Protein AF-A0A161JMD8-F1 (afdb_monomer_lite)

Radius of gyration: 53.96 Å; chains: 1; bounding box: 100×123×199 Å

Sequence (1072 aa):
MALFGSSKRDYDNVSGGKTFKGGGTKDLKQTDRTFDQLRKQRVTDKARNRDVHNEQQLARGEIGEMRSPMWVEVGAAILGVFVLIVMWLVWGGIGLLVQTMMNTSSPYDEELFDELGVRPYYVAVEQQIGTSSAHTTCYQPLDEFGNNFGDCTRSVPKEPVWYADYVASVFAEHGFDAPEPIDNSVGSWLLFGHTSLIRVMFVIAIATGVYAMSRAAMMRQLETQNVAVDTTDINQHTNDARLAIPQEIVRDLSLFPDVGAHSPVQPSSMISHVMLSNKGLKKVDVTQFAQETIIDNDTGEIVSEKGEVLYDNAGQPVTKSLPMIDNEFSHSIFDKSDVPNLPELRRFFNPTTIEWNPGGSNRDKTGKQDTVAQHINEDWEFPDYEPQRPAGAYVVDEAPVNTLVLAMTRAGKGQTYIEPMIDMWTRETRPNNMCINDPKGELLKKNYVRMSKRGFQVVQFNLINNLKTDIYNPLGLAAEAAREGNGMKCATYVENIAEVFFPVDGADDPVWPNAANNAFKRAAYGLIDFYLEEEREMRKQAAAENWDAKVLDTRIDQMWGKVTLYNCYQLFVQLSAKKLKNPVERLNERARAGEFGNLETDENAAMMFQDAVTEAEENEMFLWEGEKEKDMLTLFFSATDGLPKSSVRTLVGNADKALKAMGGAEKMIASVYGIAITAMSFFTDPTISTLTSGTLSQNVDLAGLSFPRRMGVRFAAPYVKRYNLVGSQVKWDAYSDAKFTKPLGKNFVHDDTLSVEGWARFYIKDSFPSNTAYLRLRILNGTSGTLIKTLFFKFTKGYQTNLKGRAFITDPVTDEKIIKNGLLIELVKNDAGDFVPGHVQFKTKKLNLNQLTQEQINMPGHDMIKQVDAMVDAVSALSVRYSEKPKAVFFVTPPHLMKYAKLILILIKQLVDLNFDSSYMTRENQKPDYKTRFMLDELGNLQSEGHGIAGFETMLSIGLGQEQQFTLILQTLQQLTQVYGEASDKILQGNAQPLTAKIATPDGWVTMGEAEEGMKVLTPKGTVSEIDGVFPQGERDVFTVTRKDGSTTEACDEHLWEVIVVPAEQDAASAA

InterPro domains:
  IPR003688 Type IV secretion system protein TraG/VirD4 [PF02534] (403-694)
  IPR027417 P-loop containing nucleoside triphosphate hydrolase [G3DSA:3.40.50.300] (858-997)
  IPR032689 TraD/TraG, TraM recognition site [PF12696] (933-993)
  IPR036844 Hint domain superfamily [SSF51294] (996-1059)
  IPR051539 Type IV secretion system coupling protein TraD/TraG/VirD4-like [PTHR37937] (392-525)

Structure (mmCIF, N/CA/C/O backbone):
data_AF-A0A161JMD8-F1
#
_entry.id   AF-A0A161JMD8-F1
#
loop_
_atom_site.group_PDB
_atom_site.id
_atom_site.type_symbol
_atom_site.label_atom_id
_atom_site.label_alt_id
_atom_site.label_comp_id
_atom_site.label_asym_id
_atom_site.label_entity_id
_atom_site.label_seq_id
_atom_site.pdbx_PDB_ins_code
_atom_site.Cartn_x
_atom_site.Cartn_y
_atom_site.Cartn_z
_atom_site.occupancy
_atom_site.B_iso_or_equiv
_atom_site.auth_seq_id
_atom_site.auth_comp_id
_atom_site.auth_asym_id
_atom_site.auth_atom_id
_atom_site.pdbx_PDB_model_num
ATOM 1 N N . MET A 1 1 ? 7.192 -35.341 41.894 1.00 26.59 1 MET A N 1
ATOM 2 C CA . MET A 1 1 ? 8.434 -35.731 42.600 1.00 26.59 1 MET A CA 1
ATOM 3 C C . MET A 1 1 ? 8.992 -34.465 43.248 1.00 26.59 1 MET A C 1
ATOM 5 O O . MET A 1 1 ? 8.961 -33.435 42.593 1.00 26.59 1 MET A O 1
ATOM 9 N N . ALA A 1 2 ? 9.316 -34.537 44.544 1.00 22.58 2 ALA A N 1
ATOM 10 C CA . ALA A 1 2 ? 9.581 -33.454 45.513 1.00 22.58 2 ALA A CA 1
ATOM 11 C C . ALA A 1 2 ? 10.629 -32.401 45.051 1.00 22.58 2 ALA A C 1
ATOM 13 O O . ALA A 1 2 ? 11.470 -32.723 44.223 1.00 22.58 2 ALA A O 1
ATOM 14 N N . LEU A 1 3 ? 10.639 -31.142 45.513 1.00 22.80 3 LEU A N 1
ATOM 15 C CA . LEU A 1 3 ? 10.796 -30.716 46.913 1.00 22.80 3 LEU A CA 1
ATOM 16 C C . LEU A 1 3 ? 10.247 -29.299 47.180 1.00 22.80 3 LEU A C 1
ATOM 18 O O . LEU A 1 3 ? 10.594 -28.335 46.505 1.00 22.80 3 LEU A O 1
ATOM 22 N N . PHE A 1 4 ? 9.442 -29.210 48.240 1.00 24.44 4 PHE A N 1
ATOM 23 C CA . PHE A 1 4 ? 9.118 -28.004 49.002 1.00 24.44 4 PHE A CA 1
ATOM 24 C C . PHE A 1 4 ? 10.279 -27.619 49.935 1.00 24.44 4 PHE A C 1
ATOM 26 O O . PHE A 1 4 ? 10.973 -28.494 50.450 1.00 24.44 4 PHE A O 1
ATOM 33 N N . GLY A 1 5 ? 10.386 -26.327 50.257 1.00 23.22 5 GLY A N 1
ATOM 34 C CA . GLY A 1 5 ? 11.186 -25.808 51.368 1.00 23.22 5 GLY A CA 1
ATOM 35 C C . GLY A 1 5 ? 10.546 -24.555 51.965 1.00 23.22 5 GLY A C 1
ATOM 36 O O . GLY A 1 5 ? 10.826 -23.444 51.536 1.00 23.22 5 GLY A O 1
ATOM 37 N N . SER A 1 6 ? 9.649 -24.756 52.931 1.00 25.75 6 SER A N 1
ATOM 38 C CA . SER A 1 6 ? 9.032 -23.723 53.767 1.00 25.75 6 SER A CA 1
ATOM 39 C C . SER A 1 6 ? 9.961 -23.253 54.888 1.00 25.75 6 SER A C 1
ATOM 41 O O . SER A 1 6 ? 10.657 -24.083 55.471 1.00 25.75 6 SER A O 1
ATOM 43 N N . SER A 1 7 ? 9.786 -22.024 55.370 1.00 22.56 7 SER A N 1
ATOM 44 C CA . SER A 1 7 ? 9.751 -21.794 56.819 1.00 22.56 7 SER A CA 1
ATOM 45 C C . SER A 1 7 ? 8.742 -20.693 57.163 1.00 22.56 7 SER A C 1
ATOM 47 O O . SER A 1 7 ? 8.327 -19.908 56.316 1.00 22.56 7 SER A O 1
ATOM 49 N N . LYS A 1 8 ? 8.220 -20.784 58.380 1.00 24.36 8 LYS A N 1
ATOM 50 C CA . LYS A 1 8 ? 6.898 -20.372 58.864 1.00 24.36 8 LYS A CA 1
ATOM 51 C C . LYS A 1 8 ? 7.121 -19.715 60.242 1.00 24.36 8 LYS A C 1
ATOM 53 O O . LYS A 1 8 ? 8.142 -20.038 60.846 1.00 24.36 8 LYS A O 1
ATOM 58 N N . ARG A 1 9 ? 6.104 -19.006 60.771 1.00 23.81 9 ARG A N 1
ATOM 59 C CA . ARG A 1 9 ? 5.867 -18.673 62.209 1.00 23.81 9 ARG A CA 1
ATOM 60 C C . ARG A 1 9 ? 6.612 -17.448 62.768 1.00 23.81 9 ARG A C 1
ATOM 62 O O . ARG A 1 9 ? 7.718 -17.172 62.336 1.00 23.81 9 ARG A O 1
ATOM 69 N N . ASP A 1 10 ? 6.115 -16.697 63.753 1.00 23.61 10 ASP A N 1
ATOM 70 C CA . ASP A 1 10 ? 4.836 -16.652 64.488 1.00 23.61 10 ASP A CA 1
ATOM 71 C C . ASP A 1 10 ? 4.726 -15.292 65.214 1.00 23.61 10 ASP A C 1
ATOM 73 O O . ASP A 1 10 ? 5.710 -14.565 65.356 1.00 23.61 10 ASP A O 1
ATOM 77 N N . TYR A 1 11 ? 3.506 -14.990 65.659 1.00 25.27 11 TYR A N 1
ATOM 78 C CA . TYR A 1 11 ? 3.069 -13.843 66.459 1.00 25.27 11 TYR A CA 1
ATOM 79 C C . TYR A 1 11 ? 3.500 -13.888 67.948 1.00 25.27 11 TYR A C 1
ATOM 81 O O . TYR A 1 11 ? 3.627 -14.960 68.535 1.00 25.27 11 TYR A O 1
ATOM 89 N N . ASP A 1 12 ? 3.580 -12.679 68.524 1.00 25.86 12 ASP A N 1
ATOM 90 C CA . ASP A 1 12 ? 3.416 -12.245 69.929 1.00 25.86 12 ASP A CA 1
ATOM 91 C C . ASP A 1 12 ? 4.439 -12.612 71.028 1.00 25.86 12 ASP A C 1
ATOM 93 O O . ASP A 1 12 ? 4.536 -13.753 71.476 1.00 25.86 12 ASP A O 1
ATOM 97 N N . ASN A 1 13 ? 5.067 -11.573 71.618 1.00 26.03 13 ASN A N 1
ATOM 98 C CA . ASN A 1 13 ? 4.973 -11.332 73.069 1.00 26.03 13 ASN A CA 1
ATOM 99 C C . ASN A 1 13 ? 5.399 -9.919 73.537 1.00 26.03 13 ASN A C 1
ATOM 101 O O . ASN A 1 13 ? 6.176 -9.213 72.904 1.00 26.03 13 ASN A O 1
ATOM 105 N N . VAL A 1 14 ? 4.824 -9.551 74.684 1.00 29.73 14 VAL A N 1
ATOM 106 C CA . VAL A 1 14 ? 4.598 -8.227 75.295 1.00 29.73 14 VAL A CA 1
ATOM 107 C C . VAL A 1 14 ? 5.654 -7.857 76.354 1.00 29.73 14 VAL A C 1
ATOM 109 O O . VAL A 1 14 ? 5.985 -8.723 77.153 1.00 29.73 14 VAL A O 1
ATOM 112 N N . SER A 1 15 ? 6.058 -6.573 76.475 1.00 28.33 15 SER A N 1
ATOM 113 C CA . SER A 1 15 ? 6.176 -5.852 77.776 1.00 28.33 15 SER A CA 1
ATOM 114 C C . SER A 1 15 ? 6.700 -4.397 77.687 1.00 28.33 15 SER A C 1
ATOM 116 O O . SER A 1 15 ? 7.845 -4.174 77.317 1.00 28.33 15 SER A O 1
ATOM 118 N N . GLY A 1 16 ? 5.887 -3.439 78.164 1.00 25.78 16 GLY A N 1
ATOM 119 C CA . GLY A 1 16 ? 6.247 -2.456 79.211 1.00 25.78 16 GLY A CA 1
ATOM 120 C C . GLY A 1 16 ? 7.127 -1.224 78.912 1.00 25.78 16 GLY A C 1
ATOM 121 O O . GLY A 1 16 ? 8.345 -1.327 78.893 1.00 25.78 16 GLY A O 1
ATOM 122 N N . GLY A 1 17 ? 6.515 -0.025 78.911 1.00 25.31 17 GLY A N 1
ATOM 123 C CA . GLY A 1 17 ? 7.190 1.261 79.192 1.00 25.31 17 GLY A CA 1
ATOM 124 C C . GLY A 1 17 ? 6.386 2.514 78.787 1.00 25.31 17 GLY A C 1
ATOM 125 O O . GLY A 1 17 ? 6.291 2.821 77.607 1.00 25.31 17 GLY A O 1
ATOM 126 N N . LYS A 1 18 ? 5.801 3.249 79.752 1.00 29.80 18 LYS A N 1
ATOM 127 C CA . LYS A 1 18 ? 5.183 4.596 79.577 1.00 29.80 18 LYS A CA 1
ATOM 128 C C . LYS A 1 18 ? 6.302 5.658 79.451 1.00 29.80 18 LYS A C 1
ATOM 130 O O . LYS A 1 18 ? 7.294 5.493 80.147 1.00 29.80 18 LYS A O 1
ATOM 135 N N . THR A 1 19 ? 6.214 6.722 78.630 1.00 25.20 19 THR A N 1
ATOM 136 C CA . THR A 1 19 ? 5.565 8.020 78.964 1.00 25.20 19 THR A CA 1
ATOM 137 C C . THR A 1 19 ? 5.379 8.996 77.762 1.00 25.20 19 THR A C 1
ATOM 139 O O . THR A 1 19 ? 6.316 9.289 77.039 1.00 25.20 19 THR A O 1
ATOM 142 N N . PHE A 1 20 ? 4.160 9.558 77.662 1.00 22.89 20 PHE A N 1
ATOM 143 C CA . PHE A 1 20 ? 3.693 10.915 77.256 1.00 22.89 20 PHE A CA 1
ATOM 144 C C . PHE A 1 20 ? 3.997 11.640 75.903 1.00 22.89 20 PHE A C 1
ATOM 146 O O . PHE A 1 20 ? 5.105 12.083 75.643 1.00 22.89 20 PHE A O 1
ATOM 153 N N . LYS A 1 21 ? 2.860 12.006 75.256 1.00 27.98 21 LYS A N 1
ATOM 154 C CA . LYS A 1 21 ? 2.462 13.226 74.488 1.00 27.98 21 LYS A CA 1
ATOM 155 C C . LYS A 1 21 ? 2.949 13.470 73.042 1.00 27.98 21 LYS A C 1
ATOM 157 O O . LYS A 1 21 ? 4.092 13.819 72.801 1.00 27.98 21 LYS A O 1
ATOM 162 N N . GLY A 1 22 ? 1.972 13.505 72.125 1.00 24.75 22 GLY A N 1
ATOM 163 C CA . GLY A 1 22 ? 2.039 14.152 70.806 1.00 24.75 22 GLY A CA 1
ATOM 164 C C . GLY A 1 22 ? 0.911 13.659 69.894 1.00 24.75 22 GLY A C 1
ATOM 165 O O . GLY A 1 22 ? 0.866 12.476 69.578 1.00 24.75 22 GLY A O 1
ATOM 166 N N . GLY A 1 23 ? -0.041 14.526 69.535 1.00 30.22 23 GLY A N 1
ATOM 167 C CA . GLY A 1 23 ? -1.162 14.189 68.651 1.00 30.22 23 GLY A CA 1
ATOM 168 C C . GLY A 1 23 ? -0.678 13.873 67.237 1.00 30.22 23 GLY A C 1
ATOM 169 O O . GLY A 1 23 ? -0.074 14.725 66.594 1.00 30.22 23 GLY A O 1
ATOM 170 N N . GLY A 1 24 ? -0.935 12.646 66.782 1.00 27.17 24 GLY A N 1
ATOM 171 C CA . GLY A 1 24 ? -0.592 12.164 65.448 1.00 27.17 24 GLY A CA 1
ATOM 172 C C . GLY A 1 24 ? -1.753 12.309 64.468 1.00 27.17 24 GLY A C 1
ATOM 173 O O . GLY A 1 24 ? -2.853 11.804 64.699 1.00 27.17 24 GLY A O 1
ATOM 174 N N . THR A 1 25 ? -1.464 12.999 63.371 1.00 26.92 25 THR A N 1
ATOM 175 C CA . THR A 1 25 ? -2.089 12.892 62.050 1.00 26.92 25 THR A CA 1
ATOM 176 C C . THR A 1 25 ? -2.452 11.445 61.708 1.00 26.92 25 THR A C 1
ATOM 178 O O . THR A 1 25 ? -1.599 10.561 61.765 1.00 26.92 25 THR A O 1
ATOM 181 N N . LYS A 1 26 ? -3.713 11.194 61.334 1.00 28.88 26 LYS A N 1
ATOM 182 C CA . LYS A 1 26 ? -4.096 9.932 60.693 1.00 28.88 26 LYS A CA 1
ATOM 183 C C . LYS A 1 26 ? -3.523 9.905 59.280 1.00 28.88 26 LYS A C 1
ATOM 185 O O . LYS A 1 26 ? -3.816 10.791 58.483 1.00 28.88 26 LYS A O 1
ATOM 190 N N . ASP A 1 27 ? -2.756 8.859 59.010 1.00 26.41 27 ASP A N 1
ATOM 191 C CA . ASP A 1 27 ? -2.273 8.456 57.697 1.00 26.41 27 ASP A CA 1
ATOM 192 C C . ASP A 1 27 ? -3.398 8.440 56.648 1.00 26.41 27 ASP A C 1
ATOM 194 O O . ASP A 1 27 ? -4.415 7.755 56.806 1.00 26.41 27 ASP A O 1
ATOM 198 N N . LEU A 1 28 ? -3.191 9.169 55.548 1.00 26.17 28 LEU A N 1
ATOM 199 C CA . LEU A 1 28 ? -3.969 9.043 54.318 1.00 26.17 28 LEU A CA 1
ATOM 200 C C . LEU A 1 28 ? -3.598 7.715 53.648 1.00 26.17 28 LEU A C 1
ATOM 202 O O . LEU A 1 28 ? -2.564 7.594 52.993 1.00 26.17 28 LEU A O 1
ATOM 206 N N . LYS A 1 29 ? -4.452 6.702 53.815 1.00 27.95 29 LYS A N 1
ATOM 207 C CA . LYS A 1 29 ? -4.409 5.504 52.976 1.00 27.95 29 LYS A CA 1
ATOM 208 C C . LYS A 1 29 ? -4.962 5.828 51.592 1.00 27.95 29 LYS A C 1
ATOM 210 O O . LYS A 1 29 ? -6.103 6.244 51.436 1.00 27.95 29 LYS A O 1
ATOM 215 N N . GLN A 1 30 ? -4.130 5.559 50.600 1.00 36.72 30 GLN A N 1
ATOM 216 C CA . GLN A 1 30 ? -4.474 5.336 49.205 1.00 36.72 30 GLN A CA 1
ATOM 217 C C . GLN A 1 30 ? -5.554 4.245 49.099 1.00 36.72 30 GLN A C 1
ATOM 219 O O . GLN A 1 30 ? -5.245 3.099 49.390 1.00 36.72 30 GLN A O 1
ATOM 224 N N . THR A 1 31 ? -6.786 4.606 48.723 1.00 32.31 31 THR A N 1
ATOM 225 C CA . THR A 1 31 ? -7.731 3.849 47.867 1.00 32.31 31 THR A CA 1
ATOM 226 C C . THR A 1 31 ? -9.121 4.472 47.978 1.00 32.31 31 THR A C 1
ATOM 228 O O . THR A 1 31 ? -9.717 4.394 49.042 1.00 32.31 31 THR A O 1
ATOM 231 N N . ASP A 1 32 ? -9.646 4.997 46.874 1.00 28.92 32 ASP A N 1
ATOM 232 C CA . ASP A 1 32 ? -11.037 4.774 46.469 1.00 28.92 32 ASP A CA 1
ATOM 233 C C . ASP A 1 32 ? -11.075 4.912 44.942 1.00 28.92 32 ASP A C 1
ATOM 235 O O . ASP A 1 32 ? -10.789 5.966 44.373 1.00 28.92 32 ASP A O 1
ATOM 239 N N . ARG A 1 33 ? -11.310 3.790 44.255 1.00 33.16 33 ARG A N 1
ATOM 240 C CA . ARG A 1 33 ? -11.470 3.749 42.797 1.00 33.16 33 ARG A CA 1
ATOM 241 C C . ARG A 1 33 ? -12.916 4.124 42.476 1.00 33.16 33 ARG A C 1
ATOM 243 O O . ARG A 1 33 ? -13.827 3.784 43.223 1.00 33.16 33 ARG A O 1
ATOM 250 N N . THR A 1 34 ? -13.143 4.709 41.303 1.00 32.59 34 THR A N 1
ATOM 251 C CA . THR A 1 34 ? -14.450 5.061 40.701 1.00 32.59 34 THR A CA 1
ATOM 252 C C . THR A 1 34 ? -15.511 3.944 40.791 1.00 32.59 34 THR A C 1
ATOM 254 O O . THR A 1 34 ? -16.714 4.186 40.735 1.00 32.59 34 THR A O 1
ATOM 257 N N . PHE A 1 35 ? -15.064 2.701 40.973 1.00 33.06 35 PHE A N 1
ATOM 258 C CA . PHE A 1 35 ? -15.881 1.508 41.144 1.00 33.06 35 PHE A CA 1
ATOM 259 C C . PHE A 1 35 ? -16.667 1.456 42.474 1.00 33.06 35 PHE A C 1
ATOM 261 O O . PHE A 1 35 ? -17.801 0.978 42.490 1.00 33.06 35 PHE A O 1
ATOM 268 N N . ASP A 1 36 ? -16.132 1.996 43.574 1.00 36.72 36 ASP A N 1
ATOM 269 C CA . ASP A 1 36 ? -16.786 1.954 44.896 1.00 36.72 36 ASP A CA 1
ATOM 270 C C . ASP A 1 36 ? -17.956 2.947 45.024 1.00 36.72 36 ASP A C 1
ATOM 272 O O . ASP A 1 36 ? -18.871 2.753 45.832 1.00 36.72 36 ASP A O 1
ATOM 276 N N . GLN A 1 37 ? -17.982 3.976 44.173 1.00 39.66 37 GLN A N 1
ATOM 277 C CA . GLN A 1 37 ? -19.074 4.950 44.090 1.00 39.66 37 GLN A CA 1
ATOM 278 C C . GLN A 1 37 ? -20.279 4.402 43.304 1.00 39.66 37 GLN A C 1
ATOM 280 O O . GLN A 1 37 ? -21.425 4.616 43.699 1.00 39.66 37 GLN A O 1
ATOM 285 N N . LEU A 1 38 ? -20.038 3.600 42.258 1.00 36.00 38 LEU A N 1
ATOM 286 C CA . LEU A 1 38 ? -21.086 2.924 41.476 1.00 36.00 38 LEU A CA 1
ATOM 287 C C . LEU A 1 38 ? -21.848 1.858 42.281 1.00 36.00 38 LEU A C 1
ATOM 289 O O . LEU A 1 38 ? -23.013 1.580 42.001 1.00 36.00 38 LEU A O 1
ATOM 293 N N . ARG A 1 39 ? -21.216 1.289 43.311 1.00 34.59 39 ARG A N 1
ATOM 294 C CA . ARG A 1 39 ? -21.773 0.230 44.166 1.00 34.59 39 ARG A CA 1
ATOM 295 C C . ARG A 1 39 ? -22.927 0.694 45.069 1.00 34.59 39 ARG A C 1
ATOM 297 O O . ARG A 1 39 ? -23.657 -0.133 45.611 1.00 34.59 39 ARG A O 1
ATOM 304 N N . LYS A 1 40 ? -23.102 2.006 45.261 1.00 37.09 40 LYS A N 1
ATOM 305 C CA . LYS A 1 40 ? -24.069 2.564 46.224 1.00 37.09 40 LYS A CA 1
ATOM 306 C C . LYS A 1 40 ? -25.450 2.899 45.637 1.00 37.09 40 LYS A C 1
ATOM 308 O O . LYS A 1 40 ? -26.350 3.219 46.410 1.00 37.09 40 LYS A O 1
ATOM 313 N N . GLN A 1 41 ? -25.662 2.799 44.321 1.00 37.59 41 GLN A N 1
ATOM 314 C CA . GLN A 1 41 ? -26.938 3.167 43.681 1.00 37.59 41 GLN A CA 1
ATOM 315 C C . GLN A 1 41 ? -27.877 1.963 43.473 1.00 37.59 41 GLN A C 1
ATOM 317 O O . GLN A 1 41 ? -27.438 0.869 43.120 1.00 37.59 41 GLN A O 1
ATOM 322 N N . ARG A 1 42 ? -29.189 2.154 43.691 1.00 37.12 42 ARG A N 1
ATOM 323 C CA . ARG A 1 42 ? -30.219 1.107 43.534 1.00 37.12 42 ARG A CA 1
ATOM 324 C C . ARG A 1 42 ? -30.964 1.255 42.205 1.00 37.12 42 ARG A C 1
ATOM 326 O O . ARG A 1 42 ? -31.237 2.350 41.740 1.00 37.12 42 ARG A O 1
ATOM 333 N N . VAL A 1 43 ? -31.377 0.121 41.640 1.00 40.31 43 VAL A N 1
ATOM 334 C CA . VAL A 1 43 ? -32.010 -0.007 40.307 1.00 40.31 43 VAL A CA 1
ATOM 335 C C . VAL A 1 43 ? -33.428 0.606 40.224 1.00 40.31 43 VAL A C 1
ATOM 337 O O . VAL A 1 43 ? -34.011 0.686 39.149 1.00 40.31 43 VAL A O 1
ATOM 340 N N . THR A 1 44 ? -34.010 1.053 41.340 1.00 36.72 44 THR A N 1
ATOM 341 C CA . THR A 1 44 ? -35.401 1.546 41.415 1.00 36.72 44 THR A CA 1
ATOM 342 C C . THR A 1 44 ? -35.579 3.046 41.176 1.00 36.72 44 THR A C 1
ATOM 344 O O . THR A 1 44 ? -36.717 3.523 41.202 1.00 36.72 44 THR A O 1
ATOM 347 N N . ASP A 1 45 ? -34.507 3.799 40.941 1.00 40.75 45 ASP A N 1
ATOM 348 C CA . ASP A 1 45 ? -34.609 5.246 40.752 1.00 40.75 45 ASP A CA 1
ATOM 349 C C . ASP A 1 45 ? -35.184 5.559 39.356 1.00 40.75 45 ASP A C 1
ATOM 351 O O . ASP A 1 45 ? -34.604 5.256 38.314 1.00 40.75 45 ASP A O 1
ATOM 355 N N . LYS A 1 46 ? -36.419 6.082 39.342 1.00 33.12 46 LYS A N 1
ATOM 356 C CA . LYS A 1 46 ? -37.262 6.237 38.145 1.00 33.12 46 LYS A CA 1
ATOM 357 C C . LYS A 1 46 ? -36.679 7.225 37.128 1.00 33.12 46 LYS A C 1
ATOM 359 O O . LYS A 1 46 ? -36.274 8.331 37.471 1.00 33.12 46 LYS A O 1
ATOM 364 N N . ALA A 1 47 ? -36.838 6.879 35.850 1.00 37.72 47 ALA A N 1
ATOM 365 C CA . ALA A 1 47 ? -36.421 7.613 34.649 1.00 37.72 47 ALA A CA 1
ATOM 366 C C . ALA A 1 47 ? -37.078 8.998 34.407 1.00 37.72 47 ALA A C 1
ATOM 368 O O . ALA A 1 47 ? -36.969 9.534 33.312 1.00 37.72 47 ALA A O 1
ATOM 369 N N . ARG A 1 48 ? -37.770 9.589 35.391 1.00 30.41 48 ARG A N 1
ATOM 370 C CA . ARG A 1 48 ? -38.497 10.866 35.233 1.00 30.41 48 ARG A CA 1
ATOM 371 C C . ARG A 1 48 ? -37.675 12.108 35.627 1.00 30.41 48 ARG A C 1
ATOM 373 O O . ARG A 1 48 ? -38.103 13.212 35.333 1.00 30.41 48 ARG A O 1
ATOM 380 N N . ASN A 1 49 ? -36.489 11.933 36.215 1.00 30.52 49 ASN A N 1
ATOM 381 C CA . ASN A 1 49 ? -35.572 13.031 36.570 1.00 30.52 49 ASN A CA 1
ATOM 382 C C . ASN A 1 49 ? -34.286 13.025 35.718 1.00 30.52 49 ASN A C 1
ATOM 384 O O . ASN A 1 49 ? -33.216 13.381 36.201 1.00 30.52 49 ASN A O 1
ATOM 388 N N . ARG A 1 50 ? -34.368 12.573 34.462 1.00 34.47 50 ARG A N 1
ATOM 389 C CA . ARG A 1 50 ? -33.247 12.559 33.509 1.00 34.47 50 ARG A CA 1
ATOM 390 C C . ARG A 1 50 ? -33.456 13.610 32.416 1.00 34.47 50 ARG A C 1
ATOM 392 O O . ARG A 1 50 ? -33.510 13.280 31.243 1.00 34.47 50 ARG A O 1
ATOM 399 N N . ASP A 1 51 ? -33.559 14.863 32.834 1.00 29.81 51 ASP A N 1
ATOM 400 C CA . ASP A 1 51 ? -33.205 16.005 31.992 1.00 29.81 51 ASP A CA 1
ATOM 401 C C . ASP A 1 51 ? -32.030 16.678 32.684 1.00 29.81 51 ASP A C 1
ATOM 403 O O . ASP A 1 51 ? -32.169 17.209 33.785 1.00 29.81 51 ASP A O 1
ATOM 407 N N . VAL A 1 52 ? -30.849 16.584 32.080 1.00 30.62 52 VAL A N 1
ATOM 408 C CA . VAL A 1 52 ? -29.661 17.264 32.591 1.00 30.62 52 VAL A CA 1
ATOM 409 C C . VAL A 1 52 ? -29.108 18.100 31.456 1.00 30.62 52 VAL A C 1
ATOM 411 O O . VAL A 1 52 ? -28.367 17.618 30.601 1.00 30.62 52 VAL A O 1
ATOM 414 N N . HIS A 1 53 ? -29.508 19.369 31.452 1.00 29.22 53 HIS A N 1
ATOM 415 C CA . HIS A 1 53 ? -28.768 20.401 30.755 1.00 29.22 53 HIS A CA 1
ATOM 416 C C . HIS A 1 53 ? -27.395 20.555 31.423 1.00 29.22 53 HIS A C 1
ATOM 418 O O . HIS A 1 53 ? -27.286 20.864 32.606 1.00 29.22 53 HIS A O 1
ATOM 424 N N . ASN A 1 54 ? -26.376 20.261 30.623 1.00 32.31 54 ASN A N 1
ATOM 425 C CA . ASN A 1 54 ? -24.999 20.742 30.595 1.00 32.31 54 ASN A CA 1
ATOM 426 C C . ASN A 1 54 ? -24.125 20.940 31.835 1.00 32.31 54 ASN A C 1
ATOM 428 O O . ASN A 1 54 ? -22.995 21.346 31.621 1.00 32.31 54 ASN A O 1
ATOM 432 N N . GLU A 1 55 ? -24.490 20.610 33.073 1.00 35.84 55 GLU A N 1
ATOM 433 C CA . GLU A 1 55 ? -23.502 20.791 34.148 1.00 35.84 55 GLU A CA 1
ATOM 434 C C . GLU A 1 55 ? -23.765 19.972 35.417 1.00 35.84 55 GLU A C 1
ATOM 436 O O . GLU A 1 55 ? -24.427 20.441 36.340 1.00 35.84 55 GLU A O 1
ATOM 441 N N . GLN A 1 56 ? -23.188 18.764 35.526 1.00 29.70 56 GLN A N 1
ATOM 442 C CA . GLN A 1 56 ? -22.921 18.186 36.850 1.00 29.70 56 GLN A CA 1
ATOM 443 C C . GLN A 1 56 ? -21.875 17.060 36.860 1.00 29.70 56 GLN A C 1
ATOM 445 O O . GLN A 1 56 ? -22.102 15.965 36.345 1.00 29.70 56 GLN A O 1
ATOM 450 N N . GLN A 1 57 ? -20.764 17.301 37.572 1.00 35.03 57 GLN A N 1
ATOM 451 C CA . GLN A 1 57 ? -20.009 16.235 38.230 1.00 35.03 57 GLN A CA 1
ATOM 452 C C . GLN A 1 57 ? -20.970 15.430 39.120 1.00 35.03 57 GLN A C 1
ATOM 454 O O . GLN A 1 57 ? -21.740 16.008 39.892 1.00 35.03 57 GLN A O 1
ATOM 459 N N . LEU A 1 58 ? -20.874 14.098 39.071 1.00 38.06 58 LEU A N 1
ATOM 460 C CA . LEU A 1 58 ? -21.676 13.148 39.864 1.00 38.06 58 LEU A CA 1
ATOM 461 C C . LEU A 1 58 ? -21.540 13.310 41.398 1.00 38.06 58 LEU A C 1
ATOM 463 O O . LEU A 1 58 ? -22.213 12.601 42.139 1.00 38.06 58 LEU A O 1
ATOM 467 N N . ALA A 1 59 ? -20.718 14.253 41.873 1.00 40.47 59 ALA A N 1
ATOM 468 C CA . ALA A 1 59 ? -20.524 14.598 43.280 1.00 40.47 59 ALA A CA 1
ATOM 469 C C . ALA A 1 59 ? -20.874 16.065 43.637 1.00 40.47 59 ALA A C 1
ATOM 471 O O . ALA A 1 59 ? -20.510 16.519 44.717 1.00 40.47 59 ALA A O 1
ATOM 472 N N . ARG A 1 60 ? -21.593 16.838 42.799 1.00 38.12 60 ARG A N 1
ATOM 473 C CA . ARG A 1 60 ? -21.967 18.228 43.177 1.00 38.12 60 ARG A CA 1
ATOM 474 C C . ARG A 1 60 ? -23.030 18.323 44.281 1.00 38.12 60 ARG A C 1
ATOM 476 O O . ARG A 1 60 ? -23.210 19.395 44.842 1.00 38.12 60 ARG A O 1
ATOM 483 N N . GLY A 1 61 ? -23.735 17.239 44.610 1.00 42.53 61 GLY A N 1
ATOM 484 C CA . GLY A 1 61 ? -24.761 17.256 45.663 1.00 42.53 61 GLY A CA 1
ATOM 485 C C . GLY A 1 61 ? -24.217 17.382 47.093 1.00 42.53 61 GLY A C 1
ATOM 486 O O . GLY A 1 61 ? -25.009 17.564 48.013 1.00 42.53 61 GLY A O 1
ATOM 487 N N . GLU A 1 62 ? -22.898 17.271 47.289 1.00 46.59 62 GLU A N 1
ATOM 488 C CA . GLU A 1 62 ? -22.268 17.212 48.618 1.00 46.59 62 GLU A CA 1
ATOM 489 C C . GLU A 1 62 ? -21.267 18.351 48.895 1.00 46.59 62 GLU A C 1
ATOM 491 O O . GLU A 1 62 ? -20.704 18.411 49.990 1.00 46.59 62 GLU A O 1
ATOM 496 N N . ILE A 1 63 ? -21.054 19.282 47.955 1.00 51.31 63 ILE A N 1
ATOM 497 C CA . ILE A 1 63 ? -20.253 20.487 48.216 1.00 51.31 63 ILE A CA 1
ATOM 498 C C . ILE A 1 63 ? -21.128 21.436 49.045 1.00 51.31 63 ILE A C 1
ATOM 500 O O . ILE A 1 63 ? -22.100 21.998 48.546 1.00 51.31 63 ILE A O 1
ATOM 504 N N . GLY A 1 64 ? -20.838 21.541 50.344 1.00 54.28 64 GLY A N 1
ATOM 505 C CA . GLY A 1 64 ? -21.589 22.406 51.258 1.00 54.28 64 GLY A CA 1
ATOM 506 C C . GLY A 1 64 ? -21.476 23.886 50.881 1.00 54.28 64 GLY A C 1
ATOM 507 O O . GLY A 1 64 ? -20.523 24.289 50.227 1.00 54.28 64 GLY A O 1
ATOM 508 N N . GLU A 1 65 ? -22.434 24.712 51.302 1.00 59.19 65 GLU A N 1
ATOM 509 C CA . GLU A 1 65 ? -22.360 26.163 51.088 1.00 59.19 65 GLU A CA 1
ATOM 510 C C . GLU A 1 65 ? -21.120 26.767 51.768 1.00 59.19 65 GLU A C 1
ATOM 512 O O . GLU A 1 65 ? -20.723 26.336 52.861 1.00 59.19 65 GLU A O 1
ATOM 517 N N . MET A 1 66 ? -20.530 27.799 51.145 1.00 61.62 66 MET A N 1
ATOM 518 C CA . MET A 1 66 ? -19.466 28.584 51.773 1.00 61.62 66 MET A CA 1
ATOM 519 C C . MET A 1 66 ? -19.943 29.078 53.134 1.00 61.62 66 MET A C 1
ATOM 521 O O . MET A 1 66 ? -21.007 29.691 53.273 1.00 61.62 66 MET A O 1
ATOM 525 N N . ARG A 1 67 ? -19.142 28.832 54.167 1.00 71.50 67 ARG A N 1
ATOM 526 C CA . ARG A 1 67 ? -19.497 29.275 55.509 1.00 71.50 67 ARG A CA 1
ATOM 527 C C . ARG A 1 67 ? -19.343 30.790 55.579 1.00 71.50 67 ARG A C 1
ATOM 529 O O . ARG A 1 67 ? -18.272 31.325 55.299 1.00 71.50 67 ARG A O 1
ATOM 536 N N . SER A 1 68 ? -20.424 31.470 55.958 1.00 75.38 68 SER A N 1
ATOM 537 C CA . SER A 1 68 ? -20.452 32.930 56.065 1.00 75.38 68 SER A CA 1
ATOM 538 C C . SER A 1 68 ? -19.510 33.439 57.168 1.00 75.38 68 SER A C 1
ATOM 540 O O . SER A 1 68 ? -19.531 32.900 58.282 1.00 75.38 68 SER A O 1
ATOM 542 N N . PRO A 1 69 ? -18.758 34.532 56.923 1.00 77.00 69 PRO A N 1
ATOM 543 C CA . PRO A 1 69 ? -17.927 35.179 57.940 1.00 77.00 69 PRO A CA 1
ATOM 544 C C . PRO A 1 69 ? -18.743 35.790 59.086 1.00 77.00 69 PRO A C 1
ATOM 546 O O . PRO A 1 69 ? -18.201 36.055 60.158 1.00 77.00 69 PRO A O 1
ATOM 549 N N . MET A 1 70 ? -20.060 35.949 58.916 1.00 78.00 70 MET A N 1
ATOM 550 C CA . MET A 1 70 ? -20.942 36.509 59.941 1.00 78.00 70 MET A CA 1
ATOM 551 C C . MET A 1 70 ? -20.914 35.700 61.245 1.00 78.00 70 MET A C 1
ATOM 553 O O . MET A 1 70 ? -20.919 36.281 62.327 1.00 78.00 70 MET A O 1
ATOM 557 N N . TRP A 1 71 ? -20.831 34.367 61.171 1.00 74.44 71 TRP A N 1
ATOM 558 C CA . TRP A 1 71 ? -20.765 33.526 62.372 1.00 74.44 71 TRP A CA 1
ATOM 559 C C . TRP A 1 71 ? -19.441 33.661 63.122 1.00 74.44 71 TRP A C 1
ATOM 561 O O . TRP A 1 71 ? -19.422 33.547 64.347 1.00 74.44 71 TRP A O 1
ATOM 571 N N . VAL A 1 72 ? -18.351 33.952 62.409 1.00 81.75 72 VAL A N 1
ATOM 572 C CA . VAL A 1 72 ? -17.050 34.237 63.021 1.00 81.75 72 VAL A CA 1
ATOM 573 C C . VAL A 1 72 ? -17.084 35.583 63.740 1.00 81.75 72 VAL A C 1
ATOM 575 O O . VAL A 1 72 ? -16.646 35.666 64.885 1.00 81.75 72 VAL A O 1
ATOM 578 N N . GLU A 1 73 ? -17.670 36.612 63.122 1.00 82.44 73 GLU A N 1
ATOM 579 C CA . GLU A 1 73 ? -17.832 37.929 63.750 1.00 82.44 73 GLU A CA 1
ATOM 580 C C . GLU A 1 73 ? -18.693 37.865 65.011 1.00 82.44 73 GLU A C 1
ATOM 582 O O . GLU A 1 73 ? -18.298 38.358 66.068 1.00 82.44 73 GLU A O 1
ATOM 587 N N . VAL A 1 74 ? -19.849 37.202 64.922 1.00 83.56 74 VAL A N 1
ATOM 588 C CA . VAL A 1 74 ? -20.757 37.030 66.059 1.00 83.56 74 VAL A CA 1
ATOM 589 C C . VAL A 1 74 ? -20.094 36.192 67.154 1.00 83.56 74 VAL A C 1
ATOM 591 O O . VAL A 1 74 ? -20.158 36.560 68.325 1.00 83.56 74 VAL A O 1
ATOM 594 N N . GLY A 1 75 ? -19.410 35.101 66.796 1.00 84.00 75 GLY A N 1
ATOM 595 C CA . GLY A 1 75 ? -18.715 34.235 67.749 1.00 84.00 75 GLY A CA 1
ATOM 596 C C . GLY A 1 75 ? -17.586 34.950 68.494 1.00 84.00 75 GLY A C 1
ATOM 597 O O . GLY A 1 75 ? -17.520 34.883 69.723 1.00 84.00 75 GLY A O 1
ATOM 598 N N . ALA A 1 76 ? -16.738 35.688 67.773 1.00 88.19 76 ALA A N 1
ATOM 599 C CA . ALA A 1 76 ? -15.681 36.492 68.376 1.00 88.19 76 ALA A CA 1
ATOM 600 C C . ALA A 1 76 ? -16.265 37.597 69.271 1.00 88.19 76 ALA A C 1
ATOM 602 O O . ALA A 1 76 ? -15.771 37.816 70.379 1.00 88.19 76 ALA A O 1
ATOM 603 N N . ALA A 1 77 ? -17.333 38.275 68.830 1.00 86.25 77 ALA A N 1
ATOM 604 C CA . ALA A 1 77 ? -17.987 39.330 69.603 1.00 86.25 77 ALA A CA 1
ATOM 605 C C . ALA A 1 77 ? -18.598 38.790 70.905 1.00 86.25 77 ALA A C 1
ATOM 607 O O . ALA A 1 77 ? -18.394 39.380 71.966 1.00 86.25 77 ALA A O 1
ATOM 608 N N . ILE A 1 78 ? -19.275 37.636 70.852 1.00 88.12 78 ILE A N 1
ATOM 609 C CA . ILE A 1 78 ? -19.802 36.950 72.041 1.00 88.12 78 ILE A CA 1
ATOM 610 C C . ILE A 1 78 ? -18.665 36.609 73.005 1.00 88.12 78 ILE A C 1
ATOM 612 O O . ILE A 1 78 ? -18.794 36.860 74.201 1.00 88.12 78 ILE A O 1
ATOM 616 N N . LEU A 1 79 ? -17.545 36.079 72.504 1.00 88.00 79 LEU A N 1
ATOM 617 C CA . LEU A 1 79 ? -16.388 35.753 73.338 1.00 88.00 79 LEU A CA 1
ATOM 618 C C . LEU A 1 79 ? -15.811 37.009 74.013 1.00 88.00 79 LEU A C 1
ATOM 620 O O . LEU A 1 79 ? -15.527 36.990 75.209 1.00 88.00 79 LEU A O 1
ATOM 624 N N . GLY A 1 80 ? -15.689 38.113 73.270 1.00 89.44 80 GLY A N 1
ATOM 625 C CA . GLY A 1 80 ? -15.241 39.402 73.798 1.00 89.44 80 GLY A CA 1
ATOM 626 C C . GLY A 1 80 ? -16.168 39.946 74.890 1.00 89.44 80 GLY A C 1
ATOM 627 O O . GLY A 1 80 ? -15.700 40.313 75.967 1.00 89.44 80 GLY A O 1
ATOM 628 N N . VAL A 1 81 ? -17.484 39.932 74.658 1.00 87.75 81 VAL A N 1
ATOM 629 C CA . VAL A 1 81 ? -18.495 40.366 75.641 1.00 87.75 81 VAL A CA 1
ATOM 630 C C . VAL A 1 81 ? -18.512 39.451 76.865 1.00 87.75 81 VAL A C 1
ATOM 632 O O . VAL A 1 81 ? -18.613 39.926 77.994 1.00 87.75 81 VAL A O 1
ATOM 635 N N . PHE A 1 82 ? -18.365 38.142 76.673 1.00 88.81 82 PHE A N 1
ATOM 636 C CA . PHE A 1 82 ? -18.285 37.195 77.777 1.00 88.81 82 PHE A CA 1
ATOM 637 C C . PHE A 1 82 ? -17.071 37.480 78.666 1.00 88.81 82 PHE A C 1
ATOM 639 O O . PHE A 1 82 ? -17.211 37.583 79.884 1.00 88.81 82 PHE A O 1
ATOM 646 N N . VAL A 1 83 ? -15.893 37.685 78.067 1.00 89.56 83 VAL A N 1
ATOM 647 C CA . VAL A 1 83 ? -14.683 38.065 78.809 1.00 89.56 83 VAL A CA 1
ATOM 648 C C . VAL A 1 83 ? -14.875 39.400 79.522 1.00 89.56 83 VAL A C 1
ATOM 650 O O . VAL A 1 83 ? -14.459 39.527 80.670 1.00 89.56 83 VAL A O 1
ATOM 653 N N . LEU A 1 84 ? -15.556 40.364 78.900 1.00 87.31 84 LEU A N 1
ATOM 654 C CA . LEU A 1 84 ? -15.890 41.640 79.528 1.00 87.31 84 LEU A CA 1
ATOM 655 C C . LEU A 1 84 ? -16.722 41.442 80.804 1.00 87.31 84 LEU A C 1
ATOM 657 O O . LEU A 1 84 ? -16.360 41.974 81.850 1.00 87.31 84 LEU A O 1
ATOM 661 N N . ILE A 1 85 ? -17.786 40.636 80.750 1.00 85.69 85 ILE A N 1
ATOM 662 C CA . ILE A 1 85 ? -18.660 40.359 81.903 1.00 85.69 85 ILE A CA 1
ATOM 663 C C . ILE A 1 85 ? -17.905 39.595 82.994 1.00 85.69 85 ILE A C 1
ATOM 665 O O . ILE A 1 85 ? -17.979 39.953 84.169 1.00 85.69 85 ILE A O 1
ATOM 669 N N . VAL A 1 86 ? -17.153 38.558 82.622 1.00 86.56 86 VAL A N 1
ATOM 670 C CA . VAL A 1 86 ? -16.387 37.758 83.586 1.00 86.56 86 VAL A CA 1
ATOM 671 C C . VAL A 1 86 ? -15.341 38.622 84.275 1.00 86.56 86 VAL A C 1
ATOM 673 O O . VAL A 1 86 ? -15.274 38.628 85.500 1.00 86.56 86 VAL A O 1
ATOM 676 N N . MET A 1 87 ? -14.566 39.402 83.522 1.00 85.06 87 MET A N 1
ATOM 677 C CA . MET A 1 87 ? -13.557 40.290 84.100 1.00 85.06 87 MET A CA 1
ATOM 678 C C . MET A 1 87 ? -14.194 41.390 84.952 1.00 85.06 87 MET A C 1
ATOM 680 O O . MET A 1 87 ? -13.640 41.747 85.992 1.00 85.06 87 MET A O 1
ATOM 684 N N . TRP A 1 88 ? -15.381 41.877 84.575 1.00 84.75 88 TRP A N 1
ATOM 685 C CA . TRP A 1 88 ? -16.147 42.818 85.389 1.00 84.75 88 TRP A CA 1
ATOM 686 C C . TRP A 1 88 ? -16.516 42.229 86.752 1.00 84.75 88 TRP A C 1
ATOM 688 O O . TRP A 1 88 ? -16.272 42.865 87.782 1.00 84.75 88 TRP A O 1
ATOM 698 N N . LEU A 1 89 ? -17.059 41.010 86.766 1.00 81.88 89 LEU A N 1
ATOM 699 C CA . LEU A 1 89 ? -17.470 40.309 87.982 1.00 81.88 89 LEU A CA 1
ATOM 700 C C . LEU A 1 89 ? -16.278 39.871 88.828 1.00 81.88 89 LEU A C 1
ATOM 702 O O . LEU A 1 89 ? -16.329 40.006 90.043 1.00 81.88 89 LEU A O 1
ATOM 706 N N . VAL A 1 90 ? -15.194 39.396 88.212 1.00 82.12 90 VAL A N 1
ATOM 707 C CA . VAL A 1 90 ? -13.966 39.011 88.922 1.00 82.12 90 VAL A CA 1
ATOM 708 C C . VAL A 1 90 ? -13.348 40.228 89.601 1.00 82.12 90 VAL A C 1
ATOM 710 O O . VAL A 1 90 ? -13.028 40.158 90.783 1.00 82.12 90 VAL A O 1
ATOM 713 N N . TRP A 1 91 ? -13.245 41.364 88.904 1.00 81.31 91 TRP A N 1
ATOM 714 C CA . TRP A 1 91 ? -12.743 42.598 89.512 1.00 81.31 91 TRP A CA 1
ATOM 715 C C . TRP A 1 91 ? -13.628 43.057 90.681 1.00 81.31 91 TRP A C 1
ATOM 717 O O . TRP A 1 91 ? -13.117 43.443 91.730 1.00 81.31 91 TRP A O 1
ATOM 727 N N . GLY A 1 92 ? -14.956 42.983 90.526 1.00 75.12 92 GLY A N 1
ATOM 728 C CA . GLY A 1 92 ? -15.912 43.324 91.589 1.00 75.12 92 GLY A CA 1
ATOM 729 C C . GLY A 1 92 ? -15.856 42.363 92.776 1.00 75.12 92 GLY A C 1
ATOM 730 O O . GLY A 1 92 ? -15.873 42.796 93.924 1.00 75.12 92 GLY A O 1
ATOM 731 N N . GLY A 1 93 ? -15.719 41.067 92.501 1.00 75.44 93 GLY A N 1
ATOM 732 C CA . GLY A 1 93 ? -15.579 40.015 93.498 1.00 75.44 93 GLY A CA 1
ATOM 733 C C . GLY A 1 93 ? -14.291 40.155 94.299 1.00 75.44 93 GLY A C 1
ATOM 734 O O . GLY A 1 93 ? -14.343 40.058 95.516 1.00 75.44 93 GLY A O 1
ATOM 735 N N . ILE A 1 94 ? -13.162 40.462 93.649 1.00 75.12 94 ILE A N 1
ATOM 736 C CA . ILE A 1 94 ? -11.896 40.760 94.338 1.00 75.12 94 ILE A CA 1
ATOM 737 C C . ILE A 1 94 ? -12.065 41.980 95.254 1.00 75.12 94 ILE A C 1
ATOM 739 O O . ILE A 1 94 ? -11.639 41.926 96.403 1.00 75.12 94 ILE A O 1
ATOM 743 N N . GLY A 1 95 ? -12.728 43.044 94.785 1.00 69.50 95 GLY A N 1
ATOM 744 C CA . GLY A 1 95 ? -13.027 44.222 95.608 1.00 69.50 95 GLY A CA 1
ATOM 745 C C . GLY A 1 95 ? -13.861 43.894 96.851 1.00 69.50 95 GLY A C 1
ATOM 746 O O . GLY A 1 95 ? -13.481 44.258 97.963 1.00 69.50 95 GLY A O 1
ATOM 747 N N . LEU A 1 96 ? -14.937 43.118 96.683 1.00 68.38 96 LEU A N 1
ATOM 748 C CA . LEU A 1 96 ? -15.777 42.647 97.787 1.00 68.38 96 LEU A CA 1
ATOM 749 C C . LEU A 1 96 ? -14.987 41.789 98.787 1.00 68.38 96 LEU A C 1
ATOM 751 O O . LEU A 1 96 ? -15.160 41.946 99.995 1.00 68.38 96 LEU A O 1
ATOM 755 N N . LEU A 1 97 ? -14.123 40.896 98.295 1.00 66.94 97 LEU A N 1
ATOM 756 C CA . LEU A 1 97 ? -13.312 39.984 99.108 1.00 66.94 97 LEU A CA 1
ATOM 757 C C . LEU A 1 97 ? -12.285 40.751 99.950 1.00 66.94 97 LEU A C 1
ATOM 759 O O . LEU A 1 97 ? -12.139 40.481 101.139 1.00 66.94 97 LEU A O 1
ATOM 763 N N . VAL A 1 98 ? -11.629 41.753 99.356 1.00 68.00 98 VAL A N 1
ATOM 764 C CA . VAL A 1 98 ? -10.729 42.663 100.080 1.00 68.00 98 VAL A CA 1
ATOM 765 C C . VAL A 1 98 ? -11.487 43.392 101.194 1.00 68.00 98 VAL A C 1
ATOM 767 O O . VAL A 1 98 ? -10.999 43.444 102.319 1.00 68.00 98 VAL A O 1
ATOM 770 N N . GLN A 1 99 ? -12.706 43.875 100.934 1.00 63.09 99 GLN A N 1
ATOM 771 C CA . GLN A 1 99 ? -13.502 44.581 101.944 1.00 63.09 99 GLN A CA 1
ATOM 772 C C . GLN A 1 99 ? -14.026 43.664 103.061 1.00 63.09 99 GLN A C 1
ATOM 774 O O . GLN A 1 99 ? -13.962 44.028 104.234 1.00 63.09 99 GLN A O 1
ATOM 779 N N . THR A 1 100 ? -14.491 42.454 102.734 1.00 61.75 100 THR A N 1
ATOM 780 C CA . THR A 1 100 ? -14.922 41.473 103.752 1.00 61.75 100 THR A CA 1
ATOM 781 C C . THR A 1 100 ? -13.759 40.985 104.612 1.00 61.75 100 THR A C 1
ATOM 783 O O . THR A 1 100 ? -13.951 40.727 105.796 1.00 61.75 100 THR A O 1
ATOM 786 N N . MET A 1 101 ? -12.543 40.913 104.061 1.00 60.81 101 MET A N 1
ATOM 787 C CA . MET A 1 101 ? -11.338 40.621 104.844 1.00 60.81 101 MET A CA 1
ATOM 788 C C . MET A 1 101 ? -10.890 41.789 105.735 1.00 60.81 101 MET A C 1
ATOM 790 O O . MET A 1 101 ? -10.191 41.552 106.716 1.00 60.81 101 MET A O 1
ATOM 794 N N . MET A 1 102 ? -11.292 43.028 105.430 1.00 57.47 102 MET A N 1
ATOM 795 C CA . MET A 1 102 ? -10.908 44.220 106.198 1.00 57.47 102 MET A CA 1
ATOM 796 C C . MET A 1 102 ? -11.889 44.610 107.325 1.00 57.47 102 MET A C 1
ATOM 798 O O . MET A 1 102 ? -11.542 45.477 108.114 1.00 57.47 102 MET A O 1
ATOM 802 N N . ASN A 1 103 ? -13.057 43.955 107.445 1.00 49.09 103 ASN A N 1
ATOM 803 C CA . ASN A 1 103 ? -14.021 43.958 108.570 1.00 49.09 103 ASN A CA 1
ATOM 804 C C . ASN A 1 103 ? -14.093 45.219 109.472 1.00 49.09 103 ASN A C 1
ATOM 806 O O . ASN A 1 103 ? -14.095 45.116 110.699 1.00 49.09 103 ASN A O 1
ATOM 810 N N . THR A 1 104 ? -14.181 46.415 108.891 1.00 44.06 104 THR A N 1
ATOM 811 C CA . THR A 1 104 ? -14.417 47.657 109.642 1.00 44.06 104 THR A CA 1
ATOM 812 C C . THR A 1 104 ? -15.915 47.837 109.879 1.00 44.06 104 THR A C 1
ATOM 814 O O . THR A 1 104 ? -16.626 48.377 109.030 1.00 44.06 104 THR A O 1
ATOM 817 N N . SER A 1 105 ? -16.407 47.347 111.018 1.00 48.25 105 SER A N 1
ATOM 818 C CA . SER A 1 105 ? -17.685 47.779 111.590 1.00 48.25 105 SER A CA 1
ATOM 819 C C . SER A 1 105 ? -17.621 49.265 111.958 1.00 48.25 105 SER A C 1
ATOM 821 O O . SER A 1 105 ? -16.566 49.757 112.348 1.00 48.25 105 SER A O 1
ATOM 823 N N . SER A 1 106 ? -18.754 49.949 111.792 1.00 47.00 106 SER A N 1
ATOM 824 C CA . SER A 1 106 ? -18.953 51.399 111.918 1.00 47.00 106 SER A CA 1
ATOM 825 C C . SER A 1 106 ? -18.174 52.074 113.064 1.00 47.00 106 SER A C 1
ATOM 827 O O . SER A 1 106 ? -18.209 51.562 114.184 1.00 47.00 106 SER A O 1
ATOM 829 N N . PRO A 1 107 ? -17.520 53.227 112.830 1.00 46.22 107 PRO A N 1
ATOM 830 C CA . PRO A 1 107 ? -16.837 53.989 113.865 1.00 46.22 107 PRO A CA 1
ATOM 831 C C . PRO A 1 107 ? -17.848 54.904 114.571 1.00 46.22 107 PRO A C 1
ATOM 833 O O . PRO A 1 107 ? -18.070 56.030 114.135 1.00 46.22 107 PRO A O 1
ATOM 836 N N . TYR A 1 108 ? -18.494 54.431 115.635 1.00 55.34 108 TYR A N 1
ATOM 837 C CA . TYR A 1 108 ? -19.203 55.321 116.560 1.00 55.34 108 TYR A CA 1
ATOM 838 C C . TYR A 1 108 ? -18.533 55.216 117.931 1.00 55.34 108 TYR A C 1
ATOM 840 O O . TYR A 1 108 ? -18.521 54.140 118.527 1.00 55.34 108 TYR A O 1
ATOM 848 N N . ASP A 1 109 ? -17.920 56.314 118.378 1.00 55.84 109 ASP A N 1
ATOM 849 C CA . ASP A 1 109 ? -17.195 56.402 119.648 1.00 55.84 109 ASP A CA 1
ATOM 850 C C . ASP A 1 109 ? -18.182 56.391 120.820 1.00 55.84 109 ASP A C 1
ATOM 852 O O . ASP A 1 109 ? -18.978 57.316 120.988 1.00 55.84 109 ASP A O 1
ATOM 856 N N . GLU A 1 110 ? -18.109 55.349 121.649 1.00 57.19 110 GLU A N 1
ATOM 857 C CA . GLU A 1 110 ? -18.875 55.203 122.897 1.00 57.19 110 GLU A CA 1
ATOM 858 C C . GLU A 1 110 ? -18.677 56.419 123.833 1.00 57.19 110 GLU A C 1
ATOM 860 O O . GLU A 1 110 ? -19.599 56.805 124.547 1.00 57.19 110 GLU A O 1
ATOM 865 N N . GLU A 1 111 ? -17.517 57.088 123.756 1.00 60.84 111 GLU A N 1
ATOM 866 C CA . GLU A 1 111 ? -17.206 58.332 124.483 1.00 60.84 111 GLU A CA 1
ATOM 867 C C . GLU A 1 111 ? -18.062 59.533 124.045 1.00 60.84 111 GLU A C 1
ATOM 869 O O . GLU A 1 111 ? -18.471 60.329 124.891 1.00 60.84 111 GLU A O 1
ATOM 874 N N . LEU A 1 112 ? -18.383 59.667 122.750 1.00 67.50 112 LEU A N 1
ATOM 875 C CA . LEU A 1 112 ? -19.130 60.823 122.233 1.00 67.50 112 LEU A CA 1
ATOM 876 C C . LEU A 1 112 ? -20.591 60.816 122.714 1.00 67.50 112 LEU A C 1
ATOM 878 O O . LEU A 1 112 ? -21.183 61.865 122.957 1.00 67.50 112 LEU A O 1
ATOM 882 N N . PHE A 1 113 ? -21.178 59.630 122.875 1.00 68.75 113 PHE A N 1
ATOM 883 C CA . PHE A 1 113 ? -22.561 59.477 123.332 1.00 68.75 113 PHE A CA 1
ATOM 884 C C . PHE A 1 113 ? -22.715 59.794 124.827 1.00 68.75 113 PHE A C 1
ATOM 886 O O . PHE A 1 113 ? -23.726 60.383 125.220 1.00 68.75 113 PHE A O 1
ATOM 893 N N . ASP A 1 114 ? -21.704 59.462 125.635 1.00 63.94 114 ASP A N 1
ATOM 894 C CA . ASP A 1 114 ? -21.673 59.766 127.070 1.00 63.94 114 ASP A CA 1
ATOM 895 C C . ASP A 1 114 ? -21.474 61.278 127.310 1.00 63.94 114 ASP A C 1
ATOM 897 O O . ASP A 1 114 ? -22.137 61.874 128.161 1.00 63.94 114 ASP A O 1
ATOM 901 N N . GLU A 1 115 ? -20.641 61.940 126.493 1.00 68.69 115 GLU A N 1
ATOM 902 C CA . GLU A 1 115 ? -20.400 63.390 126.570 1.00 68.69 115 GLU A CA 1
ATOM 903 C C . GLU A 1 115 ? -21.625 64.223 126.140 1.00 68.69 115 GLU A C 1
ATOM 905 O O . GLU A 1 115 ? -21.932 65.249 126.750 1.00 68.69 115 GLU A O 1
ATOM 910 N N . LEU A 1 116 ? -22.383 63.746 125.144 1.00 71.56 116 LEU A N 1
ATOM 911 C CA . LEU A 1 116 ? -23.634 64.362 124.676 1.00 71.56 116 LEU A CA 1
ATOM 912 C C . LEU A 1 116 ? -24.844 64.064 125.587 1.00 71.56 116 LEU A C 1
ATOM 914 O O . LEU A 1 116 ? -25.960 64.505 125.303 1.00 71.56 116 LEU A O 1
ATOM 918 N N . GLY A 1 117 ? -24.646 63.321 126.684 1.00 67.88 117 GLY A N 1
ATOM 919 C CA . GLY A 1 117 ? -25.693 62.995 127.656 1.00 67.88 117 GLY A CA 1
ATOM 920 C C . GLY A 1 117 ? -26.840 62.159 127.078 1.00 67.88 117 GLY A C 1
ATOM 921 O O . GLY A 1 117 ? -27.964 62.212 127.595 1.00 67.88 117 GLY A O 1
ATOM 922 N N . VAL A 1 118 ? -26.581 61.410 126.001 1.00 73.44 118 VAL A N 1
ATOM 923 C CA . VAL A 1 118 ? -27.582 60.582 125.323 1.00 73.44 118 VAL A CA 1
ATOM 924 C C . VAL A 1 118 ? -27.939 59.420 126.243 1.00 73.44 118 VAL A C 1
ATOM 926 O O . VAL A 1 118 ? -27.111 58.566 126.554 1.00 73.44 118 VAL A O 1
ATOM 929 N N . ARG A 1 119 ? -29.193 59.365 126.703 1.00 70.19 119 ARG A N 1
ATOM 930 C CA . ARG A 1 119 ? -29.629 58.281 127.598 1.00 70.19 119 ARG A CA 1
ATOM 931 C C . ARG A 1 119 ? -29.590 56.943 126.860 1.00 70.19 119 ARG A C 1
ATOM 933 O O . ARG A 1 119 ? -29.937 56.924 125.685 1.00 70.19 119 ARG A O 1
ATOM 940 N N . PRO A 1 120 ? -29.234 55.820 127.502 1.00 74.94 120 PRO A N 1
ATOM 941 C CA . PRO A 1 120 ? -29.320 54.509 126.868 1.00 74.94 120 PRO A CA 1
ATOM 942 C C . PRO A 1 120 ? -30.775 54.013 126.835 1.00 74.94 120 PRO A C 1
ATOM 944 O O . PRO A 1 120 ? -31.558 54.289 127.740 1.00 74.94 120 PRO A O 1
ATOM 947 N N . TYR A 1 121 ? -31.141 53.235 125.815 1.00 76.12 121 TYR A N 1
ATOM 948 C CA . TYR A 1 121 ? -32.477 52.624 125.691 1.00 76.12 121 TYR A CA 1
ATOM 949 C C . TYR A 1 121 ? -32.623 51.290 126.445 1.00 76.12 121 TYR A C 1
ATOM 951 O O . TYR A 1 121 ? -33.653 50.621 126.359 1.00 76.12 121 TYR A O 1
ATOM 959 N N . TYR A 1 122 ? -31.590 50.870 127.175 1.00 76.44 122 TYR A N 1
ATOM 960 C CA . TYR A 1 122 ? -31.593 49.677 128.017 1.00 76.44 122 TYR A CA 1
ATOM 961 C C . TYR A 1 122 ? -30.575 49.821 129.155 1.00 76.44 122 TYR A C 1
ATOM 963 O O . TYR A 1 122 ? -29.622 50.591 129.050 1.00 76.44 122 TYR A O 1
ATOM 971 N N . VAL A 1 123 ? -30.747 49.054 130.233 1.00 78.00 123 VAL A N 1
ATOM 972 C CA . VAL A 1 123 ? -29.790 48.968 131.349 1.00 78.00 123 VAL A CA 1
ATOM 973 C C . VAL A 1 123 ? -29.463 47.518 131.682 1.00 78.00 123 VAL A C 1
ATOM 975 O O . VAL A 1 123 ? -30.327 46.646 131.641 1.00 78.00 123 VAL A O 1
ATOM 978 N N . ALA A 1 124 ? -28.205 47.240 132.013 1.00 76.06 124 ALA A N 1
ATOM 979 C CA . ALA A 1 124 ? -27.763 45.917 132.441 1.00 76.06 124 ALA A CA 1
ATOM 980 C C . ALA A 1 124 ? -28.021 45.733 133.950 1.00 76.06 124 ALA A C 1
ATOM 982 O O . ALA A 1 124 ? -27.511 46.499 134.765 1.00 76.06 124 ALA A O 1
ATOM 983 N N . VAL A 1 125 ? -28.813 44.727 134.327 1.00 70.31 125 VAL A N 1
ATOM 984 C CA . VAL A 1 125 ? -29.222 44.424 135.708 1.00 70.31 125 VAL A CA 1
ATOM 985 C C . VAL A 1 125 ? -28.757 43.018 136.090 1.00 70.31 125 VAL A C 1
ATOM 987 O O . VAL A 1 125 ? -28.963 42.064 135.344 1.00 70.31 125 VAL A O 1
ATOM 990 N N . GLU A 1 126 ? -28.141 42.856 137.262 1.00 74.75 126 GLU A N 1
ATOM 991 C CA . GLU A 1 126 ? -27.723 41.541 137.768 1.00 74.75 126 GLU A CA 1
ATOM 992 C C . GLU A 1 126 ? -28.837 40.863 138.585 1.00 74.75 126 GLU A C 1
ATOM 994 O O . GLU A 1 126 ? -29.293 41.393 139.597 1.00 74.75 126 GLU A O 1
ATOM 999 N N . GLN A 1 127 ? -29.265 39.665 138.168 1.00 65.44 127 GLN A N 1
ATOM 1000 C CA . GLN A 1 127 ? -30.268 38.845 138.862 1.00 65.44 127 GLN A CA 1
ATOM 1001 C C . GLN A 1 127 ? -29.685 37.525 139.382 1.00 65.44 127 GLN A C 1
ATOM 1003 O O . GLN A 1 127 ? -28.912 36.851 138.700 1.00 65.44 127 GLN A O 1
ATOM 1008 N N . GLN A 1 128 ? -30.090 37.127 140.591 1.00 61.00 128 GLN A N 1
ATOM 1009 C CA . GLN A 1 128 ? -29.613 35.914 141.261 1.00 61.00 128 GLN A CA 1
ATOM 1010 C C . GLN A 1 128 ? -30.329 34.655 140.737 1.00 61.00 128 GLN A C 1
ATOM 1012 O O . GLN A 1 128 ? -31.558 34.626 140.645 1.00 61.00 128 GLN A O 1
ATOM 1017 N N . ILE A 1 129 ? -29.581 33.599 140.393 1.00 61.06 129 ILE A N 1
ATOM 1018 C CA . ILE A 1 129 ? -30.159 32.366 139.836 1.00 61.06 129 ILE A CA 1
ATOM 1019 C C . ILE A 1 129 ? -30.458 31.363 140.961 1.00 61.06 129 ILE A C 1
ATOM 1021 O O . ILE A 1 129 ? -29.569 30.671 141.470 1.00 61.06 129 ILE A O 1
ATOM 1025 N N . GLY A 1 130 ? -31.744 31.225 141.296 1.00 62.41 130 GLY A N 1
ATOM 1026 C CA . GLY A 1 130 ? -32.232 30.225 142.251 1.00 62.41 130 GLY A CA 1
ATOM 1027 C C . GLY A 1 130 ? -31.676 30.420 143.667 1.00 62.41 130 GLY A C 1
ATOM 1028 O O . GLY A 1 130 ? -31.300 31.517 144.056 1.00 62.41 130 GLY A O 1
ATOM 1029 N N . THR A 1 131 ? -31.606 29.353 144.467 1.00 59.03 131 THR A N 1
ATOM 1030 C CA . THR A 1 131 ? -31.127 29.415 145.864 1.00 59.03 131 THR A CA 1
ATOM 1031 C C . THR A 1 131 ? -29.594 29.370 146.004 1.00 59.03 131 THR A C 1
ATOM 1033 O O . THR A 1 131 ? -29.088 28.941 147.038 1.00 59.03 131 THR A O 1
ATOM 1036 N N . SER A 1 132 ? -28.837 29.779 144.978 1.00 55.03 132 SER A N 1
ATOM 1037 C CA . SER A 1 132 ? -27.367 29.864 145.014 1.00 55.03 132 SER A CA 1
ATOM 1038 C C . SER A 1 132 ? -26.898 31.314 144.864 1.00 55.03 132 SER A C 1
ATOM 1040 O O . SER A 1 132 ? -27.582 32.124 144.250 1.00 55.03 132 SER A O 1
ATOM 1042 N N . SER A 1 133 ? -25.723 31.661 145.395 1.00 57.88 133 SER A N 1
ATOM 1043 C CA . SER A 1 133 ? -25.200 33.037 145.408 1.00 57.88 133 SER A CA 1
ATOM 1044 C C . SER A 1 133 ? -24.679 33.567 144.053 1.00 57.88 133 SER A C 1
ATOM 1046 O O . SER A 1 133 ? -24.075 34.639 144.015 1.00 57.88 133 SER A O 1
ATOM 1048 N N . ALA A 1 134 ? -24.926 32.871 142.937 1.00 55.22 134 ALA A N 1
ATOM 1049 C CA . ALA A 1 134 ? -24.492 33.277 141.597 1.00 55.22 134 ALA A CA 1
ATOM 1050 C C . ALA A 1 134 ? -25.489 34.245 140.926 1.00 55.22 134 ALA A C 1
ATOM 1052 O O . ALA A 1 134 ? -26.690 33.971 140.871 1.00 55.22 134 ALA A O 1
ATOM 1053 N N . HIS A 1 135 ? -24.975 35.360 140.396 1.00 62.25 135 HIS A N 1
ATOM 1054 C CA . HIS A 1 135 ? -25.737 36.393 139.685 1.00 62.25 135 HIS A CA 1
ATOM 1055 C C . HIS A 1 135 ? -25.464 36.307 138.172 1.00 62.25 135 HIS A C 1
ATOM 1057 O O . HIS A 1 135 ? -24.365 35.940 137.758 1.00 62.25 135 HIS A O 1
ATOM 1063 N N . THR A 1 136 ? -26.459 36.612 137.337 1.00 70.12 136 THR A N 1
ATOM 1064 C CA . THR A 1 136 ? -26.322 36.733 135.879 1.00 70.12 136 THR A CA 1
ATOM 1065 C C . THR A 1 136 ? -26.848 38.090 135.443 1.00 70.12 136 THR A C 1
ATOM 1067 O O . THR A 1 136 ? -27.916 38.513 135.886 1.00 70.12 136 THR A O 1
ATOM 1070 N N . THR A 1 137 ? -26.094 38.773 134.590 1.00 73.94 137 THR A N 1
ATOM 1071 C CA . THR A 1 137 ? -26.490 40.059 134.025 1.00 73.94 137 THR A CA 1
ATOM 1072 C C . THR A 1 137 ? -27.522 39.832 132.923 1.00 73.94 137 THR A C 1
ATOM 1074 O O . THR A 1 137 ? -27.320 39.012 132.025 1.00 73.94 137 THR A O 1
ATOM 1077 N N . CYS A 1 138 ? -28.640 40.540 132.989 1.00 77.38 138 CYS A N 1
ATOM 1078 C CA . CYS A 1 138 ? -29.638 40.611 131.933 1.00 77.38 138 CYS A CA 1
ATOM 1079 C C . CYS A 1 138 ? -29.847 42.083 131.548 1.00 77.38 138 CYS A C 1
ATOM 1081 O O . CYS A 1 138 ? -29.647 42.979 132.362 1.00 77.38 138 CYS A O 1
ATOM 1083 N N . TYR A 1 139 ? -30.209 42.352 130.299 1.00 78.00 139 TYR A N 1
ATOM 1084 C CA . TYR A 1 139 ? -30.430 43.694 129.774 1.00 78.00 139 TYR A CA 1
ATOM 1085 C C . TYR A 1 139 ? -31.924 44.006 129.797 1.00 78.00 139 TYR A C 1
ATOM 1087 O O . TYR A 1 139 ? -32.716 43.374 129.099 1.00 78.00 139 TYR A O 1
ATOM 1095 N N . GLN A 1 140 ? -32.303 44.967 130.629 1.00 77.06 140 GLN A N 1
ATOM 1096 C CA . GLN A 1 140 ? -33.667 45.435 130.800 1.00 77.06 140 GLN A CA 1
ATOM 1097 C C . GLN A 1 140 ? -33.913 46.605 129.833 1.00 77.06 140 GLN A C 1
ATOM 1099 O O . GLN A 1 140 ? -33.228 47.625 129.955 1.00 77.06 140 GLN A O 1
ATOM 1104 N N . PRO A 1 141 ? -34.850 46.497 128.874 1.00 78.56 141 PRO A N 1
ATOM 1105 C CA . PRO A 1 141 ? -35.194 47.617 128.004 1.00 78.56 141 PRO A CA 1
ATOM 1106 C C . PRO A 1 141 ? -35.844 48.753 128.806 1.00 78.56 141 PRO A C 1
ATOM 1108 O O . PRO A 1 141 ? -36.562 48.503 129.780 1.00 78.56 141 PRO A O 1
ATOM 1111 N N . LEU A 1 142 ? -35.604 49.993 128.381 1.00 75.44 142 LEU A N 1
ATOM 1112 C CA . LEU A 1 142 ? -36.241 51.196 128.912 1.00 75.44 142 LEU A CA 1
ATOM 1113 C C . LEU A 1 142 ? -37.250 51.747 127.897 1.00 75.44 142 LEU A C 1
ATOM 1115 O O . LEU A 1 142 ? -37.038 51.661 126.686 1.00 75.44 142 LEU A O 1
ATOM 1119 N N . ASP A 1 143 ? -38.356 52.304 128.386 1.00 76.50 143 ASP A N 1
ATOM 1120 C CA . ASP A 1 143 ? -39.277 53.085 127.560 1.00 76.50 143 ASP A CA 1
ATOM 1121 C C . ASP A 1 143 ? -38.770 54.519 127.320 1.00 76.50 143 ASP A C 1
ATOM 1123 O O . ASP A 1 143 ? -37.735 54.941 127.841 1.00 76.50 143 ASP A O 1
ATOM 1127 N N . GLU A 1 144 ? -39.531 55.284 126.535 1.00 72.19 144 GLU A N 1
ATOM 1128 C CA . GLU A 1 144 ? -39.245 56.681 126.177 1.00 72.19 144 GLU A CA 1
ATOM 1129 C C . GLU A 1 144 ? -39.148 57.637 127.388 1.00 72.19 144 GLU A C 1
ATOM 1131 O O . GLU A 1 144 ? -38.588 58.727 127.276 1.00 72.19 144 GLU A O 1
ATOM 1136 N N . PHE A 1 145 ? -39.636 57.230 128.567 1.00 71.38 145 PHE A N 1
ATOM 1137 C CA . PHE A 1 145 ? -39.543 57.997 129.813 1.00 71.38 145 PHE A CA 1
ATOM 1138 C C . PHE A 1 145 ? -38.428 57.498 130.746 1.00 71.38 145 PHE A C 1
ATOM 1140 O O . PHE A 1 145 ? -38.206 58.093 131.804 1.00 71.38 145 PHE A O 1
ATOM 1147 N N . GLY A 1 146 ? -37.696 56.448 130.357 1.00 70.88 146 GLY A N 1
ATOM 1148 C CA . GLY A 1 146 ? -36.614 55.850 131.137 1.00 70.88 146 GLY A CA 1
ATOM 1149 C C . GLY A 1 146 ? -37.084 54.874 132.218 1.00 70.88 146 GLY A C 1
ATOM 1150 O O . GLY A 1 146 ? -36.329 54.608 133.153 1.00 70.88 146 GLY A O 1
ATOM 1151 N N . ASN A 1 147 ? -38.306 54.343 132.123 1.00 76.38 147 ASN A N 1
ATOM 1152 C CA . ASN A 1 147 ? -38.794 53.294 133.019 1.00 76.38 147 ASN A CA 1
ATOM 1153 C C . ASN A 1 147 ? -38.583 51.907 132.401 1.00 76.38 147 ASN A C 1
ATOM 1155 O O . ASN A 1 147 ? -38.644 51.734 131.186 1.00 76.38 147 ASN A O 1
ATOM 1159 N N . ASN A 1 148 ? -38.367 50.896 133.246 1.00 77.69 148 ASN A N 1
ATOM 1160 C CA . ASN A 1 148 ? -38.178 49.516 132.797 1.00 77.69 148 ASN A CA 1
ATOM 1161 C C . ASN A 1 148 ? -39.421 49.006 132.055 1.00 77.69 148 ASN A C 1
ATOM 1163 O O . ASN A 1 148 ? -40.510 48.937 132.627 1.00 77.69 148 ASN A O 1
ATOM 1167 N N . PHE A 1 149 ? -39.232 48.595 130.804 1.00 71.94 149 PHE A N 1
ATOM 1168 C CA . PHE A 1 149 ? -40.286 48.126 129.916 1.00 71.94 149 PHE A CA 1
ATOM 1169 C C . PHE A 1 149 ? -39.918 46.759 129.329 1.00 71.94 149 PHE A C 1
ATOM 1171 O O . PHE A 1 149 ? -38.838 46.578 128.774 1.00 71.94 149 PHE A O 1
ATOM 1178 N N . GLY A 1 150 ? -40.822 45.783 129.440 1.00 73.25 150 GLY A N 1
ATOM 1179 C CA . GLY A 1 150 ? -40.620 44.422 128.927 1.00 73.25 150 GLY A CA 1
ATOM 1180 C C . GLY A 1 150 ? -39.797 43.504 129.839 1.00 73.25 150 GLY A C 1
ATOM 1181 O O . GLY A 1 150 ? -39.462 43.858 130.966 1.00 73.25 150 GLY A O 1
ATOM 1182 N N . ASP A 1 151 ? -39.503 42.296 129.357 1.00 73.00 151 ASP A N 1
ATOM 1183 C CA . ASP A 1 151 ? -38.717 41.300 130.096 1.00 73.00 151 ASP A CA 1
ATOM 1184 C C . ASP A 1 151 ? -37.208 41.505 129.886 1.00 73.00 151 ASP A C 1
ATOM 1186 O O . ASP A 1 151 ? -36.759 41.882 128.803 1.00 73.00 151 ASP A O 1
ATOM 1190 N N . CYS A 1 152 ? -36.411 41.206 130.913 1.00 75.62 152 CYS A N 1
ATOM 1191 C CA . CYS A 1 152 ? -34.954 41.324 130.875 1.00 75.62 152 CYS A CA 1
ATOM 1192 C C . CYS A 1 152 ? -34.327 40.245 129.966 1.00 75.62 152 CYS A C 1
ATOM 1194 O O . CYS A 1 152 ? -34.438 39.046 130.244 1.00 75.62 152 CYS A O 1
ATOM 1196 N N . THR A 1 153 ? -33.648 40.640 128.884 1.00 74.31 153 THR A N 1
ATOM 1197 C CA . THR A 1 153 ? -33.093 39.718 127.875 1.00 74.31 153 THR A CA 1
ATOM 1198 C C . THR A 1 153 ? -31.592 39.492 128.044 1.00 74.31 153 THR A C 1
ATOM 1200 O O . THR A 1 153 ? -30.859 40.357 128.503 1.00 74.31 153 THR A O 1
ATOM 1203 N N . ARG A 1 154 ? -31.079 38.319 127.648 1.00 69.94 154 ARG A N 1
ATOM 1204 C CA . ARG A 1 154 ? -29.629 38.023 127.723 1.00 69.94 154 ARG A CA 1
ATOM 1205 C C . ARG A 1 154 ? -28.778 38.734 126.664 1.00 69.94 154 ARG A C 1
ATOM 1207 O O . ARG A 1 154 ? -27.565 38.782 126.808 1.00 69.94 154 ARG A O 1
ATOM 1214 N N . SER A 1 155 ? -29.393 39.255 125.608 1.00 71.88 155 SER A N 1
ATOM 1215 C CA . SER A 1 155 ? -28.744 40.061 124.570 1.00 71.88 155 SER A CA 1
ATOM 1216 C C . SER A 1 155 ? -29.296 41.482 124.591 1.00 71.88 155 SER A C 1
ATOM 1218 O O . SER A 1 155 ? -30.459 41.669 124.964 1.00 71.88 155 SER A O 1
ATOM 1220 N N . VAL A 1 156 ? -28.481 42.449 124.160 1.00 68.19 156 VAL A N 1
ATOM 1221 C CA . VAL A 1 156 ? -28.886 43.854 124.016 1.00 68.19 156 VAL A CA 1
ATOM 1222 C C . VAL A 1 156 ? -30.152 43.934 123.146 1.00 68.19 156 VAL A C 1
ATOM 1224 O O . VAL A 1 156 ? -30.171 43.326 122.067 1.00 68.19 156 VAL A O 1
ATOM 1227 N N . PRO A 1 157 ? -31.227 44.602 123.610 1.00 66.56 157 PRO A N 1
ATOM 1228 C CA . PRO A 1 157 ? -32.451 44.760 122.834 1.00 66.56 157 PRO A CA 1
ATOM 1229 C C . PRO A 1 157 ? -32.171 45.447 121.495 1.00 66.56 157 PRO A C 1
ATOM 1231 O O . PRO A 1 157 ? -31.241 46.235 121.372 1.00 66.56 157 PRO A O 1
ATOM 1234 N N . LYS A 1 158 ? -32.973 45.155 120.470 1.00 71.62 158 LYS A N 1
ATOM 1235 C CA . LYS A 1 158 ? -32.854 45.859 119.188 1.00 71.62 158 LYS A CA 1
ATOM 1236 C C . LYS A 1 158 ? -33.304 47.311 119.375 1.00 71.62 158 LYS A C 1
ATOM 1238 O O . LYS A 1 158 ? -34.336 47.531 120.005 1.00 71.62 158 LYS A O 1
ATOM 1243 N N . GLU A 1 159 ? -32.545 48.256 118.822 1.00 68.56 159 GLU A N 1
ATOM 1244 C CA . GLU A 1 159 ? -32.802 49.694 118.954 1.00 68.56 159 GLU A CA 1
ATOM 1245 C C . GLU A 1 159 ? -34.258 50.039 118.573 1.00 68.56 159 GLU A C 1
ATOM 1247 O O . GLU A 1 159 ? -34.688 49.728 117.453 1.00 68.56 159 GLU A O 1
ATOM 1252 N N . PRO A 1 160 ? -35.058 50.594 119.505 1.00 69.44 160 PRO A N 1
ATOM 1253 C CA . PRO A 1 160 ? -36.450 50.915 119.241 1.00 69.44 160 PRO A CA 1
ATOM 1254 C C . PRO A 1 160 ? -36.559 52.182 118.391 1.00 69.44 160 PRO A C 1
ATOM 1256 O O . PRO A 1 160 ? -35.726 53.076 118.466 1.00 69.44 160 PRO A O 1
ATOM 1259 N N . VAL A 1 161 ? -37.625 52.274 117.594 1.00 71.06 161 VAL A N 1
ATOM 1260 C CA . VAL A 1 161 ? -37.797 53.336 116.583 1.00 71.06 161 VAL A CA 1
ATOM 1261 C C . VAL A 1 161 ? -37.724 54.746 117.185 1.00 71.06 161 VAL A C 1
ATOM 1263 O O . VAL A 1 161 ? -37.122 55.627 116.587 1.00 71.06 161 VAL A O 1
ATOM 1266 N N . TRP A 1 162 ? -38.261 54.944 118.394 1.00 73.75 162 TRP A N 1
ATOM 1267 C CA . TRP A 1 162 ? -38.194 56.235 119.088 1.00 73.75 162 TRP A CA 1
ATOM 1268 C C . TRP A 1 162 ? -36.758 56.651 119.446 1.00 73.75 162 TRP A C 1
ATOM 1270 O O . TRP A 1 162 ? -36.480 57.841 119.559 1.00 73.75 162 TRP A O 1
ATOM 1280 N N . TYR A 1 163 ? -35.844 55.691 119.622 1.00 76.25 163 TYR A N 1
ATOM 1281 C CA . TYR A 1 163 ? -34.474 55.960 120.044 1.00 76.25 163 TYR A CA 1
ATOM 1282 C C . TYR A 1 163 ? -33.624 56.541 118.916 1.00 76.25 163 TYR A C 1
ATOM 1284 O O . TYR A 1 163 ? -32.888 57.490 119.154 1.00 76.25 163 TYR A O 1
ATOM 1292 N N . ALA A 1 164 ? -33.785 56.050 117.685 1.00 68.44 164 ALA A N 1
ATOM 1293 C CA . ALA A 1 164 ? -33.091 56.600 116.522 1.00 68.44 164 ALA A CA 1
ATOM 1294 C C . ALA A 1 164 ? -33.498 58.063 116.259 1.00 68.44 164 ALA A C 1
ATOM 1296 O O . ALA A 1 164 ? -32.639 58.916 116.030 1.00 68.44 164 ALA A O 1
ATOM 1297 N N . ASP A 1 165 ? -34.796 58.375 116.377 1.00 72.19 165 ASP A N 1
ATOM 1298 C CA . ASP A 1 165 ? -35.306 59.749 116.273 1.00 72.19 165 ASP A CA 1
ATOM 1299 C C . ASP A 1 165 ? -34.814 60.626 117.441 1.00 72.19 165 ASP A C 1
ATOM 1301 O O . ASP A 1 165 ? -34.464 61.792 117.245 1.00 72.19 165 ASP A O 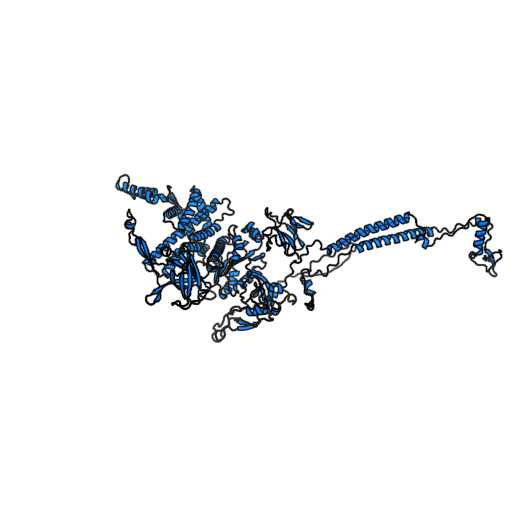1
ATOM 1305 N N . TYR A 1 166 ? -34.717 60.063 118.651 1.00 72.94 166 TYR A N 1
ATOM 1306 C CA . TYR A 1 166 ? -34.135 60.737 119.814 1.00 72.94 166 TYR A CA 1
ATOM 1307 C C . TYR A 1 166 ? -32.644 61.048 119.611 1.00 72.94 166 TYR A C 1
ATOM 1309 O O . TYR A 1 166 ? -32.249 62.200 119.783 1.00 72.94 166 TYR A O 1
ATOM 1317 N N . VAL A 1 167 ? -31.823 60.085 119.180 1.00 72.00 167 VAL A N 1
ATOM 1318 C CA . VAL A 1 167 ? -30.392 60.295 118.895 1.00 72.00 167 VAL A CA 1
ATOM 1319 C C . VAL A 1 167 ? -30.219 61.346 117.800 1.00 72.00 167 VAL A C 1
ATOM 1321 O O . VAL A 1 167 ? -29.450 62.287 117.983 1.00 72.00 167 VAL A O 1
ATOM 1324 N N . ALA A 1 168 ? -30.990 61.268 116.712 1.00 69.75 168 ALA A N 1
ATOM 1325 C CA . ALA A 1 168 ? -30.976 62.290 115.668 1.00 69.75 168 ALA A CA 1
ATOM 1326 C C . ALA A 1 168 ? -31.341 63.684 116.215 1.00 69.75 168 ALA A C 1
ATOM 1328 O O . ALA A 1 168 ? -30.713 64.673 115.837 1.00 69.75 168 ALA A O 1
ATOM 1329 N N . SER A 1 169 ? -32.300 63.776 117.145 1.00 71.44 169 SER A N 1
ATOM 1330 C CA . SER A 1 169 ? -32.661 65.045 117.790 1.00 71.44 169 SER A CA 1
ATOM 1331 C C . SER A 1 169 ? -31.567 65.598 118.717 1.00 71.44 169 SER A C 1
ATOM 1333 O O . SER A 1 169 ? -31.309 66.799 118.684 1.00 71.44 169 SER A O 1
ATOM 1335 N N . VAL A 1 170 ? -30.869 64.745 119.481 1.00 73.62 170 VAL A N 1
ATOM 1336 C CA . VAL A 1 170 ? -29.775 65.166 120.378 1.00 73.62 170 VAL A CA 1
ATOM 1337 C C . VAL A 1 170 ? -28.545 65.611 119.582 1.00 73.62 170 VAL A C 1
ATOM 1339 O O . VAL A 1 170 ? -27.924 66.619 119.929 1.00 73.62 170 VAL A O 1
ATOM 1342 N N . PHE A 1 171 ? -28.219 64.913 118.487 1.00 70.50 171 PHE A N 1
ATOM 1343 C CA . PHE A 1 171 ? -27.150 65.315 117.568 1.00 70.50 171 PHE A CA 1
ATOM 1344 C C . PHE A 1 171 ? -27.485 66.649 116.884 1.00 70.50 171 PHE A C 1
ATOM 1346 O O . PHE A 1 171 ? -26.636 67.540 116.855 1.00 70.50 171 PHE A O 1
ATOM 1353 N N . ALA A 1 172 ? -28.735 66.847 116.450 1.00 72.75 172 ALA A N 1
ATOM 1354 C CA . ALA A 1 172 ? -29.183 68.118 115.883 1.00 72.75 172 ALA A CA 1
ATOM 1355 C C . ALA A 1 172 ? -29.134 69.282 116.896 1.00 72.75 172 ALA A C 1
ATOM 1357 O O . ALA A 1 172 ? -28.735 70.387 116.526 1.00 72.75 172 ALA A O 1
ATOM 1358 N N . GLU A 1 173 ? -29.480 69.055 118.171 1.00 70.94 173 GLU A N 1
ATOM 1359 C CA . GLU A 1 173 ? -29.360 70.070 119.236 1.00 70.94 173 GLU A CA 1
ATOM 1360 C C . GLU A 1 173 ? -27.906 70.488 119.500 1.00 70.94 173 GLU A C 1
ATOM 1362 O O . GLU A 1 173 ? -27.643 71.662 119.764 1.00 70.94 173 GLU A O 1
ATOM 1367 N N . HIS A 1 174 ? -26.958 69.556 119.379 1.00 72.81 174 HIS A N 1
ATOM 1368 C CA . HIS A 1 174 ? -25.527 69.828 119.542 1.00 72.81 174 HIS A CA 1
ATOM 1369 C C . HIS A 1 174 ? -24.826 70.221 118.227 1.00 72.81 174 HIS A C 1
ATOM 1371 O O . HIS A 1 174 ? -23.617 70.448 118.221 1.00 72.81 174 HIS A O 1
ATOM 1377 N N . GLY A 1 175 ? -25.580 70.367 117.129 1.00 68.56 175 GLY A N 1
ATOM 1378 C CA . GLY A 1 175 ? -25.089 70.856 115.838 1.00 68.56 175 GLY A CA 1
ATOM 1379 C C . GLY A 1 175 ? -24.311 69.836 114.999 1.00 68.56 175 GLY A C 1
ATOM 1380 O O . GLY A 1 175 ? -23.541 70.245 114.130 1.00 68.56 175 GLY A O 1
ATOM 1381 N N . PHE A 1 176 ? -24.496 68.536 115.244 1.00 67.44 176 PHE A N 1
ATOM 1382 C CA . PHE A 1 176 ? -23.909 67.442 114.465 1.00 67.44 176 PHE A CA 1
ATOM 1383 C C . PHE A 1 176 ? -24.944 66.809 113.519 1.00 67.44 176 PHE A C 1
ATOM 1385 O O . PHE A 1 176 ? -26.101 66.616 113.892 1.00 67.44 176 PHE A O 1
ATOM 1392 N N . ASP A 1 177 ? -24.524 66.447 112.303 1.00 60.09 177 ASP A N 1
ATOM 1393 C CA . ASP A 1 177 ? -25.372 65.724 111.347 1.00 60.09 177 ASP A CA 1
ATOM 1394 C C . ASP A 1 177 ? -25.503 64.241 111.731 1.00 60.09 177 ASP A C 1
ATOM 1396 O O . ASP A 1 177 ? -24.529 63.593 112.128 1.00 60.09 177 ASP A O 1
ATOM 1400 N N . ALA A 1 178 ? -26.711 63.686 111.586 1.00 55.81 178 ALA A N 1
ATOM 1401 C CA . ALA A 1 178 ? -26.960 62.269 111.835 1.00 55.81 178 ALA A CA 1
ATOM 1402 C C . ALA A 1 178 ? -26.232 61.397 110.784 1.00 55.81 178 ALA A C 1
ATOM 1404 O O . ALA A 1 178 ? -26.305 61.691 109.589 1.00 55.81 178 ALA A O 1
ATOM 1405 N N . PRO A 1 179 ? -25.534 60.320 111.182 1.00 57.91 179 PRO A N 1
ATOM 1406 C CA . PRO A 1 179 ? -24.724 59.541 110.250 1.00 57.91 179 PRO A CA 1
ATOM 1407 C C . PRO A 1 179 ? -25.569 58.647 109.316 1.00 57.91 179 PRO A C 1
ATOM 1409 O O . PRO A 1 179 ? -26.420 57.886 109.773 1.00 57.91 179 PRO A O 1
ATOM 1412 N N . GLU A 1 180 ? -25.300 58.697 108.002 1.00 56.25 180 GLU A N 1
ATOM 1413 C CA . GLU A 1 180 ? -25.962 57.857 106.986 1.00 56.25 180 GLU A CA 1
ATOM 1414 C C . GLU A 1 180 ? -25.325 56.450 106.861 1.00 56.25 180 GLU A C 1
ATOM 1416 O O . GLU A 1 180 ? -24.100 56.308 106.941 1.00 56.25 180 GLU A O 1
ATOM 1421 N N . PRO A 1 181 ? -26.117 55.387 106.614 1.00 55.50 181 PRO A N 1
ATOM 1422 C CA . PRO A 1 181 ? -25.601 54.024 106.489 1.00 55.50 181 PRO A CA 1
ATOM 1423 C C . PRO A 1 181 ? -24.939 53.752 105.122 1.00 55.50 181 PRO A C 1
ATOM 1425 O O . PRO A 1 181 ? -25.529 53.982 104.069 1.00 55.50 181 PRO A O 1
ATOM 1428 N N . ILE A 1 182 ? -23.730 53.174 105.123 1.00 57.22 182 ILE A N 1
ATOM 1429 C CA . ILE A 1 182 ? -23.021 52.723 103.908 1.00 57.22 182 ILE A CA 1
ATOM 1430 C C . ILE A 1 182 ? -23.628 51.400 103.396 1.00 57.22 182 ILE A C 1
ATOM 1432 O O . ILE A 1 182 ? -23.580 50.384 104.094 1.00 57.22 182 ILE A O 1
ATOM 1436 N N . ASP A 1 183 ? -24.144 51.377 102.158 1.00 57.00 183 ASP A N 1
ATOM 1437 C CA . ASP A 1 183 ? -24.670 50.159 101.515 1.00 57.00 183 ASP A CA 1
ATOM 1438 C C . ASP A 1 183 ? -23.540 49.268 100.962 1.00 57.00 183 ASP A C 1
ATOM 1440 O O . ASP A 1 183 ? -23.080 49.410 99.828 1.00 57.00 183 ASP A O 1
ATOM 1444 N N . ASN A 1 184 ? -23.106 48.309 101.781 1.00 59.59 184 ASN A N 1
ATOM 1445 C CA . ASN A 1 184 ? -22.102 47.298 101.437 1.00 59.59 184 ASN A CA 1
ATOM 1446 C C . ASN A 1 184 ? -22.715 46.006 100.865 1.00 59.59 184 ASN A C 1
ATOM 1448 O O . ASN A 1 184 ? -22.155 44.916 101.022 1.00 59.59 184 ASN A O 1
ATOM 1452 N N . SER A 1 185 ? -23.879 46.085 100.219 1.00 62.62 185 SER A N 1
ATOM 1453 C CA . SER A 1 185 ? -24.508 44.909 99.626 1.00 62.62 185 SER A CA 1
ATOM 1454 C C . SER A 1 185 ? -23.679 44.318 98.478 1.00 62.62 185 SER A C 1
ATOM 1456 O O . SER A 1 185 ? -23.024 45.009 97.693 1.00 62.62 185 SER A O 1
ATOM 1458 N N . VAL A 1 186 ? -23.754 42.991 98.334 1.00 60.66 186 VAL A N 1
ATOM 1459 C CA . VAL A 1 186 ? -23.127 42.238 97.230 1.00 60.66 186 VAL A CA 1
ATOM 1460 C C . VAL A 1 186 ? -23.550 42.793 95.860 1.00 60.66 186 VAL A C 1
ATOM 1462 O O . VAL A 1 186 ? -22.754 42.814 94.920 1.00 60.66 186 VAL A O 1
ATOM 1465 N N . GLY A 1 187 ? -24.788 43.291 95.758 1.00 64.12 187 GLY A N 1
ATOM 1466 C CA . GLY A 1 187 ? -25.313 43.934 94.555 1.00 64.12 187 GLY A CA 1
ATOM 1467 C C . GLY A 1 187 ? -24.561 45.214 94.179 1.00 64.12 187 GLY A C 1
ATOM 1468 O O . GLY A 1 187 ? -24.260 45.406 93.003 1.00 64.12 187 GLY A O 1
ATOM 1469 N N . SER A 1 188 ? -24.185 46.041 95.158 1.00 66.31 188 SER A N 1
ATOM 1470 C CA . SER A 1 188 ? -23.450 47.294 94.934 1.00 66.31 188 SER A CA 1
ATOM 1471 C C . SER A 1 188 ? -22.056 47.060 94.321 1.00 66.31 188 SER A C 1
ATOM 1473 O O . SER A 1 188 ? -21.669 47.724 93.354 1.00 66.31 188 SER A O 1
ATOM 1475 N N . TRP A 1 189 ? -21.328 46.043 94.799 1.00 66.31 189 TRP A N 1
ATOM 1476 C CA . TRP A 1 189 ? -19.972 45.712 94.328 1.00 66.31 189 TRP A CA 1
ATOM 1477 C C . TRP A 1 189 ? -19.916 44.988 92.976 1.00 66.31 189 TRP A C 1
ATOM 1479 O O . TRP A 1 189 ? -18.998 45.220 92.174 1.00 66.31 189 TRP A O 1
ATOM 1489 N N . LEU A 1 190 ? -20.880 44.102 92.711 1.00 65.56 190 LEU A N 1
ATOM 1490 C CA . LEU A 1 190 ? -20.916 43.307 91.480 1.00 65.56 190 LEU A CA 1
ATOM 1491 C C . LEU A 1 190 ? -21.549 44.049 90.297 1.00 65.56 190 LEU A C 1
ATOM 1493 O O . LEU A 1 190 ? -21.198 43.754 89.154 1.00 65.56 190 LEU A O 1
ATOM 1497 N N . LEU A 1 191 ? -22.442 45.008 90.555 1.00 67.81 191 LEU A N 1
ATOM 1498 C CA . LEU A 1 191 ? -23.092 45.808 89.517 1.00 67.81 191 LEU A CA 1
ATOM 1499 C C . LEU A 1 191 ? -22.309 47.107 89.261 1.00 67.81 191 LEU A C 1
ATOM 1501 O O . LEU A 1 191 ? -21.183 47.052 88.763 1.00 67.81 191 LEU A O 1
ATOM 1505 N N . PHE A 1 192 ? -22.896 48.266 89.571 1.00 63.66 192 PHE A N 1
ATOM 1506 C CA . PHE A 1 192 ? -22.372 49.581 89.183 1.00 63.66 192 PHE A CA 1
ATOM 1507 C C . PHE A 1 192 ? -22.176 50.559 90.360 1.00 63.66 192 PHE A C 1
ATOM 1509 O O . PHE A 1 192 ? -21.879 51.723 90.121 1.00 63.66 192 PHE A O 1
ATOM 1516 N N . GLY A 1 193 ? -22.315 50.117 91.618 1.00 59.84 193 GLY A N 1
ATOM 1517 C CA . GLY A 1 193 ? -22.210 50.992 92.800 1.00 59.84 193 GLY A CA 1
ATOM 1518 C C . GLY A 1 193 ? -20.784 51.467 93.108 1.00 59.84 193 GLY A C 1
ATOM 1519 O O . GLY A 1 193 ? -20.591 52.573 93.604 1.00 59.84 193 GLY A O 1
ATOM 1520 N N . HIS A 1 194 ? -19.768 50.679 92.731 1.00 63.38 194 HIS A N 1
ATOM 1521 C CA . HIS A 1 194 ? -18.345 51.007 92.909 1.00 63.38 194 HIS A CA 1
ATOM 1522 C C . HIS A 1 194 ? -17.548 50.851 91.596 1.00 63.38 194 HIS A C 1
ATOM 1524 O O . HIS A 1 194 ? -16.777 49.901 91.402 1.00 63.38 194 HIS A O 1
ATOM 1530 N N . THR A 1 195 ? -17.741 51.776 90.649 1.00 65.56 195 THR A N 1
ATOM 1531 C CA . THR A 1 195 ? -17.033 51.788 89.352 1.00 65.56 195 THR A CA 1
ATOM 1532 C C . THR A 1 195 ? -15.959 52.873 89.289 1.00 65.56 195 THR A C 1
ATOM 1534 O O . THR A 1 195 ? -16.277 54.059 89.304 1.00 65.56 195 THR A O 1
ATOM 1537 N N . SER A 1 196 ? -14.685 52.484 89.156 1.00 72.50 196 SER A N 1
ATOM 1538 C CA . SER A 1 196 ? -13.580 53.412 88.866 1.00 72.50 196 SER A CA 1
ATOM 1539 C C . SER A 1 196 ? -13.260 53.450 87.367 1.00 72.50 196 SER A C 1
ATOM 1541 O O . SER A 1 196 ? -13.419 52.453 86.659 1.00 72.50 196 SER A O 1
ATOM 1543 N N . LEU A 1 197 ? -12.758 54.586 86.872 1.00 75.31 197 LEU A N 1
ATOM 1544 C CA . LEU A 1 197 ? -12.416 54.763 85.452 1.00 75.31 197 LEU A CA 1
ATOM 1545 C C . LEU A 1 197 ? -11.370 53.736 84.968 1.00 75.31 197 LEU A C 1
ATOM 1547 O O . LEU A 1 197 ? -11.453 53.222 83.855 1.00 75.31 197 LEU A O 1
ATOM 1551 N N . ILE A 1 198 ? -10.416 53.391 85.839 1.00 78.00 198 ILE A N 1
ATOM 1552 C CA . ILE A 1 198 ? -9.369 52.395 85.570 1.00 78.00 198 ILE A CA 1
ATOM 1553 C C . ILE A 1 198 ? -9.980 51.003 85.365 1.00 78.00 198 ILE A C 1
ATOM 1555 O O . ILE A 1 198 ? -9.587 50.305 84.432 1.00 78.00 198 ILE A O 1
ATOM 1559 N N . ARG A 1 199 ? -10.976 50.619 86.181 1.00 79.81 199 ARG A N 1
ATOM 1560 C CA . ARG A 1 199 ? -11.683 49.333 86.051 1.00 79.81 199 ARG A CA 1
ATOM 1561 C C . ARG A 1 199 ? -12.361 49.219 84.687 1.00 79.81 199 ARG A C 1
ATOM 1563 O O . ARG A 1 199 ? -12.220 48.200 84.021 1.00 79.81 199 ARG A O 1
ATOM 1570 N N . VAL A 1 200 ? -13.044 50.277 84.251 1.00 79.88 200 VAL A N 1
ATOM 1571 C CA . VAL A 1 200 ? -13.744 50.302 82.957 1.00 79.88 200 VAL A CA 1
ATOM 1572 C C . VAL A 1 200 ? -12.754 50.173 81.795 1.00 79.88 200 VAL A C 1
ATOM 1574 O O . VAL A 1 200 ? -12.913 49.297 80.947 1.00 79.88 200 VAL A O 1
ATOM 1577 N N . MET A 1 201 ? -11.695 50.986 81.783 1.00 82.06 201 MET A N 1
ATOM 1578 C CA . MET A 1 201 ? -10.711 50.985 80.695 1.00 82.06 201 MET A CA 1
ATOM 1579 C C . MET A 1 201 ? -9.939 49.666 80.600 1.00 82.06 201 MET A C 1
ATOM 1581 O O . MET A 1 201 ? -9.739 49.148 79.502 1.00 82.06 201 MET A O 1
ATOM 1585 N N . PHE A 1 202 ? -9.532 49.099 81.737 1.00 83.62 202 PHE A N 1
ATOM 1586 C CA . PHE A 1 202 ? -8.767 47.854 81.772 1.00 83.62 202 PHE A CA 1
ATOM 1587 C C . PHE A 1 202 ? -9.589 46.661 81.273 1.00 83.62 202 PHE A C 1
ATOM 1589 O O . PHE A 1 202 ? -9.118 45.878 80.446 1.00 83.62 202 PHE A O 1
ATOM 1596 N N . VAL A 1 203 ? -10.844 46.550 81.719 1.00 85.56 203 VAL A N 1
ATOM 1597 C CA . VAL A 1 203 ? -11.741 45.465 81.303 1.00 85.56 203 VAL A CA 1
ATOM 1598 C C . VAL A 1 203 ? -12.080 45.569 79.807 1.00 85.56 203 VAL A C 1
ATOM 1600 O O . VAL A 1 203 ? -12.041 44.557 79.106 1.00 85.56 203 VAL A O 1
ATOM 1603 N N . ILE A 1 204 ? -12.333 46.778 79.287 1.00 86.31 204 ILE A N 1
ATOM 1604 C CA . ILE A 1 204 ? -12.607 46.993 77.855 1.00 86.31 204 ILE A CA 1
ATOM 1605 C C . ILE A 1 204 ? -11.374 46.689 76.993 1.00 86.31 204 ILE A C 1
ATOM 1607 O O . ILE A 1 204 ? -11.506 46.043 75.952 1.00 86.31 204 ILE A O 1
ATOM 1611 N N . ALA A 1 205 ? -10.174 47.103 77.414 1.00 86.50 205 ALA A N 1
ATOM 1612 C CA . ALA A 1 205 ? -8.944 46.852 76.660 1.00 86.50 205 ALA A CA 1
ATOM 1613 C C . ALA A 1 205 ? -8.667 45.348 76.502 1.00 86.50 205 ALA A C 1
ATOM 1615 O O . ALA A 1 205 ? -8.377 44.883 75.397 1.00 86.50 205 ALA A O 1
ATOM 1616 N N . ILE A 1 206 ? -8.830 44.573 77.581 1.00 87.62 206 ILE A N 1
ATOM 1617 C CA . ILE A 1 206 ? -8.667 43.113 77.544 1.00 87.62 206 ILE A CA 1
ATOM 1618 C C . ILE A 1 206 ? -9.730 42.469 76.650 1.00 87.62 206 ILE A C 1
ATOM 1620 O O . ILE A 1 206 ? -9.390 41.656 75.790 1.00 87.62 206 ILE A O 1
ATOM 1624 N N . ALA A 1 207 ? -11.001 42.854 76.795 1.00 88.75 207 ALA A N 1
ATOM 1625 C CA . ALA A 1 207 ? -12.087 42.312 75.980 1.00 88.75 207 ALA A CA 1
ATOM 1626 C C . ALA A 1 207 ? -11.884 42.583 74.477 1.00 88.75 207 ALA A C 1
ATOM 1628 O O . ALA A 1 207 ? -12.060 41.686 73.652 1.00 88.75 207 ALA A O 1
ATOM 1629 N N . THR A 1 208 ? -11.441 43.793 74.125 1.00 87.62 208 THR A N 1
ATOM 1630 C CA . THR A 1 208 ? -11.182 44.191 72.731 1.00 87.62 208 THR A CA 1
ATOM 1631 C C . THR A 1 208 ? -9.985 43.438 72.144 1.00 87.62 208 THR A C 1
ATOM 1633 O O . THR A 1 208 ? -10.042 42.978 71.003 1.00 87.62 208 THR A O 1
ATOM 1636 N N . GLY A 1 209 ? -8.920 43.241 72.930 1.00 88.94 209 GLY A N 1
ATOM 1637 C CA . GLY A 1 209 ? -7.767 42.438 72.514 1.00 88.94 209 GLY A CA 1
ATOM 1638 C C . GLY A 1 209 ? -8.130 40.972 72.259 1.00 88.94 209 GLY A C 1
ATOM 1639 O O . GLY A 1 209 ? -7.717 40.394 71.252 1.00 88.94 209 GLY A O 1
ATOM 1640 N N . VAL A 1 210 ? -8.959 40.379 73.125 1.00 89.31 210 VAL A N 1
ATOM 1641 C CA . VAL A 1 210 ? -9.451 39.004 72.948 1.00 89.31 210 VAL A CA 1
ATOM 1642 C C . VAL A 1 210 ? -10.363 38.887 71.722 1.00 89.31 210 VAL A C 1
ATOM 1644 O O . VAL A 1 210 ? -10.223 37.927 70.961 1.00 89.31 210 VAL A O 1
ATOM 1647 N N . TYR A 1 211 ? -11.240 39.865 71.471 1.00 90.56 211 TYR A N 1
ATOM 1648 C CA . TYR A 1 211 ? -12.048 39.915 70.247 1.00 90.56 211 TYR A CA 1
ATOM 1649 C C . TYR A 1 211 ? -11.170 39.933 68.984 1.00 90.56 211 TYR A C 1
ATOM 1651 O O . TYR A 1 211 ? -11.344 39.092 68.106 1.00 90.56 211 TYR A O 1
ATOM 1659 N N . ALA A 1 212 ? -10.173 40.820 68.911 1.00 87.56 212 ALA A N 1
ATOM 1660 C CA . ALA A 1 212 ? -9.306 40.938 67.738 1.00 87.56 212 ALA A CA 1
ATOM 1661 C C . ALA A 1 212 ? -8.488 39.659 67.462 1.00 87.56 212 ALA A C 1
ATOM 1663 O O . ALA A 1 212 ? -8.414 39.207 66.317 1.00 87.56 212 ALA A O 1
ATOM 1664 N N . MET A 1 213 ? -7.912 39.042 68.503 1.00 85.75 213 MET A N 1
ATOM 1665 C CA . MET A 1 213 ? -7.135 37.804 68.357 1.00 85.75 213 MET A CA 1
ATOM 1666 C C . MET A 1 213 ? -8.007 36.603 67.975 1.00 85.75 213 MET A C 1
ATOM 1668 O O . MET A 1 213 ? -7.635 35.830 67.090 1.00 85.75 213 MET A O 1
ATOM 1672 N N . SER A 1 214 ? -9.172 36.445 68.614 1.00 84.38 214 SER A N 1
ATOM 1673 C CA . SER A 1 214 ? -10.092 35.341 68.308 1.00 84.38 214 SER A CA 1
ATOM 1674 C C . SER A 1 214 ? -10.687 35.470 66.906 1.00 84.38 214 SER A C 1
ATOM 1676 O O . SER A 1 214 ? -10.698 34.484 66.172 1.00 84.38 214 SER A O 1
ATOM 1678 N N . ARG A 1 215 ? -11.065 36.685 66.485 1.00 88.62 215 ARG A N 1
ATOM 1679 C CA . ARG A 1 215 ? -11.508 36.984 65.117 1.00 88.62 215 ARG A CA 1
ATOM 1680 C C . ARG A 1 215 ? -10.448 36.599 64.086 1.00 88.62 215 ARG A C 1
ATOM 1682 O O . ARG A 1 215 ? -10.758 35.883 63.142 1.00 88.62 215 ARG A O 1
ATOM 1689 N N . ALA A 1 216 ? -9.195 37.016 64.276 1.00 82.69 216 ALA A N 1
ATOM 1690 C CA . ALA A 1 216 ? -8.114 36.707 63.338 1.00 82.69 216 ALA A CA 1
ATOM 1691 C C . ALA A 1 216 ? -7.840 35.194 63.225 1.00 82.69 216 ALA A C 1
ATOM 1693 O O . ALA A 1 216 ? -7.641 34.678 62.124 1.00 82.69 216 ALA A O 1
ATOM 1694 N N . ALA A 1 217 ? -7.859 34.469 64.348 1.00 79.94 217 ALA A N 1
ATOM 1695 C CA . ALA A 1 217 ? -7.662 33.020 64.357 1.00 79.94 217 ALA A CA 1
ATOM 1696 C C . ALA A 1 217 ? -8.831 32.268 63.694 1.00 79.94 217 ALA A C 1
ATOM 1698 O O . ALA A 1 217 ? -8.609 31.378 62.874 1.00 79.94 217 ALA A O 1
ATOM 1699 N N . MET A 1 218 ? -10.072 32.651 64.010 1.00 81.56 218 MET A N 1
ATOM 1700 C CA . MET A 1 218 ? -11.273 32.023 63.455 1.00 81.56 218 MET A CA 1
ATOM 1701 C C . MET A 1 218 ? -11.473 32.347 61.967 1.00 81.56 218 MET A C 1
ATOM 1703 O O . MET A 1 218 ? -11.910 31.471 61.228 1.00 81.56 218 MET A O 1
ATOM 1707 N N . MET A 1 219 ? -11.104 33.549 61.501 1.00 79.50 219 MET A N 1
ATOM 1708 C CA . MET A 1 219 ? -11.164 33.912 60.075 1.00 79.50 219 MET A CA 1
ATOM 1709 C C . MET A 1 219 ? -10.193 33.082 59.234 1.00 79.50 219 MET A C 1
ATOM 1711 O O . MET A 1 219 ? -10.601 32.521 58.225 1.00 79.50 219 MET A O 1
ATOM 1715 N N . ARG A 1 220 ? -8.948 32.889 59.691 1.00 73.69 220 ARG A N 1
ATOM 1716 C CA . ARG A 1 220 ? -7.995 31.989 59.010 1.00 73.69 220 ARG A CA 1
ATOM 1717 C C . ARG A 1 220 ? -8.508 30.554 58.930 1.00 73.69 220 ARG A C 1
ATOM 1719 O O . ARG A 1 220 ? -8.304 29.861 57.935 1.00 73.69 220 ARG A O 1
ATOM 1726 N N . GLN A 1 221 ? -9.181 30.095 59.983 1.00 73.94 221 GLN A N 1
ATOM 1727 C CA . GLN A 1 221 ? -9.770 28.762 60.007 1.00 73.94 221 GLN A CA 1
ATOM 1728 C C . GLN A 1 221 ? -10.986 28.654 59.073 1.00 73.94 221 GLN A C 1
ATOM 1730 O O . GLN A 1 221 ? -11.158 27.615 58.441 1.00 73.94 221 GLN A O 1
ATOM 1735 N N . LEU A 1 222 ? -11.791 29.715 58.951 1.00 77.38 222 LEU A N 1
ATOM 1736 C CA . LEU A 1 222 ? -12.898 29.810 57.998 1.00 77.38 222 LEU A CA 1
ATOM 1737 C C . LEU A 1 222 ? -12.395 29.796 56.551 1.00 77.38 222 LEU A C 1
ATOM 1739 O O . LEU A 1 222 ? -12.911 29.026 55.752 1.00 77.38 222 LEU A O 1
ATOM 1743 N N . GLU A 1 223 ? -11.368 30.586 56.234 1.00 70.88 223 GLU A N 1
ATOM 1744 C CA . GLU A 1 223 ? -10.726 30.602 54.913 1.00 70.88 223 GLU A CA 1
ATOM 1745 C C . GLU A 1 223 ? -10.191 29.213 54.560 1.00 70.88 223 GLU A C 1
ATOM 1747 O O . GLU A 1 223 ? -10.537 28.671 53.521 1.00 70.88 223 GLU A O 1
ATOM 1752 N N . THR A 1 224 ? -9.466 28.560 55.473 1.00 64.94 224 THR A N 1
ATOM 1753 C CA . THR A 1 224 ? -8.958 27.191 55.256 1.00 64.94 224 THR A CA 1
ATOM 1754 C C . THR A 1 224 ? -10.087 26.171 55.045 1.00 64.94 224 THR A C 1
ATOM 1756 O O . THR A 1 224 ? -9.944 25.237 54.261 1.00 64.94 224 THR A O 1
ATOM 1759 N N . GLN A 1 225 ? -11.220 26.327 55.740 1.00 65.56 225 GLN A N 1
ATOM 1760 C CA . GLN A 1 225 ? -12.395 25.467 55.552 1.00 65.56 225 GLN A CA 1
ATOM 1761 C C . GLN A 1 225 ? -13.114 25.747 54.230 1.00 65.56 225 GLN A C 1
ATOM 1763 O O . GLN A 1 225 ? -13.605 24.810 53.605 1.00 65.56 225 GLN A O 1
ATOM 1768 N N . ASN A 1 226 ? -13.160 27.009 53.806 1.00 69.38 226 ASN A N 1
ATOM 1769 C CA . ASN A 1 226 ? -13.784 27.417 52.557 1.00 69.38 226 ASN A CA 1
ATOM 1770 C C . ASN A 1 226 ? -12.894 27.108 51.344 1.00 69.38 226 ASN A C 1
ATOM 1772 O O . ASN A 1 226 ? -13.453 26.852 50.296 1.00 69.38 226 ASN A O 1
ATOM 1776 N N . VAL A 1 227 ? -11.564 26.999 51.464 1.00 62.19 227 VAL A N 1
ATOM 1777 C CA . VAL A 1 227 ? -10.661 26.576 50.363 1.00 62.19 227 VAL A CA 1
ATOM 1778 C C . VAL A 1 227 ? -11.009 25.186 49.810 1.00 62.19 227 VAL A C 1
ATOM 1780 O O . VAL A 1 227 ? -10.838 24.933 48.625 1.00 62.19 227 VAL A O 1
ATOM 1783 N N . ALA A 1 228 ? -11.545 24.282 50.635 1.00 52.19 228 ALA A N 1
ATOM 1784 C CA . ALA A 1 228 ? -12.020 22.971 50.174 1.00 52.19 228 ALA A CA 1
ATOM 1785 C C . ALA A 1 228 ? -13.375 23.024 49.428 1.00 52.19 228 ALA A C 1
ATOM 1787 O O . ALA A 1 228 ? -13.825 22.008 48.901 1.00 52.19 228 ALA A O 1
ATOM 1788 N N . VAL A 1 229 ? -14.037 24.183 49.436 1.00 53.94 229 VAL A N 1
ATOM 1789 C CA . VAL A 1 229 ? -15.389 24.440 48.909 1.00 53.94 229 VAL A CA 1
ATOM 1790 C C . VAL A 1 229 ? -15.375 25.522 47.814 1.00 53.94 229 VAL A C 1
ATOM 1792 O O . VAL A 1 229 ? -16.286 25.588 46.990 1.00 53.94 229 VAL A O 1
ATOM 1795 N N . ASP A 1 230 ? -14.343 26.364 47.789 1.00 51.50 230 ASP A N 1
ATOM 1796 C CA . ASP A 1 230 ? -14.162 27.465 46.858 1.00 51.50 230 ASP A CA 1
ATOM 1797 C C . ASP A 1 230 ? -13.739 26.937 45.486 1.00 51.50 230 ASP A C 1
ATOM 1799 O O . ASP A 1 230 ? -12.723 26.263 45.329 1.00 51.50 230 ASP A O 1
ATOM 1803 N N . THR A 1 231 ? -14.578 27.204 44.491 1.00 53.81 231 THR A N 1
ATOM 1804 C CA . THR A 1 231 ? -14.429 26.717 43.113 1.00 53.81 231 THR A CA 1
ATOM 1805 C C . THR A 1 231 ? -14.300 27.866 42.115 1.00 53.81 231 THR A C 1
ATOM 1807 O O . THR A 1 231 ? -14.474 27.656 40.917 1.00 53.81 231 THR A O 1
ATOM 1810 N N . THR A 1 232 ? -14.004 29.075 42.600 1.00 48.69 232 THR A N 1
ATOM 1811 C CA . THR A 1 232 ? -13.904 30.297 41.788 1.00 48.69 232 THR A CA 1
ATOM 1812 C C . THR A 1 232 ? -12.728 30.295 40.802 1.00 48.69 232 THR A C 1
ATOM 1814 O O . THR A 1 232 ? -12.834 30.935 39.760 1.00 48.69 232 THR A O 1
ATOM 1817 N N . ASP A 1 233 ? -11.680 29.505 41.062 1.00 41.38 233 ASP A N 1
ATOM 1818 C CA . ASP A 1 233 ? -10.456 29.446 40.242 1.00 41.38 233 ASP A CA 1
ATOM 1819 C C . ASP A 1 233 ? -10.305 28.159 39.401 1.00 41.38 233 ASP A C 1
ATOM 1821 O O . ASP A 1 233 ? -9.296 27.964 38.719 1.00 41.38 233 ASP A O 1
ATOM 1825 N N . ILE A 1 234 ? -11.302 27.267 39.414 1.00 41.12 234 ILE A N 1
ATOM 1826 C CA . ILE A 1 234 ? -11.358 26.109 38.512 1.00 41.12 234 ILE A CA 1
ATOM 1827 C C . ILE A 1 234 ? -12.340 26.464 37.401 1.00 41.12 234 ILE A C 1
ATOM 1829 O O . ILE A 1 234 ? -13.527 26.635 37.669 1.00 41.12 234 ILE A O 1
ATOM 1833 N N . ASN A 1 235 ? -11.868 26.559 36.154 1.00 35.97 235 ASN A N 1
ATOM 1834 C CA . ASN A 1 235 ? -12.748 26.716 34.996 1.00 35.97 235 ASN A CA 1
ATOM 1835 C C . ASN A 1 235 ? -13.772 25.571 34.976 1.00 35.97 235 ASN A C 1
ATOM 1837 O O . ASN A 1 235 ? -13.441 24.430 34.662 1.00 35.97 235 ASN A O 1
ATOM 1841 N N . GLN A 1 236 ? -15.021 25.870 35.324 1.00 36.59 236 GLN A N 1
ATOM 1842 C CA . GLN A 1 236 ? -16.122 24.921 35.227 1.00 36.59 236 GLN A CA 1
ATOM 1843 C C . GLN A 1 236 ? -16.626 24.950 33.784 1.00 36.59 236 GLN A C 1
ATOM 1845 O O . GLN A 1 236 ? -17.418 25.809 33.407 1.00 36.59 236 GLN A O 1
ATOM 1850 N N . HIS A 1 237 ? -16.124 24.046 32.946 1.00 40.72 237 HIS A N 1
ATOM 1851 C CA . HIS A 1 237 ? -16.667 23.864 31.607 1.00 40.72 237 HIS A CA 1
ATOM 1852 C C . HIS A 1 237 ? -17.892 22.943 31.662 1.00 40.72 237 HIS A C 1
ATOM 1854 O O . HIS A 1 237 ? -17.838 21.837 32.197 1.00 40.72 237 HIS A O 1
ATOM 1860 N N . THR A 1 238 ? -18.966 23.339 30.982 1.00 34.88 238 THR A N 1
ATOM 1861 C CA . THR A 1 238 ? -20.104 22.474 30.607 1.00 34.88 238 THR A CA 1
ATOM 1862 C C . THR A 1 238 ? -19.694 21.269 29.734 1.00 34.88 238 THR A C 1
ATOM 1864 O O . THR A 1 238 ? -20.500 20.371 29.505 1.00 34.88 238 THR A O 1
ATOM 1867 N N . ASN A 1 239 ? -18.428 21.221 29.291 1.00 36.81 239 ASN A N 1
ATOM 1868 C CA . ASN A 1 239 ? -17.838 20.207 28.412 1.00 36.81 239 ASN A CA 1
ATOM 1869 C C . ASN A 1 239 ? -16.703 19.386 29.051 1.00 36.81 239 ASN A C 1
ATOM 1871 O O . ASN A 1 239 ? -15.905 18.791 28.326 1.00 36.81 239 ASN A O 1
ATOM 1875 N N . ASP A 1 240 ? -16.617 19.306 30.381 1.00 37.44 240 ASP A N 1
ATOM 1876 C CA . ASP A 1 240 ? -15.771 18.277 30.994 1.00 37.44 240 ASP A CA 1
ATOM 1877 C C . ASP A 1 240 ? -16.288 16.894 30.571 1.00 37.44 240 ASP A C 1
ATOM 1879 O O . ASP A 1 240 ? -17.435 16.528 30.842 1.00 37.44 240 ASP A O 1
ATOM 1883 N N . ALA A 1 241 ? -15.453 16.156 29.832 1.00 38.03 241 ALA A N 1
ATOM 1884 C CA . ALA A 1 241 ? -15.818 14.913 29.165 1.00 38.03 241 ALA A CA 1
ATOM 1885 C C . ALA A 1 241 ? -16.487 13.938 30.146 1.00 38.03 241 ALA A C 1
ATOM 1887 O O . ALA A 1 241 ? -15.841 13.344 31.014 1.00 38.03 241 ALA A O 1
ATOM 1888 N N . ARG A 1 242 ? -17.804 13.752 30.004 1.00 46.78 242 ARG A N 1
ATOM 1889 C CA . ARG A 1 242 ? -18.514 12.700 30.729 1.00 46.78 242 ARG A CA 1
ATOM 1890 C C . ARG A 1 242 ? -18.102 11.349 30.156 1.00 46.78 242 ARG A C 1
ATOM 1892 O O . ARG A 1 242 ? -17.917 11.200 28.950 1.00 46.78 242 ARG A O 1
ATOM 1899 N N . LEU A 1 243 ? -17.997 10.347 31.021 1.00 50.47 243 LEU A N 1
ATOM 1900 C CA . LEU A 1 243 ? -17.718 8.982 30.593 1.00 50.47 243 LEU A CA 1
ATOM 1901 C C . LEU A 1 243 ? -18.924 8.482 29.786 1.00 50.47 243 LEU A C 1
ATOM 1903 O O . LEU A 1 243 ? -19.994 8.249 30.353 1.00 50.47 243 LEU A O 1
ATOM 1907 N N . ALA A 1 244 ? -18.768 8.392 28.464 1.00 58.56 244 ALA A N 1
ATOM 1908 C CA . ALA A 1 244 ? -19.831 7.956 27.572 1.00 58.56 244 ALA A CA 1
ATOM 1909 C C . ALA A 1 244 ? -20.266 6.540 27.960 1.00 58.56 244 ALA A C 1
ATOM 1911 O O . ALA A 1 244 ? -19.446 5.625 28.097 1.00 58.56 244 ALA A O 1
ATOM 1912 N N . ILE A 1 245 ? -21.567 6.355 28.178 1.00 70.00 245 ILE A N 1
ATOM 1913 C CA . ILE A 1 245 ? -22.096 5.017 28.432 1.00 70.00 245 ILE A CA 1
ATOM 1914 C C . ILE A 1 245 ? -22.015 4.203 27.135 1.00 70.00 245 ILE A C 1
ATOM 1916 O O . ILE A 1 245 ? -22.192 4.768 26.057 1.00 70.00 245 ILE A O 1
ATOM 1920 N N . PRO A 1 246 ? -21.803 2.878 27.190 1.00 67.00 246 PRO A N 1
ATOM 1921 C CA . PRO A 1 246 ? -21.692 2.058 25.983 1.00 67.00 246 PRO A CA 1
ATOM 1922 C C . PRO A 1 246 ? -22.867 2.213 25.010 1.00 67.00 246 PRO A C 1
ATOM 1924 O O . PRO A 1 246 ? -22.677 2.087 23.810 1.00 67.00 246 PRO A O 1
ATOM 1927 N N . GLN A 1 247 ? -24.066 2.539 25.500 1.00 73.81 247 GLN A N 1
ATOM 1928 C CA . GLN A 1 247 ? -25.230 2.829 24.659 1.00 73.81 247 GLN A CA 1
ATOM 1929 C C . GLN A 1 247 ? -25.090 4.120 23.837 1.00 73.81 247 GLN A C 1
ATOM 1931 O O . GLN A 1 247 ? -25.608 4.177 22.730 1.00 73.81 247 GLN A O 1
ATOM 1936 N N . GLU A 1 248 ? -24.405 5.135 24.366 1.00 72.56 248 GLU A N 1
ATOM 1937 C CA . GLU A 1 248 ? -24.090 6.380 23.654 1.00 72.56 248 GLU A CA 1
ATOM 1938 C C . GLU A 1 248 ? -22.965 6.138 22.649 1.00 72.56 248 GLU A C 1
ATOM 1940 O O . GLU A 1 248 ? -23.093 6.496 21.486 1.00 72.56 248 GLU A O 1
ATOM 1945 N N . ILE A 1 249 ? -21.917 5.415 23.056 1.00 78.88 249 ILE A N 1
ATOM 1946 C CA . ILE A 1 249 ? -20.800 5.086 22.162 1.00 78.88 249 ILE A CA 1
ATOM 1947 C C . ILE A 1 249 ? -21.298 4.272 20.961 1.00 78.88 249 ILE A C 1
ATOM 1949 O O . ILE A 1 249 ? -20.974 4.584 19.824 1.00 78.88 249 ILE A O 1
ATOM 1953 N N . VAL A 1 250 ? -22.134 3.258 21.198 1.00 77.56 250 VAL A N 1
ATOM 1954 C CA . VAL A 1 250 ? -22.726 2.431 20.138 1.00 77.56 250 VAL A CA 1
ATOM 1955 C C . VAL A 1 250 ? -23.756 3.197 19.315 1.00 77.56 250 VAL A C 1
ATOM 1957 O O . VAL A 1 250 ? -24.149 2.693 18.277 1.00 77.56 250 VAL A O 1
ATOM 1960 N N . ARG A 1 251 ? -24.216 4.387 19.721 1.00 74.00 251 ARG A N 1
ATOM 1961 C CA . ARG A 1 251 ? -25.085 5.233 18.888 1.00 74.00 251 ARG A CA 1
ATOM 1962 C C . ARG A 1 251 ? -24.286 6.000 17.837 1.00 74.00 251 ARG A C 1
ATOM 1964 O O . ARG A 1 251 ? -24.786 6.156 16.725 1.00 74.00 251 ARG A O 1
ATOM 1971 N N . ASP A 1 252 ? -23.073 6.414 18.177 1.00 78.31 252 ASP A N 1
ATOM 1972 C CA . ASP A 1 252 ? -22.216 7.216 17.299 1.00 78.31 252 ASP A CA 1
ATOM 1973 C C . ASP A 1 252 ? -21.263 6.340 16.478 1.00 78.31 252 ASP A C 1
ATOM 1975 O O . ASP A 1 252 ? -21.037 6.600 15.301 1.00 78.31 252 ASP A O 1
ATOM 1979 N N . LEU A 1 253 ? -20.768 5.257 17.078 1.00 86.75 253 LEU A N 1
ATOM 1980 C CA . LEU A 1 253 ? -19.861 4.293 16.463 1.00 86.75 253 LEU A CA 1
ATOM 1981 C C . LEU A 1 253 ? -20.579 2.996 16.083 1.00 86.75 253 LEU A C 1
ATOM 1983 O O . LEU A 1 253 ? -21.677 2.687 16.563 1.00 86.75 253 LEU A O 1
ATOM 1987 N N . SER A 1 254 ? -19.930 2.215 15.227 1.00 89.12 254 SER A N 1
ATOM 1988 C CA . SER A 1 254 ? -20.469 0.956 14.723 1.00 89.12 254 SER A CA 1
ATOM 1989 C C . SER A 1 254 ? -20.004 -0.244 15.541 1.00 89.12 254 SER A C 1
ATOM 1991 O O . SER A 1 254 ? -19.063 -0.172 16.334 1.00 89.12 254 SER A O 1
ATOM 1993 N N . LEU A 1 255 ? -20.698 -1.368 15.363 1.00 90.56 255 LEU A N 1
ATOM 1994 C CA . LEU A 1 255 ? -20.367 -2.634 16.004 1.00 90.56 255 LEU A CA 1
ATOM 1995 C C . LEU A 1 255 ? -19.861 -3.631 14.974 1.00 90.56 255 LEU A C 1
ATOM 1997 O O . LEU A 1 255 ? -20.473 -3.811 13.927 1.00 90.56 255 LEU A O 1
ATOM 2001 N N . PHE A 1 256 ? -18.793 -4.336 15.322 1.00 94.12 256 PHE A N 1
ATOM 2002 C CA . PHE A 1 256 ? -18.270 -5.450 14.548 1.00 94.12 256 PHE A CA 1
ATOM 2003 C C . PHE A 1 256 ? -18.200 -6.700 15.437 1.00 94.12 256 PHE A C 1
ATOM 2005 O O . PHE A 1 256 ? -17.769 -6.594 16.587 1.00 94.12 256 PHE A O 1
ATOM 2012 N N . PRO A 1 257 ? -18.617 -7.889 14.972 1.00 93.81 257 PRO A N 1
ATOM 2013 C CA . PRO A 1 257 ? -18.588 -9.104 15.788 1.00 93.81 257 PRO A CA 1
ATOM 2014 C C . PRO A 1 257 ? -17.172 -9.431 16.267 1.00 93.81 257 PRO A C 1
ATOM 2016 O O . PRO A 1 257 ? -16.214 -9.372 15.493 1.00 93.81 257 PRO A O 1
ATOM 2019 N N . ASP A 1 258 ? -17.016 -9.820 17.532 1.00 92.31 258 ASP A N 1
ATOM 2020 C CA . ASP A 1 258 ? -15.680 -10.032 18.096 1.00 92.31 258 ASP A CA 1
ATOM 2021 C C . ASP A 1 258 ? -14.955 -11.253 17.518 1.00 92.31 258 ASP A C 1
ATOM 2023 O O . ASP A 1 258 ? -13.760 -11.172 17.242 1.00 92.31 258 ASP A O 1
ATOM 2027 N N . VAL A 1 259 ? -15.675 -12.339 17.237 1.00 91.19 259 VAL A N 1
ATOM 2028 C CA . VAL A 1 259 ? -15.166 -13.527 16.535 1.00 91.19 259 VAL A CA 1
ATOM 2029 C C . VAL A 1 259 ? -16.253 -14.179 15.681 1.00 91.19 259 VAL A C 1
ATOM 2031 O O . VAL A 1 259 ? -17.441 -14.034 15.957 1.00 91.19 259 VAL A O 1
ATOM 2034 N N . GLY A 1 260 ? -15.848 -14.952 14.671 1.00 87.00 260 GLY A N 1
ATOM 2035 C CA . GLY A 1 260 ? -16.712 -15.926 13.995 1.00 87.00 260 GLY A CA 1
ATOM 2036 C C . GLY A 1 260 ? -17.677 -15.373 12.953 1.00 87.00 260 GLY A C 1
ATOM 2037 O O . GLY A 1 260 ? -17.711 -15.866 11.834 1.00 87.00 260 GLY A O 1
ATOM 2038 N N . ALA A 1 261 ? -18.451 -14.343 13.290 1.00 91.69 261 ALA A N 1
ATOM 2039 C CA . ALA A 1 261 ? -19.395 -13.755 12.346 1.00 91.69 261 ALA A CA 1
ATOM 2040 C C . ALA A 1 261 ? -18.706 -12.766 11.395 1.00 91.69 261 ALA A C 1
ATOM 2042 O O . ALA A 1 261 ? -17.744 -12.089 11.767 1.00 91.69 261 ALA A O 1
ATOM 2043 N N . HIS A 1 262 ? -19.214 -12.679 10.174 1.00 93.25 262 HIS A N 1
ATOM 2044 C CA . HIS A 1 262 ? -18.849 -11.686 9.173 1.00 93.25 262 HIS A CA 1
ATOM 2045 C C . HIS A 1 262 ? -19.827 -10.508 9.223 1.00 93.25 262 HIS A C 1
ATOM 2047 O O . HIS A 1 262 ? -20.986 -10.676 9.602 1.00 93.25 262 HIS A O 1
ATOM 2053 N N . SER A 1 263 ? -19.355 -9.319 8.852 1.00 92.38 263 SER A N 1
ATOM 2054 C CA . SER A 1 263 ? -20.173 -8.100 8.787 1.00 92.38 263 SER A CA 1
ATOM 2055 C C . SER A 1 263 ? -19.753 -7.233 7.588 1.00 92.38 263 SER A C 1
ATOM 2057 O O . SER A 1 263 ? -18.594 -7.295 7.157 1.00 92.38 263 SER A O 1
ATOM 2059 N N . PRO A 1 264 ? -20.667 -6.468 6.967 1.00 89.81 264 PRO A N 1
ATOM 2060 C CA . PRO A 1 264 ? -20.348 -5.483 5.936 1.00 89.81 264 PRO A CA 1
ATOM 2061 C C . PRO A 1 264 ? -19.707 -4.196 6.483 1.00 89.81 264 PRO A C 1
ATOM 2063 O O . PRO A 1 264 ? -19.165 -3.431 5.681 1.00 89.81 264 PRO A O 1
ATOM 2066 N N . VAL A 1 265 ? -19.744 -3.958 7.800 1.00 89.44 265 VAL A N 1
ATOM 2067 C CA . VAL A 1 265 ? -19.058 -2.836 8.468 1.00 89.44 265 VAL A CA 1
ATOM 2068 C C . VAL A 1 265 ? -17.555 -2.899 8.174 1.00 89.44 265 VAL A C 1
ATOM 2070 O O . VAL A 1 265 ? -16.946 -3.965 8.261 1.00 89.44 265 VAL A O 1
ATOM 2073 N N . GLN A 1 266 ? -16.941 -1.764 7.822 1.00 89.88 266 GLN A N 1
ATOM 2074 C CA . GLN A 1 266 ? -15.518 -1.694 7.463 1.00 89.88 266 GLN A CA 1
ATOM 2075 C C . GLN A 1 266 ? -14.706 -0.949 8.534 1.00 89.88 266 GLN A C 1
ATOM 2077 O O . GLN A 1 266 ? -14.485 0.253 8.392 1.00 89.88 266 GLN A O 1
ATOM 2082 N N . PRO A 1 267 ? -14.219 -1.634 9.587 1.00 90.81 267 PRO A N 1
ATOM 2083 C CA . PRO A 1 267 ? -13.496 -0.990 10.679 1.00 90.81 267 PRO A CA 1
ATOM 2084 C C . PRO A 1 267 ? -12.164 -0.372 10.229 1.00 90.81 267 PRO A C 1
ATOM 2086 O O . PRO A 1 267 ? -11.278 -1.060 9.712 1.00 90.81 267 PRO A O 1
ATOM 2089 N N . SER A 1 268 ? -12.000 0.922 10.492 1.00 89.19 268 SER A N 1
ATOM 2090 C CA . SER A 1 268 ? -10.730 1.648 10.372 1.00 89.19 268 SER A CA 1
ATOM 2091 C C . SER A 1 268 ? -9.938 1.596 11.679 1.00 89.19 268 SER A C 1
ATOM 2093 O O . SER A 1 268 ? -8.729 1.373 11.654 1.00 89.19 268 SER A O 1
ATOM 2095 N N . SER A 1 269 ? -10.619 1.741 12.823 1.00 90.62 269 SER A N 1
ATOM 2096 C CA . SER A 1 269 ? -10.004 1.682 14.154 1.00 90.62 269 SER A CA 1
ATOM 2097 C C . SER A 1 269 ? -10.907 0.984 15.170 1.00 90.62 269 SER A C 1
ATOM 2099 O O . SER A 1 269 ? -12.123 1.173 15.170 1.00 90.62 269 SER A O 1
ATOM 2101 N N . MET A 1 270 ? -10.314 0.176 16.051 1.00 91.69 270 MET A N 1
ATOM 2102 C CA . MET A 1 270 ? -11.004 -0.420 17.198 1.00 91.69 270 MET A CA 1
ATOM 2103 C C . MET A 1 270 ? -10.921 0.501 18.413 1.00 91.69 270 MET A C 1
ATOM 2105 O O . MET A 1 270 ? -9.832 0.897 18.821 1.00 91.69 270 MET A O 1
ATOM 2109 N N . ILE A 1 271 ? -12.071 0.778 19.026 1.00 88.12 271 ILE A N 1
ATOM 2110 C CA . ILE A 1 271 ? -12.184 1.679 20.178 1.00 88.12 271 ILE A CA 1
ATOM 2111 C C . ILE A 1 271 ? -12.376 0.896 21.477 1.00 88.12 271 ILE A C 1
ATOM 2113 O O . ILE A 1 271 ? -11.721 1.171 22.482 1.00 88.12 271 ILE A O 1
ATOM 2117 N N . SER A 1 272 ? -13.287 -0.081 21.487 1.00 87.19 272 SER A N 1
ATOM 2118 C CA . SER A 1 272 ? -13.615 -0.838 22.701 1.00 87.19 272 SER A CA 1
ATOM 2119 C C . SER A 1 272 ? -14.221 -2.209 22.396 1.00 87.19 272 SER A C 1
ATOM 2121 O O . SER A 1 272 ? -14.466 -2.545 21.241 1.00 87.19 272 SER A O 1
ATOM 2123 N N . HIS A 1 273 ? -14.489 -3.000 23.435 1.00 89.50 273 HIS A N 1
ATOM 2124 C CA . HIS A 1 273 ? -15.171 -4.295 23.356 1.00 89.50 273 HIS A CA 1
ATOM 2125 C C . HIS A 1 273 ? -16.353 -4.327 24.324 1.00 89.50 273 HIS A C 1
ATOM 2127 O O . HIS A 1 273 ? -16.256 -3.858 25.459 1.00 89.50 273 HIS A O 1
ATOM 2133 N N . VAL A 1 274 ? -17.478 -4.876 23.871 1.00 89.38 274 VAL A N 1
ATOM 2134 C CA . VAL A 1 274 ? -18.706 -5.012 24.655 1.00 89.38 274 VAL A CA 1
ATOM 2135 C C . VAL A 1 274 ? -19.231 -6.442 24.586 1.00 89.38 274 VAL A C 1
ATOM 2137 O O . VAL A 1 274 ? -19.325 -7.042 23.519 1.00 89.38 274 VAL A O 1
ATOM 2140 N N . MET A 1 275 ? -19.634 -6.988 25.733 1.00 91.38 275 MET A N 1
ATOM 2141 C CA . MET A 1 275 ? -20.282 -8.302 25.809 1.00 91.38 275 MET A CA 1
ATOM 2142 C C . MET A 1 275 ? -21.786 -8.163 25.586 1.00 91.38 275 MET A C 1
ATOM 2144 O O . MET A 1 275 ? -22.438 -7.329 26.220 1.00 91.38 275 MET A O 1
ATOM 2148 N N . LEU A 1 276 ? -22.360 -8.999 24.724 1.00 91.31 276 LEU A N 1
ATOM 2149 C CA . LEU A 1 276 ? -23.776 -8.927 24.358 1.00 91.31 276 LEU A CA 1
ATOM 2150 C C . LEU A 1 276 ? -24.562 -10.091 24.967 1.00 91.31 276 LEU A C 1
ATOM 2152 O O . LEU A 1 276 ? -24.048 -11.187 25.145 1.00 91.31 276 LEU A O 1
ATOM 2156 N N . SER A 1 277 ? -25.833 -9.865 25.290 1.00 92.31 277 SER A N 1
ATOM 2157 C CA . SER A 1 277 ? -26.755 -10.941 25.673 1.00 92.31 277 SER A CA 1
ATOM 2158 C C . SER A 1 277 ? -27.550 -11.448 24.466 1.00 92.31 277 SER A C 1
ATOM 2160 O O . SER A 1 277 ? -27.834 -10.698 23.540 1.00 92.31 277 SER A O 1
ATOM 2162 N N . ASN A 1 278 ? -28.007 -12.703 24.513 1.00 92.00 278 ASN A N 1
ATOM 2163 C CA . ASN A 1 278 ? -28.827 -13.325 23.459 1.00 92.00 278 ASN A CA 1
ATOM 2164 C C . ASN A 1 278 ? -30.270 -12.771 23.337 1.00 92.00 278 ASN A C 1
ATOM 2166 O O . ASN A 1 278 ? -31.096 -13.328 22.616 1.00 92.00 278 ASN A O 1
ATOM 2170 N N . LYS A 1 279 ? -30.629 -11.707 24.065 1.00 91.12 279 LYS A N 1
ATOM 2171 C CA . LYS A 1 279 ? -31.992 -11.158 24.049 1.00 91.12 279 LYS A CA 1
ATOM 2172 C C . LYS A 1 279 ? -32.265 -10.452 22.719 1.00 91.12 279 LYS A C 1
ATOM 2174 O O . LYS A 1 279 ? -31.546 -9.535 22.345 1.00 91.12 279 LYS A O 1
ATOM 2179 N N . GLY A 1 280 ? -33.324 -10.873 22.026 1.00 87.25 280 GLY A N 1
ATOM 2180 C CA . GLY A 1 280 ? -33.720 -10.313 20.729 1.00 87.25 280 GLY A CA 1
ATOM 2181 C C . GLY A 1 280 ? -32.867 -10.761 19.537 1.00 87.25 280 GLY A C 1
ATOM 2182 O O . GLY A 1 280 ? -33.137 -10.317 18.426 1.00 87.25 280 GLY A O 1
ATOM 2183 N N . LEU A 1 281 ? -31.878 -11.639 19.739 1.00 92.00 281 LEU A N 1
ATOM 2184 C CA . LEU A 1 281 ? -31.040 -12.187 18.669 1.00 92.00 281 LEU A CA 1
ATOM 2185 C C . LEU A 1 281 ? -31.595 -13.523 18.151 1.00 92.00 281 LEU A C 1
ATOM 2187 O O . LEU A 1 281 ? -32.137 -14.322 18.923 1.00 92.00 281 LEU A O 1
ATOM 2191 N N . LYS A 1 282 ? -31.461 -13.771 16.844 1.00 91.81 282 LYS A N 1
ATOM 2192 C CA . LYS A 1 282 ? -31.857 -15.032 16.198 1.00 91.81 282 LYS A CA 1
ATOM 2193 C C . LYS A 1 282 ? -30.928 -16.176 16.620 1.00 91.81 282 LYS A C 1
ATOM 2195 O O . LYS A 1 282 ? -29.785 -15.957 17.013 1.00 91.81 282 LYS A O 1
ATOM 2200 N N . LYS A 1 283 ? -31.416 -17.416 16.538 1.00 90.75 283 LYS A N 1
ATOM 2201 C CA . LYS A 1 283 ? -30.530 -18.589 16.576 1.00 90.75 283 LYS A CA 1
ATOM 2202 C C . LYS A 1 283 ? -29.820 -18.724 15.231 1.00 90.75 283 LYS A C 1
ATOM 2204 O O . LYS A 1 283 ? -30.367 -18.307 14.212 1.00 90.75 283 LYS A O 1
ATOM 2209 N N . VAL A 1 284 ? -28.620 -19.285 15.257 1.00 87.62 284 VAL A N 1
ATOM 2210 C CA . VAL A 1 284 ? -27.781 -19.509 14.079 1.00 87.62 284 VAL A CA 1
ATOM 2211 C C . VAL A 1 284 ? -27.438 -20.987 13.982 1.00 87.62 284 VAL A C 1
ATOM 2213 O O . VAL A 1 284 ? -27.209 -21.650 14.998 1.00 87.62 284 VAL A O 1
ATOM 2216 N N . ASP A 1 285 ? -27.438 -21.502 12.761 1.00 86.00 285 ASP A N 1
ATOM 2217 C CA . ASP A 1 285 ? -27.072 -22.882 12.486 1.00 86.00 285 ASP A CA 1
ATOM 2218 C C . ASP A 1 285 ? -25.555 -22.950 12.329 1.00 86.00 285 ASP A C 1
ATOM 2220 O O . ASP A 1 285 ? -24.981 -22.284 11.475 1.00 86.00 285 ASP A O 1
ATOM 2224 N N . VAL A 1 286 ? -24.898 -23.700 13.214 1.00 84.00 286 VAL A N 1
ATOM 2225 C CA . VAL A 1 286 ? -23.435 -23.790 13.268 1.00 84.00 286 VAL A CA 1
ATOM 2226 C C . VAL A 1 286 ? -22.989 -25.162 12.798 1.00 84.00 286 VAL A C 1
ATOM 2228 O O . VAL A 1 286 ? -23.437 -26.182 13.341 1.00 84.00 286 VAL A O 1
ATOM 2231 N N . THR A 1 287 ? -22.078 -25.182 11.830 1.00 83.25 287 THR A N 1
ATOM 2232 C CA . THR A 1 287 ? -21.431 -26.394 11.325 1.00 83.25 287 THR A CA 1
ATOM 2233 C C . THR A 1 287 ? -20.729 -27.156 12.443 1.00 83.25 287 THR A C 1
ATOM 2235 O O . THR A 1 287 ? -20.022 -26.584 13.274 1.00 83.25 287 THR A O 1
ATOM 2238 N N . GLN A 1 288 ? -20.937 -28.468 12.486 1.00 80.31 288 GLN A N 1
ATOM 2239 C CA . GLN A 1 288 ? -20.266 -29.351 13.428 1.00 80.31 288 GLN A CA 1
ATOM 2240 C C . GLN A 1 288 ? -18.950 -29.850 12.832 1.00 80.31 288 GLN A C 1
ATOM 2242 O O . GLN A 1 288 ? -18.904 -30.350 11.709 1.00 80.31 288 GLN A O 1
ATOM 2247 N N . PHE A 1 289 ? -17.886 -29.747 13.624 1.00 77.69 289 PHE A N 1
ATOM 2248 C CA . PHE A 1 289 ? -16.559 -30.244 13.278 1.00 77.69 289 PHE A CA 1
ATOM 2249 C C . PHE A 1 289 ? -16.231 -31.483 14.115 1.00 77.69 289 PHE A C 1
ATOM 2251 O O . PHE A 1 289 ? -16.592 -31.557 15.297 1.00 77.69 289 PHE A O 1
ATOM 2258 N N . ALA A 1 290 ? -15.534 -32.448 13.519 1.00 71.06 290 ALA A N 1
ATOM 2259 C CA . ALA A 1 290 ? -15.119 -33.676 14.183 1.00 71.06 290 ALA A CA 1
ATOM 2260 C C . ALA A 1 290 ? -14.158 -33.371 15.346 1.00 71.06 290 ALA A C 1
ATOM 2262 O O . ALA A 1 290 ? -13.099 -32.771 15.163 1.00 71.06 290 ALA A O 1
ATOM 2263 N N . GLN A 1 291 ? -14.519 -33.772 16.567 1.00 67.94 291 GLN A N 1
ATOM 2264 C CA . GLN A 1 291 ? -13.707 -33.517 17.770 1.00 67.94 291 GLN A CA 1
ATOM 2265 C C . GLN A 1 291 ? -12.493 -34.454 17.881 1.00 67.94 291 GLN A C 1
ATOM 2267 O O . GLN A 1 291 ? -11.488 -34.114 18.515 1.00 67.94 291 GLN A O 1
ATOM 2272 N N . GLU A 1 292 ? -12.580 -35.618 17.241 1.00 72.50 292 GLU A N 1
ATOM 2273 C CA . GLU A 1 292 ? -11.563 -36.663 17.163 1.00 72.50 292 GLU A CA 1
ATOM 2274 C C . GLU A 1 292 ? -11.616 -37.294 15.767 1.00 72.50 292 GLU A C 1
ATOM 2276 O O . GLU A 1 292 ? -12.632 -37.175 15.081 1.00 72.50 292 GLU A O 1
ATOM 2281 N N . THR A 1 293 ? -10.526 -37.932 15.341 1.00 76.12 293 THR A N 1
ATOM 2282 C CA . THR A 1 293 ? -10.474 -38.651 14.064 1.00 76.12 293 THR A CA 1
ATOM 2283 C C . THR A 1 293 ? -11.435 -39.837 14.118 1.00 76.12 293 THR A C 1
ATOM 2285 O O . THR A 1 293 ? -11.282 -40.730 14.954 1.00 76.12 293 THR A O 1
ATOM 2288 N N . ILE A 1 294 ? -12.443 -39.832 13.247 1.00 75.06 294 ILE A N 1
ATOM 2289 C CA . ILE A 1 294 ? -13.463 -40.875 13.164 1.00 75.06 294 ILE A CA 1
ATOM 2290 C C . ILE A 1 294 ? -12.968 -41.923 12.173 1.00 75.06 294 ILE A C 1
ATOM 2292 O O . ILE A 1 294 ? -12.765 -41.625 10.996 1.00 75.06 294 ILE A O 1
ATOM 2296 N N . ILE A 1 295 ? -12.773 -43.146 12.655 1.00 73.88 295 ILE A N 1
ATOM 2297 C CA . ILE A 1 295 ? -12.391 -44.302 11.843 1.00 73.88 295 ILE A CA 1
ATOM 2298 C C . ILE A 1 295 ? -13.625 -45.190 11.719 1.00 73.88 295 ILE A C 1
ATOM 2300 O O . ILE A 1 295 ? -14.285 -45.477 12.721 1.00 73.88 295 ILE A O 1
ATOM 2304 N N . ASP A 1 296 ? -13.955 -45.597 10.499 1.00 71.12 296 ASP A N 1
ATOM 2305 C CA . ASP A 1 296 ? -15.022 -46.559 10.260 1.00 71.12 296 ASP A CA 1
ATOM 2306 C C . ASP A 1 296 ? -14.609 -47.917 10.841 1.00 71.12 296 ASP A C 1
ATOM 2308 O O . ASP A 1 296 ? -13.578 -48.487 10.474 1.00 71.12 296 ASP A O 1
ATOM 2312 N N . ASN A 1 297 ? -15.413 -48.437 11.768 1.00 67.81 297 ASN A N 1
ATOM 2313 C CA . ASN A 1 297 ? -15.132 -49.699 12.445 1.00 67.81 297 ASN A CA 1
ATOM 2314 C C . ASN A 1 297 ? -15.250 -50.918 11.512 1.00 67.81 297 ASN A C 1
ATOM 2316 O O . ASN A 1 297 ? -14.679 -51.961 11.832 1.00 67.81 297 ASN A O 1
ATOM 2320 N N . ASP A 1 298 ? -15.954 -50.797 10.381 1.00 68.50 298 ASP A N 1
ATOM 2321 C CA . ASP A 1 298 ? -16.187 -51.903 9.447 1.00 68.50 298 ASP A CA 1
ATOM 2322 C C . ASP A 1 298 ? -15.133 -51.966 8.326 1.00 68.50 298 ASP A C 1
ATOM 2324 O O . ASP A 1 298 ? -14.816 -53.052 7.833 1.00 68.50 298 ASP A O 1
ATOM 2328 N N . THR A 1 299 ? -14.551 -50.826 7.935 1.00 67.31 299 THR A N 1
ATOM 2329 C CA . THR A 1 299 ? -13.566 -50.729 6.836 1.00 67.31 299 THR A CA 1
ATOM 2330 C C . THR A 1 299 ? -12.149 -50.387 7.302 1.00 67.31 299 THR A C 1
ATOM 2332 O O . THR A 1 299 ? -11.184 -50.672 6.592 1.00 67.31 299 THR A O 1
ATOM 2335 N N . GLY A 1 300 ? -11.993 -49.821 8.503 1.00 65.44 300 GLY A N 1
ATOM 2336 C CA . GLY A 1 300 ? -10.716 -49.322 9.017 1.00 65.44 300 GLY A CA 1
ATOM 2337 C C . GLY A 1 300 ? -10.221 -48.047 8.324 1.00 65.44 300 GLY A C 1
ATOM 2338 O O . GLY A 1 300 ? -9.096 -47.619 8.587 1.00 65.44 300 GLY A O 1
ATOM 2339 N N . GLU A 1 301 ? -11.027 -47.445 7.443 1.00 63.09 301 GLU A N 1
ATOM 2340 C CA . GLU A 1 301 ? -10.705 -46.194 6.757 1.00 63.09 301 GLU A CA 1
ATOM 2341 C C . GLU A 1 301 ? -11.078 -44.975 7.614 1.00 63.09 301 GLU A C 1
ATOM 2343 O O . GLU A 1 301 ? -12.024 -44.991 8.405 1.00 63.09 301 GLU A O 1
ATOM 2348 N N . ILE A 1 302 ? -10.299 -43.901 7.472 1.00 69.25 302 ILE A N 1
ATOM 2349 C CA . ILE A 1 302 ? -10.541 -42.637 8.172 1.00 69.25 302 ILE A CA 1
ATOM 2350 C C . ILE A 1 302 ? -11.697 -41.919 7.469 1.00 69.25 302 ILE A C 1
ATOM 2352 O O . ILE A 1 302 ? -11.574 -41.540 6.308 1.00 69.25 302 ILE A O 1
ATOM 2356 N N . VAL A 1 303 ? -12.815 -41.742 8.176 1.00 65.94 303 VAL A N 1
ATOM 2357 C CA . VAL A 1 303 ? -14.041 -41.106 7.663 1.00 65.94 303 VAL A CA 1
ATOM 2358 C C . VAL A 1 303 ? -13.961 -39.586 7.764 1.00 65.94 303 VAL A C 1
ATOM 2360 O O . VAL A 1 303 ? -14.385 -38.888 6.848 1.00 65.94 303 VAL A O 1
ATOM 2363 N N . SER A 1 304 ? -13.419 -39.064 8.867 1.00 61.81 304 SER A N 1
ATOM 2364 C CA . SER A 1 304 ? -13.066 -37.647 8.982 1.00 61.81 304 SER A CA 1
ATOM 2365 C C . SER A 1 304 ? -11.947 -37.446 9.994 1.00 61.81 304 SER A C 1
ATOM 2367 O O . SER A 1 304 ? -11.947 -38.051 11.070 1.00 61.81 304 SER A O 1
ATOM 2369 N N . GLU A 1 305 ? -11.025 -36.544 9.695 1.00 70.56 305 GLU A N 1
ATOM 2370 C CA . GLU A 1 305 ? -9.961 -36.155 10.618 1.00 70.56 305 GLU A CA 1
ATOM 2371 C C . GLU A 1 305 ? -10.452 -35.145 11.660 1.00 70.56 305 GLU A C 1
ATOM 2373 O O . GLU A 1 305 ? -11.420 -34.406 11.458 1.00 70.56 305 GLU A O 1
ATOM 2378 N N . LYS A 1 306 ? -9.769 -35.086 12.809 1.00 68.69 306 LYS A N 1
ATOM 2379 C CA . LYS A 1 306 ? -10.072 -34.093 13.845 1.00 68.69 306 LYS A CA 1
ATOM 2380 C C . LYS A 1 306 ? -10.003 -32.671 13.272 1.00 68.69 306 LYS A C 1
ATOM 2382 O O . LYS A 1 306 ? -8.952 -32.225 12.816 1.00 68.69 306 LYS A O 1
ATOM 2387 N N . GLY A 1 307 ? -11.100 -31.929 13.398 1.00 64.62 307 GLY A N 1
ATOM 2388 C CA . GLY A 1 307 ? -11.243 -30.564 12.895 1.00 64.62 307 GLY A CA 1
ATOM 2389 C C . GLY A 1 307 ? -11.824 -30.460 11.483 1.00 64.62 307 GLY A C 1
ATOM 2390 O O . GLY A 1 307 ? -11.976 -29.341 10.999 1.00 64.62 307 GLY A O 1
ATOM 2391 N N . GLU A 1 308 ? -12.175 -31.572 10.832 1.00 71.06 308 GLU A N 1
ATOM 2392 C CA . GLU A 1 308 ? -12.921 -31.552 9.571 1.00 71.06 308 GLU A CA 1
ATOM 2393 C C . GLU A 1 308 ? -14.423 -31.365 9.794 1.00 71.06 308 GLU A C 1
ATOM 2395 O O . GLU A 1 308 ? -14.971 -31.716 10.841 1.00 71.06 308 GLU A O 1
ATOM 2400 N N . VAL A 1 309 ? -15.087 -30.777 8.799 1.00 74.44 309 VAL A N 1
ATOM 2401 C CA . VAL A 1 309 ? -16.542 -30.607 8.787 1.00 74.44 309 VAL A CA 1
ATOM 2402 C C . VAL A 1 309 ? -17.199 -31.980 8.703 1.00 74.44 309 VAL A C 1
ATOM 2404 O O . VAL A 1 309 ? -16.860 -32.781 7.835 1.00 74.44 309 VAL A O 1
ATOM 2407 N N . LEU A 1 310 ? -18.154 -32.244 9.592 1.00 76.25 310 LEU A N 1
ATOM 2408 C CA . LEU A 1 310 ? -18.981 -33.439 9.500 1.00 76.25 310 LEU A CA 1
ATOM 2409 C C . LEU A 1 310 ? -19.990 -33.243 8.373 1.00 76.25 310 LEU A C 1
ATOM 2411 O O . LEU A 1 310 ? -20.757 -32.283 8.400 1.00 76.25 310 LEU A O 1
ATOM 2415 N N . TYR A 1 311 ? -20.005 -34.157 7.411 1.00 76.50 311 TYR A N 1
ATOM 2416 C CA . TYR A 1 311 ? -20.999 -34.175 6.344 1.00 76.50 311 TYR A CA 1
ATOM 2417 C C . TYR A 1 311 ? -22.063 -35.232 6.634 1.00 76.50 311 TYR A C 1
ATOM 2419 O O . TYR A 1 311 ? -21.772 -36.293 7.187 1.00 76.50 311 TYR A O 1
ATOM 2427 N N . ASP A 1 312 ? -23.309 -34.932 6.286 1.00 75.75 312 ASP A N 1
ATOM 2428 C CA . ASP A 1 312 ? -24.394 -35.899 6.314 1.00 75.75 312 ASP A CA 1
ATOM 2429 C C . ASP A 1 312 ? -24.295 -36.884 5.133 1.00 75.75 312 ASP A C 1
ATOM 2431 O O . ASP A 1 312 ? -23.471 -36.748 4.225 1.00 75.75 312 ASP A O 1
ATOM 2435 N N . ASN A 1 313 ? -25.181 -37.881 5.111 1.00 70.62 313 ASN A N 1
ATOM 2436 C CA . ASN A 1 313 ? -25.232 -38.882 4.038 1.00 70.62 313 ASN A CA 1
ATOM 2437 C C . ASN A 1 313 ? -25.580 -38.289 2.651 1.00 70.62 313 ASN A C 1
ATOM 2439 O O . ASN A 1 313 ? -25.517 -39.008 1.655 1.00 70.62 313 ASN A O 1
ATOM 2443 N N . ALA A 1 314 ? -25.976 -37.012 2.575 1.00 68.94 314 ALA A N 1
ATOM 2444 C CA . ALA A 1 314 ? -26.257 -36.275 1.344 1.00 68.94 314 ALA A CA 1
ATOM 2445 C C . ALA A 1 314 ? -25.096 -35.347 0.923 1.00 68.94 314 ALA A C 1
ATOM 2447 O O . ALA A 1 314 ? -25.208 -34.658 -0.094 1.00 68.94 314 ALA A O 1
ATOM 2448 N N . GLY A 1 315 ? -23.983 -35.341 1.668 1.00 66.38 315 GLY A N 1
ATOM 2449 C CA . GLY A 1 315 ? -22.805 -34.517 1.400 1.00 66.38 315 GLY A CA 1
ATOM 2450 C C . GLY A 1 315 ? -22.948 -33.052 1.824 1.00 66.38 315 GLY A C 1
ATOM 2451 O O . GLY A 1 315 ? -22.175 -32.219 1.355 1.00 66.38 315 GLY A O 1
ATOM 2452 N N . GLN A 1 316 ? -23.923 -32.716 2.674 1.00 74.25 316 GLN A N 1
ATOM 2453 C CA . GLN A 1 316 ? -24.106 -31.375 3.241 1.00 74.25 316 GLN A CA 1
ATOM 2454 C C . GLN A 1 316 ? -23.504 -31.292 4.650 1.00 74.25 316 GLN A C 1
ATOM 2456 O O . GLN A 1 316 ? -23.528 -32.286 5.377 1.00 74.25 316 GLN A O 1
ATOM 2461 N N . PRO A 1 317 ? -22.959 -30.135 5.068 1.00 78.50 317 PRO A N 1
ATOM 2462 C CA . PRO A 1 317 ? -22.424 -29.968 6.415 1.00 78.50 317 PRO A CA 1
ATOM 2463 C C . PRO A 1 317 ? -23.516 -30.186 7.473 1.00 78.50 317 PRO A C 1
ATOM 2465 O O . PRO A 1 317 ? -24.598 -29.603 7.406 1.00 78.50 317 PRO A O 1
ATOM 2468 N N . VAL A 1 318 ? -23.230 -31.010 8.481 1.00 81.69 318 VAL A N 1
ATOM 2469 C CA . VAL A 1 318 ? -24.114 -31.227 9.630 1.00 81.69 318 VAL A CA 1
ATOM 2470 C C . VAL A 1 318 ? -24.116 -29.961 10.479 1.00 81.69 318 VAL A C 1
ATOM 2472 O O . VAL A 1 318 ? -23.094 -29.588 11.056 1.00 81.69 318 VAL A O 1
ATOM 2475 N N . THR A 1 319 ? -25.270 -29.312 10.601 1.00 84.44 319 THR A N 1
ATOM 2476 C CA . THR A 1 319 ? -25.423 -28.076 11.375 1.00 84.44 319 THR A CA 1
ATOM 2477 C C . THR A 1 319 ? -26.243 -28.289 12.649 1.00 84.44 319 THR A C 1
ATOM 2479 O O . THR A 1 319 ? -27.089 -29.180 12.749 1.00 84.44 319 THR A O 1
ATOM 2482 N N . LYS A 1 320 ? -25.982 -27.464 13.670 1.00 85.25 320 LYS A N 1
ATOM 2483 C CA . LYS A 1 320 ? -26.740 -27.430 14.928 1.00 85.25 320 LYS A CA 1
ATOM 2484 C C . LYS A 1 320 ? -27.207 -26.010 15.220 1.00 85.25 320 LYS A C 1
ATOM 2486 O O . LYS A 1 320 ? -26.388 -25.101 15.324 1.00 85.25 320 LYS A O 1
ATOM 2491 N N . SER A 1 321 ? -28.510 -25.845 15.439 1.00 88.88 321 SER A N 1
ATOM 2492 C CA . SER A 1 321 ? -29.097 -24.545 15.776 1.00 88.88 321 SER A CA 1
ATOM 2493 C C . SER A 1 321 ? -28.777 -24.143 17.219 1.00 88.88 321 SER A C 1
ATOM 2495 O O . SER A 1 321 ? -29.255 -24.760 18.180 1.00 88.88 321 SER A O 1
ATOM 2497 N N . LEU A 1 322 ? -27.957 -23.106 17.385 1.00 89.81 322 LEU A N 1
ATOM 2498 C CA . LEU A 1 322 ? -27.483 -22.589 18.670 1.00 89.81 322 LEU A CA 1
ATOM 2499 C C . LEU A 1 322 ? -27.834 -21.097 18.823 1.00 89.81 322 LEU A C 1
ATOM 2501 O O . LEU A 1 322 ? -28.129 -20.422 17.838 1.00 89.81 322 LEU A O 1
ATOM 2505 N N . PRO A 1 323 ? -27.848 -20.542 20.051 1.00 91.12 323 PRO A N 1
ATOM 2506 C CA . PRO A 1 323 ? -27.942 -19.092 20.242 1.00 91.12 323 PRO A CA 1
ATOM 2507 C C . PRO A 1 323 ? -26.822 -18.360 19.487 1.00 91.12 323 PRO A C 1
ATOM 2509 O O . PRO A 1 323 ? -25.756 -18.933 19.297 1.00 91.12 323 PRO A O 1
ATOM 2512 N N . MET A 1 324 ? -27.019 -17.110 19.075 1.00 90.69 324 MET A N 1
ATOM 2513 C CA . MET A 1 324 ? -25.981 -16.372 18.343 1.00 90.69 324 MET A CA 1
ATOM 2514 C C . MET A 1 324 ? -24.741 -16.093 19.197 1.00 90.69 324 MET A C 1
ATOM 2516 O O . MET A 1 324 ? -23.627 -16.324 18.741 1.00 90.69 324 MET A O 1
ATOM 2520 N N . ILE A 1 325 ? -24.934 -15.643 20.440 1.00 93.62 325 ILE A N 1
ATOM 2521 C CA . ILE A 1 325 ? -23.841 -15.354 21.369 1.00 93.62 325 ILE A CA 1
ATOM 2522 C C . ILE A 1 325 ? -23.494 -16.597 22.188 1.00 93.62 325 ILE A C 1
ATOM 2524 O O . ILE A 1 325 ? -24.373 -17.281 22.733 1.00 93.62 325 ILE A O 1
ATOM 2528 N N . ASP A 1 326 ? -22.203 -16.885 22.295 1.00 92.44 326 ASP A N 1
ATOM 2529 C CA . ASP A 1 326 ? -21.666 -17.971 23.101 1.00 92.44 326 ASP A CA 1
ATOM 2530 C C . ASP A 1 326 ? -21.340 -17.515 24.526 1.00 92.44 326 ASP A C 1
ATOM 2532 O O . ASP A 1 326 ? -20.254 -17.018 24.807 1.00 92.44 326 ASP A O 1
ATOM 2536 N N . ASN A 1 327 ? -22.286 -17.727 25.445 1.00 90.12 327 ASN A N 1
ATOM 2537 C CA . ASN A 1 327 ? -22.121 -17.335 26.845 1.00 90.12 327 ASN A CA 1
ATOM 2538 C C . ASN A 1 327 ? -20.952 -18.056 27.544 1.00 90.12 327 ASN A C 1
ATOM 2540 O O . ASN A 1 327 ? -20.330 -17.469 28.430 1.00 90.12 327 ASN A O 1
ATOM 2544 N N . GLU A 1 328 ? -20.664 -19.316 27.194 1.00 89.44 328 GLU A N 1
ATOM 2545 C CA . GLU A 1 328 ? -19.547 -20.055 27.800 1.00 89.44 328 GLU A CA 1
ATOM 2546 C C . GLU A 1 328 ? -18.223 -19.430 27.368 1.00 89.44 328 GLU A C 1
ATOM 2548 O O . GLU A 1 328 ? -17.356 -19.146 28.200 1.00 89.44 328 GLU A O 1
ATOM 2553 N N . PHE A 1 329 ? -18.110 -19.114 26.077 1.00 90.25 329 PHE A N 1
ATOM 2554 C CA . PHE A 1 329 ? -16.961 -18.397 25.549 1.00 90.25 329 PHE A CA 1
ATOM 2555 C C . PHE A 1 329 ? -16.834 -16.990 26.156 1.00 90.25 329 PHE A C 1
ATOM 2557 O O . PHE A 1 329 ? -15.739 -16.628 26.592 1.00 90.25 329 PHE A O 1
ATOM 2564 N N . SER A 1 330 ? -17.928 -16.231 26.303 1.00 89.19 330 SER A N 1
ATOM 2565 C CA . SER A 1 330 ? -17.913 -14.917 26.967 1.00 89.19 330 SER A CA 1
ATOM 2566 C C . SER A 1 330 ? -17.374 -14.995 28.398 1.00 89.19 330 SER A C 1
ATOM 2568 O O . SER A 1 330 ? -16.554 -14.170 28.803 1.00 89.19 330 SER A O 1
ATOM 2570 N N . HIS A 1 331 ? -17.797 -15.998 29.176 1.00 89.75 331 HIS A N 1
ATOM 2571 C CA . HIS A 1 331 ? -17.264 -16.211 30.522 1.00 89.75 331 HIS A CA 1
ATOM 2572 C C . HIS A 1 331 ? -15.784 -16.594 30.502 1.00 89.75 331 HIS A C 1
ATOM 2574 O O . HIS A 1 331 ? -15.032 -16.063 31.315 1.00 89.75 331 HIS A O 1
ATOM 2580 N N . SER A 1 332 ? -15.347 -17.399 29.528 1.00 89.50 332 SER A N 1
ATOM 2581 C CA . SER A 1 332 ? -13.929 -17.732 29.361 1.00 89.50 332 SER A CA 1
ATOM 2582 C C . SER A 1 332 ? -13.056 -16.506 29.057 1.00 89.50 332 SER A C 1
ATOM 2584 O O . SER A 1 332 ? -11.915 -16.441 29.511 1.00 89.50 332 SER A O 1
ATOM 2586 N N . ILE A 1 333 ? -13.583 -15.509 28.330 1.00 87.88 333 ILE A N 1
ATOM 2587 C CA . ILE A 1 333 ? -12.885 -14.238 28.086 1.00 87.88 333 ILE A CA 1
ATOM 2588 C C . ILE A 1 333 ? -12.759 -13.462 29.396 1.00 87.88 333 ILE A C 1
ATOM 2590 O O . ILE A 1 333 ? -11.660 -13.037 29.740 1.00 87.88 333 ILE A O 1
ATOM 2594 N N . PHE A 1 334 ? -13.846 -13.333 30.165 1.00 89.19 334 PHE A N 1
ATOM 2595 C CA . PHE A 1 334 ? -13.787 -12.692 31.482 1.00 89.19 334 PHE A CA 1
ATOM 2596 C C . PHE A 1 334 ? -12.801 -13.384 32.429 1.00 89.19 334 PHE A C 1
ATOM 2598 O O . PHE A 1 334 ? -12.064 -12.696 33.132 1.00 89.19 334 PHE A O 1
ATOM 2605 N N . ASP A 1 335 ? -12.777 -14.719 32.435 1.00 87.94 335 ASP A N 1
ATOM 2606 C CA . ASP A 1 335 ? -11.837 -15.508 33.232 1.00 87.94 335 ASP A CA 1
ATOM 2607 C C . ASP A 1 335 ? -10.386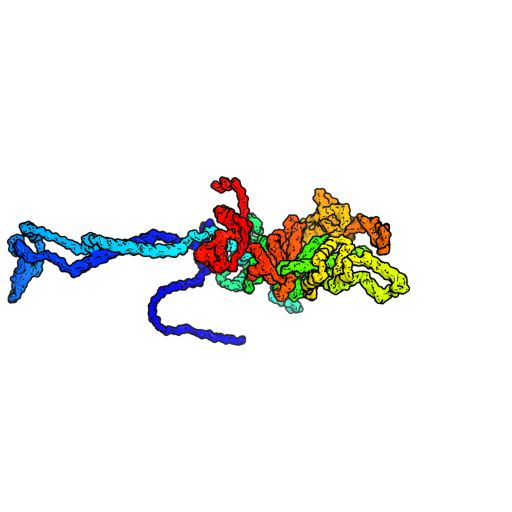 -15.227 32.811 1.00 87.94 335 ASP A C 1
ATOM 2609 O O . ASP A 1 335 ? -9.538 -14.994 33.665 1.00 87.94 335 ASP A O 1
ATOM 2613 N N . LYS A 1 336 ? -10.097 -15.179 31.502 1.00 85.31 336 LYS A N 1
ATOM 2614 C CA . LYS A 1 336 ? -8.756 -14.863 30.971 1.00 85.31 336 LYS A CA 1
ATOM 2615 C C . LYS A 1 336 ? -8.320 -13.419 31.206 1.00 85.31 336 LYS A C 1
ATOM 2617 O O . LYS A 1 336 ? -7.124 -13.150 31.230 1.00 85.31 336 LYS A O 1
ATOM 2622 N N . SER A 1 337 ? -9.269 -12.498 31.340 1.00 82.81 337 SER A N 1
ATOM 2623 C CA . SER A 1 337 ? -9.014 -11.104 31.713 1.00 82.81 337 SER A CA 1
ATOM 2624 C C . SER A 1 337 ? -8.948 -10.895 33.230 1.00 82.81 337 SER A C 1
ATOM 2626 O O . SER A 1 337 ? -8.960 -9.749 33.676 1.00 82.81 337 SER A O 1
ATOM 2628 N N . ASP A 1 338 ? -8.922 -11.975 34.022 1.00 85.19 338 ASP A N 1
ATOM 2629 C CA . ASP A 1 338 ? -8.910 -11.958 35.488 1.00 85.19 338 ASP A CA 1
ATOM 2630 C C . ASP A 1 338 ? -10.059 -11.134 36.102 1.00 85.19 338 ASP A C 1
ATOM 2632 O O . ASP A 1 338 ? -9.956 -10.613 37.215 1.00 85.19 338 ASP A O 1
ATOM 2636 N N . VAL A 1 339 ? -11.189 -11.009 35.393 1.00 85.25 339 VAL A N 1
ATOM 2637 C CA . VAL A 1 339 ? -12.367 -10.292 35.891 1.00 85.25 339 VAL A CA 1
ATOM 2638 C C . VAL A 1 339 ? -13.084 -11.203 36.884 1.00 85.25 339 VAL A C 1
ATOM 2640 O O . VAL A 1 339 ? -13.581 -12.252 36.473 1.00 85.25 339 VAL A O 1
ATOM 2643 N N . PRO A 1 340 ? -13.213 -10.838 38.173 1.00 85.25 340 PRO A N 1
ATOM 2644 C CA . PRO A 1 340 ? -13.900 -11.662 39.163 1.00 85.25 340 PRO A CA 1
ATOM 2645 C C . PRO A 1 340 ? -15.298 -12.081 38.701 1.00 85.25 340 PRO A C 1
ATOM 2647 O O . PRO A 1 340 ? -15.990 -11.323 38.015 1.00 85.25 340 PRO A O 1
ATOM 2650 N N . ASN A 1 341 ? -15.739 -13.277 39.098 1.00 85.69 341 ASN A N 1
ATOM 2651 C CA . ASN A 1 341 ? -17.086 -13.766 38.795 1.00 85.69 341 ASN A CA 1
ATOM 2652 C C . ASN A 1 341 ? -18.145 -13.081 39.674 1.00 85.69 341 ASN A C 1
ATOM 2654 O O . ASN A 1 341 ? -18.793 -13.698 40.516 1.00 85.69 341 ASN A O 1
ATOM 2658 N N . LEU A 1 342 ? -18.268 -11.768 39.497 1.00 83.00 342 LEU A N 1
ATOM 2659 C CA . LEU A 1 342 ? -19.232 -10.903 40.152 1.00 83.00 342 LEU A CA 1
ATOM 2660 C C . LEU A 1 342 ? -20.160 -10.320 39.076 1.00 83.00 342 LEU A C 1
ATOM 2662 O O . LEU A 1 342 ? -19.660 -9.716 38.121 1.00 83.00 342 LEU A O 1
ATOM 2666 N N . PRO A 1 343 ? -21.494 -10.436 39.224 1.00 77.38 343 PRO A N 1
ATOM 2667 C CA . PRO A 1 343 ? -22.457 -9.896 38.257 1.00 77.38 343 PRO A CA 1
ATOM 2668 C C . PRO A 1 343 ? -22.306 -8.389 37.998 1.00 77.38 343 PRO A C 1
ATOM 2670 O O . PRO A 1 343 ? -22.665 -7.896 36.934 1.00 77.38 343 PRO A O 1
ATOM 2673 N N . GLU A 1 344 ? -21.756 -7.650 38.964 1.00 78.00 344 GLU A N 1
ATOM 2674 C CA . GLU A 1 344 ? -21.512 -6.207 38.864 1.00 78.00 344 GLU A CA 1
ATOM 2675 C C . GLU A 1 344 ? -20.389 -5.853 37.872 1.00 78.00 344 GLU A C 1
ATOM 2677 O O . GLU A 1 344 ? -20.412 -4.766 37.287 1.00 78.00 344 GLU A O 1
ATOM 2682 N N . LEU A 1 345 ? -19.432 -6.771 37.682 1.00 77.56 345 LEU A N 1
ATOM 2683 C CA . LEU A 1 345 ? -18.252 -6.627 36.823 1.00 77.56 345 LEU A CA 1
ATOM 2684 C C . LEU A 1 345 ? -18.446 -7.304 35.462 1.00 77.56 345 LEU A C 1
ATOM 2686 O O . LEU A 1 345 ? -18.122 -6.719 34.431 1.00 77.56 345 LEU A O 1
ATOM 2690 N N . ARG A 1 346 ? -19.016 -8.516 35.442 1.00 87.44 346 ARG A N 1
ATOM 2691 C CA . ARG A 1 346 ? -19.308 -9.266 34.209 1.00 87.44 346 ARG A CA 1
ATOM 2692 C C . ARG A 1 346 ? -20.644 -8.827 33.613 1.00 87.44 346 ARG A C 1
ATOM 2694 O O . ARG A 1 346 ? -21.658 -9.511 33.747 1.00 87.44 346 ARG A O 1
ATOM 2701 N N . ARG A 1 347 ? -20.655 -7.647 32.993 1.00 84.56 347 ARG A N 1
ATOM 2702 C CA . ARG A 1 347 ? -21.868 -7.044 32.423 1.00 84.56 347 ARG A CA 1
ATOM 2703 C C . ARG A 1 347 ? -22.105 -7.508 30.991 1.00 84.56 347 ARG A C 1
ATOM 2705 O O . ARG A 1 347 ? -21.212 -7.420 30.158 1.00 84.56 347 ARG A O 1
ATOM 2712 N N . PHE A 1 348 ? -23.338 -7.919 30.712 1.00 88.44 348 PHE A N 1
ATOM 2713 C CA . PHE A 1 348 ? -23.823 -8.230 29.369 1.00 88.44 348 PHE A CA 1
ATOM 2714 C C . PHE A 1 348 ? -24.866 -7.197 28.958 1.00 88.44 348 PHE A C 1
ATOM 2716 O O . PHE A 1 348 ? -25.863 -6.994 29.657 1.00 88.44 348 PHE A O 1
ATOM 2723 N N . PHE A 1 349 ? -24.650 -6.549 27.820 1.00 87.94 349 PHE A N 1
ATOM 2724 C CA . PHE A 1 349 ? -25.548 -5.527 27.306 1.00 87.94 349 PHE A CA 1
ATOM 2725 C C . PHE A 1 349 ? -26.728 -6.166 26.572 1.00 87.94 349 PHE A C 1
ATOM 2727 O O . PHE A 1 349 ? -26.584 -7.170 25.872 1.00 87.94 349 PHE A O 1
ATOM 2734 N N . ASN A 1 350 ? -27.926 -5.608 26.761 1.00 89.56 350 ASN A N 1
ATOM 2735 C CA . ASN A 1 350 ? -29.125 -6.061 26.064 1.00 89.56 350 ASN A CA 1
ATOM 2736 C C . ASN A 1 350 ? -29.248 -5.348 24.705 1.00 89.56 350 ASN A C 1
ATOM 2738 O O . ASN A 1 350 ? -29.530 -4.148 24.699 1.00 89.56 350 ASN A O 1
ATOM 2742 N N . PRO A 1 351 ? -29.104 -6.054 23.568 1.00 88.81 351 PRO A N 1
ATOM 2743 C CA . PRO A 1 351 ? -29.164 -5.429 22.248 1.00 88.81 351 PRO A CA 1
ATOM 2744 C C . PRO A 1 351 ? -30.525 -4.793 21.924 1.00 88.81 351 PRO A C 1
ATOM 2746 O O . PRO A 1 351 ? -30.592 -3.884 21.104 1.00 88.81 351 PRO A O 1
ATOM 2749 N N . THR A 1 352 ? -31.620 -5.220 22.568 1.00 88.50 352 THR A N 1
ATOM 2750 C CA . THR A 1 352 ? -32.965 -4.671 22.297 1.00 88.50 352 THR A CA 1
ATOM 2751 C C . THR A 1 352 ? -33.199 -3.292 22.905 1.00 88.50 352 THR A C 1
ATOM 2753 O O . THR A 1 352 ? -34.184 -2.644 22.576 1.00 88.50 352 THR A O 1
ATOM 2756 N N . THR A 1 353 ? -32.363 -2.874 23.858 1.00 85.56 353 THR A N 1
ATOM 2757 C CA . THR A 1 353 ? -32.511 -1.587 24.561 1.00 85.56 353 THR A CA 1
ATOM 2758 C C . THR A 1 353 ? -31.608 -0.495 24.006 1.00 85.56 353 THR A C 1
ATOM 2760 O O . THR A 1 353 ? -31.693 0.639 24.462 1.00 85.56 353 THR A O 1
ATOM 2763 N N . ILE A 1 354 ? -30.707 -0.843 23.086 1.00 84.88 354 ILE A N 1
ATOM 2764 C CA . ILE A 1 354 ? -29.743 0.087 22.502 1.00 84.88 354 ILE A CA 1
ATOM 2765 C C . ILE A 1 354 ? -30.272 0.499 21.135 1.00 84.88 354 ILE A C 1
ATOM 2767 O O . ILE A 1 354 ? -30.514 -0.359 20.282 1.00 84.88 354 ILE A O 1
ATOM 2771 N N . GLU A 1 355 ? -30.465 1.801 20.955 1.00 84.00 355 GLU A N 1
ATOM 2772 C CA . GLU A 1 355 ? -30.877 2.383 19.682 1.00 84.00 355 GLU A CA 1
ATOM 2773 C C . GLU A 1 355 ? -29.734 2.298 18.668 1.00 84.00 355 GLU A C 1
ATOM 2775 O O . GLU A 1 355 ? -28.571 2.512 19.013 1.00 84.00 355 GLU A O 1
ATOM 2780 N N . TRP A 1 356 ? -30.065 1.971 17.418 1.00 83.44 356 TRP A N 1
ATOM 2781 C CA . TRP A 1 356 ? -29.079 1.888 16.342 1.00 83.44 356 TRP A CA 1
ATOM 2782 C C . TRP A 1 356 ? -29.109 3.119 15.433 1.00 83.44 356 TRP A C 1
ATOM 2784 O O . TRP A 1 356 ? -28.242 3.984 15.560 1.00 83.44 356 TRP A O 1
ATOM 2794 N N . ASN A 1 357 ? -30.097 3.202 14.536 1.00 84.69 357 ASN A N 1
ATOM 2795 C CA . ASN A 1 357 ? -30.353 4.359 13.678 1.00 84.69 357 ASN A CA 1
ATOM 2796 C C . ASN A 1 357 ? -31.859 4.473 13.349 1.00 84.69 357 ASN A C 1
ATOM 2798 O O . ASN A 1 357 ? -32.249 4.276 12.189 1.00 84.69 357 ASN A O 1
ATOM 2802 N N . PRO A 1 358 ? -32.719 4.758 14.351 1.00 78.75 358 PRO A N 1
ATOM 2803 C CA . PRO A 1 358 ? -34.165 4.817 14.149 1.00 78.75 358 PRO A CA 1
ATOM 2804 C C . PRO A 1 358 ? -34.547 5.778 13.020 1.00 78.75 358 PRO A C 1
ATOM 2806 O O . PRO A 1 358 ? -34.193 6.957 13.031 1.00 78.75 358 PRO A O 1
ATOM 2809 N N . GLY A 1 359 ? -35.247 5.269 12.005 1.00 72.00 359 GLY A N 1
ATOM 2810 C CA . GLY A 1 359 ? -35.686 6.066 10.853 1.00 72.00 359 GLY A CA 1
ATOM 2811 C C . GLY A 1 359 ? -34.574 6.543 9.902 1.00 72.00 359 GLY A C 1
ATOM 2812 O O . GLY A 1 359 ? -34.880 7.230 8.926 1.00 72.00 359 GLY A O 1
ATOM 2813 N N . GLY A 1 360 ? -33.309 6.165 10.125 1.00 76.38 360 GLY A N 1
ATOM 2814 C CA . GLY A 1 360 ? -32.184 6.551 9.268 1.00 76.38 360 GLY A CA 1
ATOM 2815 C C . GLY A 1 360 ? -31.785 8.026 9.374 1.00 76.38 360 GLY A C 1
ATOM 2816 O O . GLY A 1 360 ? -31.349 8.606 8.379 1.00 76.38 360 GLY A O 1
ATOM 2817 N N . SER A 1 361 ? -31.992 8.655 10.535 1.00 73.25 361 SER A N 1
ATOM 2818 C CA . SER A 1 361 ? -31.678 10.074 10.749 1.00 73.25 361 SER A CA 1
ATOM 2819 C C . SER A 1 361 ? -30.179 10.368 10.708 1.00 73.25 361 SER A C 1
ATOM 2821 O O . SER A 1 361 ? -29.785 11.447 10.269 1.00 73.25 361 SER A O 1
ATOM 2823 N N . ASN A 1 362 ? -29.346 9.425 11.163 1.00 71.62 362 ASN A N 1
ATOM 2824 C CA . ASN A 1 362 ? -27.897 9.545 11.079 1.00 71.62 362 ASN A CA 1
ATOM 2825 C C . ASN A 1 362 ? -27.425 8.985 9.728 1.00 71.62 362 ASN A C 1
ATOM 2827 O O . ASN A 1 362 ? -27.632 7.806 9.441 1.00 71.62 362 ASN A O 1
ATOM 2831 N N . ARG A 1 363 ? -26.824 9.838 8.890 1.00 70.19 363 ARG A N 1
ATOM 2832 C CA . ARG A 1 363 ? -26.323 9.450 7.558 1.00 70.19 363 ARG A CA 1
ATOM 2833 C C . ARG A 1 363 ? -24.976 8.738 7.622 1.00 70.19 363 ARG A C 1
ATOM 2835 O O . ARG A 1 363 ? -24.659 8.007 6.688 1.00 70.19 363 ARG A O 1
ATOM 2842 N N . ASP A 1 364 ? -24.235 8.939 8.706 1.00 66.81 364 ASP A N 1
ATOM 2843 C CA . ASP A 1 364 ? -22.905 8.363 8.910 1.00 66.81 364 ASP A CA 1
ATOM 2844 C C . ASP A 1 364 ? -22.987 6.923 9.428 1.00 66.81 364 ASP A C 1
ATOM 2846 O O . ASP A 1 364 ? -22.009 6.184 9.388 1.00 66.81 364 ASP A O 1
ATOM 2850 N N . LYS A 1 365 ? -24.184 6.494 9.848 1.00 70.81 365 LYS A N 1
ATOM 2851 C CA . LYS A 1 365 ? -24.466 5.125 10.265 1.00 70.81 365 LYS A CA 1
ATOM 2852 C C . LYS A 1 365 ? -25.155 4.296 9.198 1.00 70.81 365 LYS A C 1
ATOM 2854 O O . LYS A 1 365 ? -26.053 4.748 8.487 1.00 70.81 365 LYS A O 1
ATOM 2859 N N . THR A 1 366 ? -24.783 3.024 9.154 1.00 70.38 366 THR A N 1
ATOM 2860 C CA . THR A 1 366 ? -25.355 2.047 8.232 1.00 70.38 366 THR A CA 1
ATOM 2861 C C . THR A 1 366 ? -26.755 1.611 8.671 1.00 70.38 366 THR A C 1
ATOM 2863 O O . THR A 1 366 ? -27.038 1.413 9.849 1.00 70.38 366 THR A O 1
ATOM 2866 N N . GLY A 1 367 ? -27.662 1.444 7.707 1.00 74.38 367 GLY A N 1
ATOM 2867 C CA . GLY A 1 367 ? -29.006 0.917 7.956 1.00 74.38 367 GLY A CA 1
ATOM 2868 C C . GLY A 1 367 ? -29.995 1.903 8.597 1.00 74.38 367 GLY A C 1
ATOM 2869 O O . GLY A 1 367 ? -29.675 3.050 8.897 1.00 74.38 367 GLY A O 1
ATOM 2870 N N . LYS A 1 368 ? -31.250 1.458 8.731 1.00 81.94 368 LYS A N 1
ATOM 2871 C CA . LYS A 1 368 ? -32.384 2.242 9.271 1.00 81.94 368 LYS A CA 1
ATOM 2872 C C . LYS A 1 368 ? -33.080 1.538 10.439 1.00 81.94 368 LYS A C 1
ATOM 2874 O O . LYS A 1 368 ? -34.233 1.837 10.737 1.00 81.94 368 LYS A O 1
ATOM 2879 N N . GLN A 1 369 ? -32.422 0.533 11.014 1.00 85.44 369 GLN A N 1
ATOM 2880 C CA . GLN A 1 369 ? -32.981 -0.292 12.076 1.00 85.44 369 GLN A CA 1
ATOM 2881 C C . GLN A 1 369 ? -33.084 0.511 13.373 1.00 85.44 369 GLN A C 1
ATOM 2883 O O . GLN A 1 369 ? -32.203 1.310 13.698 1.00 85.44 369 GLN A O 1
ATOM 2888 N N . ASP A 1 370 ? -34.135 0.248 14.145 1.00 84.31 370 ASP A N 1
ATOM 2889 C CA . ASP A 1 370 ? -34.393 0.990 15.378 1.00 84.31 370 ASP A CA 1
ATOM 2890 C C . ASP A 1 370 ? -33.448 0.551 16.501 1.00 84.31 370 ASP A C 1
ATOM 2892 O O . ASP A 1 370 ? -32.984 1.371 17.290 1.00 84.31 370 ASP A O 1
ATOM 2896 N N . THR A 1 371 ? -33.118 -0.743 16.563 1.00 89.06 371 THR A N 1
ATOM 2897 C CA . THR A 1 371 ? -32.320 -1.327 17.655 1.00 89.06 371 THR A CA 1
ATOM 2898 C C . THR A 1 371 ? -31.111 -2.106 17.156 1.00 89.06 371 THR A C 1
ATOM 2900 O O . THR A 1 371 ? -31.126 -2.677 16.063 1.00 89.06 371 THR A O 1
ATOM 2903 N N . VAL A 1 372 ? -30.087 -2.211 18.007 1.00 87.62 372 VAL A N 1
ATOM 2904 C CA . VAL A 1 372 ? -28.891 -3.030 17.747 1.00 87.62 372 VAL A CA 1
ATOM 2905 C C . VAL A 1 372 ? -29.257 -4.498 17.500 1.00 87.62 372 VAL A C 1
ATOM 2907 O O . VAL A 1 372 ? -28.664 -5.136 16.639 1.00 87.62 372 VAL A O 1
ATOM 2910 N N . ALA A 1 373 ? -30.260 -5.040 18.203 1.00 90.00 373 ALA A N 1
ATOM 2911 C CA . ALA A 1 373 ? -30.722 -6.416 17.993 1.00 90.00 373 ALA A CA 1
ATOM 2912 C C . ALA A 1 373 ? -31.188 -6.673 16.549 1.00 90.00 373 ALA A C 1
ATOM 2914 O O . ALA A 1 373 ? -30.840 -7.692 15.956 1.00 90.00 373 ALA A O 1
ATOM 2915 N N . GLN A 1 374 ? -31.982 -5.752 15.992 1.00 89.06 374 GLN A N 1
ATOM 2916 C CA . GLN A 1 374 ? -32.459 -5.844 14.611 1.00 89.06 374 GLN A CA 1
ATOM 2917 C C . GLN A 1 374 ? -31.298 -5.725 13.627 1.00 89.06 374 GLN A C 1
ATOM 2919 O O . GLN A 1 374 ? -31.192 -6.552 12.729 1.00 89.06 374 GLN A O 1
ATOM 2924 N N . HIS A 1 375 ? -30.408 -4.753 13.850 1.00 88.62 375 HIS A N 1
ATOM 2925 C CA . HIS A 1 375 ? -29.222 -4.568 13.022 1.00 88.62 375 HIS A CA 1
ATOM 2926 C C . HIS A 1 375 ? -28.358 -5.838 12.986 1.00 88.62 375 HIS A C 1
ATOM 2928 O O . HIS A 1 375 ? -28.153 -6.387 11.913 1.00 88.62 375 HIS A O 1
ATOM 2934 N N . ILE A 1 376 ? -27.968 -6.391 14.141 1.00 91.31 376 ILE A N 1
ATOM 2935 C CA . ILE A 1 376 ? -27.164 -7.624 14.228 1.00 91.31 376 ILE A CA 1
ATOM 2936 C C . ILE A 1 376 ? -27.829 -8.802 13.500 1.00 91.31 376 ILE A C 1
ATOM 2938 O O . ILE A 1 376 ? -27.163 -9.566 12.806 1.00 91.31 376 ILE A O 1
ATOM 2942 N N . ASN A 1 377 ? -29.146 -8.974 13.647 1.00 91.75 377 ASN A N 1
ATOM 2943 C CA . ASN A 1 377 ? -29.854 -10.086 13.012 1.00 91.75 377 ASN A CA 1
ATOM 2944 C C . ASN A 1 377 ? -29.872 -10.004 11.479 1.00 91.75 377 ASN A C 1
ATOM 2946 O O . ASN A 1 377 ? -30.004 -11.046 10.834 1.00 91.75 377 ASN A O 1
ATOM 2950 N N . GLU A 1 378 ? -29.790 -8.805 10.910 1.00 89.12 378 GLU A N 1
ATOM 2951 C CA . GLU A 1 378 ? -29.749 -8.577 9.462 1.00 89.12 378 GLU A CA 1
ATOM 2952 C C . GLU A 1 378 ? -28.313 -8.521 8.926 1.00 89.12 378 GLU A C 1
ATOM 2954 O O . GLU A 1 378 ? -28.072 -8.976 7.814 1.00 89.12 378 GLU A O 1
ATOM 2959 N N . ASP A 1 379 ? -27.382 -7.994 9.723 1.00 89.56 379 ASP A N 1
ATOM 2960 C CA . ASP A 1 379 ? -26.010 -7.662 9.334 1.00 89.56 379 ASP A CA 1
ATOM 2961 C C . ASP A 1 379 ? -25.030 -8.835 9.476 1.00 89.56 379 ASP A C 1
ATOM 2963 O O . ASP A 1 379 ? -24.167 -9.029 8.622 1.00 89.56 379 ASP A O 1
ATOM 2967 N N . TRP A 1 380 ? -25.150 -9.628 10.549 1.00 92.25 380 TRP A N 1
ATOM 2968 C CA . TRP A 1 380 ? -24.166 -10.666 10.855 1.00 92.25 380 TRP A CA 1
ATOM 2969 C C . TRP A 1 380 ? -24.429 -11.956 10.078 1.00 92.25 380 TRP A C 1
ATOM 2971 O O . TRP A 1 380 ? -25.469 -12.613 10.237 1.00 92.25 380 TRP A O 1
ATOM 2981 N N . GLU A 1 381 ? -23.427 -12.357 9.300 1.00 90.88 381 GLU A N 1
ATOM 2982 C CA . GLU A 1 381 ? -23.404 -13.590 8.517 1.00 90.88 381 GLU A CA 1
ATOM 2983 C C . GLU A 1 381 ? -22.473 -14.626 9.157 1.00 90.88 381 GLU A C 1
ATOM 2985 O O . GLU A 1 381 ? -21.439 -14.288 9.730 1.00 90.88 381 GLU A O 1
ATOM 2990 N N . PHE A 1 382 ? -22.832 -15.906 9.068 1.00 88.12 382 PHE A N 1
ATOM 2991 C CA . PHE A 1 382 ? -22.084 -17.007 9.680 1.00 88.12 382 PHE A CA 1
ATOM 2992 C C . PHE A 1 382 ? -21.700 -18.020 8.602 1.00 88.12 382 PHE A C 1
ATOM 2994 O O . PHE A 1 382 ? -22.523 -18.868 8.259 1.00 88.12 382 PHE A O 1
ATOM 3001 N N . PRO A 1 383 ? -20.488 -17.919 8.032 1.00 86.19 383 PRO A N 1
ATOM 3002 C CA . PRO A 1 383 ? -20.016 -18.882 7.046 1.00 86.19 383 PRO A CA 1
ATOM 3003 C C . PRO A 1 383 ? -19.774 -20.266 7.658 1.00 86.19 383 PRO A C 1
ATOM 3005 O O . PRO A 1 383 ? -19.297 -20.380 8.787 1.00 86.19 383 PRO A O 1
ATOM 3008 N N . ASP A 1 384 ? -19.993 -21.323 6.874 1.00 81.25 384 ASP A N 1
ATOM 3009 C CA . ASP A 1 384 ? -19.911 -22.715 7.345 1.00 81.25 384 ASP A CA 1
ATOM 3010 C C . ASP A 1 384 ? -18.523 -23.128 7.860 1.00 81.25 384 ASP A C 1
ATOM 3012 O O . ASP A 1 384 ? -18.404 -24.082 8.629 1.00 81.25 384 ASP A O 1
ATOM 3016 N N . TYR A 1 385 ? -17.468 -22.435 7.421 1.00 82.06 385 TYR A N 1
ATOM 3017 C CA . TYR A 1 385 ? -16.084 -22.704 7.809 1.00 82.06 385 TYR A CA 1
ATOM 3018 C C . TYR A 1 385 ? -15.667 -22.019 9.122 1.00 82.06 385 TYR A C 1
ATOM 3020 O O . TYR A 1 385 ? -14.546 -22.245 9.578 1.00 82.06 385 TYR A O 1
ATOM 3028 N N . GLU A 1 386 ? -16.518 -21.178 9.721 1.00 84.44 386 GLU A N 1
ATOM 3029 C CA . GLU A 1 386 ? -16.234 -20.499 10.990 1.00 84.44 386 GLU A CA 1
ATOM 3030 C C . GLU A 1 386 ? -16.723 -21.350 12.179 1.00 84.44 386 GLU A C 1
ATOM 3032 O O . GLU A 1 386 ? -17.925 -21.556 12.349 1.00 84.44 386 GLU A O 1
ATOM 3037 N N . PRO A 1 387 ? -15.816 -21.861 13.036 1.00 78.62 387 PRO A N 1
ATOM 3038 C CA . PRO A 1 387 ? -16.190 -22.803 14.092 1.00 78.62 387 PRO A CA 1
ATOM 3039 C C . PRO A 1 387 ? -16.704 -22.126 15.369 1.00 78.62 387 PRO A C 1
ATOM 3041 O O . PRO A 1 387 ? -17.368 -22.764 16.186 1.00 78.62 387 PRO A O 1
ATOM 3044 N N . GLN A 1 388 ? -16.355 -20.856 15.586 1.00 86.56 388 GLN A N 1
ATOM 3045 C CA . GLN A 1 388 ? -16.598 -20.149 16.841 1.00 86.56 388 GLN A CA 1
ATOM 3046 C C . GLN A 1 388 ? -17.725 -19.135 16.669 1.00 86.56 388 GLN A C 1
ATOM 3048 O O . GLN A 1 388 ? -17.734 -18.375 15.711 1.00 86.56 388 GLN A O 1
ATOM 3053 N N . ARG A 1 389 ? -18.648 -19.075 17.630 1.00 91.31 389 ARG A N 1
ATOM 3054 C CA . ARG A 1 389 ? -19.667 -18.019 17.708 1.00 91.31 389 ARG A CA 1
ATOM 3055 C C . ARG A 1 389 ? -19.148 -16.808 18.507 1.00 91.31 389 ARG A C 1
ATOM 3057 O O . ARG A 1 389 ? -18.365 -17.028 19.439 1.00 91.31 389 ARG A O 1
ATOM 3064 N N . PRO A 1 390 ? -19.603 -15.575 18.205 1.00 93.12 390 PRO A N 1
ATOM 3065 C CA . PRO A 1 390 ? -19.236 -14.368 18.944 1.00 93.12 390 PRO A CA 1
ATOM 3066 C C . PRO A 1 390 ? -19.535 -14.467 20.444 1.00 93.12 390 PRO A C 1
ATOM 3068 O O . PRO A 1 390 ? -20.540 -15.058 20.845 1.00 93.12 390 PRO A O 1
ATOM 3071 N N . ALA A 1 391 ? -18.707 -13.833 21.273 1.00 92.00 391 ALA A N 1
ATOM 3072 C CA . ALA A 1 391 ? -19.014 -13.574 22.685 1.00 92.00 391 ALA A CA 1
ATOM 3073 C C . ALA A 1 391 ? -19.650 -12.187 22.889 1.00 92.00 391 ALA A C 1
ATOM 3075 O O . ALA A 1 391 ? -20.353 -11.953 23.878 1.00 92.00 391 ALA A O 1
ATOM 3076 N N . GLY A 1 392 ? -19.406 -11.271 21.957 1.00 92.06 392 GLY A N 1
ATOM 3077 C CA . GLY A 1 392 ? -19.815 -9.880 22.011 1.00 92.06 392 GLY A CA 1
ATOM 3078 C C . GLY A 1 392 ? -19.504 -9.165 20.700 1.00 92.06 392 GLY A C 1
ATOM 3079 O O . GLY A 1 392 ? -19.585 -9.753 19.622 1.00 92.06 392 GLY A O 1
ATOM 3080 N N . ALA A 1 393 ? -19.165 -7.884 20.788 1.00 93.00 393 ALA A N 1
ATOM 3081 C CA . ALA A 1 393 ? -18.802 -7.067 19.639 1.00 93.00 393 ALA A CA 1
ATOM 3082 C C . ALA A 1 393 ? -17.704 -6.062 20.001 1.00 93.00 393 ALA A C 1
ATOM 3084 O O . ALA A 1 393 ? -17.657 -5.540 21.117 1.00 93.00 393 ALA A O 1
ATOM 3085 N N . TYR A 1 394 ? -16.839 -5.762 19.041 1.00 94.00 394 TYR A N 1
ATOM 3086 C CA . TYR A 1 394 ? -15.979 -4.592 19.083 1.00 94.00 394 TYR A CA 1
ATOM 3087 C C . TYR A 1 394 ? -16.765 -3.356 18.661 1.00 94.00 394 TYR A C 1
ATOM 3089 O O . TYR A 1 394 ? -17.557 -3.394 17.722 1.00 94.00 394 TYR A O 1
ATOM 3097 N N . VAL A 1 395 ? -16.522 -2.253 19.357 1.00 91.62 395 VAL A N 1
ATOM 3098 C CA . VAL A 1 395 ? -16.959 -0.924 18.948 1.00 91.62 395 VAL A CA 1
ATOM 3099 C C . VAL A 1 395 ? -15.871 -0.340 18.061 1.00 91.62 395 VAL A C 1
ATOM 3101 O O . VAL A 1 395 ? -14.709 -0.262 18.479 1.00 91.62 395 VAL A O 1
ATOM 3104 N N . VAL A 1 396 ? -16.241 0.031 16.842 1.00 92.19 396 VAL A N 1
ATOM 3105 C CA . VAL A 1 396 ? -15.307 0.400 15.781 1.00 92.19 396 VAL A CA 1
ATOM 3106 C C . VAL A 1 396 ? -15.704 1.715 15.128 1.00 92.19 396 VAL A C 1
ATOM 3108 O O . VAL A 1 396 ? -16.886 2.038 15.010 1.00 92.19 396 VAL A O 1
ATOM 3111 N N . ASP A 1 397 ? -14.693 2.449 14.685 1.00 89.44 397 ASP A N 1
ATOM 3112 C CA . ASP A 1 397 ? -14.856 3.615 13.829 1.00 89.44 397 ASP A CA 1
ATOM 3113 C C . ASP A 1 397 ? -14.717 3.202 12.356 1.00 89.44 397 ASP A C 1
ATOM 3115 O O . ASP A 1 397 ? -13.763 2.510 11.984 1.00 89.44 397 ASP A O 1
ATOM 3119 N N . GLU A 1 398 ? -15.682 3.601 11.528 1.00 86.50 398 GLU A N 1
ATOM 3120 C CA . GLU A 1 398 ? -15.700 3.374 10.076 1.00 86.50 398 GLU A CA 1
ATOM 3121 C C . GLU A 1 398 ? -15.114 4.558 9.293 1.00 86.50 398 GLU A C 1
ATOM 3123 O O . GLU A 1 398 ? -14.799 4.423 8.104 1.00 86.50 398 GLU A O 1
ATOM 3128 N N . ALA A 1 399 ? -14.946 5.718 9.939 1.00 84.12 399 ALA A N 1
ATOM 3129 C CA . ALA A 1 399 ? -14.395 6.902 9.303 1.00 84.12 399 ALA A CA 1
ATOM 3130 C C . ALA A 1 399 ? -12.978 6.619 8.773 1.00 84.12 399 ALA A C 1
ATOM 3132 O O . ALA A 1 399 ? -12.239 5.807 9.341 1.00 84.12 399 ALA A O 1
ATOM 3133 N N . PRO A 1 400 ? -12.562 7.243 7.657 1.00 80.44 400 PRO A N 1
ATOM 3134 C CA . PRO A 1 400 ? -11.222 7.065 7.121 1.00 80.44 400 PRO A CA 1
ATOM 3135 C C . PRO A 1 400 ? -10.208 7.803 8.005 1.00 80.44 400 PRO A C 1
ATOM 3137 O O . PRO A 1 400 ? -9.849 8.940 7.723 1.00 80.44 400 PRO A O 1
ATOM 3140 N N . VAL A 1 401 ? -9.752 7.145 9.071 1.00 84.06 401 VAL A N 1
ATOM 3141 C CA . VAL A 1 401 ? -8.791 7.684 10.042 1.00 84.06 401 VAL A CA 1
A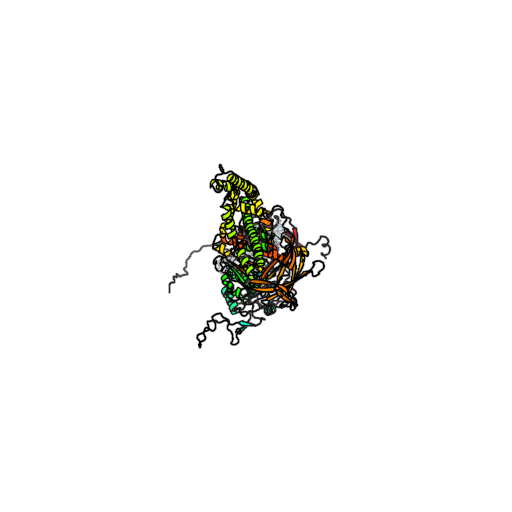TOM 3142 C C . VAL A 1 401 ? -7.504 6.862 10.064 1.00 84.06 401 VAL A C 1
ATOM 3144 O O . VAL A 1 401 ? -7.525 5.637 9.920 1.00 84.06 401 VAL A O 1
ATOM 3147 N N . ASN A 1 402 ? -6.371 7.536 10.269 1.00 88.00 402 ASN A N 1
ATOM 3148 C CA . ASN A 1 402 ? -5.119 6.874 10.634 1.00 88.00 402 ASN A CA 1
ATOM 3149 C C . ASN A 1 402 ? -5.134 6.592 12.140 1.00 88.00 402 ASN A C 1
ATOM 3151 O O . ASN A 1 402 ? -5.659 7.386 12.917 1.00 88.00 402 ASN A O 1
ATOM 3155 N N . THR A 1 403 ? -4.557 5.470 12.567 1.00 88.50 403 THR A N 1
ATOM 3156 C CA . THR A 1 403 ? -4.533 5.088 13.987 1.00 88.50 403 THR A CA 1
ATOM 3157 C C . THR A 1 403 ? -3.106 4.970 14.492 1.00 88.50 403 THR A C 1
ATOM 3159 O O . THR A 1 403 ? -2.289 4.304 13.865 1.00 88.50 403 THR A O 1
ATOM 3162 N N . LEU A 1 404 ? -2.824 5.550 15.657 1.00 87.81 404 LEU A N 1
ATOM 3163 C CA . LEU A 1 404 ? -1.564 5.380 16.374 1.00 87.81 404 LEU A CA 1
ATOM 3164 C C . LEU A 1 404 ? -1.797 4.595 17.672 1.00 87.81 404 LEU A C 1
ATOM 3166 O O . LEU A 1 404 ? -2.596 4.996 18.514 1.00 87.81 404 LEU A O 1
ATOM 3170 N N . VAL A 1 405 ? -1.069 3.493 17.851 1.00 86.38 405 VAL A N 1
ATOM 3171 C CA . VAL A 1 405 ? -1.088 2.671 19.066 1.00 86.38 405 VAL A CA 1
ATOM 3172 C C . VAL A 1 405 ? 0.271 2.759 19.752 1.00 86.38 405 VAL A C 1
ATOM 3174 O O . VAL A 1 405 ? 1.284 2.302 19.218 1.00 86.38 405 VAL A O 1
ATOM 3177 N N . LEU A 1 406 ? 0.282 3.313 20.964 1.00 84.31 406 LEU A N 1
ATOM 3178 C CA . LEU A 1 406 ? 1.462 3.387 21.824 1.00 84.31 406 LEU A CA 1
ATOM 3179 C C . LEU A 1 406 ? 1.423 2.259 22.851 1.00 84.31 406 LEU A C 1
ATOM 3181 O O . LEU A 1 406 ? 0.567 2.236 23.736 1.00 84.31 406 LEU A O 1
ATOM 3185 N N . ALA A 1 407 ? 2.349 1.310 22.733 1.00 81.31 407 ALA A N 1
ATOM 3186 C CA . ALA A 1 407 ? 2.414 0.169 23.632 1.00 81.31 407 ALA A CA 1
ATOM 3187 C C . ALA A 1 407 ? 3.856 -0.296 23.865 1.00 81.31 407 ALA A C 1
ATOM 3189 O O . ALA A 1 407 ? 4.535 -0.772 22.951 1.00 81.31 407 ALA A O 1
ATOM 3190 N N . MET A 1 408 ? 4.293 -0.241 25.126 1.00 78.88 408 MET A N 1
ATOM 3191 C CA . MET A 1 408 ? 5.601 -0.748 25.547 1.00 78.88 408 MET A CA 1
ATOM 3192 C C . MET A 1 408 ? 5.772 -2.248 25.243 1.00 78.88 408 MET A C 1
ATOM 3194 O O . MET A 1 408 ? 4.814 -3.002 25.029 1.00 78.88 408 MET A O 1
ATOM 3198 N N . THR A 1 409 ? 7.019 -2.721 25.253 1.00 73.81 409 THR A N 1
ATOM 3199 C CA . THR A 1 409 ? 7.305 -4.152 25.096 1.00 73.81 409 THR A CA 1
ATOM 3200 C C . THR A 1 409 ? 6.608 -4.976 26.183 1.00 73.81 409 THR A C 1
ATOM 3202 O O . THR A 1 409 ? 6.544 -4.587 27.344 1.00 73.81 409 THR A O 1
ATOM 3205 N N . ARG A 1 410 ? 6.059 -6.137 25.793 1.00 73.94 410 ARG A N 1
ATOM 3206 C CA . ARG A 1 410 ? 5.278 -7.045 26.662 1.00 73.94 410 ARG A CA 1
ATOM 3207 C C . ARG A 1 410 ? 3.958 -6.480 27.212 1.00 73.94 410 ARG A C 1
ATOM 3209 O O . ARG A 1 410 ? 3.321 -7.161 28.003 1.00 73.94 410 ARG A O 1
ATOM 3216 N N . ALA A 1 411 ? 3.474 -5.338 26.720 1.00 77.62 411 ALA A N 1
ATOM 3217 C CA . ALA A 1 411 ? 2.138 -4.824 27.050 1.00 77.62 411 ALA A CA 1
ATOM 3218 C C . ALA A 1 411 ? 0.977 -5.626 26.415 1.00 77.62 411 ALA A C 1
ATOM 3220 O O . ALA A 1 411 ? -0.184 -5.270 26.572 1.00 77.62 411 ALA A O 1
ATOM 3221 N N . GLY A 1 412 ? 1.274 -6.688 25.658 1.00 79.62 412 GLY A N 1
ATOM 3222 C CA . GLY A 1 412 ? 0.256 -7.513 25.004 1.00 79.62 412 GLY A CA 1
ATOM 3223 C C . GLY A 1 412 ? -0.301 -6.947 23.694 1.00 79.62 412 GLY A C 1
ATOM 3224 O O . GLY A 1 412 ? -1.228 -7.547 23.165 1.00 79.62 412 GLY A O 1
ATOM 3225 N N . LYS A 1 413 ? 0.290 -5.877 23.129 1.00 85.06 413 LYS A N 1
ATOM 3226 C CA . LYS A 1 413 ? -0.186 -5.169 21.914 1.00 85.06 413 LYS A CA 1
ATOM 3227 C C . LYS A 1 413 ? -0.620 -6.083 20.756 1.00 85.06 413 LYS A C 1
ATOM 3229 O O . LYS A 1 413 ? -1.641 -5.836 20.120 1.00 85.06 413 LYS A O 1
ATOM 3234 N N . GLY A 1 414 ? 0.129 -7.166 20.524 1.00 82.94 414 GLY A N 1
ATOM 3235 C CA . GLY A 1 414 ? -0.180 -8.159 19.495 1.00 82.94 414 GLY A CA 1
ATOM 3236 C C . GLY A 1 414 ? -1.515 -8.866 19.737 1.00 82.94 414 GLY A C 1
ATOM 3237 O O . GLY A 1 414 ? -2.351 -8.910 18.845 1.00 82.94 414 GLY A O 1
ATOM 3238 N N . GLN A 1 415 ? -1.741 -9.359 20.959 1.00 83.19 415 GLN A N 1
ATOM 3239 C CA . GLN A 1 415 ? -2.963 -10.086 21.325 1.00 83.19 415 GLN A CA 1
ATOM 3240 C C . GLN A 1 415 ? -4.160 -9.153 21.560 1.00 83.19 415 GLN A C 1
ATOM 3242 O O . GLN A 1 415 ? -5.298 -9.576 21.389 1.00 83.19 415 GLN A O 1
ATOM 3247 N N . THR A 1 416 ? -3.926 -7.907 21.990 1.00 83.12 416 THR A N 1
ATOM 3248 C CA . THR A 1 416 ? -5.002 -6.990 22.404 1.00 83.12 416 THR A CA 1
ATOM 3249 C C . THR A 1 416 ? -5.547 -6.120 21.280 1.00 83.12 416 THR A C 1
ATOM 3251 O O . THR A 1 416 ? -6.730 -5.801 21.316 1.00 83.12 416 THR A O 1
ATOM 3254 N N . TYR A 1 417 ? -4.721 -5.737 20.299 1.00 90.06 417 TYR A N 1
ATOM 3255 C CA . TYR A 1 417 ? -5.133 -4.831 19.221 1.00 90.06 417 TYR A CA 1
ATOM 3256 C C . TYR A 1 417 ? -4.841 -5.392 17.826 1.00 90.06 417 TYR A C 1
ATOM 3258 O O . TYR A 1 417 ? -5.750 -5.495 17.008 1.00 90.06 417 TYR A O 1
ATOM 3266 N N . ILE A 1 418 ? -3.596 -5.806 17.554 1.00 91.44 418 ILE A N 1
ATOM 3267 C CA . ILE A 1 418 ? -3.156 -6.199 16.199 1.00 91.44 418 ILE A CA 1
ATOM 3268 C C . ILE A 1 418 ? -3.944 -7.397 15.676 1.00 91.44 418 ILE A C 1
ATOM 3270 O O . ILE A 1 418 ? -4.521 -7.345 14.593 1.00 91.44 418 ILE A O 1
ATOM 3274 N N . GLU A 1 419 ? -3.956 -8.489 16.436 1.00 91.25 419 GLU A N 1
ATOM 3275 C CA . GLU A 1 419 ? -4.619 -9.718 16.019 1.00 91.25 419 GLU A CA 1
ATOM 3276 C C . GLU A 1 419 ? -6.139 -9.561 15.910 1.00 91.25 419 GLU A C 1
ATOM 3278 O O . GLU A 1 419 ? -6.670 -9.988 14.884 1.00 91.25 419 GLU A O 1
ATOM 3283 N N . PRO A 1 420 ? -6.845 -8.933 16.877 1.00 92.12 420 PRO A N 1
ATOM 3284 C CA . PRO A 1 420 ? -8.256 -8.610 16.702 1.00 92.12 420 PRO A CA 1
ATOM 3285 C C . PRO A 1 420 ? -8.533 -7.751 15.463 1.00 92.12 420 PRO A C 1
ATOM 3287 O O . PRO A 1 420 ? -9.432 -8.083 14.699 1.00 92.12 420 PRO A O 1
ATOM 3290 N N . MET A 1 421 ? -7.744 -6.700 15.206 1.00 93.44 421 MET A N 1
ATOM 3291 C CA . MET A 1 421 ? -7.917 -5.851 14.017 1.00 93.44 421 MET A CA 1
ATOM 3292 C C . MET A 1 421 ? -7.748 -6.626 12.710 1.00 93.44 421 MET A C 1
ATOM 3294 O O . MET A 1 421 ? -8.591 -6.520 11.821 1.00 93.44 421 MET A O 1
ATOM 3298 N N . ILE A 1 422 ? -6.691 -7.438 12.597 1.00 93.94 422 ILE A N 1
ATOM 3299 C CA . ILE A 1 422 ? -6.468 -8.283 11.417 1.00 93.94 422 ILE A CA 1
ATOM 3300 C C . ILE A 1 422 ? -7.622 -9.279 11.251 1.00 93.94 422 ILE A C 1
ATOM 3302 O O . ILE A 1 422 ? -8.124 -9.461 10.142 1.00 93.94 422 ILE A O 1
ATOM 3306 N N . ASP A 1 423 ? -8.068 -9.912 12.339 1.00 92.62 423 ASP A N 1
ATOM 3307 C CA . ASP A 1 423 ? -9.182 -10.856 12.294 1.00 92.62 423 ASP A CA 1
ATOM 3308 C C . ASP A 1 423 ? -10.477 -10.179 11.816 1.00 92.62 423 ASP A C 1
ATOM 3310 O O . ASP A 1 423 ? -11.129 -10.715 10.919 1.00 92.62 423 ASP A O 1
ATOM 3314 N N . MET A 1 424 ? -10.793 -8.975 12.308 1.00 93.12 424 MET A N 1
ATOM 3315 C CA . MET A 1 424 ? -11.934 -8.192 11.822 1.00 93.12 424 MET A CA 1
ATOM 3316 C C . MET A 1 424 ? -11.814 -7.860 10.332 1.00 93.12 424 MET A C 1
ATOM 3318 O O . MET A 1 424 ? -12.739 -8.145 9.578 1.00 93.12 424 MET A O 1
ATOM 3322 N N . TRP A 1 425 ? -10.665 -7.346 9.876 1.00 93.81 425 TRP A N 1
ATOM 3323 C CA . TRP A 1 425 ? -10.453 -7.007 8.460 1.00 93.81 425 TRP A CA 1
ATOM 3324 C C . TRP A 1 425 ? -10.637 -8.199 7.522 1.00 93.81 425 TRP A C 1
ATOM 3326 O O . TRP A 1 425 ? -11.091 -8.038 6.391 1.00 93.81 425 TRP A O 1
ATOM 3336 N N . THR A 1 426 ? -10.301 -9.404 7.980 1.00 93.44 426 THR A N 1
ATOM 3337 C CA . THR A 1 426 ? -10.509 -10.623 7.186 1.00 93.44 426 THR A CA 1
ATOM 3338 C C . THR A 1 426 ? -11.950 -11.139 7.198 1.00 93.44 426 THR A C 1
ATOM 3340 O O . THR A 1 426 ? -12.290 -11.949 6.340 1.00 93.44 426 THR A O 1
ATOM 3343 N N . ARG A 1 427 ? -12.791 -10.689 8.141 1.00 92.69 427 ARG A N 1
ATOM 3344 C CA . ARG A 1 427 ? -14.218 -11.049 8.263 1.00 92.69 427 ARG A CA 1
ATOM 3345 C C . ARG A 1 427 ? -15.160 -10.001 7.661 1.00 92.69 427 ARG A C 1
ATOM 3347 O O . ARG A 1 427 ? -16.378 -10.099 7.799 1.00 92.69 427 ARG A O 1
ATOM 3354 N N . GLU A 1 428 ? -14.616 -8.998 6.983 1.00 91.94 428 GLU A N 1
ATOM 3355 C CA . GLU A 1 428 ? -15.418 -8.051 6.214 1.00 91.94 428 GLU A CA 1
ATOM 3356 C C . GLU A 1 428 ? -16.076 -8.754 5.026 1.00 91.94 428 GLU A C 1
ATOM 3358 O O . GLU A 1 428 ? -15.421 -9.457 4.257 1.00 91.94 428 GLU A O 1
ATOM 3363 N N . THR A 1 429 ? -17.370 -8.507 4.825 1.00 88.00 429 THR A N 1
ATOM 3364 C CA . THR A 1 429 ? -18.118 -9.072 3.684 1.00 88.00 429 THR A CA 1
ATOM 3365 C C . THR A 1 429 ? -17.548 -8.581 2.350 1.00 88.00 429 THR A C 1
ATOM 3367 O O . THR A 1 429 ? -17.515 -9.309 1.359 1.00 88.00 429 THR A O 1
ATOM 3370 N N . ARG A 1 430 ? -17.047 -7.337 2.327 1.00 86.94 430 ARG A N 1
ATOM 3371 C CA . ARG A 1 430 ? -16.284 -6.783 1.208 1.00 86.94 430 ARG A CA 1
ATOM 3372 C C . ARG A 1 430 ? -14.809 -6.667 1.603 1.00 86.94 430 ARG A C 1
ATOM 3374 O O . ARG A 1 430 ? -14.430 -5.633 2.156 1.00 86.94 430 ARG A O 1
ATOM 3381 N N . PRO A 1 431 ? -13.985 -7.682 1.301 1.00 87.62 431 PRO A N 1
ATOM 3382 C CA . PRO A 1 431 ? -12.601 -7.714 1.742 1.00 87.62 431 PRO A CA 1
ATOM 3383 C C . PRO A 1 431 ? -11.756 -6.651 1.034 1.00 87.62 431 PRO A C 1
ATOM 3385 O O . PRO A 1 431 ? -11.892 -6.413 -0.171 1.00 87.62 431 PRO A O 1
ATOM 3388 N N . ASN A 1 432 ? -10.853 -6.042 1.797 1.00 90.75 432 ASN A N 1
ATOM 3389 C CA . ASN A 1 432 ? -9.909 -5.022 1.346 1.00 90.75 432 ASN A CA 1
ATOM 3390 C C . ASN A 1 432 ? -8.473 -5.551 1.389 1.00 90.75 432 ASN A C 1
ATOM 3392 O O . ASN A 1 432 ? -8.188 -6.526 2.080 1.00 90.75 432 ASN A O 1
ATOM 3396 N N . ASN A 1 433 ? -7.547 -4.911 0.675 1.00 92.56 433 ASN A N 1
ATOM 3397 C CA . ASN A 1 433 ? -6.148 -5.324 0.742 1.00 92.56 433 ASN A CA 1
ATOM 3398 C C . ASN A 1 433 ? -5.517 -4.888 2.062 1.00 92.56 433 ASN A C 1
ATOM 3400 O O . ASN A 1 433 ? -5.855 -3.839 2.617 1.00 92.56 433 ASN A O 1
ATOM 3404 N N . MET A 1 434 ? -4.546 -5.667 2.525 1.00 93.06 434 MET A N 1
ATOM 3405 C CA . MET A 1 434 ? -3.778 -5.351 3.723 1.00 93.06 434 MET A CA 1
ATOM 3406 C C . MET A 1 434 ? -2.287 -5.580 3.501 1.00 93.06 434 MET A C 1
ATOM 3408 O O . MET A 1 434 ? -1.891 -6.538 2.840 1.00 93.06 434 MET A O 1
ATOM 3412 N N . CYS A 1 435 ? -1.476 -4.703 4.077 1.00 92.62 435 CYS A N 1
ATOM 3413 C CA . CYS A 1 435 ? -0.023 -4.744 4.087 1.00 92.62 435 CYS A CA 1
ATOM 3414 C C . CYS A 1 435 ? 0.431 -4.734 5.547 1.00 92.62 435 CYS A C 1
ATOM 3416 O O . CYS A 1 435 ? 0.250 -3.741 6.246 1.00 92.62 435 CYS A O 1
ATOM 3418 N N . ILE A 1 436 ? 0.979 -5.845 6.026 1.00 92.56 436 ILE A N 1
ATOM 3419 C CA . ILE A 1 436 ? 1.285 -6.067 7.438 1.00 92.56 436 ILE A CA 1
ATOM 3420 C C . ILE A 1 436 ? 2.793 -6.229 7.594 1.00 92.56 436 ILE A C 1
ATOM 3422 O O . ILE A 1 436 ? 3.382 -7.165 7.051 1.00 92.56 436 ILE A O 1
ATOM 3426 N N . ASN A 1 437 ? 3.418 -5.336 8.358 1.00 90.12 437 ASN A N 1
ATOM 3427 C CA . ASN A 1 437 ? 4.770 -5.549 8.855 1.00 90.12 437 ASN A CA 1
ATOM 3428 C C . ASN A 1 437 ? 4.714 -6.542 10.022 1.00 90.12 437 ASN A C 1
ATOM 3430 O O . ASN A 1 437 ? 4.059 -6.280 11.027 1.00 90.12 437 ASN A O 1
ATOM 3434 N N . ASP A 1 438 ? 5.390 -7.678 9.885 1.00 87.19 438 ASP A N 1
ATOM 3435 C CA . ASP A 1 438 ? 5.454 -8.748 10.881 1.00 87.19 438 ASP A CA 1
ATOM 3436 C C . ASP A 1 438 ? 6.923 -9.120 11.137 1.00 87.19 438 ASP A C 1
ATOM 3438 O O . ASP A 1 438 ? 7.424 -10.111 10.593 1.00 87.19 438 ASP A O 1
ATOM 3442 N N . PRO A 1 439 ? 7.645 -8.353 11.979 1.00 79.44 439 PRO A N 1
ATOM 3443 C CA . PRO A 1 439 ? 9.074 -8.563 12.214 1.00 79.44 439 PRO A CA 1
ATOM 3444 C C . PRO A 1 439 ? 9.436 -9.976 12.701 1.00 79.44 439 PRO A C 1
ATOM 3446 O O . PRO A 1 439 ? 10.574 -10.422 12.550 1.00 79.44 439 PRO A O 1
ATOM 3449 N N . LYS A 1 440 ? 8.484 -10.697 13.308 1.00 78.81 440 LYS A N 1
ATOM 3450 C CA . LYS A 1 440 ? 8.702 -12.024 13.908 1.00 78.81 440 LYS A CA 1
ATOM 3451 C C . LYS A 1 440 ? 8.128 -13.177 13.084 1.00 78.81 440 LYS A C 1
ATOM 3453 O O . LYS A 1 440 ? 8.445 -14.331 13.373 1.00 78.81 440 LYS A O 1
ATOM 3458 N N . GLY A 1 441 ? 7.302 -12.899 12.077 1.00 84.38 441 GLY A N 1
ATOM 3459 C CA . GLY A 1 441 ? 6.597 -13.914 11.289 1.00 84.38 441 GLY A CA 1
ATOM 3460 C C . GLY A 1 441 ? 5.455 -14.614 12.044 1.00 84.38 441 GLY A C 1
ATOM 3461 O O . GLY A 1 441 ? 4.960 -15.651 11.587 1.00 84.38 441 GLY A O 1
ATOM 3462 N N . GLU A 1 442 ? 5.063 -14.110 13.220 1.00 87.06 442 GLU A N 1
ATOM 3463 C CA . GLU A 1 442 ? 4.048 -14.740 14.072 1.00 87.06 442 GLU A CA 1
ATOM 3464 C C . GLU A 1 442 ? 2.626 -14.483 13.563 1.00 87.06 442 GLU A C 1
ATOM 3466 O O . GLU A 1 442 ? 1.796 -15.399 13.562 1.00 87.06 442 GLU A O 1
ATOM 3471 N N . LEU A 1 443 ? 2.373 -13.276 13.048 1.00 89.44 443 LEU A N 1
ATOM 3472 C CA . LEU A 1 443 ? 1.082 -12.874 12.491 1.00 89.44 443 LEU A CA 1
ATOM 3473 C C . LEU A 1 443 ? 0.794 -13.636 11.199 1.00 89.44 443 LEU A C 1
ATOM 3475 O O . LEU A 1 443 ? -0.319 -14.136 11.020 1.00 89.44 443 LEU A O 1
ATOM 3479 N N . LEU A 1 444 ? 1.807 -13.788 10.341 1.00 90.19 444 LEU A N 1
ATOM 3480 C CA . LEU A 1 444 ? 1.727 -14.590 9.124 1.00 90.19 444 LEU A CA 1
ATOM 3481 C C . LEU A 1 444 ? 1.380 -16.041 9.466 1.00 90.19 444 LEU A C 1
ATOM 3483 O O . LEU A 1 444 ? 0.400 -16.581 8.956 1.00 90.19 444 LEU A O 1
ATOM 3487 N N . LYS A 1 445 ? 2.143 -16.676 10.368 1.00 88.88 445 LYS A N 1
ATOM 3488 C CA . LYS A 1 445 ? 1.926 -18.084 10.739 1.00 88.88 445 LYS A CA 1
ATOM 3489 C C . LYS A 1 445 ? 0.535 -18.317 11.334 1.00 88.88 445 LYS A C 1
ATOM 3491 O O . LYS A 1 445 ? -0.074 -19.349 11.054 1.00 88.88 445 LYS A O 1
ATOM 3496 N N . LYS A 1 446 ? 0.039 -17.383 12.150 1.00 88.56 446 LYS A N 1
ATOM 3497 C CA . LYS A 1 446 ? -1.268 -17.491 12.812 1.00 88.56 446 LYS A CA 1
ATOM 3498 C C . LYS A 1 446 ? -2.436 -17.311 11.840 1.00 88.56 446 LYS A C 1
ATOM 3500 O O . LYS A 1 446 ? -3.433 -18.021 11.959 1.00 88.56 446 LYS A O 1
ATOM 3505 N N . ASN A 1 447 ? -2.315 -16.390 10.883 1.00 90.50 447 ASN A N 1
ATOM 3506 C CA . ASN A 1 447 ? -3.431 -15.991 10.025 1.00 90.50 447 ASN A CA 1
ATOM 3507 C C . ASN A 1 447 ? -3.438 -16.639 8.635 1.00 90.50 447 ASN A C 1
ATOM 3509 O O . ASN A 1 447 ? -4.479 -16.603 7.988 1.00 90.50 447 ASN A O 1
ATOM 3513 N N . TYR A 1 448 ? -2.352 -17.283 8.191 1.00 90.69 448 TYR A N 1
ATOM 3514 C CA . TYR A 1 448 ? -2.237 -17.847 6.836 1.00 90.69 448 TYR A CA 1
ATOM 3515 C C . TYR A 1 448 ? -3.433 -18.729 6.429 1.00 90.69 448 TYR A C 1
ATOM 3517 O O . TYR A 1 448 ? -4.080 -18.482 5.413 1.00 90.69 448 TYR A O 1
ATOM 3525 N N . VAL A 1 449 ? -3.764 -19.733 7.251 1.00 88.81 449 VAL A N 1
ATOM 3526 C CA . VAL A 1 449 ? -4.862 -20.677 6.969 1.00 88.81 449 VAL A CA 1
ATOM 3527 C C . VAL A 1 449 ? -6.218 -19.970 6.990 1.00 88.81 449 VAL A C 1
ATOM 3529 O O . VAL A 1 449 ? -7.043 -20.204 6.110 1.00 88.81 449 VAL A O 1
ATOM 3532 N N . ARG A 1 450 ? -6.434 -19.071 7.961 1.00 88.75 450 ARG A N 1
ATOM 3533 C CA . ARG A 1 450 ? -7.692 -18.321 8.106 1.00 88.75 450 ARG A CA 1
ATOM 3534 C C . ARG A 1 450 ? -7.929 -17.407 6.910 1.00 88.75 450 ARG A C 1
ATOM 3536 O O . ARG A 1 450 ? -9.004 -17.431 6.330 1.00 88.75 450 ARG A O 1
ATOM 3543 N N . MET A 1 451 ? -6.911 -16.651 6.508 1.00 91.88 451 MET A N 1
ATOM 3544 C CA . MET A 1 451 ? -6.974 -15.740 5.367 1.00 91.88 451 MET A CA 1
ATOM 3545 C C . MET A 1 451 ? -7.232 -16.483 4.056 1.00 91.88 451 MET A C 1
ATOM 3547 O O . MET A 1 451 ? -8.102 -16.067 3.296 1.00 91.88 451 MET A O 1
ATOM 3551 N N . SER A 1 452 ? -6.538 -17.602 3.815 1.00 89.62 452 SER A N 1
ATOM 3552 C CA . SER A 1 452 ? -6.762 -18.413 2.611 1.00 89.62 452 SER A CA 1
ATOM 3553 C C . SER A 1 452 ? -8.193 -18.970 2.557 1.00 89.62 452 SER A C 1
ATOM 3555 O O . SER A 1 452 ? -8.873 -18.806 1.542 1.00 89.62 452 SER A O 1
ATOM 3557 N N . LYS A 1 453 ? -8.712 -19.530 3.665 1.00 87.75 453 LYS A N 1
ATOM 3558 C CA . LYS A 1 453 ? -10.108 -20.007 3.747 1.00 87.75 453 LYS A CA 1
ATOM 3559 C C . LYS A 1 453 ? -11.138 -18.879 3.598 1.00 87.75 453 LYS A C 1
ATOM 3561 O O . LYS A 1 453 ? -12.157 -19.090 2.955 1.00 87.75 453 LYS A O 1
ATOM 3566 N N . ARG A 1 454 ? -10.841 -17.678 4.107 1.00 89.50 454 ARG A N 1
ATOM 3567 C CA . ARG A 1 454 ? -11.654 -16.454 3.939 1.00 89.50 454 ARG A CA 1
ATOM 3568 C C . ARG A 1 454 ? -11.505 -15.801 2.551 1.00 89.50 454 ARG A C 1
ATOM 3570 O O . ARG A 1 454 ? -12.052 -14.730 2.317 1.00 89.50 454 ARG A O 1
ATOM 3577 N N . GLY A 1 455 ? -10.777 -16.424 1.618 1.00 88.12 455 GLY A N 1
ATOM 3578 C CA . GLY A 1 455 ? -10.711 -16.004 0.214 1.00 88.12 455 GLY A CA 1
ATOM 3579 C C . GLY A 1 455 ? -9.608 -14.998 -0.137 1.00 88.12 455 GLY A C 1
ATOM 3580 O O . GLY A 1 455 ? -9.613 -14.465 -1.248 1.00 88.12 455 GLY A O 1
ATOM 3581 N N . PHE A 1 456 ? -8.646 -14.747 0.753 1.00 91.56 456 PHE A N 1
ATOM 3582 C CA . PHE A 1 456 ? -7.499 -13.876 0.480 1.00 91.56 456 PHE A CA 1
ATOM 3583 C C . PHE A 1 456 ? -6.362 -14.625 -0.216 1.00 91.56 456 PHE A C 1
ATOM 3585 O O . PHE A 1 456 ? -6.045 -15.767 0.112 1.00 91.56 456 PHE A O 1
ATOM 3592 N N . GLN A 1 457 ? -5.676 -13.941 -1.130 1.00 90.50 457 GLN A N 1
ATOM 3593 C CA . GLN A 1 457 ? -4.362 -14.359 -1.600 1.00 90.50 457 GLN A CA 1
ATOM 3594 C C . GLN A 1 457 ? -3.301 -13.828 -0.633 1.00 90.50 457 GLN A C 1
ATOM 3596 O O . GLN A 1 457 ? -3.048 -12.623 -0.574 1.00 90.50 457 GLN A O 1
ATOM 3601 N N . VAL A 1 458 ? -2.668 -14.730 0.115 1.00 90.94 458 VAL A N 1
ATOM 3602 C CA . VAL A 1 458 ? -1.573 -14.370 1.019 1.00 90.94 458 VAL A CA 1
ATOM 3603 C C . VAL A 1 458 ? -0.274 -14.269 0.221 1.00 90.94 458 VAL A C 1
ATOM 3605 O O . VAL A 1 458 ? 0.168 -15.254 -0.366 1.00 90.94 458 VAL A O 1
ATOM 3608 N N . VAL A 1 459 ? 0.320 -13.078 0.208 1.00 89.75 459 VAL A N 1
ATOM 3609 C CA . VAL A 1 459 ? 1.632 -12.786 -0.384 1.00 89.75 459 VAL A CA 1
ATOM 3610 C C . VAL A 1 459 ? 2.615 -12.596 0.762 1.00 89.75 459 VAL A C 1
ATOM 3612 O O . VAL A 1 459 ? 2.352 -11.814 1.675 1.00 89.75 459 VAL A O 1
ATOM 3615 N N . GLN A 1 460 ? 3.741 -13.302 0.747 1.00 89.12 460 GLN A N 1
ATOM 3616 C CA . GLN A 1 460 ? 4.717 -13.231 1.835 1.00 89.12 460 GLN A CA 1
ATOM 3617 C C . GLN A 1 460 ? 6.089 -12.810 1.316 1.00 89.12 460 GLN A C 1
ATOM 3619 O O . GLN A 1 460 ? 6.686 -13.473 0.475 1.00 89.12 460 GLN A O 1
ATOM 3624 N N . PHE A 1 461 ? 6.631 -11.737 1.880 1.00 86.62 461 PHE A N 1
ATOM 3625 C CA . PHE A 1 461 ? 8.032 -11.365 1.728 1.00 86.62 461 PHE A CA 1
ATOM 3626 C C . PHE A 1 461 ? 8.781 -11.860 2.953 1.00 86.62 461 PHE A C 1
ATOM 3628 O O . PHE A 1 461 ? 8.928 -11.154 3.952 1.00 86.62 461 PHE A O 1
ATOM 3635 N N . ASN A 1 462 ? 9.165 -13.136 2.900 1.00 83.69 462 ASN A N 1
ATOM 3636 C CA . ASN A 1 462 ? 9.715 -13.847 4.041 1.00 83.69 462 ASN A CA 1
ATOM 3637 C C . ASN A 1 462 ? 11.235 -13.949 3.959 1.00 83.69 462 ASN A C 1
ATOM 3639 O O . ASN A 1 462 ? 11.777 -14.825 3.286 1.00 83.69 462 ASN A O 1
ATOM 3643 N N . LEU A 1 463 ? 11.919 -13.082 4.702 1.00 77.75 463 LEU A N 1
ATOM 3644 C CA . LEU A 1 463 ? 13.378 -13.075 4.745 1.00 77.75 463 LEU A CA 1
ATOM 3645 C C . LEU A 1 463 ? 13.965 -14.095 5.728 1.00 77.75 463 LEU A C 1
ATOM 3647 O O . LEU A 1 463 ? 15.164 -14.354 5.688 1.00 77.75 463 LEU A O 1
ATOM 3651 N N . ILE A 1 464 ? 13.138 -14.702 6.590 1.00 78.19 464 ILE A N 1
ATOM 3652 C CA . ILE A 1 464 ? 13.547 -15.835 7.438 1.00 78.19 464 ILE A CA 1
ATOM 3653 C C . ILE A 1 464 ? 13.653 -17.101 6.588 1.00 78.19 464 ILE A C 1
ATOM 3655 O O . ILE A 1 464 ? 14.594 -17.879 6.732 1.00 78.19 464 ILE A O 1
ATOM 3659 N N . ASN A 1 465 ? 12.665 -17.332 5.719 1.00 78.62 465 ASN A N 1
ATOM 3660 C CA . ASN A 1 465 ? 12.599 -18.506 4.858 1.00 78.62 465 ASN A CA 1
ATOM 3661 C C . ASN A 1 465 ? 12.437 -18.107 3.390 1.00 78.62 465 ASN A C 1
ATOM 3663 O O . ASN A 1 465 ? 11.326 -17.969 2.871 1.00 78.62 465 ASN A O 1
ATOM 3667 N N . ASN A 1 466 ? 13.580 -18.018 2.720 1.00 70.69 466 ASN A N 1
ATOM 3668 C CA . ASN A 1 466 ? 13.705 -17.653 1.315 1.00 70.69 466 ASN A CA 1
ATOM 3669 C C . ASN A 1 466 ? 13.006 -18.611 0.332 1.00 70.69 466 ASN A C 1
ATOM 3671 O O . ASN A 1 466 ? 12.726 -18.210 -0.788 1.00 70.69 466 ASN A O 1
ATOM 3675 N N . LEU A 1 467 ? 12.691 -19.854 0.711 1.00 75.00 467 LEU A N 1
ATOM 3676 C CA . LEU A 1 467 ? 11.980 -20.789 -0.172 1.00 75.00 467 LEU A CA 1
ATOM 3677 C C . LEU A 1 467 ? 10.474 -20.522 -0.228 1.00 75.00 467 LEU A C 1
ATOM 3679 O O . LEU A 1 467 ? 9.801 -21.006 -1.135 1.00 75.00 467 LEU A O 1
ATOM 3683 N N . LYS A 1 468 ? 9.935 -19.803 0.761 1.00 75.88 468 LYS A N 1
ATOM 3684 C CA . LYS A 1 468 ? 8.500 -19.508 0.870 1.00 75.88 468 LYS A CA 1
ATOM 3685 C C . LYS A 1 468 ? 8.139 -18.106 0.398 1.00 75.88 468 LYS A C 1
ATOM 3687 O O . LYS A 1 468 ? 6.959 -17.802 0.286 1.00 75.88 468 LYS A O 1
ATOM 3692 N N . THR A 1 469 ? 9.131 -17.260 0.161 1.00 83.00 469 THR A N 1
ATOM 3693 C CA . THR A 1 469 ? 8.912 -15.871 -0.226 1.00 83.00 469 THR A CA 1
ATOM 3694 C C . THR A 1 469 ? 8.411 -15.737 -1.663 1.00 83.00 469 THR A C 1
ATOM 3696 O O . THR A 1 469 ? 8.849 -16.457 -2.562 1.00 83.00 469 THR A O 1
ATOM 3699 N N . ASP A 1 470 ? 7.536 -14.766 -1.888 1.00 85.69 470 ASP A N 1
ATOM 3700 C CA . ASP A 1 470 ? 7.196 -14.285 -3.219 1.00 85.69 470 ASP A CA 1
ATOM 3701 C C . ASP A 1 470 ? 8.319 -13.395 -3.772 1.00 85.69 470 ASP A C 1
ATOM 3703 O O . ASP A 1 470 ? 9.101 -12.799 -3.023 1.00 85.69 470 ASP A O 1
ATOM 3707 N N . ILE A 1 471 ? 8.412 -13.331 -5.102 1.00 86.38 471 ILE A N 1
ATOM 3708 C CA . ILE A 1 471 ? 9.471 -12.603 -5.807 1.00 86.38 471 ILE A CA 1
ATOM 3709 C C . ILE A 1 471 ? 9.039 -11.159 -6.050 1.00 86.38 471 ILE A C 1
ATOM 3711 O O . ILE A 1 471 ? 7.980 -10.907 -6.629 1.00 86.38 471 ILE A O 1
ATOM 3715 N N . TYR A 1 472 ? 9.903 -10.221 -5.671 1.00 88.12 472 TYR A N 1
ATOM 3716 C CA . TYR A 1 472 ? 9.729 -8.796 -5.916 1.00 88.12 472 TYR A CA 1
ATOM 3717 C C . TYR A 1 472 ? 10.964 -8.224 -6.603 1.00 88.12 472 TYR A C 1
ATOM 3719 O O . TYR A 1 472 ? 11.992 -8.006 -5.973 1.00 88.12 472 TYR A O 1
ATOM 3727 N N . ASN A 1 473 ? 10.849 -7.954 -7.901 1.00 90.00 473 ASN A N 1
ATOM 3728 C CA . ASN A 1 473 ? 11.870 -7.256 -8.672 1.00 90.00 473 ASN A CA 1
ATOM 3729 C C . ASN A 1 473 ? 11.599 -5.739 -8.637 1.00 90.00 473 ASN A C 1
ATOM 3731 O O . ASN A 1 473 ? 10.643 -5.301 -9.290 1.00 90.00 473 ASN A O 1
ATOM 3735 N N . PRO A 1 474 ? 12.431 -4.918 -7.961 1.00 88.62 474 PRO A N 1
ATOM 3736 C CA . PRO A 1 474 ? 12.175 -3.480 -7.849 1.00 88.62 474 PRO A CA 1
ATOM 3737 C C . PRO A 1 474 ? 12.262 -2.742 -9.192 1.00 88.62 474 PRO A C 1
ATOM 3739 O O . PRO A 1 474 ? 11.557 -1.758 -9.399 1.00 88.62 474 PRO A O 1
ATOM 3742 N N . LEU A 1 475 ? 13.072 -3.239 -10.141 1.00 91.19 475 LEU A N 1
ATOM 3743 C CA . LEU A 1 475 ? 13.121 -2.707 -11.510 1.00 91.19 475 LEU A CA 1
ATOM 3744 C C . LEU A 1 475 ? 11.949 -3.186 -12.375 1.00 91.19 475 LEU A C 1
ATOM 3746 O O . LEU A 1 475 ? 11.773 -2.688 -13.484 1.00 91.19 475 LEU A O 1
ATOM 3750 N N . GLY A 1 476 ? 11.131 -4.124 -11.890 1.00 89.75 476 GLY A N 1
ATOM 3751 C CA . GLY A 1 476 ? 10.008 -4.680 -12.640 1.00 89.75 476 GLY A CA 1
ATOM 3752 C C . GLY A 1 476 ? 8.984 -3.618 -13.045 1.00 89.75 476 GLY A C 1
ATOM 3753 O O . GLY A 1 476 ? 8.561 -3.600 -14.198 1.00 89.75 476 GLY A O 1
ATOM 3754 N N . LEU A 1 477 ? 8.643 -2.685 -12.145 1.00 87.75 477 LEU A N 1
ATOM 3755 C CA . LEU A 1 477 ? 7.722 -1.582 -12.462 1.00 87.75 477 LEU A CA 1
ATOM 3756 C C . LEU A 1 477 ? 8.309 -0.622 -13.506 1.00 87.75 477 LEU A C 1
ATOM 3758 O O . LEU A 1 477 ? 7.613 -0.215 -14.436 1.00 87.75 477 LEU A O 1
ATOM 3762 N N . ALA A 1 478 ? 9.600 -0.299 -13.389 1.00 90.56 478 ALA A N 1
ATOM 3763 C CA . ALA A 1 478 ? 10.303 0.541 -14.356 1.00 90.56 478 ALA A CA 1
ATOM 3764 C C . ALA A 1 478 ? 10.363 -0.124 -15.741 1.00 90.56 478 ALA A C 1
ATOM 3766 O O . ALA A 1 478 ? 10.056 0.510 -16.750 1.00 90.56 478 ALA A O 1
ATOM 3767 N N . ALA A 1 479 ? 10.676 -1.421 -15.783 1.00 90.44 479 ALA A N 1
ATOM 3768 C CA . ALA A 1 479 ? 10.670 -2.225 -16.997 1.00 90.44 479 ALA A CA 1
ATOM 3769 C C . ALA A 1 479 ? 9.278 -2.262 -17.649 1.00 90.44 479 ALA A C 1
ATOM 3771 O O . ALA A 1 479 ? 9.158 -2.027 -18.850 1.00 90.44 479 ALA A O 1
ATOM 3772 N N . GLU A 1 480 ? 8.211 -2.494 -16.879 1.00 87.81 480 GLU A N 1
ATOM 3773 C CA . GLU A 1 480 ? 6.838 -2.450 -17.397 1.00 87.81 480 GLU A CA 1
ATOM 3774 C C . GLU A 1 480 ? 6.485 -1.070 -17.966 1.00 87.81 480 GLU A C 1
ATOM 3776 O O . GLU A 1 480 ? 6.028 -0.987 -19.106 1.00 87.81 480 GLU A O 1
ATOM 3781 N N . ALA A 1 481 ? 6.768 0.013 -17.237 1.00 88.44 481 ALA A N 1
ATOM 3782 C CA . ALA A 1 481 ? 6.514 1.376 -17.704 1.00 88.44 481 ALA A CA 1
ATOM 3783 C C . ALA A 1 481 ? 7.269 1.698 -19.006 1.00 88.44 481 ALA A C 1
ATOM 3785 O O . ALA A 1 481 ? 6.704 2.279 -19.940 1.00 88.44 481 ALA A O 1
ATOM 3786 N N . ALA A 1 482 ? 8.526 1.260 -19.111 1.00 89.56 482 ALA A N 1
ATOM 3787 C CA . ALA A 1 482 ? 9.341 1.429 -20.306 1.00 89.56 482 ALA A CA 1
ATOM 3788 C C . ALA A 1 482 ? 8.765 0.665 -21.513 1.00 89.56 482 ALA A C 1
ATOM 3790 O O . ALA A 1 482 ? 8.663 1.226 -22.609 1.00 89.56 482 ALA A O 1
ATOM 3791 N N . ARG A 1 483 ? 8.297 -0.577 -21.316 1.00 87.69 483 ARG A N 1
ATOM 3792 C CA . ARG A 1 483 ? 7.609 -1.378 -22.351 1.00 87.69 483 ARG A CA 1
ATOM 3793 C C . ARG A 1 483 ? 6.287 -0.755 -22.786 1.00 87.69 483 ARG A C 1
ATOM 3795 O O . ARG A 1 483 ? 5.934 -0.764 -23.970 1.00 87.69 483 ARG A O 1
ATOM 3802 N N . GLU A 1 484 ? 5.571 -0.150 -21.846 1.00 85.25 484 GLU A N 1
ATOM 3803 C CA . GLU A 1 484 ? 4.366 0.626 -22.128 1.00 85.25 484 GLU A CA 1
ATOM 3804 C C . GLU A 1 484 ? 4.670 1.919 -22.906 1.00 85.25 484 GLU A C 1
ATOM 3806 O O . GLU A 1 484 ? 3.780 2.474 -23.549 1.00 85.25 484 GLU A O 1
ATOM 3811 N N . GLY A 1 485 ? 5.935 2.341 -22.967 1.00 85.06 485 GLY A N 1
ATOM 3812 C CA . GLY A 1 485 ? 6.384 3.545 -23.661 1.00 85.06 485 GLY A CA 1
ATOM 3813 C C . GLY A 1 485 ? 6.340 4.805 -22.801 1.00 85.06 485 GLY A C 1
ATOM 3814 O O . GLY A 1 485 ? 6.577 5.888 -23.332 1.00 85.06 485 GLY A O 1
ATOM 3815 N N . ASN A 1 486 ? 6.073 4.674 -21.499 1.00 85.44 486 ASN A N 1
ATOM 3816 C CA . ASN A 1 486 ? 6.045 5.786 -20.561 1.00 85.44 486 ASN A CA 1
ATOM 3817 C C . ASN A 1 486 ? 7.425 5.957 -19.902 1.00 85.44 486 ASN A C 1
ATOM 3819 O O . ASN A 1 486 ? 7.728 5.374 -18.860 1.00 85.44 486 ASN A O 1
ATOM 3823 N N . GLY A 1 487 ? 8.273 6.767 -20.540 1.00 86.12 487 GLY A N 1
ATOM 3824 C CA . GLY A 1 487 ? 9.613 7.070 -20.028 1.00 86.12 487 GLY A CA 1
ATOM 3825 C C . GLY A 1 487 ? 9.595 7.865 -18.718 1.00 86.12 487 GLY A C 1
ATOM 3826 O O . GLY A 1 487 ? 10.466 7.664 -17.884 1.00 86.12 487 GLY A O 1
ATOM 3827 N N . MET A 1 488 ? 8.587 8.715 -18.502 1.00 86.44 488 MET A N 1
ATOM 3828 C CA . MET A 1 488 ? 8.480 9.530 -17.289 1.00 86.44 488 MET A CA 1
ATOM 3829 C C . MET A 1 488 ? 8.229 8.661 -16.053 1.00 86.44 488 MET A C 1
ATOM 3831 O O . MET A 1 488 ? 8.988 8.744 -15.097 1.00 86.44 488 MET A O 1
ATOM 3835 N N . LYS A 1 489 ? 7.254 7.742 -16.113 1.00 86.94 489 LYS A N 1
ATOM 3836 C CA . LYS A 1 489 ? 7.005 6.775 -15.029 1.00 86.94 489 LYS A CA 1
ATOM 3837 C C . LYS A 1 489 ? 8.201 5.858 -14.791 1.00 86.94 489 LYS A C 1
ATOM 3839 O O . LYS A 1 489 ? 8.536 5.568 -13.648 1.00 86.94 489 LYS A O 1
ATOM 3844 N N . CYS A 1 490 ? 8.877 5.431 -15.861 1.00 90.62 490 CYS A N 1
ATOM 3845 C CA . CYS A 1 490 ? 10.128 4.684 -15.732 1.00 90.62 490 CYS A CA 1
ATOM 3846 C C . CYS A 1 490 ? 11.181 5.481 -14.945 1.00 90.62 490 CYS A C 1
ATOM 3848 O O . CYS A 1 490 ? 11.861 4.899 -14.104 1.00 90.62 490 CYS A O 1
ATOM 3850 N N . ALA A 1 491 ? 11.308 6.787 -15.202 1.00 90.31 491 ALA A N 1
ATOM 3851 C CA . ALA A 1 491 ? 12.245 7.643 -14.485 1.00 90.31 491 ALA A CA 1
ATOM 3852 C C . ALA A 1 491 ? 11.891 7.744 -12.998 1.00 90.31 491 ALA A C 1
ATOM 3854 O O . ALA A 1 491 ? 12.740 7.455 -12.161 1.00 90.31 491 ALA A O 1
ATOM 3855 N N . THR A 1 492 ? 10.625 8.032 -12.679 1.00 88.88 492 THR A N 1
ATOM 3856 C CA . THR A 1 492 ? 10.132 8.116 -11.296 1.00 88.88 492 THR A CA 1
ATOM 3857 C C . THR A 1 492 ? 10.396 6.828 -10.515 1.00 88.88 492 THR A C 1
ATOM 3859 O O . THR A 1 492 ? 10.930 6.875 -9.414 1.00 88.88 492 THR A O 1
ATOM 3862 N N . TYR A 1 493 ? 10.108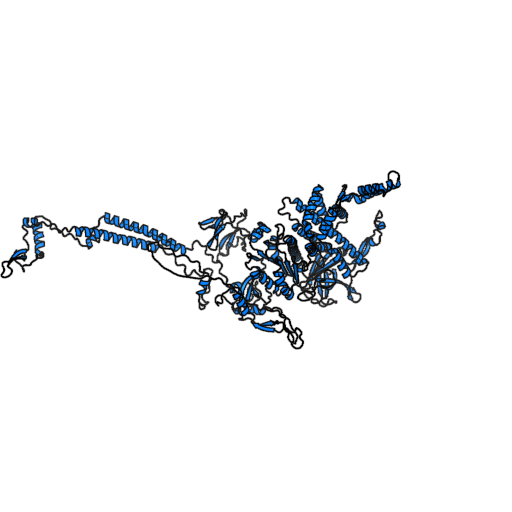 5.649 -11.083 1.00 89.50 493 TYR A N 1
ATOM 3863 C CA . TYR A 1 493 ? 10.350 4.388 -10.371 1.00 89.50 493 TYR A CA 1
ATOM 3864 C C . TYR A 1 493 ? 11.835 4.117 -10.109 1.00 89.50 493 TYR A C 1
ATOM 3866 O O . TYR A 1 493 ? 12.172 3.613 -9.040 1.00 89.50 493 TYR A O 1
ATOM 3874 N N . VAL A 1 494 ? 12.724 4.435 -11.056 1.00 91.31 494 VAL A N 1
ATOM 3875 C CA . VAL A 1 494 ? 14.175 4.270 -10.859 1.00 91.31 494 VAL A CA 1
ATOM 3876 C C . VAL A 1 494 ? 14.719 5.313 -9.882 1.00 91.31 494 VAL A C 1
ATOM 3878 O O . VAL A 1 494 ? 15.598 4.995 -9.085 1.00 91.31 494 VAL A O 1
ATOM 3881 N N . GLU A 1 495 ? 14.181 6.530 -9.898 1.00 88.38 495 GLU A N 1
ATOM 3882 C CA . GLU A 1 495 ? 14.520 7.602 -8.964 1.00 88.38 495 GLU A CA 1
ATOM 3883 C C . GLU A 1 495 ? 14.141 7.258 -7.525 1.00 88.38 495 GLU A C 1
ATOM 3885 O O . GLU A 1 495 ? 15.021 7.283 -6.668 1.00 88.38 495 GLU A O 1
ATOM 3890 N N . ASN A 1 496 ? 12.915 6.783 -7.288 1.00 84.88 496 ASN A N 1
ATOM 3891 C CA . ASN A 1 496 ? 12.467 6.342 -5.963 1.00 84.88 496 ASN A CA 1
ATOM 3892 C C . ASN A 1 496 ? 13.343 5.206 -5.407 1.00 84.88 496 ASN A C 1
ATOM 3894 O O . ASN A 1 496 ? 13.603 5.137 -4.209 1.00 84.88 496 ASN A O 1
ATOM 3898 N N . ILE A 1 497 ? 13.813 4.296 -6.270 1.00 88.69 497 ILE A N 1
ATOM 3899 C CA . ILE A 1 497 ? 14.771 3.255 -5.868 1.00 88.69 497 ILE A CA 1
ATOM 3900 C C . ILE A 1 497 ? 16.109 3.898 -5.484 1.00 88.69 497 ILE A C 1
ATOM 3902 O O . ILE A 1 497 ? 16.686 3.556 -4.454 1.00 88.69 497 ILE A O 1
ATOM 3906 N N . ALA A 1 498 ? 16.609 4.818 -6.310 1.00 87.62 498 ALA A N 1
ATOM 3907 C CA . ALA A 1 498 ? 17.909 5.444 -6.120 1.00 87.62 498 ALA A CA 1
ATOM 3908 C C . ALA A 1 498 ? 17.976 6.302 -4.845 1.00 87.62 498 ALA A C 1
ATOM 3910 O O . ALA A 1 498 ? 18.980 6.237 -4.145 1.00 87.62 498 ALA A O 1
ATOM 3911 N N . GLU A 1 499 ? 16.918 7.044 -4.512 1.00 82.69 499 GLU A N 1
ATOM 3912 C CA . GLU A 1 499 ? 16.822 7.848 -3.283 1.00 82.69 499 GLU A CA 1
ATOM 3913 C C . GLU A 1 499 ? 16.947 6.996 -2.016 1.00 82.69 499 GLU A C 1
ATOM 3915 O O . GLU A 1 499 ? 17.665 7.367 -1.093 1.00 82.69 499 GLU A O 1
ATOM 3920 N N . VAL A 1 500 ? 16.328 5.810 -1.991 1.00 81.06 500 VAL A N 1
ATOM 3921 C CA . VAL A 1 500 ? 16.448 4.900 -0.841 1.00 81.06 500 VAL A CA 1
ATOM 3922 C C . VAL A 1 500 ? 17.846 4.275 -0.763 1.00 81.06 500 VAL A C 1
ATOM 3924 O O . VAL A 1 500 ? 18.338 3.992 0.329 1.00 81.06 500 VAL A O 1
ATOM 3927 N N . PHE A 1 501 ? 18.516 4.037 -1.898 1.00 80.81 501 PHE A N 1
ATOM 3928 C CA . PHE A 1 501 ? 19.882 3.496 -1.905 1.00 80.81 501 PHE A CA 1
ATOM 3929 C C . PHE A 1 501 ? 20.958 4.512 -1.560 1.00 80.81 501 PHE A C 1
ATOM 3931 O O . PHE A 1 501 ? 21.918 4.141 -0.881 1.00 80.81 501 PHE A O 1
ATOM 3938 N N . PHE A 1 502 ? 20.775 5.748 -2.009 1.00 83.62 502 PHE A N 1
ATOM 3939 C CA . PHE A 1 502 ? 21.730 6.840 -1.911 1.00 83.62 502 PHE A CA 1
ATOM 3940 C C . PHE A 1 502 ? 21.041 8.064 -1.289 1.00 83.62 502 PHE A C 1
ATOM 3942 O O . PHE A 1 502 ? 20.814 9.048 -2.001 1.00 83.62 502 PHE A O 1
ATOM 3949 N N . PRO A 1 503 ? 20.675 8.001 0.007 1.00 77.12 503 PRO A N 1
ATOM 3950 C CA . PRO A 1 503 ? 20.079 9.138 0.691 1.00 77.12 503 PRO A CA 1
ATOM 3951 C C . PRO A 1 503 ? 21.075 10.301 0.723 1.00 77.12 503 PRO A C 1
ATOM 3953 O O . PRO A 1 503 ? 22.279 10.112 0.909 1.00 77.12 503 PRO A O 1
ATOM 3956 N N . VAL A 1 504 ? 20.560 11.506 0.490 1.00 73.81 504 VAL A N 1
ATOM 3957 C CA . VAL A 1 504 ? 21.348 12.748 0.523 1.00 73.81 504 VAL A CA 1
ATOM 3958 C C . VAL A 1 504 ? 21.292 13.380 1.918 1.00 73.81 504 VAL A C 1
ATOM 3960 O O . VAL A 1 504 ? 22.231 14.059 2.332 1.00 73.81 504 VAL A O 1
ATOM 3963 N N . ASP A 1 505 ? 20.217 13.109 2.658 1.00 63.47 505 ASP A N 1
ATOM 3964 C CA . ASP A 1 505 ? 19.982 13.630 3.999 1.00 63.47 505 ASP A CA 1
ATOM 3965 C C . ASP A 1 505 ? 20.961 13.008 5.002 1.00 63.47 505 ASP A C 1
ATOM 3967 O O . ASP A 1 505 ? 21.076 11.789 5.103 1.00 63.47 505 ASP A O 1
ATOM 3971 N N . GLY A 1 506 ? 21.683 13.848 5.747 1.00 61.00 506 GLY A N 1
ATOM 3972 C CA . GLY A 1 506 ? 22.676 13.404 6.733 1.00 61.00 506 GLY A CA 1
ATOM 3973 C C . GLY A 1 506 ? 24.065 13.076 6.168 1.00 61.00 506 GLY A C 1
ATOM 3974 O O . GLY A 1 506 ? 24.937 12.671 6.934 1.00 61.00 506 GLY A O 1
ATOM 3975 N N . ALA A 1 507 ? 24.304 13.265 4.865 1.00 63.22 507 ALA A N 1
ATOM 3976 C CA . ALA A 1 507 ? 25.638 13.137 4.278 1.00 63.22 507 ALA A CA 1
ATOM 3977 C C . ALA A 1 507 ? 26.481 14.410 4.496 1.00 63.22 507 ALA A C 1
ATOM 3979 O O . ALA A 1 507 ? 26.018 15.513 4.208 1.00 63.22 507 ALA A O 1
ATOM 3980 N N . ASP A 1 508 ? 27.742 14.250 4.926 1.00 67.25 508 ASP A N 1
ATOM 3981 C CA . ASP A 1 508 ? 28.682 15.369 5.136 1.00 67.25 508 ASP A CA 1
ATOM 3982 C C . ASP A 1 508 ? 28.911 16.203 3.859 1.00 67.25 508 ASP A C 1
ATOM 3984 O O . ASP A 1 508 ? 29.042 17.425 3.917 1.00 67.25 508 ASP A O 1
ATOM 3988 N N . ASP A 1 509 ? 28.955 15.541 2.696 1.00 80.62 509 ASP A N 1
ATOM 3989 C CA . ASP A 1 509 ? 29.061 16.169 1.376 1.00 80.62 509 ASP A CA 1
ATOM 3990 C C . ASP A 1 509 ? 28.048 15.532 0.399 1.00 80.62 509 ASP A C 1
ATOM 3992 O O . ASP A 1 509 ? 28.252 14.397 -0.056 1.00 80.62 509 ASP A O 1
ATOM 3996 N N . PRO A 1 510 ? 26.971 16.258 0.042 1.00 81.38 510 PRO A N 1
ATOM 3997 C CA . PRO A 1 510 ? 25.926 15.798 -0.871 1.00 81.38 510 PRO A CA 1
ATOM 3998 C C . PRO A 1 510 ? 26.393 15.450 -2.290 1.00 81.38 510 PRO A C 1
ATOM 4000 O O . PRO A 1 510 ? 25.660 14.777 -3.019 1.00 81.38 510 PRO A O 1
ATOM 4003 N N . VAL A 1 511 ? 27.571 15.900 -2.735 1.00 83.69 511 VAL A N 1
ATOM 4004 C CA . VAL A 1 511 ? 28.032 15.680 -4.118 1.00 83.69 511 VAL A CA 1
ATOM 4005 C C . VAL A 1 511 ? 28.243 14.190 -4.403 1.00 83.69 511 VAL A C 1
ATOM 4007 O O . VAL A 1 511 ? 27.846 13.695 -5.460 1.00 83.69 511 VAL A O 1
ATOM 4010 N N . TRP A 1 512 ? 28.810 13.449 -3.451 1.00 84.38 512 TRP A N 1
ATOM 4011 C CA . TRP A 1 512 ? 29.125 12.027 -3.608 1.00 84.38 512 TRP A CA 1
ATOM 4012 C C . TRP A 1 512 ? 27.897 11.111 -3.729 1.00 84.38 512 TRP A C 1
ATOM 4014 O O . TRP A 1 512 ? 27.844 10.350 -4.703 1.00 84.38 512 TRP A O 1
ATOM 4024 N N . PRO A 1 513 ? 26.897 11.157 -2.820 1.00 83.94 513 PRO A N 1
ATOM 4025 C CA . PRO A 1 513 ? 25.686 10.352 -2.962 1.00 83.94 513 PRO A CA 1
ATOM 4026 C C . PRO A 1 513 ? 24.891 10.741 -4.212 1.00 83.94 513 PRO A C 1
ATOM 4028 O O . PRO A 1 513 ? 24.416 9.854 -4.918 1.00 83.94 513 PRO A O 1
ATOM 4031 N N . ASN A 1 514 ? 24.833 12.029 -4.575 1.00 85.94 514 ASN A N 1
ATOM 4032 C CA . ASN A 1 514 ? 24.172 12.476 -5.806 1.00 85.94 514 ASN A CA 1
ATOM 4033 C C . ASN A 1 514 ? 24.854 11.943 -7.074 1.00 85.94 514 ASN A C 1
ATOM 4035 O O . ASN A 1 514 ? 24.187 11.513 -8.022 1.00 85.94 514 ASN A O 1
ATOM 4039 N N . ALA A 1 515 ? 26.185 11.933 -7.112 1.00 87.00 515 ALA A N 1
ATOM 4040 C CA . ALA A 1 515 ? 26.922 11.358 -8.228 1.00 87.00 515 ALA A CA 1
ATOM 4041 C C . ALA A 1 515 ? 26.740 9.828 -8.294 1.00 87.00 515 ALA A C 1
ATOM 4043 O O . ALA A 1 515 ? 26.498 9.284 -9.373 1.00 87.00 515 ALA A O 1
ATOM 4044 N N . ALA A 1 516 ? 26.773 9.127 -7.156 1.00 87.69 516 ALA A N 1
ATOM 4045 C CA . ALA A 1 516 ? 26.540 7.680 -7.100 1.00 87.69 516 ALA A CA 1
ATOM 4046 C C . ALA A 1 516 ? 25.112 7.305 -7.540 1.00 87.69 516 ALA A C 1
ATOM 4048 O O . ALA A 1 516 ? 24.928 6.363 -8.316 1.00 87.69 516 ALA A O 1
ATOM 4049 N N . ASN A 1 517 ? 24.119 8.099 -7.132 1.00 88.81 517 ASN A N 1
ATOM 4050 C CA . ASN A 1 517 ? 22.723 7.988 -7.549 1.00 88.81 517 ASN A CA 1
ATOM 4051 C C . ASN A 1 517 ? 22.588 8.105 -9.080 1.00 88.81 517 ASN A C 1
ATOM 4053 O O . ASN A 1 517 ? 21.999 7.235 -9.726 1.00 88.81 517 ASN A O 1
ATOM 4057 N N . ASN A 1 518 ? 23.225 9.110 -9.691 1.00 89.06 518 ASN A N 1
ATOM 4058 C CA . ASN A 1 518 ? 23.232 9.270 -11.149 1.00 89.06 518 ASN A CA 1
ATOM 4059 C C . ASN A 1 518 ? 23.949 8.120 -11.878 1.00 89.06 518 ASN A C 1
ATOM 4061 O O . ASN A 1 518 ? 23.483 7.674 -12.929 1.00 89.06 518 ASN A O 1
ATOM 4065 N N . ALA A 1 519 ? 25.038 7.584 -11.316 1.00 89.12 519 ALA A N 1
ATOM 4066 C CA . ALA A 1 519 ? 25.730 6.420 -11.873 1.00 89.12 519 ALA A CA 1
ATOM 4067 C C . ALA A 1 519 ? 24.862 5.158 -11.869 1.00 89.12 519 ALA A C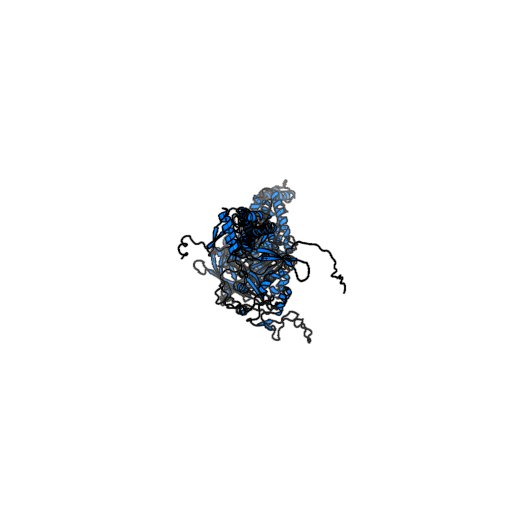 1
ATOM 4069 O O . ALA A 1 519 ? 24.832 4.430 -12.867 1.00 89.12 519 ALA A O 1
ATOM 4070 N N . PHE A 1 520 ? 24.114 4.936 -10.789 1.00 91.38 520 PHE A N 1
ATOM 4071 C CA . PHE A 1 520 ? 23.119 3.873 -10.708 1.00 91.38 520 PHE A CA 1
ATOM 4072 C C . PHE A 1 520 ? 21.984 4.073 -11.725 1.00 91.38 520 PHE A C 1
ATOM 4074 O O . PHE A 1 520 ? 21.705 3.161 -12.507 1.00 91.38 520 PHE A O 1
ATOM 4081 N N . LYS A 1 521 ? 21.380 5.272 -11.779 1.00 91.81 521 LYS A N 1
ATOM 4082 C CA . LYS A 1 521 ? 20.318 5.625 -12.743 1.00 91.81 521 LYS A CA 1
ATOM 4083 C C . LYS A 1 521 ? 20.760 5.344 -14.182 1.00 91.81 521 LYS A C 1
ATOM 4085 O O . LYS A 1 521 ? 20.043 4.684 -14.932 1.00 91.81 521 LYS A O 1
ATOM 4090 N N . ARG A 1 522 ? 21.976 5.768 -14.550 1.00 90.69 522 ARG A N 1
ATOM 4091 C CA . ARG A 1 522 ? 22.572 5.530 -15.876 1.00 90.69 522 ARG A CA 1
ATOM 4092 C C . ARG A 1 522 ? 22.642 4.036 -16.216 1.00 90.69 522 ARG A C 1
ATOM 4094 O O . ARG A 1 522 ? 22.232 3.639 -17.305 1.00 90.69 522 ARG A O 1
ATOM 4101 N N . ALA A 1 523 ? 23.114 3.206 -15.284 1.00 91.00 523 ALA A N 1
ATOM 4102 C CA . ALA A 1 523 ? 23.205 1.757 -15.468 1.00 91.00 523 ALA A CA 1
ATOM 4103 C C . ALA A 1 523 ? 21.829 1.083 -15.587 1.00 91.00 523 ALA A C 1
ATOM 4105 O O . ALA A 1 523 ? 21.619 0.273 -16.492 1.00 91.00 523 ALA A O 1
ATOM 4106 N N . ALA A 1 524 ? 20.878 1.459 -14.729 1.00 93.00 524 ALA A N 1
ATOM 4107 C CA . ALA A 1 524 ? 19.521 0.923 -14.751 1.00 93.00 524 ALA A CA 1
ATOM 4108 C C . ALA A 1 524 ? 18.792 1.262 -16.063 1.00 93.00 524 ALA A C 1
ATOM 4110 O O . ALA A 1 524 ? 18.238 0.370 -16.709 1.00 93.00 524 ALA A O 1
ATOM 4111 N N . TYR A 1 525 ? 18.842 2.525 -16.506 1.00 93.06 525 TYR A N 1
ATOM 4112 C CA . TYR A 1 525 ? 18.238 2.938 -17.776 1.00 93.06 525 TYR A CA 1
ATOM 4113 C C . TYR A 1 525 ? 18.916 2.284 -18.983 1.00 93.06 525 TYR A C 1
ATOM 4115 O O . TYR A 1 525 ? 18.220 1.865 -19.905 1.00 93.06 525 TYR A O 1
ATOM 4123 N N . GLY A 1 526 ? 20.248 2.150 -18.970 1.00 91.12 526 GLY A N 1
ATOM 4124 C CA . GLY A 1 526 ? 20.994 1.474 -20.034 1.00 91.12 526 GLY A CA 1
ATOM 4125 C C . GLY A 1 526 ? 20.587 0.013 -20.203 1.00 91.12 526 GLY A C 1
ATOM 4126 O O . GLY A 1 526 ? 20.368 -0.446 -21.323 1.00 91.12 526 GLY A O 1
ATOM 4127 N N . LEU A 1 527 ? 20.416 -0.704 -19.087 1.00 92.38 527 LEU A N 1
ATOM 4128 C CA . LEU A 1 527 ? 19.951 -2.089 -19.103 1.00 92.38 527 LEU A CA 1
ATOM 4129 C C . LEU A 1 527 ? 18.528 -2.197 -19.675 1.00 92.38 527 LEU A C 1
ATOM 4131 O O . LEU A 1 527 ? 18.261 -3.071 -20.496 1.00 92.38 527 LEU A O 1
ATOM 4135 N N . ILE A 1 528 ? 17.622 -1.300 -19.274 1.00 93.06 528 ILE A N 1
ATOM 4136 C CA . ILE A 1 528 ? 16.240 -1.268 -19.775 1.00 93.06 528 ILE A CA 1
ATOM 4137 C C . ILE A 1 528 ? 16.198 -0.945 -21.277 1.00 93.06 528 ILE A C 1
ATOM 4139 O O . ILE A 1 528 ? 15.451 -1.594 -22.008 1.00 93.06 528 ILE A O 1
ATOM 4143 N N . ASP A 1 529 ? 16.988 0.023 -21.755 1.00 91.88 529 ASP A N 1
ATOM 4144 C CA . ASP A 1 529 ? 17.034 0.383 -23.181 1.00 91.88 529 ASP A CA 1
ATOM 4145 C C . ASP A 1 529 ? 17.549 -0.771 -24.050 1.00 91.88 529 ASP A C 1
ATOM 4147 O O . ASP A 1 529 ? 16.933 -1.081 -25.069 1.00 91.88 529 ASP A O 1
ATOM 4151 N N . PHE A 1 530 ? 18.599 -1.470 -23.605 1.00 91.31 530 PHE A N 1
ATOM 4152 C CA . PHE A 1 530 ? 19.126 -2.647 -24.300 1.00 91.31 530 PHE A CA 1
ATOM 4153 C C . PHE A 1 530 ? 18.042 -3.720 -24.503 1.00 91.31 530 PHE A C 1
ATOM 4155 O O . PHE A 1 530 ? 17.788 -4.160 -25.624 1.00 91.31 530 PHE A O 1
ATOM 4162 N N . TYR A 1 531 ? 17.320 -4.092 -23.440 1.00 92.44 531 TYR A N 1
ATOM 4163 C CA . TYR A 1 531 ? 16.267 -5.110 -23.547 1.00 92.44 531 TYR A CA 1
ATOM 4164 C C . TYR A 1 531 ? 15.009 -4.636 -24.294 1.00 92.44 531 TYR A C 1
ATOM 4166 O O . TYR A 1 531 ? 14.278 -5.465 -24.842 1.00 92.44 531 TYR A O 1
ATOM 4174 N N . LEU A 1 532 ? 14.758 -3.325 -24.387 1.00 89.75 532 LEU A N 1
ATOM 4175 C CA . LEU A 1 532 ? 13.712 -2.794 -25.270 1.00 89.75 532 LEU A CA 1
ATOM 4176 C C . LEU A 1 532 ? 14.032 -3.028 -26.750 1.00 89.75 532 LEU A C 1
ATOM 4178 O O . LEU A 1 532 ? 13.110 -3.251 -27.541 1.00 89.75 532 LEU A O 1
ATOM 4182 N N . GLU A 1 533 ? 15.302 -2.959 -27.149 1.00 87.94 533 GLU A N 1
ATOM 4183 C CA . GLU A 1 533 ? 15.710 -3.270 -28.522 1.00 87.94 533 GLU A CA 1
ATOM 4184 C C . GLU A 1 533 ? 15.644 -4.763 -28.815 1.00 87.94 533 GLU A C 1
ATOM 4186 O O . GLU A 1 533 ? 15.048 -5.150 -29.823 1.00 87.94 533 GLU A O 1
ATOM 4191 N N . GLU A 1 534 ? 16.127 -5.590 -27.891 1.00 90.44 534 GLU A N 1
ATOM 4192 C CA . GLU A 1 534 ? 16.024 -7.049 -27.979 1.00 90.44 534 GLU A CA 1
ATOM 4193 C C . GLU A 1 534 ? 14.559 -7.509 -28.101 1.00 90.44 534 GLU A C 1
ATOM 4195 O O . GLU A 1 534 ? 14.228 -8.349 -28.942 1.00 90.44 534 GLU A O 1
ATOM 4200 N N . GLU A 1 535 ? 13.627 -6.917 -27.335 1.00 89.56 535 GLU A N 1
ATOM 4201 C CA . GLU A 1 535 ? 12.195 -7.221 -27.474 1.00 89.56 535 GLU A CA 1
ATOM 4202 C C . GLU A 1 535 ? 11.672 -6.846 -28.871 1.00 89.56 535 GLU A C 1
ATOM 4204 O O . GLU A 1 535 ? 10.884 -7.591 -29.465 1.00 89.56 535 GLU A O 1
ATOM 4209 N N . ARG A 1 536 ? 12.092 -5.699 -29.424 1.00 84.88 536 ARG A N 1
ATOM 4210 C CA . ARG A 1 536 ? 11.681 -5.274 -30.774 1.00 84.88 536 ARG A CA 1
ATOM 4211 C C . ARG A 1 536 ? 12.195 -6.229 -31.840 1.00 84.88 536 ARG A C 1
ATOM 4213 O O . ARG A 1 536 ? 11.462 -6.500 -32.792 1.00 84.88 536 ARG A O 1
ATOM 4220 N N . GLU A 1 537 ? 13.424 -6.710 -31.712 1.00 86.31 537 GLU A N 1
ATOM 4221 C CA . GLU A 1 537 ? 13.993 -7.684 -32.636 1.00 86.31 537 GLU A CA 1
ATOM 4222 C C . GLU A 1 537 ? 13.271 -9.029 -32.539 1.00 86.31 537 GLU A C 1
ATOM 4224 O O . GLU A 1 537 ? 12.800 -9.548 -33.553 1.00 86.31 537 GLU A O 1
ATOM 4229 N N . MET A 1 538 ? 13.057 -9.533 -31.323 1.00 87.19 538 MET A N 1
ATOM 4230 C CA . MET A 1 538 ? 12.348 -10.792 -31.096 1.00 87.19 538 MET A CA 1
ATOM 4231 C C . MET A 1 538 ? 10.920 -10.763 -31.654 1.00 87.19 538 MET A C 1
ATOM 4233 O O . MET A 1 538 ? 10.473 -11.733 -32.264 1.00 87.19 538 MET A O 1
ATOM 4237 N N . ARG A 1 539 ? 10.203 -9.639 -31.520 1.00 84.06 539 ARG A N 1
ATOM 4238 C CA . ARG A 1 539 ? 8.871 -9.468 -32.129 1.00 84.06 539 ARG A CA 1
ATOM 4239 C C . ARG A 1 539 ? 8.917 -9.497 -33.660 1.00 84.06 539 ARG A C 1
ATOM 4241 O O . ARG A 1 539 ? 8.001 -10.039 -34.274 1.00 84.06 539 ARG A O 1
ATOM 4248 N N . LYS A 1 540 ? 9.964 -8.943 -34.290 1.00 81.75 540 LYS A N 1
ATOM 4249 C CA . LYS A 1 540 ? 10.147 -9.017 -35.753 1.00 81.75 540 LYS A CA 1
ATOM 4250 C C . LYS A 1 540 ? 10.429 -10.448 -36.206 1.00 81.75 540 LYS A C 1
ATOM 4252 O O . LYS A 1 540 ? 9.826 -10.888 -37.180 1.00 81.75 540 LYS A O 1
ATOM 4257 N N . GLN A 1 541 ? 11.300 -11.163 -35.495 1.00 82.81 541 GLN A N 1
ATOM 4258 C CA . GLN A 1 541 ? 11.610 -12.569 -35.775 1.00 82.81 541 GLN A CA 1
ATOM 4259 C C . GLN A 1 541 ? 10.359 -13.446 -35.630 1.00 82.81 541 GLN A C 1
ATOM 4261 O O . GLN A 1 541 ? 10.028 -14.206 -36.533 1.00 82.81 541 GLN A O 1
ATOM 4266 N N . ALA A 1 542 ? 9.591 -13.262 -34.554 1.00 82.88 542 ALA A N 1
ATOM 4267 C CA . ALA A 1 542 ? 8.352 -13.996 -34.320 1.00 82.88 542 ALA A CA 1
ATOM 4268 C C . ALA A 1 542 ? 7.289 -13.757 -35.403 1.00 82.88 542 ALA A C 1
ATOM 4270 O O . ALA A 1 542 ? 6.587 -14.691 -35.785 1.00 82.88 542 ALA A O 1
ATOM 4271 N N . ALA A 1 543 ? 7.189 -12.528 -35.922 1.00 76.88 543 ALA A N 1
ATOM 4272 C CA . ALA A 1 543 ? 6.315 -12.215 -37.049 1.00 76.88 543 ALA A CA 1
ATOM 4273 C C . ALA A 1 543 ? 6.809 -12.841 -38.366 1.00 76.88 543 ALA A C 1
ATOM 4275 O O . ALA A 1 543 ? 5.994 -13.277 -39.174 1.00 76.88 543 ALA A O 1
ATOM 4276 N N . ALA A 1 544 ? 8.127 -12.911 -38.587 1.00 78.50 544 ALA A N 1
ATOM 4277 C CA . ALA A 1 544 ? 8.707 -13.547 -39.771 1.00 78.50 544 ALA A CA 1
ATOM 4278 C C . ALA A 1 544 ? 8.528 -15.077 -39.762 1.00 78.50 544 ALA A C 1
ATOM 4280 O O . ALA A 1 544 ? 8.261 -15.676 -40.801 1.00 78.50 544 ALA A O 1
ATOM 4281 N N . GLU A 1 545 ? 8.637 -15.699 -38.588 1.00 84.56 545 GLU A N 1
ATOM 4282 C CA . GLU A 1 545 ? 8.544 -17.151 -38.396 1.00 84.56 545 GLU A CA 1
ATOM 4283 C C . GLU A 1 545 ? 7.139 -17.640 -37.987 1.00 84.56 545 GLU A C 1
ATOM 4285 O O . GLU A 1 545 ? 6.949 -18.835 -37.766 1.00 84.56 545 GLU A O 1
ATOM 4290 N N . ASN A 1 546 ? 6.147 -16.745 -37.890 1.00 79.06 546 ASN A N 1
ATOM 4291 C CA . ASN A 1 546 ? 4.771 -17.036 -37.456 1.00 79.06 546 ASN A CA 1
ATOM 4292 C C . ASN A 1 546 ? 4.687 -17.816 -36.129 1.00 79.06 546 ASN A C 1
ATOM 4294 O O . ASN A 1 546 ? 4.005 -18.839 -36.029 1.00 79.06 546 ASN A O 1
ATOM 4298 N N . TRP A 1 547 ? 5.389 -17.349 -35.094 1.00 80.00 547 TRP A N 1
ATOM 4299 C CA . TRP A 1 547 ? 5.303 -17.969 -33.769 1.00 80.00 547 TRP A CA 1
ATOM 4300 C C . TRP A 1 547 ? 3.908 -17.809 -33.154 1.00 80.00 547 TRP A C 1
ATOM 4302 O O . TRP A 1 547 ? 3.251 -16.782 -33.315 1.00 80.00 547 TRP A O 1
ATOM 4312 N N . ASP A 1 548 ? 3.490 -18.804 -32.370 1.00 79.69 548 ASP A N 1
ATOM 4313 C CA . ASP A 1 548 ? 2.297 -18.687 -31.529 1.00 79.69 548 ASP A CA 1
ATOM 4314 C C . ASP A 1 548 ? 2.479 -17.584 -30.468 1.00 79.69 548 ASP A C 1
ATOM 4316 O O . ASP A 1 548 ? 3.553 -17.447 -29.868 1.00 79.69 548 ASP A O 1
ATOM 4320 N N . ALA A 1 549 ? 1.415 -16.821 -30.198 1.00 75.31 549 ALA A N 1
ATOM 4321 C CA . ALA A 1 549 ? 1.452 -15.680 -29.283 1.00 75.31 549 ALA A CA 1
ATOM 4322 C C . ALA A 1 549 ? 1.918 -16.069 -27.868 1.00 75.31 549 ALA A C 1
ATOM 4324 O O . ALA A 1 549 ? 2.683 -15.337 -27.241 1.00 75.31 549 ALA A O 1
ATOM 4325 N N . LYS A 1 550 ? 1.539 -17.259 -27.383 1.00 77.94 550 LYS A N 1
ATOM 4326 C CA . LYS A 1 550 ? 1.941 -17.744 -26.057 1.00 77.94 550 LYS A CA 1
ATOM 4327 C C . LYS A 1 550 ? 3.436 -18.055 -25.991 1.00 77.94 550 LYS A C 1
ATOM 4329 O O . LYS A 1 550 ? 4.072 -17.837 -24.956 1.00 77.94 550 LYS A O 1
ATOM 4334 N N . VAL A 1 551 ? 4.007 -18.579 -27.078 1.00 83.44 551 VAL A N 1
ATOM 4335 C CA . VAL A 1 551 ? 5.446 -18.874 -27.168 1.00 83.44 551 VAL A CA 1
ATOM 4336 C C . VAL A 1 551 ? 6.247 -17.576 -27.177 1.00 83.44 551 VAL A C 1
ATOM 4338 O O . VAL A 1 551 ? 7.239 -17.475 -26.452 1.00 83.44 551 VAL A O 1
ATOM 4341 N N . LEU A 1 552 ? 5.793 -16.580 -27.941 1.00 83.88 552 LEU A N 1
ATOM 4342 C CA . LEU A 1 552 ? 6.401 -15.252 -27.970 1.00 83.88 552 LEU A CA 1
ATOM 4343 C C . LEU A 1 552 ? 6.382 -14.594 -26.584 1.00 83.88 552 LEU A C 1
ATOM 4345 O O . LEU A 1 552 ? 7.438 -14.191 -26.099 1.00 83.88 552 LEU A O 1
ATOM 4349 N N . ASP A 1 553 ? 5.226 -14.560 -25.917 1.00 80.50 553 ASP A N 1
ATOM 4350 C CA . ASP A 1 553 ? 5.095 -13.976 -24.576 1.00 80.50 553 ASP A CA 1
ATOM 4351 C C . ASP A 1 553 ? 6.018 -14.662 -23.561 1.00 80.50 553 ASP A C 1
ATOM 4353 O O . ASP A 1 553 ? 6.665 -13.990 -22.760 1.00 80.50 553 ASP A O 1
ATOM 4357 N N . THR A 1 554 ? 6.153 -15.990 -23.635 1.00 82.62 554 THR A N 1
ATOM 4358 C CA . THR A 1 554 ? 7.051 -16.751 -22.749 1.00 82.62 554 THR A CA 1
ATOM 4359 C C . THR A 1 554 ? 8.522 -16.388 -22.976 1.00 82.62 554 THR A C 1
ATOM 4361 O O . THR A 1 554 ? 9.274 -16.231 -22.015 1.00 82.62 554 THR A O 1
ATOM 4364 N N . ARG A 1 555 ? 8.959 -16.244 -24.235 1.00 86.81 555 ARG A N 1
ATOM 4365 C CA . ARG A 1 555 ? 10.351 -15.876 -24.554 1.00 86.81 555 ARG A CA 1
ATOM 4366 C C . ARG A 1 555 ? 10.665 -14.428 -24.175 1.00 86.81 555 ARG A C 1
ATOM 4368 O O . ARG A 1 555 ? 11.732 -14.169 -23.622 1.00 86.81 555 ARG A O 1
ATOM 4375 N N . ILE A 1 556 ? 9.728 -13.509 -24.415 1.00 87.69 556 ILE A N 1
ATOM 4376 C CA . ILE A 1 556 ? 9.844 -12.108 -23.989 1.00 87.69 556 ILE A CA 1
ATOM 4377 C C . ILE A 1 556 ? 9.946 -12.032 -22.462 1.00 87.69 556 ILE A C 1
ATOM 4379 O O . ILE A 1 556 ? 10.804 -11.329 -21.937 1.00 87.69 556 ILE A O 1
ATOM 4383 N N . ASP A 1 557 ? 9.121 -12.782 -21.735 1.00 86.06 557 ASP A N 1
ATOM 4384 C CA . ASP A 1 557 ? 9.148 -12.794 -20.271 1.00 86.06 557 ASP A CA 1
ATOM 4385 C C . ASP A 1 557 ? 10.479 -13.330 -19.708 1.00 86.06 557 ASP A C 1
ATOM 4387 O O . ASP A 1 557 ? 11.048 -12.741 -18.787 1.00 86.06 557 ASP A O 1
ATOM 4391 N N . GLN A 1 558 ? 11.042 -14.384 -20.314 1.00 86.81 558 GLN A N 1
ATOM 4392 C CA . GLN A 1 558 ? 12.373 -14.902 -19.962 1.00 86.81 558 GLN A CA 1
ATOM 4393 C C . GLN A 1 558 ? 13.494 -13.891 -20.223 1.00 86.81 558 GLN A C 1
ATOM 4395 O O . GLN A 1 558 ? 14.430 -13.790 -19.429 1.00 86.81 558 GLN A O 1
ATOM 4400 N N . MET A 1 559 ? 13.411 -13.143 -21.324 1.00 90.44 559 MET A N 1
ATOM 4401 C CA . MET A 1 559 ? 14.363 -12.081 -21.645 1.00 90.44 559 MET A CA 1
ATOM 4402 C C . MET A 1 559 ? 14.309 -10.966 -20.594 1.00 90.44 559 MET A C 1
ATOM 4404 O O . MET A 1 559 ? 15.338 -10.615 -20.019 1.00 90.44 559 MET A O 1
ATOM 4408 N N . TRP A 1 560 ? 13.111 -10.463 -20.292 1.00 90.19 560 TRP A N 1
ATOM 4409 C CA . TRP A 1 560 ? 12.914 -9.404 -19.301 1.00 90.19 560 TRP A CA 1
ATOM 4410 C C . TRP A 1 560 ? 13.230 -9.839 -17.867 1.00 90.19 560 TRP A C 1
ATOM 4412 O O . TRP A 1 560 ? 13.575 -8.995 -17.045 1.00 90.19 560 TRP A O 1
ATOM 4422 N N . GLY A 1 561 ? 13.229 -11.144 -17.574 1.00 87.06 561 GLY A N 1
ATOM 4423 C CA . GLY A 1 561 ? 13.751 -11.690 -16.315 1.00 87.06 561 GLY A CA 1
ATOM 4424 C C . GLY A 1 561 ? 15.240 -11.424 -16.069 1.00 87.06 561 GLY A C 1
ATOM 4425 O O . GLY A 1 561 ? 15.723 -11.656 -14.964 1.00 87.06 561 GLY A O 1
ATOM 4426 N N . LYS A 1 562 ? 15.975 -10.914 -17.066 1.00 89.69 562 LYS A N 1
ATOM 4427 C CA . LYS A 1 562 ? 17.360 -10.456 -16.911 1.00 89.69 562 LYS A CA 1
ATOM 4428 C C . LYS A 1 562 ? 17.471 -8.991 -16.465 1.00 89.69 562 LYS A C 1
ATOM 4430 O O . LYS A 1 562 ? 18.567 -8.561 -16.113 1.00 89.69 562 LYS A O 1
ATOM 4435 N N . VAL A 1 563 ? 16.388 -8.216 -16.447 1.00 91.81 563 VAL A N 1
ATOM 4436 C CA . VAL A 1 563 ? 16.404 -6.833 -15.944 1.00 91.81 563 VAL A CA 1
ATOM 4437 C C . VAL A 1 563 ? 16.228 -6.856 -14.430 1.00 91.81 563 VAL A C 1
ATOM 4439 O O . VAL A 1 563 ? 15.112 -6.820 -13.920 1.00 91.81 563 VAL A O 1
ATOM 4442 N N . THR A 1 564 ? 17.339 -6.971 -13.705 1.00 91.88 564 THR A N 1
ATOM 4443 C CA . THR A 1 564 ? 17.361 -7.079 -12.237 1.00 91.88 564 THR A CA 1
ATOM 4444 C C . THR A 1 564 ? 18.464 -6.202 -11.653 1.00 91.88 564 THR A C 1
ATOM 4446 O O . THR A 1 564 ? 19.432 -5.863 -12.338 1.00 91.88 564 THR A O 1
ATOM 4449 N N . LEU A 1 565 ? 18.350 -5.847 -10.371 1.00 90.38 565 LEU A N 1
ATOM 4450 C CA . LEU A 1 565 ? 19.372 -5.042 -9.689 1.00 90.38 565 LEU A CA 1
ATOM 4451 C C . LEU A 1 565 ? 20.708 -5.784 -9.562 1.00 90.38 565 LEU A C 1
ATOM 4453 O O . LEU A 1 565 ? 21.763 -5.163 -9.666 1.00 90.38 565 LEU A O 1
ATOM 4457 N N . TYR A 1 566 ? 20.677 -7.116 -9.455 1.00 90.94 566 TYR A N 1
ATOM 4458 C CA . TYR A 1 566 ? 21.883 -7.939 -9.533 1.00 90.94 566 TYR A CA 1
ATOM 4459 C C . TYR A 1 566 ? 22.586 -7.804 -10.891 1.00 90.94 566 TYR A C 1
ATOM 4461 O O . TYR A 1 566 ? 23.798 -7.604 -10.945 1.00 90.94 566 TYR A O 1
ATOM 4469 N N . ASN A 1 567 ? 21.840 -7.851 -11.998 1.00 91.94 567 ASN A N 1
ATOM 4470 C CA . ASN A 1 567 ? 22.429 -7.688 -13.328 1.00 91.94 567 ASN A CA 1
ATOM 4471 C C . ASN A 1 567 ? 22.874 -6.244 -13.594 1.00 91.94 567 ASN A C 1
ATOM 4473 O O . ASN A 1 567 ? 23.873 -6.041 -14.277 1.00 91.94 567 ASN A O 1
ATOM 4477 N N . CYS A 1 568 ? 22.204 -5.252 -13.001 1.00 90.56 568 CYS A N 1
ATOM 4478 C CA . CYS A 1 568 ? 22.677 -3.867 -12.988 1.00 90.56 568 CYS A CA 1
ATOM 4479 C C . CYS A 1 568 ? 24.034 -3.748 -12.269 1.00 90.56 568 CYS A C 1
ATOM 4481 O O . CYS A 1 568 ? 24.956 -3.130 -12.798 1.00 90.56 568 CYS A O 1
ATOM 4483 N N . TYR A 1 569 ? 24.195 -4.401 -11.113 1.00 91.00 569 TYR A N 1
ATOM 4484 C CA . TYR A 1 569 ? 25.476 -4.487 -10.407 1.00 91.00 569 TYR A CA 1
ATOM 4485 C C . TYR A 1 569 ? 26.555 -5.190 -11.248 1.00 91.00 569 TYR A C 1
ATOM 4487 O O . TYR A 1 569 ? 27.669 -4.680 -11.362 1.00 91.00 569 TYR A O 1
ATOM 4495 N N . GLN A 1 570 ? 26.234 -6.325 -11.882 1.00 90.75 570 GLN A N 1
ATOM 4496 C CA . GLN A 1 570 ? 27.176 -7.050 -12.747 1.00 90.75 570 GLN A CA 1
ATOM 4497 C C . GLN A 1 570 ? 27.624 -6.209 -13.945 1.00 90.75 570 GLN A C 1
ATOM 4499 O O . GLN A 1 570 ? 28.819 -6.156 -14.233 1.00 90.75 570 GLN A O 1
ATOM 4504 N N . LEU A 1 571 ? 26.689 -5.521 -14.608 1.00 89.56 571 LEU A N 1
ATOM 4505 C CA . LEU A 1 571 ? 26.990 -4.587 -15.693 1.00 89.56 571 LEU A CA 1
ATOM 4506 C C . LEU A 1 571 ? 27.974 -3.514 -15.218 1.00 89.56 571 LEU A C 1
ATOM 4508 O O . LEU A 1 571 ? 28.979 -3.258 -15.877 1.00 89.56 571 LEU A O 1
ATOM 4512 N N . PHE A 1 572 ? 27.702 -2.930 -14.051 1.00 87.31 572 PHE A N 1
ATOM 4513 C CA . PHE A 1 572 ? 28.523 -1.875 -13.478 1.00 87.31 572 PHE A CA 1
ATOM 4514 C C . PHE A 1 572 ? 29.944 -2.363 -13.185 1.00 87.31 572 PHE A C 1
ATOM 4516 O O . PHE A 1 572 ? 30.896 -1.801 -13.713 1.00 87.31 572 PHE A O 1
ATOM 4523 N N . VAL A 1 573 ? 30.093 -3.456 -12.428 1.00 88.50 573 VAL A N 1
ATOM 4524 C CA . VAL A 1 573 ? 31.400 -3.995 -12.014 1.00 88.50 573 VAL A CA 1
ATOM 4525 C C . VAL A 1 573 ? 32.225 -4.489 -13.201 1.00 88.50 573 VAL A C 1
ATOM 4527 O O . VAL A 1 573 ? 33.421 -4.210 -13.279 1.00 88.50 573 VAL A O 1
ATOM 4530 N N . GLN A 1 574 ? 31.619 -5.228 -14.133 1.00 90.06 574 GLN A N 1
ATOM 4531 C CA . GLN A 1 574 ? 32.364 -5.825 -15.244 1.00 90.06 574 GLN A CA 1
ATOM 4532 C C . GLN A 1 574 ? 32.855 -4.780 -16.247 1.00 90.06 574 GLN A C 1
ATOM 4534 O O . GLN A 1 574 ? 33.954 -4.931 -16.787 1.00 90.06 574 GLN A O 1
ATOM 4539 N N . LEU A 1 575 ? 32.054 -3.739 -16.499 1.00 89.06 575 LEU A N 1
ATOM 4540 C CA . LEU A 1 575 ? 32.395 -2.701 -17.467 1.00 89.06 575 LEU A CA 1
ATOM 4541 C C . LEU A 1 575 ? 33.235 -1.574 -16.857 1.00 89.06 575 LEU A C 1
ATOM 4543 O O . LEU A 1 575 ? 34.095 -1.039 -17.549 1.00 89.06 575 LEU A O 1
ATOM 4547 N N . SER A 1 576 ? 33.059 -1.235 -15.575 1.00 85.75 576 SER A N 1
ATOM 4548 C CA . SER A 1 576 ? 33.894 -0.213 -14.929 1.00 85.75 576 SER A CA 1
ATOM 4549 C C . SER A 1 576 ? 35.312 -0.713 -14.630 1.00 85.75 576 SER A C 1
ATOM 4551 O O . SER A 1 576 ? 36.239 0.087 -14.543 1.00 85.75 576 SER A O 1
ATOM 4553 N N . ALA A 1 577 ? 35.505 -2.028 -14.456 1.00 85.06 577 ALA A N 1
ATOM 4554 C CA . ALA A 1 577 ? 36.811 -2.614 -14.141 1.00 85.06 577 ALA A CA 1
ATOM 4555 C C . ALA A 1 577 ? 37.743 -2.749 -15.358 1.00 85.06 577 ALA A C 1
ATOM 4557 O O . ALA A 1 577 ? 38.960 -2.842 -15.195 1.00 85.06 577 ALA A O 1
ATOM 4558 N N . LYS A 1 578 ? 37.192 -2.799 -16.577 1.00 87.44 578 LYS A N 1
ATOM 4559 C CA . LYS A 1 578 ? 37.965 -2.973 -17.812 1.00 87.44 578 LYS A CA 1
ATOM 4560 C C . LYS A 1 578 ? 38.124 -1.637 -18.523 1.00 87.44 578 LYS A C 1
ATOM 4562 O O . LYS A 1 578 ? 37.132 -0.989 -18.844 1.00 87.44 578 LYS A O 1
ATOM 4567 N N . LYS A 1 579 ? 39.365 -1.268 -18.834 1.00 87.25 579 LYS A N 1
ATOM 4568 C CA . LYS A 1 579 ? 39.674 -0.148 -19.726 1.00 87.25 579 LYS A CA 1
ATOM 4569 C C . LYS A 1 579 ? 39.992 -0.654 -21.127 1.00 87.25 579 LYS A C 1
ATOM 4571 O O . LYS A 1 579 ? 40.688 -1.657 -21.282 1.00 87.25 579 LYS A O 1
ATOM 4576 N N . LEU A 1 580 ? 39.485 0.043 -22.137 1.00 88.31 580 LEU A N 1
ATOM 4577 C CA . LEU A 1 580 ? 39.839 -0.178 -23.532 1.00 88.31 580 LEU A CA 1
ATOM 4578 C C . LEU A 1 580 ? 40.672 0.994 -24.036 1.00 88.31 580 LEU A C 1
ATOM 4580 O O . LEU A 1 580 ? 40.285 2.160 -23.909 1.00 88.31 580 LEU A O 1
ATOM 4584 N N . LYS A 1 581 ? 41.805 0.653 -24.648 1.00 87.44 581 LYS A N 1
ATOM 4585 C CA . LYS A 1 581 ? 42.616 1.595 -25.417 1.00 87.44 581 LYS A CA 1
ATOM 4586 C C . LYS A 1 581 ? 41.836 2.070 -26.634 1.00 87.44 581 LYS A C 1
ATOM 4588 O O . LYS A 1 581 ? 41.022 1.317 -27.178 1.00 87.44 581 LYS A O 1
ATOM 4593 N N . ASN A 1 582 ? 42.101 3.305 -27.038 1.00 85.44 582 ASN A N 1
ATOM 4594 C CA . ASN A 1 582 ? 41.513 3.882 -28.234 1.00 85.44 582 ASN A CA 1
ATOM 4595 C C . ASN A 1 582 ? 41.871 3.035 -29.483 1.00 85.44 582 ASN A C 1
ATOM 4597 O O . ASN A 1 582 ? 42.829 2.247 -29.461 1.00 85.44 582 ASN A O 1
ATOM 4601 N N . PRO A 1 583 ? 41.078 3.122 -30.560 1.00 84.00 583 PRO A N 1
ATOM 4602 C CA . PRO A 1 583 ? 41.218 2.215 -31.695 1.00 84.00 583 PRO A CA 1
ATOM 4603 C C . PRO A 1 583 ? 42.561 2.390 -32.423 1.00 84.00 583 PRO A C 1
ATOM 4605 O O . PRO A 1 583 ? 43.144 1.397 -32.852 1.00 84.00 583 PRO A O 1
ATOM 4608 N N . VAL A 1 584 ? 43.125 3.603 -32.438 1.00 83.56 584 VAL A N 1
ATOM 4609 C CA . VAL A 1 584 ? 44.454 3.890 -33.006 1.00 83.56 584 VAL A CA 1
ATOM 4610 C C . VAL A 1 584 ? 45.575 3.187 -32.231 1.00 83.56 584 VAL A C 1
ATOM 4612 O O . VAL A 1 584 ? 46.425 2.537 -32.830 1.00 83.56 584 VAL A O 1
ATOM 4615 N N . GLU A 1 585 ? 45.574 3.232 -30.897 1.00 83.44 585 GLU A N 1
ATOM 4616 C CA . GLU A 1 585 ? 46.564 2.521 -30.075 1.00 83.44 585 GLU A CA 1
ATOM 4617 C C . GLU A 1 585 ? 46.419 1.000 -30.203 1.00 83.44 585 GLU A C 1
ATOM 4619 O O . GLU A 1 585 ? 47.417 0.283 -30.251 1.00 83.44 585 GLU A O 1
ATOM 4624 N N . ARG A 1 586 ? 45.188 0.487 -30.331 1.00 83.94 586 ARG A N 1
ATOM 4625 C CA . ARG A 1 586 ? 44.959 -0.943 -30.600 1.00 83.94 586 ARG A CA 1
ATOM 4626 C C . ARG A 1 586 ? 45.501 -1.356 -31.966 1.00 83.94 586 ARG A C 1
ATOM 4628 O O . ARG A 1 586 ? 46.085 -2.431 -32.083 1.00 83.94 586 ARG A O 1
ATOM 4635 N N . LEU A 1 587 ? 45.323 -0.520 -32.988 1.00 83.06 587 LEU A N 1
ATOM 4636 C CA . LEU A 1 587 ? 45.907 -0.737 -34.311 1.00 83.06 587 LEU A CA 1
ATOM 4637 C C . LEU A 1 587 ? 47.437 -0.668 -34.254 1.00 83.06 587 LEU A C 1
ATOM 4639 O O . LEU A 1 587 ? 48.090 -1.557 -34.794 1.00 83.06 587 LEU A O 1
ATOM 4643 N N . ASN A 1 588 ? 48.016 0.289 -33.523 1.00 83.19 588 ASN A N 1
ATOM 4644 C CA . ASN A 1 588 ? 49.462 0.376 -33.294 1.00 83.19 588 ASN A CA 1
ATOM 4645 C C . ASN A 1 588 ? 50.021 -0.889 -32.617 1.00 83.19 588 ASN A C 1
ATOM 4647 O O . ASN A 1 588 ? 51.105 -1.358 -32.962 1.00 83.19 588 ASN A O 1
ATOM 4651 N N . GLU A 1 589 ? 49.296 -1.467 -31.658 1.00 83.38 589 GLU A N 1
ATOM 4652 C CA . GLU A 1 589 ? 49.673 -2.734 -31.023 1.00 83.38 589 GLU A CA 1
ATOM 4653 C C . GLU A 1 589 ? 49.600 -3.918 -31.990 1.00 83.38 589 GLU A C 1
ATOM 4655 O O . GLU A 1 589 ? 50.520 -4.736 -32.018 1.00 83.38 589 GLU A O 1
ATOM 4660 N N . ARG A 1 590 ? 48.553 -3.989 -32.819 1.00 81.94 590 ARG A N 1
ATOM 4661 C CA . ARG A 1 590 ? 48.401 -5.010 -33.870 1.00 81.94 590 ARG A CA 1
ATOM 4662 C C . ARG A 1 590 ? 49.491 -4.916 -34.938 1.00 81.94 590 ARG A C 1
ATOM 4664 O O . ARG A 1 590 ? 50.059 -5.932 -35.334 1.00 81.94 590 ARG A O 1
ATOM 4671 N N . ALA A 1 591 ? 49.849 -3.697 -35.333 1.00 81.31 591 ALA A N 1
ATOM 4672 C CA . ALA A 1 591 ? 50.993 -3.409 -36.191 1.00 81.31 591 ALA A CA 1
ATOM 4673 C C . ALA A 1 591 ? 52.309 -3.902 -35.578 1.00 81.31 591 ALA A C 1
ATOM 4675 O O . ALA A 1 591 ? 53.061 -4.617 -36.235 1.00 81.31 591 ALA A O 1
ATOM 4676 N N . ARG A 1 592 ? 52.562 -3.608 -34.294 1.00 80.00 592 ARG A N 1
ATOM 4677 C CA . ARG A 1 592 ? 53.743 -4.118 -33.568 1.00 80.00 592 ARG A CA 1
ATOM 4678 C C . ARG A 1 592 ? 53.743 -5.641 -33.410 1.00 80.00 592 ARG A C 1
ATOM 4680 O O . ARG A 1 592 ? 54.814 -6.234 -33.333 1.00 80.00 592 ARG A O 1
ATOM 4687 N N . ALA A 1 593 ? 52.569 -6.268 -33.365 1.00 80.75 593 ALA A N 1
ATOM 4688 C CA . ALA A 1 593 ? 52.408 -7.721 -33.339 1.00 80.75 593 ALA A CA 1
ATOM 4689 C C . ALA A 1 593 ? 52.585 -8.384 -34.722 1.00 80.75 593 ALA A C 1
ATOM 4691 O O . ALA A 1 593 ? 52.603 -9.611 -34.805 1.00 80.75 593 ALA A O 1
ATOM 4692 N N . GLY A 1 594 ? 52.746 -7.594 -35.791 1.00 77.38 594 GLY A N 1
ATOM 4693 C CA . GLY A 1 594 ? 53.011 -8.078 -37.145 1.00 77.38 594 GLY A CA 1
ATOM 4694 C C . GLY A 1 594 ? 51.772 -8.464 -37.959 1.00 77.38 594 GLY A C 1
ATOM 4695 O O . GLY A 1 594 ? 51.935 -9.073 -39.012 1.00 77.38 594 GLY A O 1
ATOM 4696 N N . GLU A 1 595 ? 50.551 -8.112 -37.527 1.00 75.25 595 GLU A N 1
ATOM 4697 C CA . GLU A 1 595 ? 49.305 -8.450 -38.253 1.00 75.25 595 GLU A CA 1
ATOM 4698 C C . GLU A 1 595 ? 49.213 -7.807 -39.648 1.00 75.25 595 GLU A C 1
ATOM 4700 O O . GLU A 1 595 ? 48.580 -8.370 -40.536 1.00 75.25 595 GLU A O 1
ATOM 4705 N N . PHE A 1 596 ? 49.866 -6.660 -39.855 1.00 71.12 596 PHE A N 1
ATOM 4706 C CA . PHE A 1 596 ? 49.864 -5.931 -41.130 1.00 71.12 596 PHE A CA 1
ATOM 4707 C C . PHE A 1 596 ? 51.093 -6.228 -42.007 1.00 71.12 596 PHE A C 1
ATOM 4709 O O . PHE A 1 596 ? 51.166 -5.734 -43.123 1.00 71.12 596 PHE A O 1
ATOM 4716 N N . GLY A 1 597 ? 52.053 -7.039 -41.543 1.00 71.19 597 GLY A N 1
ATOM 4717 C CA . GLY A 1 597 ? 53.345 -7.230 -42.215 1.00 71.19 597 GLY A CA 1
ATOM 4718 C C . GLY A 1 597 ? 54.400 -6.188 -41.813 1.00 71.19 597 GLY A C 1
ATOM 4719 O O . GLY A 1 597 ? 54.250 -5.486 -40.813 1.00 71.19 597 GLY A O 1
ATOM 4720 N N . ASN A 1 598 ? 55.513 -6.114 -42.553 1.00 70.75 598 ASN A N 1
ATOM 4721 C CA . ASN A 1 598 ? 56.608 -5.191 -42.235 1.00 70.75 598 ASN A CA 1
ATOM 4722 C C . ASN A 1 598 ? 56.363 -3.804 -42.849 1.00 70.75 598 ASN A C 1
ATOM 4724 O O . ASN A 1 598 ? 56.717 -3.553 -44.003 1.00 70.75 598 ASN A O 1
ATOM 4728 N N . LEU A 1 599 ? 55.801 -2.914 -42.032 1.00 71.31 599 LEU A N 1
ATOM 4729 C CA . LEU A 1 599 ? 55.416 -1.543 -42.380 1.00 71.31 599 LEU A CA 1
ATOM 4730 C C . LEU A 1 599 ? 56.567 -0.670 -42.911 1.00 71.31 599 LEU A C 1
ATOM 4732 O O . LEU A 1 599 ? 56.308 0.316 -43.590 1.00 71.31 599 LEU A O 1
ATOM 4736 N N . GLU A 1 600 ? 57.829 -1.008 -42.620 1.00 65.88 600 GLU A N 1
ATOM 4737 C CA . GLU A 1 600 ? 58.991 -0.240 -43.100 1.00 65.88 600 GLU A CA 1
ATOM 4738 C C . GLU A 1 600 ? 59.436 -0.633 -44.517 1.00 65.88 600 GLU A C 1
ATOM 4740 O O . GLU A 1 600 ? 60.143 0.128 -45.175 1.00 65.88 600 GLU A O 1
ATOM 4745 N N . THR A 1 601 ? 59.058 -1.826 -44.990 1.00 65.50 601 THR A N 1
ATOM 4746 C CA . THR A 1 601 ? 59.572 -2.398 -46.252 1.00 65.50 601 THR A CA 1
ATOM 4747 C C . THR A 1 601 ? 58.497 -2.727 -47.282 1.00 65.50 601 THR A C 1
ATOM 4749 O O . THR A 1 601 ? 58.828 -2.888 -48.454 1.00 65.50 601 THR A O 1
ATOM 4752 N N . ASP A 1 602 ? 57.236 -2.849 -46.868 1.00 75.62 602 ASP A N 1
ATOM 4753 C CA . ASP A 1 602 ? 56.104 -3.175 -47.736 1.00 75.62 602 ASP A CA 1
ATOM 4754 C C . ASP A 1 602 ? 55.139 -1.977 -47.803 1.00 75.62 602 ASP A C 1
ATOM 4756 O O . ASP A 1 602 ? 54.439 -1.663 -46.840 1.00 75.62 602 ASP A O 1
ATOM 4760 N N . GLU A 1 603 ? 55.121 -1.287 -48.948 1.00 73.12 603 GLU A N 1
ATOM 4761 C CA . GLU A 1 603 ? 54.270 -0.109 -49.177 1.00 73.12 603 GLU A CA 1
ATOM 4762 C C . GLU A 1 603 ? 52.772 -0.440 -49.111 1.00 73.12 603 GLU A C 1
ATOM 4764 O O . GLU A 1 603 ? 51.988 0.398 -48.666 1.00 73.12 603 GLU A O 1
ATOM 4769 N N . ASN A 1 604 ? 52.357 -1.652 -49.496 1.00 73.88 604 ASN A N 1
ATOM 4770 C CA . ASN A 1 604 ? 50.948 -2.046 -49.425 1.00 73.88 604 ASN A CA 1
ATOM 4771 C C . ASN A 1 604 ? 50.525 -2.283 -47.973 1.00 73.88 604 ASN A C 1
ATOM 4773 O O . ASN A 1 604 ? 49.443 -1.861 -47.573 1.00 73.88 604 ASN A O 1
ATOM 4777 N N . ALA A 1 605 ? 51.395 -2.899 -47.170 1.00 70.94 605 ALA A N 1
ATOM 4778 C CA . ALA A 1 605 ? 51.191 -3.047 -45.730 1.00 70.94 605 ALA A CA 1
ATOM 4779 C C . ALA A 1 605 ? 51.078 -1.686 -45.023 1.00 70.94 605 ALA A C 1
ATOM 4781 O O . ALA A 1 605 ? 50.187 -1.487 -44.197 1.00 70.94 605 ALA A O 1
ATOM 4782 N N . ALA A 1 606 ? 51.955 -0.738 -45.374 1.00 74.94 606 ALA A N 1
ATOM 4783 C CA . ALA A 1 606 ? 51.930 0.620 -44.835 1.00 74.94 606 ALA A CA 1
ATOM 4784 C C . ALA A 1 606 ? 50.647 1.375 -45.224 1.00 74.94 606 ALA A C 1
ATOM 4786 O O . ALA A 1 606 ? 50.050 2.041 -44.381 1.00 74.94 606 ALA A O 1
ATOM 4787 N N . MET A 1 607 ? 50.192 1.225 -46.471 1.00 76.94 607 MET A N 1
ATOM 4788 C CA . MET A 1 607 ? 48.953 1.835 -46.961 1.00 76.94 607 MET A CA 1
ATOM 4789 C C . MET A 1 607 ? 47.716 1.242 -46.275 1.00 76.94 607 MET A C 1
ATOM 4791 O O . MET A 1 607 ? 46.900 1.992 -45.756 1.00 76.94 607 MET A O 1
ATOM 4795 N N . MET A 1 608 ? 47.623 -0.089 -46.160 1.00 76.25 608 MET A N 1
ATOM 4796 C CA . MET A 1 608 ? 46.520 -0.760 -45.454 1.00 76.25 608 MET A CA 1
ATOM 4797 C C . MET A 1 608 ? 46.447 -0.376 -43.972 1.00 76.25 608 MET A C 1
ATOM 4799 O O . MET A 1 608 ? 45.358 -0.236 -43.420 1.00 76.25 608 MET A O 1
ATOM 4803 N N . PHE A 1 609 ? 47.598 -0.216 -43.315 1.00 80.12 609 PHE A N 1
ATOM 4804 C CA . PHE A 1 609 ? 47.649 0.246 -41.933 1.00 80.12 609 PHE A CA 1
ATOM 4805 C C . PHE A 1 609 ? 47.194 1.704 -41.803 1.00 80.12 609 PHE A C 1
ATOM 4807 O O . PHE A 1 609 ? 46.406 2.017 -40.913 1.00 80.12 609 PHE A O 1
ATOM 4814 N N . GLN A 1 610 ? 47.648 2.581 -42.701 1.00 80.00 610 GLN A N 1
ATOM 4815 C CA . GLN A 1 610 ? 47.262 3.989 -42.697 1.00 80.00 610 GLN A CA 1
ATOM 4816 C C . GLN A 1 610 ? 45.762 4.169 -42.968 1.00 80.00 610 GLN A C 1
ATOM 4818 O O . GLN A 1 610 ? 45.112 4.918 -42.243 1.00 80.00 610 GLN A O 1
ATOM 4823 N N . ASP A 1 611 ? 45.204 3.429 -43.930 1.00 79.56 611 ASP A N 1
ATOM 4824 C CA . ASP A 1 611 ? 43.768 3.424 -44.230 1.00 79.56 611 ASP A CA 1
ATOM 4825 C C . ASP A 1 611 ? 42.951 2.939 -43.023 1.00 79.56 611 ASP A C 1
ATOM 4827 O O . ASP A 1 611 ? 41.968 3.574 -42.645 1.00 79.56 611 ASP A O 1
ATOM 4831 N N . ALA A 1 612 ? 43.393 1.867 -42.353 1.00 78.38 612 ALA A N 1
ATOM 4832 C CA . ALA A 1 612 ? 42.738 1.359 -41.147 1.00 78.38 612 ALA A CA 1
ATOM 4833 C C . ALA A 1 612 ? 42.795 2.356 -39.976 1.00 78.38 612 ALA A C 1
ATOM 4835 O O . ALA A 1 612 ? 41.846 2.448 -39.197 1.00 78.38 612 ALA A O 1
ATOM 4836 N N . VAL A 1 613 ? 43.893 3.109 -39.837 1.00 81.06 613 VAL A N 1
ATOM 4837 C CA . VAL A 1 613 ? 44.003 4.187 -38.844 1.00 81.06 613 VAL A CA 1
ATOM 4838 C C . VAL A 1 613 ? 43.035 5.316 -39.180 1.00 81.06 613 VAL A C 1
ATOM 4840 O O . VAL A 1 613 ? 42.289 5.731 -38.300 1.00 81.06 613 VAL A O 1
ATOM 4843 N N . THR A 1 614 ? 42.984 5.773 -40.433 1.00 80.62 614 THR A N 1
ATOM 4844 C CA . THR A 1 614 ? 42.046 6.822 -40.863 1.00 80.62 614 THR A CA 1
ATOM 4845 C C . THR A 1 614 ? 40.590 6.395 -40.662 1.00 80.62 614 THR A C 1
ATOM 4847 O O . THR A 1 614 ? 39.803 7.152 -40.098 1.00 80.62 614 THR A O 1
ATOM 4850 N N . GLU A 1 615 ? 40.236 5.159 -41.014 1.00 79.25 615 GLU A N 1
ATOM 4851 C CA . GLU A 1 615 ? 38.894 4.613 -40.792 1.00 79.25 615 GLU A CA 1
ATOM 4852 C C . GLU A 1 615 ? 38.537 4.551 -39.296 1.00 79.25 615 GLU A C 1
ATOM 4854 O O . GLU A 1 615 ? 37.431 4.918 -38.896 1.00 79.25 615 GLU A O 1
ATOM 4859 N N . ALA A 1 616 ? 39.479 4.135 -38.446 1.00 77.25 616 ALA A N 1
ATOM 4860 C CA . ALA A 1 616 ? 39.301 4.118 -36.997 1.00 77.25 616 ALA A CA 1
ATOM 4861 C C . ALA A 1 616 ? 39.154 5.527 -36.391 1.00 77.25 616 ALA A C 1
ATOM 4863 O O . ALA A 1 616 ? 38.362 5.724 -35.462 1.00 77.25 616 ALA A O 1
ATOM 4864 N N . GLU A 1 617 ? 39.903 6.509 -36.899 1.00 77.62 617 GLU A N 1
ATOM 4865 C CA . GLU A 1 617 ? 39.806 7.910 -36.483 1.00 77.62 617 GLU A CA 1
ATOM 4866 C C . GLU A 1 617 ? 38.448 8.522 -36.845 1.00 77.62 617 GLU A C 1
ATOM 4868 O O . GLU A 1 617 ? 37.850 9.214 -36.019 1.00 77.62 617 GLU A O 1
ATOM 4873 N N . GLU A 1 618 ? 37.929 8.227 -38.038 1.00 76.38 618 GLU A N 1
ATOM 4874 C CA . GLU A 1 618 ? 36.645 8.754 -38.508 1.00 76.38 618 GLU A CA 1
ATOM 4875 C C . GLU A 1 618 ? 35.440 8.056 -37.857 1.00 76.38 618 GLU A C 1
ATOM 4877 O O . GLU A 1 618 ? 34.491 8.727 -37.441 1.00 76.38 618 GLU A O 1
ATOM 4882 N N . ASN A 1 619 ? 35.471 6.725 -37.727 1.00 74.31 619 ASN A N 1
ATOM 4883 C CA . ASN A 1 619 ? 34.290 5.942 -37.350 1.00 74.31 619 ASN A CA 1
ATOM 4884 C C . ASN A 1 619 ? 34.210 5.573 -35.864 1.00 74.31 619 ASN A C 1
ATOM 4886 O O . ASN A 1 619 ? 33.109 5.359 -35.360 1.00 74.31 619 ASN A O 1
ATOM 4890 N N . GLU A 1 620 ? 35.332 5.479 -35.143 1.00 75.69 620 GLU A N 1
ATOM 4891 C CA . GLU A 1 620 ? 35.348 4.952 -33.767 1.00 75.69 620 GLU A CA 1
ATOM 4892 C C . GLU A 1 620 ? 35.899 5.947 -32.733 1.00 75.69 620 GLU A C 1
ATOM 4894 O O . GLU A 1 620 ? 35.474 5.937 -31.573 1.00 75.69 620 GLU A O 1
ATOM 4899 N N . MET A 1 621 ? 36.817 6.839 -33.122 1.00 79.00 621 MET A N 1
ATOM 4900 C CA . MET A 1 621 ? 37.553 7.684 -32.170 1.00 79.00 621 MET A CA 1
ATOM 4901 C C . MET A 1 621 ? 36.678 8.694 -31.414 1.00 79.00 621 MET A C 1
ATOM 4903 O O . MET A 1 621 ? 37.018 9.075 -30.289 1.00 79.00 621 MET A O 1
ATOM 4907 N N . PHE A 1 622 ? 35.516 9.068 -31.959 1.00 82.25 622 PHE A N 1
ATOM 4908 C CA . PHE A 1 622 ? 34.569 9.960 -31.282 1.00 82.25 622 PHE A CA 1
ATOM 4909 C C . PHE A 1 622 ? 34.092 9.407 -29.924 1.00 82.25 622 PHE A C 1
ATOM 4911 O O . PHE A 1 622 ? 33.820 10.184 -29.010 1.00 82.25 622 PHE A O 1
ATOM 4918 N N . LEU A 1 623 ? 34.051 8.078 -29.752 1.00 82.75 623 LEU A N 1
ATOM 4919 C CA . LEU A 1 623 ? 33.623 7.423 -28.509 1.00 82.75 623 LEU A CA 1
ATOM 4920 C C . LEU A 1 623 ? 34.593 7.663 -27.343 1.00 82.75 623 LEU A C 1
ATOM 4922 O O . LEU A 1 623 ? 34.176 7.685 -26.181 1.00 82.75 623 LEU A O 1
ATOM 4926 N N . TRP A 1 624 ? 35.880 7.857 -27.648 1.00 84.31 624 TRP A N 1
ATOM 4927 C CA . TRP A 1 624 ? 36.932 8.089 -26.657 1.00 84.31 624 TRP A CA 1
ATOM 4928 C C . TRP A 1 624 ? 37.092 9.570 -26.283 1.00 84.31 624 TRP A C 1
ATOM 4930 O O . TRP A 1 624 ? 37.800 9.869 -25.326 1.00 84.31 624 TRP A O 1
ATOM 4940 N N . GLU A 1 625 ? 36.408 10.498 -26.966 1.00 76.75 625 GLU A N 1
ATOM 4941 C CA . GLU A 1 625 ? 36.480 11.961 -26.749 1.00 76.75 625 GLU A CA 1
ATOM 4942 C C . GLU A 1 625 ? 37.933 12.490 -26.652 1.00 76.75 625 GLU A C 1
ATOM 4944 O O . GLU A 1 625 ? 38.228 13.401 -25.883 1.00 76.75 625 GLU A O 1
ATOM 4949 N N . GLY A 1 626 ? 38.859 11.891 -27.412 1.00 74.00 626 GLY A N 1
ATOM 4950 C CA . GLY A 1 626 ? 40.276 12.278 -27.452 1.00 74.00 626 GLY A CA 1
ATOM 4951 C C . GLY A 1 626 ? 41.181 11.653 -26.380 1.00 74.00 626 GLY A C 1
ATOM 4952 O O . GLY A 1 626 ? 42.381 11.925 -26.376 1.00 74.00 626 GLY A O 1
ATOM 4953 N N . GLU A 1 627 ? 40.662 10.799 -25.492 1.00 78.88 627 GLU A N 1
ATOM 4954 C CA . GLU A 1 627 ? 41.488 10.107 -24.492 1.00 78.88 627 GLU A CA 1
ATOM 4955 C C . GLU A 1 627 ? 42.154 8.828 -25.029 1.00 78.88 627 GLU A C 1
ATOM 4957 O O . GLU A 1 627 ? 41.678 8.183 -25.966 1.00 78.88 627 GLU A O 1
ATOM 4962 N N . LYS A 1 628 ? 43.284 8.441 -24.419 1.00 81.56 628 LYS A N 1
ATOM 4963 C CA . LYS A 1 628 ? 44.073 7.261 -24.827 1.00 81.56 628 LYS A CA 1
ATOM 4964 C C . LYS A 1 628 ? 43.439 5.936 -24.408 1.00 81.56 628 LYS A C 1
ATOM 4966 O O . LYS A 1 628 ? 43.556 4.937 -25.115 1.00 81.56 628 LYS A O 1
ATOM 4971 N N . GLU A 1 629 ? 42.777 5.921 -23.259 1.00 84.38 629 GLU A N 1
ATOM 4972 C CA . GLU A 1 629 ? 42.045 4.776 -22.728 1.00 84.38 629 GLU A CA 1
ATOM 4973 C C . GLU A 1 629 ? 40.824 5.271 -21.955 1.00 84.38 629 GLU A C 1
ATOM 4975 O O . GLU A 1 629 ? 40.890 6.313 -21.315 1.00 84.38 629 GLU A O 1
ATOM 4980 N N . LYS A 1 630 ? 39.719 4.524 -22.004 1.00 84.50 630 LYS A N 1
ATOM 4981 C CA . LYS A 1 630 ? 38.518 4.780 -21.196 1.00 84.50 630 LYS A CA 1
ATOM 4982 C C . LYS A 1 630 ? 37.947 3.474 -20.672 1.00 84.50 630 LYS A C 1
ATOM 4984 O O . LYS A 1 630 ? 38.180 2.410 -21.250 1.00 84.50 630 LYS A O 1
ATOM 4989 N N . ASP A 1 631 ? 37.213 3.538 -19.567 1.00 86.44 631 ASP A N 1
ATOM 4990 C CA . ASP A 1 631 ? 36.496 2.376 -19.049 1.00 86.44 631 ASP A CA 1
ATOM 4991 C C . ASP A 1 631 ? 35.363 1.950 -19.999 1.00 86.44 631 ASP A C 1
ATOM 4993 O O . ASP A 1 631 ? 34.753 2.771 -20.692 1.00 86.44 631 ASP A O 1
ATOM 4997 N N . MET A 1 632 ? 35.078 0.645 -20.051 1.00 88.06 632 MET A N 1
ATOM 4998 C CA . MET A 1 632 ? 34.068 0.102 -20.963 1.00 88.06 632 MET A CA 1
ATOM 4999 C C . MET A 1 632 ? 32.659 0.611 -20.655 1.00 88.06 632 MET A C 1
ATOM 5001 O O . MET A 1 632 ? 31.833 0.654 -21.565 1.00 88.06 632 MET A O 1
ATOM 5005 N N . LEU A 1 633 ? 32.365 0.989 -19.406 1.00 87.75 633 LEU A N 1
ATOM 5006 C CA . LEU A 1 633 ? 31.045 1.490 -19.026 1.00 87.75 633 LEU A CA 1
ATOM 5007 C C . LEU A 1 633 ? 30.802 2.864 -19.658 1.00 87.75 633 LEU A C 1
ATOM 5009 O O . LEU A 1 633 ? 29.766 3.079 -20.282 1.00 87.75 633 LEU A O 1
ATOM 5013 N N . THR A 1 634 ? 31.778 3.767 -19.568 1.00 86.25 634 THR A N 1
ATOM 5014 C CA . THR A 1 634 ? 31.735 5.070 -20.243 1.00 86.25 634 THR A CA 1
ATOM 5015 C C . THR A 1 634 ? 31.647 4.909 -21.762 1.00 86.25 634 THR A C 1
ATOM 5017 O O . THR A 1 634 ? 30.823 5.567 -22.393 1.00 86.25 634 THR A O 1
ATOM 5020 N N . LEU A 1 635 ? 32.413 3.987 -22.358 1.00 87.94 635 LEU A N 1
ATOM 5021 C CA . LEU A 1 635 ? 32.344 3.714 -23.802 1.00 87.94 635 LEU A CA 1
ATOM 5022 C C . LEU A 1 635 ? 30.979 3.175 -24.242 1.00 87.94 635 LEU A C 1
ATOM 5024 O O . LEU A 1 635 ? 30.459 3.597 -25.274 1.00 87.94 635 LEU A O 1
ATOM 5028 N N . PHE A 1 636 ? 30.373 2.285 -23.453 1.00 88.94 636 PHE A N 1
ATOM 5029 C CA . PHE A 1 636 ? 29.032 1.763 -23.712 1.00 88.94 636 PHE A CA 1
ATOM 5030 C C . PHE A 1 636 ? 27.990 2.891 -23.773 1.00 88.94 636 PHE A C 1
ATOM 5032 O O . PHE A 1 636 ? 27.154 2.923 -24.680 1.00 88.94 636 PHE A O 1
ATOM 5039 N N . PHE A 1 637 ? 28.061 3.860 -22.856 1.00 88.25 637 PHE A N 1
ATOM 5040 C CA . PHE A 1 637 ? 27.134 4.993 -22.847 1.00 88.25 637 PHE A CA 1
ATOM 5041 C C . PHE A 1 637 ? 27.439 6.043 -23.917 1.00 88.25 637 PHE A C 1
ATOM 5043 O O . PHE A 1 637 ? 26.496 6.545 -24.527 1.00 88.25 637 PHE A O 1
ATOM 5050 N N . SER A 1 638 ? 28.712 6.298 -24.235 1.00 86.19 638 SER A N 1
ATOM 5051 C CA . SER A 1 638 ? 29.085 7.115 -25.399 1.00 86.19 638 SER A CA 1
ATOM 5052 C C . SER A 1 638 ? 28.557 6.505 -26.705 1.00 86.19 638 SER A C 1
ATOM 5054 O O . SER A 1 638 ? 28.018 7.224 -27.544 1.00 86.19 638 SER A O 1
ATOM 5056 N N . ALA A 1 639 ? 28.624 5.177 -26.858 1.00 86.31 639 ALA A N 1
ATOM 5057 C CA . ALA A 1 639 ? 28.064 4.481 -28.018 1.00 86.31 639 ALA A CA 1
ATOM 5058 C C . ALA A 1 639 ? 26.534 4.573 -28.054 1.00 86.31 639 ALA A C 1
ATOM 5060 O O . ALA A 1 639 ? 25.945 4.828 -29.104 1.00 86.31 639 ALA A O 1
ATOM 5061 N N . THR A 1 640 ? 25.889 4.442 -26.893 1.00 86.19 640 THR A N 1
ATOM 5062 C CA . THR A 1 640 ? 24.435 4.601 -26.758 1.00 86.19 640 THR A CA 1
ATOM 5063 C C . THR A 1 640 ? 23.979 6.017 -27.133 1.00 86.19 640 THR A C 1
ATOM 5065 O O . THR A 1 640 ? 22.916 6.179 -27.733 1.00 86.19 640 THR A O 1
ATOM 5068 N N . ASP A 1 641 ? 24.774 7.051 -26.832 1.00 84.19 641 ASP A N 1
ATOM 5069 C CA . ASP A 1 641 ? 24.453 8.439 -27.192 1.00 84.19 641 ASP A CA 1
ATOM 5070 C C . ASP A 1 641 ? 24.464 8.672 -28.714 1.00 84.19 641 ASP A C 1
ATOM 5072 O O . ASP A 1 641 ? 23.682 9.498 -29.202 1.00 84.19 641 ASP A O 1
ATOM 5076 N N . GLY A 1 642 ? 25.275 7.899 -29.450 1.00 82.88 642 GLY A N 1
ATOM 5077 C CA . GLY A 1 642 ? 25.345 7.887 -30.916 1.00 82.88 642 GLY A CA 1
ATOM 5078 C C . GLY A 1 642 ? 24.170 7.190 -31.615 1.00 82.88 642 GLY A C 1
ATOM 5079 O O . GLY A 1 642 ? 23.969 7.378 -32.815 1.00 82.88 642 GLY A O 1
ATOM 5080 N N . LEU A 1 643 ? 23.355 6.415 -30.890 1.00 85.56 643 LEU A N 1
ATOM 5081 C CA . LEU A 1 643 ? 22.165 5.763 -31.444 1.00 85.56 643 LEU A CA 1
ATOM 5082 C C . LEU A 1 643 ? 20.977 6.741 -31.577 1.00 85.56 643 LEU A C 1
ATOM 5084 O O . LEU A 1 643 ? 20.896 7.746 -30.861 1.00 85.56 643 LEU A O 1
ATOM 5088 N N . PRO A 1 644 ? 19.982 6.441 -32.442 1.00 85.12 644 PRO A N 1
ATOM 5089 C CA . PRO A 1 644 ? 18.768 7.246 -32.548 1.00 85.12 644 PRO A CA 1
ATOM 5090 C C . PRO A 1 644 ? 18.080 7.429 -31.190 1.00 85.12 644 PRO A C 1
ATOM 5092 O O . PRO A 1 644 ? 17.866 6.459 -30.453 1.00 85.12 644 PRO A O 1
ATOM 5095 N N . LYS A 1 645 ? 17.702 8.672 -30.869 1.00 83.06 645 LYS A N 1
ATOM 5096 C CA . LYS A 1 645 ? 17.118 9.016 -29.567 1.00 83.06 645 LYS A CA 1
ATOM 5097 C C . LYS A 1 645 ? 15.778 8.303 -29.340 1.00 83.06 645 LYS A C 1
ATOM 5099 O O . LYS A 1 645 ? 14.869 8.360 -30.167 1.00 83.06 645 LYS A O 1
ATOM 5104 N N . SER A 1 646 ? 15.661 7.663 -28.179 1.00 84.31 646 SER A N 1
ATOM 5105 C CA . SER A 1 646 ? 14.436 7.093 -27.605 1.00 84.31 646 SER A CA 1
ATOM 5106 C C . SER A 1 646 ? 14.100 7.836 -26.304 1.00 84.31 646 SER A C 1
ATOM 5108 O O . SER A 1 646 ? 14.950 8.544 -25.764 1.00 84.31 646 SER A O 1
ATOM 5110 N N . SER A 1 647 ? 12.882 7.686 -25.774 1.00 83.75 647 SER A N 1
ATOM 5111 C CA . SER A 1 647 ? 12.519 8.295 -24.484 1.00 83.75 647 SER A CA 1
ATOM 5112 C C . SER A 1 647 ? 13.452 7.845 -23.354 1.00 83.75 647 SER A C 1
ATOM 5114 O O . SER A 1 647 ? 13.929 8.683 -22.597 1.00 83.75 647 SER A O 1
ATOM 5116 N N . VAL A 1 648 ? 13.768 6.547 -23.285 1.00 87.94 648 VAL A N 1
ATOM 5117 C CA . VAL A 1 648 ? 14.679 5.978 -22.279 1.00 87.94 648 VAL A CA 1
ATOM 5118 C C . VAL A 1 648 ? 16.128 6.406 -22.534 1.00 87.94 648 VAL A C 1
ATOM 5120 O O . VAL A 1 648 ? 16.814 6.789 -21.593 1.00 87.94 648 VAL A O 1
ATOM 5123 N N . ARG A 1 649 ? 16.591 6.469 -23.791 1.00 89.62 649 ARG A N 1
ATOM 5124 C CA . ARG A 1 649 ? 17.941 6.977 -24.122 1.00 89.62 649 ARG A CA 1
ATOM 5125 C C . ARG A 1 649 ? 18.154 8.422 -23.733 1.00 89.62 649 ARG A C 1
ATOM 5127 O O . ARG A 1 649 ? 19.260 8.782 -23.352 1.00 89.62 649 ARG A O 1
ATOM 5134 N N . THR A 1 650 ? 17.123 9.256 -23.821 1.00 90.44 650 THR A N 1
ATOM 5135 C CA . THR A 1 650 ? 17.217 10.629 -23.322 1.00 90.44 650 THR A CA 1
ATOM 5136 C C . THR A 1 650 ? 17.478 10.634 -21.814 1.00 90.44 650 THR A C 1
ATOM 5138 O O . THR A 1 650 ? 18.310 11.410 -21.357 1.00 90.44 650 THR A O 1
ATOM 5141 N N . LEU A 1 651 ? 16.857 9.728 -21.046 1.00 90.12 651 LEU A N 1
ATOM 5142 C CA . LEU A 1 651 ? 17.139 9.570 -19.612 1.00 90.12 651 LEU A CA 1
ATOM 5143 C C . LEU A 1 651 ? 18.572 9.082 -19.360 1.00 90.12 651 LEU A C 1
ATOM 5145 O O . LEU A 1 651 ? 19.253 9.636 -18.499 1.00 90.12 651 LEU A O 1
ATOM 5149 N N . VAL A 1 652 ? 19.047 8.101 -20.140 1.00 90.31 652 VAL A N 1
ATOM 5150 C CA . VAL A 1 652 ? 20.446 7.632 -20.097 1.00 90.31 652 VAL A CA 1
ATOM 5151 C C . VAL A 1 652 ? 21.407 8.794 -20.354 1.00 90.31 652 VAL A C 1
ATOM 5153 O O . VAL A 1 652 ? 22.309 9.030 -19.557 1.00 90.31 652 VAL A O 1
ATOM 5156 N N . GLY A 1 653 ? 21.187 9.548 -21.434 1.00 88.38 653 GLY A N 1
ATOM 5157 C CA . GLY A 1 653 ? 22.032 10.675 -21.823 1.00 88.38 653 GLY A CA 1
ATOM 5158 C C . GLY A 1 653 ? 22.011 11.816 -20.807 1.00 88.38 653 GLY A C 1
ATOM 5159 O O . GLY A 1 653 ? 23.044 12.433 -20.569 1.00 88.38 653 GLY A O 1
ATOM 5160 N N . ASN A 1 654 ? 20.871 12.083 -20.164 1.00 89.25 654 ASN A N 1
ATOM 5161 C CA . ASN A 1 654 ? 20.780 13.081 -19.095 1.00 89.25 654 ASN A CA 1
ATOM 5162 C C . ASN A 1 654 ? 21.598 12.661 -17.863 1.00 89.25 654 ASN A C 1
ATOM 5164 O O . ASN A 1 654 ? 22.368 13.468 -17.345 1.00 89.25 654 ASN A O 1
ATOM 5168 N N . ALA A 1 655 ? 21.478 11.400 -17.431 1.00 87.44 655 ALA A N 1
ATOM 5169 C CA . ALA A 1 655 ? 22.250 10.867 -16.307 1.00 87.44 655 ALA A CA 1
ATOM 5170 C C . ALA A 1 655 ? 23.760 10.823 -16.611 1.00 87.44 655 ALA A C 1
ATOM 5172 O O . ALA A 1 655 ? 24.577 11.170 -15.759 1.00 87.44 655 ALA A O 1
ATOM 5173 N N . ASP A 1 656 ? 24.141 10.451 -17.838 1.00 86.88 656 ASP A N 1
ATOM 5174 C CA . ASP A 1 656 ? 25.542 10.416 -18.270 1.00 86.88 656 ASP A CA 1
ATOM 5175 C C . ASP A 1 656 ? 26.162 11.817 -18.366 1.00 86.88 656 ASP A C 1
ATOM 5177 O O . ASP A 1 656 ? 27.255 12.048 -17.853 1.00 86.88 656 ASP A O 1
ATOM 5181 N N . LYS A 1 657 ? 25.443 12.795 -18.931 1.00 86.19 657 LYS A N 1
ATOM 5182 C CA . LYS A 1 657 ? 25.909 14.190 -18.994 1.00 86.19 657 LYS A CA 1
ATOM 5183 C C . LYS A 1 657 ? 26.071 14.811 -17.611 1.00 86.19 657 LYS A C 1
ATOM 5185 O O . LYS A 1 657 ? 27.038 15.539 -17.402 1.00 86.19 657 LYS A O 1
ATOM 5190 N N . ALA A 1 658 ? 25.171 14.511 -16.672 1.00 84.06 658 ALA A N 1
ATOM 5191 C CA . ALA A 1 658 ? 25.299 14.963 -15.287 1.00 84.06 658 ALA A CA 1
ATOM 5192 C C . ALA A 1 658 ? 26.590 14.428 -14.646 1.00 84.06 658 ALA A C 1
ATOM 5194 O O . ALA A 1 658 ? 27.342 15.188 -14.038 1.00 84.06 658 ALA A O 1
ATOM 5195 N N . LEU A 1 659 ? 26.895 13.143 -14.853 1.00 80.88 659 LEU A N 1
ATOM 5196 C CA . LEU A 1 659 ? 28.145 12.540 -14.395 1.00 80.88 659 LEU A CA 1
ATOM 5197 C C . LEU A 1 659 ? 29.382 13.148 -15.060 1.00 80.88 659 LEU A C 1
ATOM 5199 O O . LEU A 1 659 ? 30.341 13.462 -14.362 1.00 80.88 659 LEU A O 1
ATOM 5203 N N . LYS A 1 660 ? 29.366 13.349 -16.382 1.00 78.50 660 LYS A N 1
ATOM 5204 C CA . LYS A 1 660 ? 30.485 13.961 -17.119 1.00 78.50 660 LYS A CA 1
ATOM 5205 C C . LYS A 1 660 ? 30.735 15.410 -16.693 1.00 78.50 660 LYS A C 1
ATOM 5207 O O . LYS A 1 660 ? 31.887 15.809 -16.569 1.00 78.50 660 LYS A O 1
ATOM 5212 N N . ALA A 1 661 ? 29.681 16.176 -16.404 1.00 75.44 661 ALA A N 1
ATOM 5213 C CA . ALA A 1 661 ? 29.791 17.550 -15.909 1.00 75.44 661 ALA A CA 1
ATOM 5214 C C . ALA A 1 661 ? 30.431 17.632 -14.510 1.00 75.44 661 ALA A C 1
ATOM 5216 O O . ALA A 1 661 ? 31.174 18.568 -14.228 1.00 75.44 661 ALA A O 1
ATOM 5217 N N . MET A 1 662 ? 30.181 16.637 -13.652 1.00 66.62 662 MET A N 1
ATOM 5218 C CA . MET A 1 662 ? 30.848 16.494 -12.349 1.00 66.62 662 MET A CA 1
ATOM 5219 C C . MET A 1 662 ? 32.252 15.868 -12.474 1.00 66.62 662 MET A C 1
ATOM 5221 O O . MET A 1 662 ? 33.125 16.087 -11.637 1.00 66.62 662 MET A O 1
ATOM 5225 N N . GLY A 1 663 ? 32.476 15.092 -13.534 1.00 55.66 663 GLY A N 1
ATOM 5226 C CA . GLY A 1 663 ? 33.608 14.193 -13.751 1.00 55.66 663 GLY A CA 1
ATOM 5227 C C . GLY A 1 663 ? 34.843 14.801 -14.412 1.00 55.66 663 GLY A C 1
ATOM 5228 O O . GLY A 1 663 ? 35.609 14.057 -15.015 1.00 55.66 663 GLY A O 1
ATOM 5229 N N . GLY A 1 664 ? 35.099 16.106 -14.273 1.00 56.84 664 GLY A N 1
ATOM 5230 C CA . GLY A 1 664 ? 36.305 16.756 -14.819 1.00 56.84 664 GLY A CA 1
ATOM 5231 C C . GLY A 1 664 ? 37.650 16.197 -14.306 1.00 56.84 664 GLY A C 1
ATOM 5232 O O . GLY A 1 664 ? 38.705 16.619 -14.769 1.00 56.84 664 GLY A O 1
ATOM 5233 N N . ALA A 1 665 ? 37.633 15.244 -13.365 1.00 62.06 665 ALA A N 1
ATOM 5234 C CA . ALA A 1 665 ? 38.793 14.468 -12.944 1.00 62.06 665 ALA A CA 1
ATOM 5235 C C . ALA A 1 665 ? 38.459 12.965 -12.911 1.00 62.06 665 ALA A C 1
ATOM 5237 O O . ALA A 1 665 ? 37.596 12.536 -12.145 1.00 62.06 665 ALA A O 1
ATOM 5238 N N . GLU A 1 666 ? 39.210 12.150 -13.660 1.00 64.31 666 GLU A N 1
ATOM 5239 C CA . GLU A 1 666 ? 39.105 10.676 -13.720 1.00 64.31 666 GLU A CA 1
ATOM 5240 C C . GLU A 1 666 ? 39.082 10.020 -12.319 1.00 64.31 666 GLU A C 1
ATOM 5242 O O . GLU A 1 666 ? 38.369 9.046 -12.067 1.00 64.31 666 GLU A O 1
ATOM 5247 N N . LYS A 1 667 ? 39.798 10.620 -11.357 1.00 71.44 667 LYS A N 1
ATOM 5248 C CA . LYS A 1 667 ? 39.827 10.191 -9.949 1.00 71.44 667 LYS A CA 1
ATOM 5249 C C . LYS A 1 667 ? 38.469 10.300 -9.248 1.00 71.44 667 LYS A C 1
ATOM 5251 O O . LYS A 1 667 ? 38.177 9.477 -8.388 1.00 71.44 667 LYS A O 1
ATOM 5256 N N . MET A 1 668 ? 37.643 11.288 -9.600 1.00 79.50 668 MET A N 1
ATOM 5257 C CA . MET A 1 668 ? 36.314 11.452 -9.004 1.00 79.50 668 MET A CA 1
ATOM 5258 C C . MET A 1 668 ? 35.349 10.374 -9.497 1.00 79.50 668 MET A C 1
ATOM 5260 O O . MET A 1 668 ? 34.645 9.785 -8.683 1.00 79.50 668 MET A O 1
ATOM 5264 N N . ILE A 1 669 ? 35.372 10.044 -10.793 1.00 79.25 669 ILE A N 1
ATOM 5265 C CA . ILE A 1 669 ? 34.520 8.989 -11.368 1.00 79.25 669 ILE A CA 1
ATOM 5266 C C . ILE A 1 669 ? 34.812 7.633 -10.711 1.00 79.25 669 ILE A C 1
ATOM 5268 O O . ILE A 1 669 ? 33.882 6.920 -10.335 1.00 79.25 669 ILE A O 1
ATOM 5272 N N . ALA A 1 670 ? 36.089 7.302 -10.496 1.00 80.88 670 ALA A N 1
ATOM 5273 C CA . ALA A 1 670 ? 36.477 6.074 -9.803 1.00 80.88 670 ALA A CA 1
ATOM 5274 C C . ALA A 1 670 ? 35.924 6.006 -8.365 1.00 80.88 670 ALA A C 1
ATOM 5276 O O . ALA A 1 670 ? 35.401 4.967 -7.958 1.00 80.88 670 ALA A O 1
ATOM 5277 N N . SER A 1 671 ? 35.978 7.111 -7.611 1.00 85.19 671 SER A N 1
ATOM 5278 C CA . SER A 1 671 ? 35.398 7.192 -6.261 1.00 85.19 671 SER A CA 1
ATOM 5279 C C . SER A 1 671 ? 33.874 7.055 -6.274 1.00 85.19 671 SER A C 1
ATOM 5281 O O . SER A 1 671 ? 33.321 6.293 -5.483 1.00 85.19 671 SER A O 1
ATOM 5283 N N . VAL A 1 672 ? 33.193 7.728 -7.207 1.00 85.44 672 VAL A N 1
ATOM 5284 C CA . VAL A 1 672 ? 31.735 7.631 -7.390 1.00 85.44 672 VAL A CA 1
ATOM 5285 C C . VAL A 1 672 ? 31.319 6.191 -7.690 1.00 85.44 672 VAL A C 1
ATOM 5287 O O . VAL A 1 672 ? 30.382 5.672 -7.083 1.00 85.44 672 VAL A O 1
ATOM 5290 N N . TYR A 1 673 ? 32.049 5.511 -8.577 1.00 87.31 673 TYR A N 1
ATOM 5291 C CA . TYR A 1 673 ? 31.824 4.099 -8.870 1.00 87.31 673 TYR A CA 1
ATOM 5292 C C . TYR A 1 673 ? 32.076 3.216 -7.644 1.00 87.31 673 TYR A C 1
ATOM 5294 O O . TYR A 1 673 ? 31.297 2.300 -7.395 1.00 87.31 673 TYR A O 1
ATOM 5302 N N . GLY A 1 674 ? 33.103 3.509 -6.840 1.00 86.44 674 GLY A N 1
ATOM 5303 C CA . GLY A 1 674 ? 33.368 2.804 -5.583 1.00 86.44 674 GLY A CA 1
ATOM 5304 C C . GLY A 1 674 ? 32.202 2.886 -4.592 1.00 86.44 674 GLY A C 1
ATOM 5305 O O . GLY A 1 674 ? 31.785 1.862 -4.046 1.00 86.44 674 GLY A O 1
ATOM 5306 N N . ILE A 1 675 ? 31.624 4.078 -4.410 1.00 87.12 675 ILE A N 1
ATOM 5307 C CA . ILE A 1 675 ? 30.453 4.297 -3.542 1.00 87.12 675 ILE A CA 1
ATOM 5308 C C . ILE A 1 675 ? 29.238 3.534 -4.084 1.00 87.12 675 ILE A C 1
ATOM 5310 O O . ILE A 1 675 ? 28.589 2.788 -3.347 1.00 87.12 675 ILE A O 1
ATOM 5314 N N . ALA A 1 676 ? 28.974 3.647 -5.389 1.00 87.38 676 ALA A N 1
ATOM 5315 C CA . ALA A 1 676 ? 27.859 2.974 -6.046 1.00 87.38 676 ALA A CA 1
ATOM 5316 C C . ALA A 1 676 ? 27.958 1.437 -5.950 1.00 87.38 676 ALA A C 1
ATOM 5318 O O . ALA A 1 676 ? 26.983 0.773 -5.596 1.00 87.38 676 ALA A O 1
ATOM 5319 N N . ILE A 1 677 ? 29.141 0.860 -6.201 1.00 87.12 677 ILE A N 1
ATOM 5320 C CA . ILE A 1 677 ? 29.406 -0.585 -6.080 1.00 87.12 677 ILE A CA 1
ATOM 5321 C C . ILE A 1 677 ? 29.215 -1.053 -4.639 1.00 87.12 677 ILE A C 1
ATOM 5323 O O . ILE A 1 677 ? 28.623 -2.109 -4.419 1.00 87.12 677 ILE A O 1
ATOM 5327 N N . THR A 1 678 ? 29.692 -0.278 -3.663 1.00 86.81 678 THR A N 1
ATOM 5328 C CA . THR A 1 678 ? 29.571 -0.628 -2.242 1.00 86.81 678 THR A CA 1
ATOM 5329 C C . THR A 1 678 ? 28.103 -0.705 -1.828 1.00 86.81 678 THR A C 1
ATOM 5331 O O . THR A 1 678 ? 27.695 -1.709 -1.245 1.00 86.81 678 THR A O 1
ATOM 5334 N N . ALA A 1 679 ? 27.283 0.274 -2.217 1.00 83.44 679 ALA A N 1
ATOM 5335 C CA . ALA A 1 679 ? 25.845 0.261 -1.944 1.00 83.44 679 ALA A CA 1
ATOM 5336 C C . ALA A 1 679 ? 25.114 -0.883 -2.677 1.00 83.44 679 ALA A C 1
ATOM 5338 O O . ALA A 1 679 ? 24.297 -1.588 -2.085 1.00 83.44 679 ALA A O 1
ATOM 5339 N N . MET A 1 680 ? 25.437 -1.119 -3.954 1.00 85.12 680 MET A N 1
ATOM 5340 C CA . MET A 1 680 ? 24.811 -2.174 -4.764 1.00 85.12 680 MET A CA 1
ATOM 5341 C C . MET A 1 680 ? 25.280 -3.592 -4.412 1.00 85.12 680 MET A C 1
ATOM 5343 O O . MET A 1 680 ? 24.602 -4.557 -4.770 1.00 85.12 680 MET A O 1
ATOM 5347 N N . SER A 1 681 ? 26.401 -3.748 -3.698 1.00 86.12 681 SER A N 1
ATOM 5348 C CA . SER A 1 681 ? 26.910 -5.056 -3.254 1.00 86.12 681 SER A CA 1
ATOM 5349 C C . SER A 1 681 ? 25.871 -5.850 -2.456 1.00 86.12 681 SER A C 1
ATOM 5351 O O . SER A 1 681 ? 25.875 -7.080 -2.483 1.00 86.12 681 SER A O 1
ATOM 5353 N N . PHE A 1 682 ? 24.912 -5.155 -1.842 1.00 82.94 682 PHE A N 1
ATOM 5354 C CA . PHE A 1 682 ? 23.716 -5.712 -1.221 1.00 82.94 682 PHE A CA 1
ATOM 5355 C C . PHE A 1 682 ? 22.987 -6.755 -2.091 1.00 82.94 682 PHE A C 1
ATOM 5357 O O . PHE A 1 682 ? 22.538 -7.782 -1.586 1.00 82.94 682 PHE A O 1
ATOM 5364 N N . PHE A 1 683 ? 22.924 -6.547 -3.410 1.00 84.06 683 PHE A N 1
ATOM 5365 C CA . PHE A 1 683 ? 22.240 -7.452 -4.340 1.00 84.06 683 PHE A CA 1
ATOM 5366 C C . PHE A 1 683 ? 23.028 -8.710 -4.691 1.00 84.06 683 PHE A C 1
ATOM 5368 O O . PHE A 1 683 ? 22.494 -9.585 -5.368 1.00 84.06 683 PHE A O 1
ATOM 5375 N N . THR A 1 684 ? 24.284 -8.819 -4.255 1.00 85.75 684 THR A N 1
ATOM 5376 C CA . THR A 1 684 ? 25.099 -10.024 -4.467 1.00 85.75 684 THR A CA 1
ATOM 5377 C C . THR A 1 684 ? 24.780 -11.138 -3.478 1.00 85.75 684 THR A C 1
ATOM 5379 O O . THR A 1 684 ? 25.125 -12.290 -3.739 1.00 85.75 684 THR A O 1
ATOM 5382 N N . ASP A 1 685 ? 24.094 -10.823 -2.374 1.00 85.06 685 ASP A N 1
ATOM 5383 C CA . ASP A 1 685 ? 23.630 -11.823 -1.418 1.00 85.06 685 ASP A CA 1
ATOM 5384 C C . ASP A 1 685 ? 22.714 -12.842 -2.137 1.00 85.06 685 ASP A C 1
ATOM 5386 O O . ASP A 1 685 ? 21.746 -12.440 -2.797 1.00 85.06 685 ASP A O 1
ATOM 5390 N N . PRO A 1 686 ? 22.979 -14.161 -2.044 1.00 82.00 686 PRO A N 1
ATOM 5391 C CA . PRO A 1 686 ? 22.162 -15.196 -2.682 1.00 82.00 686 PRO A CA 1
ATOM 5392 C C . PRO A 1 686 ? 20.674 -15.126 -2.316 1.00 82.00 686 PRO A C 1
ATOM 5394 O O . PRO A 1 686 ? 19.810 -15.412 -3.146 1.00 82.00 686 PRO A O 1
ATOM 5397 N N . THR A 1 687 ? 20.358 -14.722 -1.085 1.00 79.44 687 THR A N 1
ATOM 5398 C CA . THR A 1 687 ? 18.978 -14.587 -0.611 1.00 79.44 687 THR A CA 1
ATOM 5399 C C . THR A 1 687 ? 18.290 -13.431 -1.326 1.00 79.44 687 THR A C 1
ATOM 5401 O O . THR A 1 687 ? 17.223 -13.607 -1.912 1.00 79.44 687 THR A O 1
ATOM 5404 N N . ILE A 1 688 ? 18.941 -12.267 -1.355 1.00 82.75 688 ILE A N 1
ATOM 5405 C CA . ILE A 1 688 ? 18.400 -11.041 -1.951 1.00 82.75 688 ILE A CA 1
ATOM 5406 C C . ILE A 1 688 ? 18.336 -11.123 -3.467 1.00 82.75 688 ILE A C 1
ATOM 5408 O O . ILE A 1 688 ? 17.330 -10.739 -4.059 1.00 82.75 688 ILE A O 1
ATOM 5412 N N . SER A 1 689 ? 19.371 -11.657 -4.107 1.00 84.00 689 SER A N 1
ATOM 5413 C CA . SER A 1 689 ? 19.366 -11.880 -5.551 1.00 84.00 689 SER A CA 1
ATOM 5414 C C . SER A 1 689 ? 18.220 -12.801 -5.962 1.00 84.00 689 SER A C 1
ATOM 5416 O O . SER A 1 689 ? 17.514 -12.465 -6.904 1.00 84.00 689 SER A O 1
ATOM 5418 N N . THR A 1 690 ? 17.955 -13.890 -5.233 1.00 79.50 690 THR A N 1
ATOM 5419 C CA . THR A 1 690 ? 16.829 -14.798 -5.533 1.00 79.50 690 THR A CA 1
ATOM 5420 C C . THR A 1 690 ? 15.469 -14.120 -5.329 1.00 79.50 690 THR A C 1
ATOM 5422 O O . THR A 1 690 ? 14.573 -14.276 -6.152 1.00 79.50 690 THR A O 1
ATOM 5425 N N . LEU A 1 691 ? 15.327 -13.324 -4.265 1.00 81.31 691 LEU A N 1
ATOM 5426 C CA . LEU A 1 691 ? 14.124 -12.538 -3.959 1.00 81.31 691 LEU A CA 1
ATOM 5427 C C . LEU A 1 691 ? 13.818 -11.453 -4.995 1.00 81.31 691 LEU A C 1
ATOM 5429 O O . LEU A 1 691 ? 12.654 -11.153 -5.247 1.00 81.31 691 LEU A O 1
ATOM 5433 N N . THR A 1 692 ? 14.867 -10.848 -5.555 1.00 86.31 692 THR A N 1
ATOM 5434 C CA . THR A 1 692 ? 14.767 -9.672 -6.432 1.00 86.31 692 THR A CA 1
ATOM 5435 C C . THR A 1 692 ? 14.982 -9.975 -7.909 1.00 86.31 692 THR A C 1
ATOM 5437 O O . THR A 1 692 ? 14.798 -9.099 -8.755 1.00 86.31 692 THR A O 1
ATOM 5440 N N . SER A 1 693 ? 15.321 -11.223 -8.240 1.00 83.12 693 SER A N 1
ATOM 5441 C CA . SER A 1 693 ? 15.529 -11.682 -9.612 1.00 83.12 693 SER A CA 1
ATOM 5442 C C . SER A 1 693 ? 14.421 -12.639 -10.024 1.00 83.12 693 SER A C 1
ATOM 5444 O O . SER A 1 693 ? 14.477 -13.840 -9.775 1.00 83.12 693 SER A O 1
ATOM 5446 N N . GLY A 1 694 ? 13.417 -12.090 -10.700 1.00 81.12 694 GLY A N 1
ATOM 5447 C CA . GLY A 1 694 ? 12.350 -12.855 -11.329 1.00 81.12 694 GLY A CA 1
ATOM 5448 C C . GLY A 1 694 ? 11.916 -12.248 -12.646 1.00 81.12 694 GLY A C 1
ATOM 5449 O O . GLY A 1 694 ? 12.164 -11.075 -12.935 1.00 81.12 694 GLY A O 1
ATOM 5450 N N . THR A 1 695 ? 11.234 -13.071 -13.435 1.00 83.56 695 THR A N 1
ATOM 5451 C CA . THR A 1 695 ? 10.543 -12.619 -14.647 1.00 83.56 695 THR A CA 1
ATOM 5452 C C . THR A 1 695 ? 9.391 -11.673 -14.303 1.00 83.56 695 THR A C 1
ATOM 5454 O O . THR A 1 695 ? 8.869 -11.682 -13.183 1.00 83.56 695 THR A O 1
ATOM 5457 N N . LEU A 1 696 ? 8.962 -10.858 -15.269 1.00 81.00 696 LEU A N 1
ATOM 5458 C CA . LEU A 1 696 ? 7.863 -9.910 -15.063 1.00 81.00 696 LEU A CA 1
ATOM 5459 C C . LEU A 1 696 ? 6.547 -10.631 -14.738 1.00 81.00 696 LEU A C 1
ATOM 5461 O O . LEU A 1 696 ? 5.739 -10.124 -13.966 1.00 81.00 696 LEU A O 1
ATOM 5465 N N . SER A 1 697 ? 6.325 -11.829 -15.286 1.00 79.50 697 SER A N 1
ATOM 5466 C CA . SER A 1 697 ? 5.146 -12.644 -14.971 1.00 79.50 697 SER A CA 1
ATOM 5467 C C . SER A 1 697 ? 5.153 -13.205 -13.541 1.00 79.50 697 SER A C 1
ATOM 5469 O O . SER A 1 697 ? 4.090 -13.381 -12.930 1.00 79.50 697 SER A O 1
ATOM 5471 N N . GLN A 1 698 ? 6.338 -13.477 -12.987 1.00 80.69 698 GLN A N 1
ATOM 5472 C CA . GLN A 1 698 ? 6.520 -13.994 -11.628 1.00 80.69 698 GLN A CA 1
ATOM 5473 C C . GLN A 1 698 ? 6.453 -12.896 -10.576 1.00 80.69 698 GLN A C 1
ATOM 5475 O O . GLN A 1 698 ? 5.974 -13.173 -9.478 1.00 80.69 698 GLN A O 1
ATOM 5480 N N . ASN A 1 699 ? 6.852 -11.674 -10.933 1.00 86.75 699 ASN A N 1
ATOM 5481 C CA . ASN A 1 699 ? 6.826 -10.522 -10.043 1.00 86.75 699 ASN A CA 1
ATOM 5482 C C . ASN A 1 699 ? 5.442 -10.337 -9.394 1.00 86.75 699 ASN A C 1
ATOM 5484 O O . ASN A 1 699 ? 4.396 -10.630 -9.999 1.00 86.75 699 ASN A O 1
ATOM 5488 N N . VAL A 1 700 ? 5.431 -9.878 -8.145 1.00 86.31 700 VAL A N 1
ATOM 5489 C CA . VAL A 1 700 ? 4.191 -9.501 -7.463 1.00 86.31 700 VAL A CA 1
ATOM 5490 C C . VAL A 1 700 ? 3.598 -8.271 -8.154 1.00 86.31 700 VAL A C 1
ATOM 5492 O O . VAL A 1 700 ? 4.283 -7.279 -8.391 1.00 86.31 700 VAL A O 1
ATOM 5495 N N . ASP A 1 701 ? 2.311 -8.345 -8.496 1.00 85.94 701 ASP A N 1
ATOM 5496 C CA . ASP A 1 701 ? 1.585 -7.231 -9.106 1.00 85.94 701 ASP A CA 1
ATOM 5497 C C . ASP A 1 701 ? 1.147 -6.241 -8.022 1.00 85.94 701 ASP A C 1
ATOM 5499 O O . ASP A 1 701 ? 0.105 -6.423 -7.386 1.00 85.94 701 ASP A O 1
ATOM 5503 N N . LEU A 1 702 ? 1.969 -5.211 -7.804 1.00 84.62 702 LEU A N 1
ATOM 5504 C CA . LEU A 1 702 ? 1.727 -4.178 -6.794 1.00 84.62 702 LEU A CA 1
ATOM 5505 C C . LEU A 1 702 ? 0.543 -3.276 -7.160 1.00 84.62 702 LEU A C 1
ATOM 5507 O O . LEU A 1 702 ? -0.255 -2.926 -6.297 1.00 84.62 702 LEU A O 1
ATOM 5511 N N . ALA A 1 703 ? 0.358 -2.965 -8.446 1.00 82.50 703 ALA A N 1
ATOM 5512 C CA . ALA A 1 703 ? -0.799 -2.183 -8.891 1.00 82.50 703 ALA A CA 1
ATOM 5513 C C . ALA A 1 703 ? -2.102 -2.979 -8.751 1.00 82.50 703 ALA A C 1
ATOM 5515 O O . ALA A 1 703 ? -3.184 -2.406 -8.610 1.00 82.50 703 ALA A O 1
ATOM 5516 N N . GLY A 1 704 ? -1.986 -4.308 -8.780 1.00 82.56 704 GLY A N 1
ATOM 5517 C CA . GLY A 1 704 ? -3.067 -5.251 -8.553 1.00 82.56 704 GLY A CA 1
ATOM 5518 C C . GLY A 1 704 ? -3.629 -5.264 -7.128 1.00 82.56 704 GLY A C 1
ATOM 5519 O O . GLY A 1 704 ? -4.542 -6.055 -6.876 1.00 82.56 704 GLY A O 1
ATOM 5520 N N . LEU A 1 705 ? -3.103 -4.446 -6.205 1.00 85.62 705 LEU A N 1
ATOM 5521 C CA . LEU A 1 705 ? -3.762 -4.148 -4.933 1.00 85.62 705 LEU A CA 1
ATOM 5522 C C . LEU A 1 705 ? -4.942 -3.196 -5.181 1.00 85.62 705 LEU A C 1
ATOM 5524 O O . LEU A 1 705 ? -6.090 -3.613 -5.049 1.00 85.62 705 LEU A O 1
ATOM 5528 N N . SER A 1 706 ? -4.696 -1.962 -5.626 1.00 83.94 706 SER A N 1
ATOM 5529 C CA . SER A 1 706 ? -5.772 -0.992 -5.890 1.00 83.94 706 SER A CA 1
ATOM 5530 C C . SER A 1 706 ? -6.660 -1.375 -7.077 1.00 83.94 706 SER A C 1
ATOM 5532 O O . SER A 1 706 ? -7.879 -1.205 -7.017 1.00 83.94 706 SER A O 1
ATOM 5534 N N . PHE A 1 707 ? -6.062 -1.910 -8.148 1.00 87.75 707 PHE A N 1
ATOM 5535 C CA . PHE A 1 707 ? -6.751 -2.252 -9.393 1.00 87.75 707 PHE A CA 1
ATOM 5536 C C . PHE A 1 707 ? -6.357 -3.663 -9.863 1.00 87.75 707 PHE A C 1
ATOM 5538 O O . PHE A 1 707 ? -5.471 -3.812 -10.705 1.00 87.75 707 PHE A O 1
ATOM 5545 N N . PRO A 1 708 ? -7.008 -4.729 -9.363 1.00 87.94 708 PRO A N 1
ATOM 5546 C CA . PRO A 1 708 ? -6.610 -6.116 -9.640 1.00 87.94 708 PRO A CA 1
ATOM 5547 C C . PRO A 1 708 ? -6.884 -6.595 -11.073 1.00 87.94 708 PRO A C 1
ATOM 5549 O O . PRO A 1 708 ? -6.356 -7.628 -11.489 1.00 87.94 708 PRO A O 1
ATOM 5552 N N . ARG A 1 709 ? -7.742 -5.897 -11.828 1.00 90.75 709 ARG A N 1
ATOM 5553 C CA . ARG A 1 709 ? -8.213 -6.320 -13.156 1.00 90.75 709 ARG A CA 1
ATOM 5554 C C . ARG A 1 709 ? -7.998 -5.189 -14.155 1.00 90.75 709 ARG A C 1
ATOM 5556 O O . ARG A 1 709 ? -8.880 -4.363 -14.381 1.00 90.75 709 ARG A O 1
ATOM 5563 N N . ARG A 1 710 ? -6.798 -5.170 -14.733 1.00 90.25 710 ARG A N 1
ATOM 5564 C CA . ARG A 1 710 ? -6.301 -4.176 -15.693 1.00 90.25 710 ARG A CA 1
ATOM 5565 C C . ARG A 1 710 ? -5.976 -4.857 -17.010 1.00 90.25 710 ARG A C 1
ATOM 5567 O O . ARG A 1 710 ? -5.144 -5.761 -17.077 1.00 90.25 710 ARG A O 1
ATOM 5574 N N . MET A 1 711 ? -6.594 -4.388 -18.078 1.00 92.00 711 MET A N 1
ATOM 5575 C CA . MET A 1 711 ? -6.259 -4.795 -19.437 1.00 92.00 711 MET A CA 1
ATOM 5576 C C . MET A 1 711 ? -5.974 -3.559 -20.276 1.00 92.00 711 MET A C 1
ATOM 5578 O O . MET A 1 711 ? -6.387 -2.452 -19.942 1.00 92.00 711 MET A O 1
ATOM 5582 N N . GLY A 1 712 ? -5.234 -3.726 -21.360 1.00 91.38 712 GLY A N 1
ATOM 5583 C CA . GLY A 1 712 ? -4.915 -2.619 -22.239 1.00 91.38 712 GLY A CA 1
ATOM 5584 C C . GLY A 1 712 ? -4.578 -3.077 -23.641 1.00 91.38 712 GLY A C 1
ATOM 5585 O O . GLY A 1 712 ? -3.983 -4.138 -23.843 1.00 91.38 712 GLY A O 1
ATOM 5586 N N . VAL A 1 713 ? -4.931 -2.234 -24.603 1.00 91.88 713 VAL A N 1
ATOM 5587 C CA . VAL A 1 713 ? -4.577 -2.395 -26.012 1.00 91.88 713 VAL A CA 1
ATOM 5588 C C . VAL A 1 713 ? -3.782 -1.173 -26.435 1.00 91.88 713 VAL A C 1
ATOM 5590 O O . VAL A 1 713 ? -4.254 -0.046 -26.287 1.00 91.88 713 VAL A O 1
ATOM 5593 N N . ARG A 1 714 ? -2.577 -1.394 -26.961 1.00 91.12 714 ARG A N 1
ATOM 5594 C CA . ARG A 1 714 ? -1.740 -0.332 -27.517 1.00 91.12 714 ARG A CA 1
ATOM 5595 C C . ARG A 1 714 ? -1.858 -0.315 -29.025 1.00 91.12 714 ARG A C 1
ATOM 5597 O O . ARG A 1 714 ? -1.549 -1.312 -29.681 1.00 91.12 714 ARG A O 1
ATOM 5604 N N . PHE A 1 715 ? -2.227 0.830 -29.576 1.00 91.06 715 PHE A N 1
ATOM 5605 C CA . PHE A 1 715 ? -2.244 1.037 -31.015 1.00 91.06 715 PHE A CA 1
ATOM 5606 C C . PHE A 1 715 ? -0.864 1.426 -31.544 1.00 91.06 715 PHE A C 1
ATOM 5608 O O . PHE A 1 715 ? -0.112 2.166 -30.908 1.00 91.06 715 PHE A O 1
ATOM 5615 N N . ALA A 1 716 ? -0.545 0.964 -32.750 1.00 87.62 716 ALA A N 1
ATOM 5616 C CA . ALA A 1 716 ? 0.685 1.328 -33.433 1.00 87.62 716 ALA A CA 1
ATOM 5617 C C . ALA A 1 716 ? 0.738 2.849 -33.672 1.00 87.62 716 ALA A C 1
ATOM 5619 O O . ALA A 1 716 ? -0.233 3.453 -34.129 1.00 87.62 716 ALA A O 1
ATOM 5620 N N . ALA A 1 717 ? 1.892 3.481 -33.440 1.00 84.44 717 ALA A N 1
ATOM 5621 C CA . ALA A 1 717 ? 2.037 4.935 -33.585 1.00 84.44 717 ALA A CA 1
ATOM 5622 C C . ALA A 1 717 ? 1.584 5.492 -34.959 1.00 84.44 717 ALA A C 1
ATOM 5624 O O . ALA A 1 717 ? 0.924 6.534 -34.984 1.00 84.44 717 ALA A O 1
ATOM 5625 N N . PRO A 1 718 ? 1.849 4.827 -36.107 1.00 86.38 718 PRO A N 1
ATOM 5626 C CA . PRO A 1 718 ? 1.329 5.288 -37.395 1.00 86.38 718 PRO A CA 1
ATOM 5627 C C . PRO A 1 718 ? -0.201 5.196 -37.492 1.00 86.38 718 PRO A C 1
ATOM 5629 O O . PRO A 1 718 ? -0.813 6.023 -38.163 1.00 86.38 718 PRO A O 1
ATOM 5632 N N . TYR A 1 719 ? -0.827 4.235 -36.803 1.00 87.25 719 TYR A N 1
ATOM 5633 C CA . TYR A 1 719 ? -2.283 4.094 -36.743 1.00 87.25 719 TYR A CA 1
ATOM 5634 C C . TYR A 1 719 ? -2.911 5.254 -35.965 1.00 87.25 719 TYR A C 1
ATOM 5636 O O . TYR A 1 719 ? -3.813 5.923 -36.468 1.00 87.25 719 TYR A O 1
ATOM 5644 N N . VAL A 1 720 ? -2.370 5.550 -34.779 1.00 88.25 720 VAL A N 1
ATOM 5645 C CA . VAL A 1 720 ? -2.813 6.666 -33.929 1.00 88.25 720 VAL A CA 1
ATOM 5646 C C . VAL A 1 720 ? -2.701 8.002 -34.666 1.00 88.25 720 VAL A C 1
ATOM 5648 O O . VAL A 1 720 ? -3.656 8.775 -34.667 1.00 88.25 720 VAL A O 1
ATOM 5651 N N . LYS A 1 721 ? -1.571 8.249 -35.347 1.00 87.50 721 LYS A N 1
ATOM 5652 C CA . LYS A 1 721 ? -1.347 9.474 -36.134 1.00 87.50 721 LYS A CA 1
ATOM 5653 C C . LYS A 1 721 ? -2.288 9.581 -37.333 1.00 87.50 721 LYS A C 1
ATOM 5655 O O . LYS A 1 721 ? -2.843 10.646 -37.573 1.00 87.50 721 LYS A O 1
ATOM 5660 N N . ARG A 1 722 ? -2.488 8.489 -38.079 1.00 85.44 722 ARG A N 1
ATOM 5661 C CA . ARG A 1 722 ? -3.326 8.477 -39.289 1.00 85.44 722 ARG A CA 1
ATOM 5662 C C . ARG A 1 722 ? -4.784 8.832 -39.004 1.00 85.44 722 ARG A C 1
ATOM 5664 O O . ARG A 1 722 ? -5.404 9.503 -39.822 1.00 85.44 722 ARG A O 1
ATOM 5671 N N . TYR A 1 723 ? -5.323 8.355 -37.885 1.00 84.88 723 TYR A N 1
ATOM 5672 C CA . TYR A 1 723 ? -6.725 8.560 -37.514 1.00 84.88 723 TYR A CA 1
ATOM 5673 C C . TYR A 1 723 ? -6.920 9.622 -36.421 1.00 84.88 723 TYR A C 1
ATOM 5675 O O . TYR A 1 723 ? -8.037 9.783 -35.945 1.00 84.88 723 TYR A O 1
ATOM 5683 N N . ASN A 1 724 ? -5.856 10.338 -36.035 1.00 86.62 724 ASN A N 1
ATOM 5684 C CA . ASN A 1 724 ? -5.849 11.338 -34.964 1.00 86.62 724 ASN A CA 1
ATOM 5685 C C . ASN A 1 724 ? -6.548 10.854 -33.677 1.00 86.62 724 ASN A C 1
ATOM 5687 O O . ASN A 1 724 ? -7.477 11.484 -33.178 1.00 86.62 724 ASN A O 1
ATOM 5691 N N . LEU A 1 725 ? -6.135 9.685 -33.179 1.00 85.94 725 LEU A N 1
ATOM 5692 C CA . LEU A 1 725 ? -6.854 9.001 -32.097 1.00 85.94 725 LEU A CA 1
ATOM 5693 C C . LEU A 1 725 ? -6.489 9.492 -30.689 1.00 85.94 725 LEU A C 1
ATOM 5695 O O . LEU A 1 725 ? -7.182 9.136 -29.741 1.00 85.94 725 LEU A O 1
ATOM 5699 N N . VAL A 1 726 ? -5.414 10.269 -30.522 1.00 87.69 726 VAL A N 1
ATOM 5700 C CA . VAL A 1 726 ? -4.978 10.756 -29.198 1.00 87.69 726 VAL A CA 1
ATOM 5701 C C . VAL A 1 726 ? -6.086 11.596 -28.562 1.00 87.69 726 VAL A C 1
ATOM 5703 O O . VAL A 1 726 ? -6.647 12.471 -29.218 1.00 87.69 726 VAL A O 1
ATOM 5706 N N . GLY A 1 727 ? -6.427 11.311 -27.302 1.00 86.44 727 GLY A N 1
ATOM 5707 C CA . GLY A 1 727 ? -7.511 11.994 -26.589 1.00 86.44 727 GLY A CA 1
ATOM 5708 C C . GLY A 1 727 ? -8.925 11.620 -27.054 1.00 86.44 727 GLY A C 1
ATOM 5709 O O . GLY A 1 727 ? -9.899 12.167 -26.543 1.00 86.44 727 GLY A O 1
ATOM 5710 N N . SER A 1 728 ? -9.073 10.684 -28.000 1.00 90.12 728 SER A N 1
ATOM 5711 C CA . SER A 1 728 ? -10.387 10.128 -28.345 1.00 90.12 728 SER A CA 1
ATOM 5712 C C . SER A 1 728 ? -10.966 9.360 -27.158 1.00 90.12 728 SER A C 1
ATOM 5714 O O . SER A 1 728 ? -10.230 8.699 -26.421 1.00 90.12 728 SER A O 1
ATOM 5716 N N . GLN A 1 729 ? -12.287 9.415 -26.992 1.00 91.12 729 GLN A N 1
ATOM 5717 C CA . GLN A 1 729 ? -12.967 8.679 -25.934 1.00 91.12 729 GLN A CA 1
ATOM 5718 C C . GLN A 1 729 ? -13.012 7.194 -26.290 1.00 91.12 729 GLN A C 1
ATOM 5720 O O . GLN A 1 729 ? -13.329 6.800 -27.414 1.00 91.12 729 GLN A O 1
ATOM 5725 N N . VAL A 1 730 ? -12.715 6.358 -25.312 1.00 91.75 730 VAL A N 1
ATOM 5726 C CA . VAL A 1 730 ? -12.662 4.913 -25.441 1.00 91.75 730 VAL A CA 1
ATOM 5727 C C . VAL A 1 730 ? -13.722 4.317 -24.529 1.00 91.75 730 VAL A C 1
ATOM 5729 O O . VAL A 1 730 ? -13.785 4.653 -23.353 1.00 91.75 730 VAL A O 1
ATOM 5732 N N . LYS A 1 731 ? -14.559 3.428 -25.067 1.00 92.50 731 LYS A N 1
ATOM 5733 C CA . LYS A 1 731 ? -15.552 2.685 -24.284 1.00 92.50 731 LYS A CA 1
ATOM 5734 C C . LYS A 1 731 ? -15.358 1.192 -24.436 1.00 92.50 731 LYS A C 1
ATOM 5736 O O . LYS A 1 731 ? -15.330 0.673 -25.557 1.00 92.50 731 LYS A O 1
ATOM 5741 N N . TRP A 1 732 ? -15.292 0.511 -23.305 1.00 93.62 732 TRP A N 1
ATOM 5742 C CA . TRP A 1 732 ? -15.184 -0.935 -23.216 1.00 93.62 732 TRP A CA 1
ATOM 5743 C C . TRP A 1 732 ? -16.485 -1.561 -22.743 1.00 93.62 732 TRP A C 1
ATOM 5745 O O . TRP A 1 732 ? -17.093 -1.087 -21.790 1.00 93.62 732 TRP A O 1
ATOM 5755 N N . ASP A 1 733 ? -16.865 -2.667 -23.379 1.00 92.75 733 ASP A N 1
ATOM 5756 C CA . ASP A 1 733 ? -18.000 -3.494 -22.977 1.00 92.75 733 ASP A CA 1
ATOM 5757 C C . ASP A 1 733 ? -17.575 -4.967 -22.905 1.00 92.75 733 ASP A C 1
ATOM 5759 O O . ASP A 1 733 ? -16.924 -5.460 -23.834 1.00 92.75 733 ASP A O 1
ATOM 5763 N N . ALA A 1 734 ? -18.003 -5.697 -21.872 1.00 93.12 734 ALA A N 1
ATOM 5764 C CA . ALA A 1 734 ? -17.779 -7.140 -21.772 1.00 93.12 734 ALA A CA 1
ATOM 5765 C C . ALA A 1 734 ? -19.061 -7.975 -21.944 1.00 93.12 734 ALA A C 1
ATOM 5767 O O . ALA A 1 734 ? -20.150 -7.604 -21.497 1.00 93.12 734 ALA A O 1
ATOM 5768 N N . TYR A 1 735 ? -18.898 -9.147 -22.555 1.00 93.12 735 TYR A N 1
ATOM 5769 C CA . TYR A 1 735 ? -19.949 -10.090 -22.925 1.00 93.12 735 TYR A CA 1
ATOM 5770 C C . TYR A 1 735 ? -19.580 -11.512 -22.505 1.00 93.12 735 TYR A C 1
ATOM 5772 O O . TYR A 1 735 ? -18.405 -11.888 -22.452 1.00 93.12 735 TYR A O 1
ATOM 5780 N N . SER A 1 736 ? -20.610 -12.315 -22.244 1.00 91.50 736 SER A N 1
ATOM 5781 C CA . SER A 1 736 ? -20.464 -13.742 -21.925 1.00 91.50 736 SER A CA 1
ATOM 5782 C C . SER A 1 736 ? -20.353 -14.629 -23.171 1.00 91.50 736 SER A C 1
ATOM 5784 O O . SER A 1 736 ? -19.839 -15.743 -23.090 1.00 91.50 736 SER A O 1
ATOM 5786 N N . ASP A 1 737 ? -20.814 -14.150 -24.329 1.00 90.31 737 ASP A N 1
ATOM 5787 C CA . ASP A 1 737 ? -20.950 -14.932 -25.554 1.00 90.31 737 ASP A CA 1
ATOM 5788 C C . ASP A 1 737 ? -20.063 -14.429 -26.702 1.00 90.31 737 ASP A C 1
ATOM 5790 O O . ASP A 1 737 ? -19.844 -13.231 -26.877 1.00 90.31 737 ASP A O 1
ATOM 5794 N N . ALA A 1 738 ? -19.631 -15.359 -27.559 1.00 87.44 738 ALA A N 1
ATOM 5795 C CA . ALA A 1 738 ? -18.784 -15.064 -28.717 1.00 87.44 738 ALA A CA 1
ATOM 5796 C C . ALA A 1 738 ? -19.450 -14.173 -29.779 1.00 87.44 738 ALA A C 1
ATOM 5798 O O . ALA A 1 738 ? -18.761 -13.608 -30.625 1.00 87.44 738 ALA A O 1
ATOM 5799 N N . LYS A 1 739 ? -20.786 -14.064 -29.757 1.00 86.50 739 LYS A N 1
ATOM 5800 C CA . LYS A 1 739 ? -21.567 -13.250 -30.698 1.00 86.50 739 LYS A CA 1
ATOM 5801 C C . LYS A 1 739 ? -21.852 -11.836 -30.176 1.00 86.50 739 LYS A C 1
ATOM 5803 O O . LYS A 1 739 ? -22.448 -11.053 -30.912 1.00 86.50 739 LYS A O 1
ATOM 5808 N N . PHE A 1 740 ? -21.388 -11.485 -28.971 1.00 88.69 740 PHE A N 1
ATOM 5809 C CA . PHE A 1 740 ? -21.566 -10.167 -28.346 1.00 88.69 740 PHE A CA 1
ATOM 5810 C C . PHE A 1 740 ? -23.043 -9.761 -28.172 1.00 88.69 740 PHE A C 1
ATOM 5812 O O . PHE A 1 740 ? -23.418 -8.612 -28.413 1.00 88.69 740 PHE A O 1
ATOM 5819 N N . THR A 1 741 ? -23.895 -10.708 -27.771 1.00 87.31 741 THR A N 1
ATOM 5820 C CA . THR A 1 741 ? -25.345 -10.509 -27.594 1.00 87.31 741 THR A CA 1
ATOM 5821 C C . THR A 1 741 ? -25.780 -10.400 -26.131 1.00 87.31 741 THR A C 1
ATOM 5823 O O . THR A 1 741 ? -26.774 -9.738 -25.843 1.00 87.31 741 THR A O 1
ATOM 5826 N N . LYS A 1 742 ? -25.038 -11.009 -25.197 1.00 89.19 742 LYS A N 1
ATOM 5827 C CA . LYS A 1 742 ? -25.345 -11.074 -23.760 1.00 89.19 742 LYS A CA 1
ATOM 5828 C C . LYS A 1 742 ? -24.317 -10.272 -22.944 1.00 89.19 742 LYS A C 1
ATOM 5830 O O . LYS A 1 742 ? -23.293 -10.841 -22.538 1.00 89.19 742 LYS A O 1
ATOM 5835 N N . PRO A 1 743 ? -24.553 -8.963 -22.717 1.00 90.56 743 PRO A N 1
ATOM 5836 C CA . PRO A 1 743 ? -23.650 -8.120 -21.935 1.00 90.56 743 PRO A CA 1
ATOM 5837 C C . PRO A 1 743 ? -23.626 -8.546 -20.461 1.00 90.56 743 PRO A C 1
ATOM 5839 O O . PRO A 1 743 ? -24.642 -8.972 -19.918 1.00 90.56 743 PRO A O 1
ATOM 5842 N N . LEU A 1 744 ? -22.471 -8.401 -19.807 1.00 86.62 744 LEU A N 1
ATOM 5843 C CA . LEU A 1 744 ? -22.262 -8.805 -18.407 1.00 86.62 744 LEU A CA 1
ATOM 5844 C C . LEU A 1 744 ? -22.759 -7.775 -17.369 1.00 86.62 744 LEU A C 1
ATOM 5846 O O . LEU A 1 744 ? -22.754 -8.060 -16.176 1.00 86.62 744 LEU A O 1
ATOM 5850 N N . GLY A 1 745 ? -23.218 -6.597 -17.805 1.00 84.19 745 GLY A N 1
ATOM 5851 C CA . GLY A 1 745 ? -23.796 -5.556 -16.944 1.00 84.19 745 GLY A CA 1
ATOM 5852 C C . GLY A 1 745 ? -22.906 -4.321 -16.760 1.00 84.19 745 GLY A C 1
ATOM 5853 O O . GLY A 1 745 ? -21.850 -4.197 -17.376 1.00 84.19 745 GLY A O 1
ATOM 5854 N N . LYS A 1 746 ? -23.354 -3.383 -15.912 1.00 83.31 746 LYS A N 1
ATOM 5855 C CA . LYS A 1 746 ? -22.745 -2.046 -15.743 1.00 83.31 746 LYS A CA 1
ATOM 5856 C C . LYS A 1 746 ? -21.324 -2.084 -15.159 1.00 83.31 746 LYS A C 1
ATOM 5858 O O . LYS A 1 746 ? -20.502 -1.262 -15.540 1.00 83.31 746 LYS A O 1
ATOM 5863 N N . ASN A 1 747 ? -21.018 -3.047 -14.287 1.00 82.94 747 ASN A N 1
ATOM 5864 C CA . ASN A 1 747 ? -19.710 -3.149 -13.619 1.00 82.94 747 ASN A CA 1
ATOM 5865 C C . ASN A 1 747 ? -18.583 -3.675 -14.532 1.00 82.94 747 ASN A C 1
ATOM 5867 O O . ASN A 1 747 ? -17.414 -3.647 -14.147 1.00 82.94 747 ASN A O 1
ATOM 5871 N N . PHE A 1 748 ? -18.929 -4.119 -15.746 1.00 87.12 748 PHE A N 1
ATOM 5872 C CA . PHE A 1 748 ? -17.995 -4.563 -16.785 1.00 87.12 748 PHE A CA 1
ATOM 5873 C C . PHE A 1 748 ? -17.916 -3.586 -17.968 1.00 87.12 748 PHE A C 1
ATOM 5875 O O . PHE A 1 748 ? -17.484 -3.956 -19.063 1.00 87.12 748 PHE A O 1
ATOM 5882 N N . VAL A 1 749 ? -18.367 -2.351 -17.749 1.00 88.19 749 VAL A N 1
ATOM 5883 C CA . VAL A 1 749 ? -18.234 -1.233 -18.680 1.00 88.19 749 VAL A CA 1
ATOM 5884 C C . VAL A 1 749 ? -17.242 -0.241 -18.090 1.00 88.19 749 VAL A C 1
ATOM 5886 O O . VAL A 1 749 ? -17.240 0.008 -16.883 1.00 88.19 749 VAL A O 1
ATOM 5889 N N . HIS A 1 750 ? -16.387 0.317 -18.936 1.00 89.38 750 HIS A N 1
ATOM 5890 C CA . HIS A 1 750 ? -15.405 1.311 -18.524 1.00 89.38 750 HIS A CA 1
ATOM 5891 C C . HIS A 1 750 ? -15.173 2.306 -19.652 1.00 89.38 750 HIS A C 1
ATOM 5893 O O . HIS A 1 750 ? -15.001 1.915 -20.812 1.00 89.38 750 HIS A O 1
ATOM 5899 N N . ASP A 1 751 ? -15.153 3.575 -19.272 1.00 88.38 751 ASP A N 1
ATOM 5900 C CA . ASP A 1 751 ? -14.858 4.690 -20.151 1.00 88.38 751 ASP A CA 1
ATOM 5901 C C . ASP A 1 751 ? -13.469 5.220 -19.784 1.00 88.38 751 ASP A C 1
ATOM 5903 O O . ASP A 1 751 ? -13.159 5.390 -18.607 1.00 88.38 751 ASP A O 1
ATOM 5907 N N . ASP A 1 752 ? -12.648 5.454 -20.801 1.00 88.19 752 ASP A N 1
ATOM 5908 C CA . ASP A 1 752 ? -11.284 5.968 -20.682 1.00 88.19 752 ASP A CA 1
ATOM 5909 C C . ASP A 1 752 ? -10.991 6.907 -21.864 1.00 88.19 752 ASP A C 1
ATOM 5911 O O . ASP A 1 752 ? -11.803 7.066 -22.783 1.00 88.19 752 ASP A O 1
ATOM 5915 N N . THR A 1 753 ? -9.819 7.525 -21.876 1.00 88.38 753 THR A N 1
ATOM 5916 C CA . THR A 1 753 ? -9.310 8.300 -23.008 1.00 88.38 753 THR A CA 1
ATOM 5917 C C . THR A 1 753 ? -8.071 7.640 -23.587 1.00 88.38 753 THR A C 1
ATOM 5919 O O . THR A 1 753 ? -7.282 7.019 -22.879 1.00 88.38 753 THR A O 1
ATOM 5922 N N . LEU A 1 754 ? -7.884 7.749 -24.904 1.00 88.62 754 LEU A N 1
ATOM 5923 C CA . LEU A 1 754 ? -6.687 7.192 -25.517 1.00 88.62 754 LEU A CA 1
ATOM 5924 C C . LEU A 1 754 ? -5.455 8.011 -25.117 1.00 88.62 754 LEU A C 1
ATOM 5926 O O . LEU A 1 754 ? -5.357 9.194 -25.460 1.00 88.62 754 LEU A O 1
ATOM 5930 N N . SER A 1 755 ? -4.502 7.355 -24.452 1.00 87.31 755 SER A N 1
ATOM 5931 C CA . SER A 1 755 ? -3.265 7.990 -24.000 1.00 87.31 755 SER A CA 1
ATOM 5932 C C . SER A 1 755 ? -2.396 8.461 -25.173 1.00 87.31 755 SER A C 1
ATOM 5934 O O . SER A 1 755 ? -2.519 7.981 -26.307 1.00 87.31 755 SER A O 1
ATOM 5936 N N . VAL A 1 756 ? -1.463 9.377 -24.901 1.00 84.69 756 VAL A N 1
ATOM 5937 C CA . VAL A 1 756 ? -0.512 9.893 -25.904 1.00 84.69 756 VAL A CA 1
ATOM 5938 C C . VAL A 1 756 ? 0.379 8.774 -26.459 1.00 84.69 756 VAL A C 1
ATOM 5940 O O . VAL A 1 756 ? 0.723 8.768 -27.641 1.00 84.69 756 VAL A O 1
ATOM 5943 N N . GLU A 1 757 ? 0.703 7.777 -25.637 1.00 84.31 757 GLU A N 1
ATOM 5944 C CA . GLU A 1 757 ? 1.473 6.589 -26.021 1.00 84.31 757 GLU A CA 1
ATOM 5945 C C . GLU A 1 757 ? 0.660 5.571 -26.844 1.00 84.31 757 GLU A C 1
ATOM 5947 O O . GLU A 1 757 ? 1.224 4.574 -27.318 1.00 84.31 757 GLU A O 1
ATOM 5952 N N . GLY A 1 758 ? -0.642 5.825 -27.021 1.00 87.94 758 GLY A N 1
ATOM 5953 C CA . GLY A 1 758 ? -1.570 5.023 -27.812 1.00 87.94 758 GLY A CA 1
ATOM 5954 C C . GLY A 1 758 ? -2.258 3.899 -27.040 1.00 87.94 758 GLY A C 1
ATOM 5955 O O . GLY A 1 758 ? -2.707 2.945 -27.676 1.00 87.94 758 GLY A O 1
ATOM 5956 N N . TRP A 1 759 ? -2.324 3.963 -25.705 1.00 91.00 759 TRP A N 1
ATOM 5957 C CA . TRP A 1 759 ? -3.020 2.956 -24.900 1.00 91.00 759 TRP A CA 1
ATOM 5958 C C . TRP A 1 759 ? -4.502 3.278 -24.730 1.00 91.00 759 TRP A C 1
ATOM 5960 O O . TRP A 1 759 ? -4.870 4.387 -24.360 1.00 91.00 759 TRP A O 1
ATOM 5970 N N . ALA A 1 760 ? -5.331 2.260 -24.940 1.00 91.75 760 ALA A N 1
ATOM 5971 C CA . ALA A 1 760 ? -6.702 2.177 -24.458 1.00 91.75 760 ALA A CA 1
ATOM 5972 C C . ALA A 1 760 ? -6.722 1.218 -23.261 1.00 91.75 760 ALA A C 1
ATOM 5974 O O . ALA A 1 760 ? -6.521 0.013 -23.461 1.00 91.75 760 ALA A O 1
ATOM 5975 N N . ARG A 1 761 ? -6.921 1.720 -22.034 1.00 90.69 761 ARG A N 1
ATOM 5976 C CA . ARG A 1 761 ? -6.952 0.876 -20.831 1.00 90.69 761 ARG A CA 1
ATOM 5977 C C . ARG A 1 761 ? -8.375 0.441 -20.502 1.00 90.69 761 ARG A C 1
ATOM 5979 O O . ARG A 1 761 ? -9.355 1.020 -20.959 1.00 90.69 761 ARG A O 1
ATOM 5986 N N . PHE A 1 762 ? -8.468 -0.654 -19.760 1.00 91.00 762 PHE A N 1
ATOM 5987 C CA . PHE A 1 762 ? -9.711 -1.258 -19.322 1.00 91.00 762 PHE A CA 1
ATOM 5988 C C . PHE A 1 762 ? -9.581 -1.732 -17.877 1.00 91.00 762 PHE A C 1
ATOM 5990 O O . PHE A 1 762 ? -8.819 -2.661 -17.597 1.00 91.00 762 PHE A O 1
ATOM 5997 N N . TYR A 1 763 ? -10.337 -1.103 -16.975 1.00 89.38 763 TYR A N 1
ATOM 5998 C CA . TYR A 1 763 ? -10.341 -1.408 -15.545 1.00 89.38 763 TYR A CA 1
ATOM 5999 C C . TYR A 1 763 ? -11.697 -1.957 -15.104 1.00 89.38 763 TYR A C 1
ATOM 6001 O O . TYR A 1 763 ? -12.731 -1.293 -15.235 1.00 89.38 763 TYR A O 1
ATOM 6009 N N . ILE A 1 764 ? -11.693 -3.171 -14.554 1.00 88.31 764 ILE A N 1
ATOM 6010 C CA . ILE A 1 764 ? -12.913 -3.918 -14.231 1.00 88.31 764 ILE A CA 1
ATOM 6011 C C . ILE A 1 764 ? -13.061 -4.049 -12.720 1.00 88.31 764 ILE A C 1
ATOM 6013 O O . ILE A 1 764 ? -12.170 -4.560 -12.040 1.00 88.31 764 ILE A O 1
ATOM 6017 N N . LYS A 1 765 ? -14.228 -3.657 -12.206 1.00 82.62 765 LYS A N 1
ATOM 6018 C CA . LYS A 1 765 ? -14.495 -3.706 -10.769 1.00 82.62 765 LYS A CA 1
ATOM 6019 C C . LYS A 1 765 ? -14.804 -5.117 -10.264 1.00 82.62 765 LYS A C 1
ATOM 6021 O O . LYS A 1 765 ? -14.305 -5.491 -9.209 1.00 82.62 765 LYS A O 1
ATOM 6026 N N . ASP A 1 766 ? -15.555 -5.906 -11.031 1.00 85.94 766 ASP A N 1
ATOM 6027 C CA . ASP A 1 766 ? -15.978 -7.262 -10.650 1.00 85.94 766 ASP A CA 1
ATOM 6028 C C . ASP A 1 766 ? -15.198 -8.354 -11.402 1.00 85.94 766 ASP A C 1
ATOM 6030 O O . ASP A 1 766 ? -14.590 -8.115 -12.448 1.00 85.94 766 ASP A O 1
ATOM 6034 N N . SER A 1 767 ? -15.186 -9.576 -10.865 1.00 87.12 767 SER A N 1
ATOM 6035 C CA . SER A 1 767 ? -14.574 -10.736 -11.522 1.00 87.12 767 SER A CA 1
ATOM 6036 C C . SER A 1 767 ? -15.465 -11.305 -12.625 1.00 87.12 767 SER A C 1
ATOM 6038 O O . SER A 1 767 ? -16.692 -11.285 -12.550 1.00 87.12 767 SER A O 1
ATOM 6040 N N . PHE A 1 768 ? -14.845 -11.854 -13.671 1.00 89.81 768 PHE A N 1
ATOM 6041 C CA . PHE A 1 768 ? -15.581 -12.547 -14.722 1.00 89.81 768 PHE A CA 1
ATOM 6042 C C . PHE A 1 768 ? -16.168 -13.870 -14.206 1.00 89.81 768 PHE A C 1
ATOM 6044 O O . PHE A 1 768 ? -15.415 -14.691 -13.674 1.00 89.81 768 PHE A O 1
ATOM 6051 N N . PRO A 1 769 ? -17.466 -14.146 -14.432 1.00 86.94 769 PRO A N 1
ATOM 6052 C CA . PRO A 1 769 ? -18.101 -15.377 -13.957 1.00 86.94 769 PRO A CA 1
ATOM 6053 C C . PRO A 1 769 ? -17.588 -16.630 -14.685 1.00 86.94 769 PRO A C 1
ATOM 6055 O O . PRO A 1 769 ? -17.524 -17.709 -14.107 1.00 86.94 769 PRO A O 1
ATOM 6058 N N . SER A 1 770 ? -17.184 -16.498 -15.951 1.00 89.12 770 SER A N 1
ATOM 6059 C CA . SER A 1 770 ? -16.671 -17.586 -16.791 1.00 89.12 770 SER A CA 1
ATOM 6060 C C . SER A 1 770 ? -15.166 -17.465 -17.037 1.00 89.12 770 SER A C 1
ATOM 6062 O O . SER A 1 770 ? -14.605 -16.371 -17.035 1.00 89.12 770 SER A O 1
ATOM 6064 N N . ASN A 1 771 ? -14.500 -18.588 -17.334 1.00 89.44 771 ASN A N 1
ATOM 6065 C CA . ASN A 1 771 ? -13.068 -18.615 -17.691 1.00 89.44 771 ASN A CA 1
ATOM 6066 C C . ASN A 1 771 ? -12.735 -17.868 -18.991 1.00 89.44 771 ASN A C 1
ATOM 6068 O O . ASN A 1 771 ? -11.573 -17.561 -19.256 1.00 89.44 771 ASN A O 1
ATOM 6072 N N . THR A 1 772 ? -13.744 -17.589 -19.811 1.00 92.31 772 THR A N 1
ATOM 6073 C CA . THR A 1 772 ? -13.623 -16.822 -21.048 1.00 92.31 772 THR A CA 1
ATOM 6074 C C . THR A 1 772 ? -14.618 -15.674 -21.022 1.00 92.31 772 THR A C 1
ATOM 6076 O O . THR A 1 772 ? -15.768 -15.876 -20.634 1.00 92.31 772 THR A O 1
ATOM 6079 N N . ALA A 1 773 ? -14.182 -14.497 -21.457 1.00 93.06 773 ALA A N 1
ATOM 6080 C CA . ALA A 1 773 ? -15.025 -13.324 -21.651 1.00 93.06 773 ALA A CA 1
ATOM 6081 C C . ALA A 1 773 ? -14.723 -12.687 -23.012 1.00 93.06 773 ALA A C 1
ATOM 6083 O O . ALA A 1 773 ? -13.611 -12.802 -23.533 1.00 93.06 773 ALA A O 1
ATOM 6084 N N . TYR A 1 774 ? -15.709 -12.013 -23.592 1.00 93.88 774 TYR A N 1
ATOM 6085 C CA . TYR A 1 774 ? -15.588 -11.362 -24.894 1.00 93.88 774 TYR A CA 1
ATOM 6086 C C . TYR A 1 774 ? -15.679 -9.854 -24.714 1.00 93.88 774 TYR A C 1
ATOM 6088 O O . TYR A 1 774 ? -16.628 -9.355 -24.115 1.00 93.88 774 TYR A O 1
ATOM 6096 N N . LEU A 1 775 ? -14.682 -9.122 -25.201 1.00 94.12 775 LEU A N 1
ATOM 6097 C CA . LEU A 1 775 ? -14.544 -7.686 -24.978 1.00 94.12 775 LEU A CA 1
ATOM 6098 C C . LEU A 1 775 ? -14.721 -6.928 -26.286 1.00 94.12 775 LEU A C 1
ATOM 6100 O O . LEU A 1 775 ? -14.172 -7.311 -27.320 1.00 94.12 775 LEU A O 1
ATOM 6104 N N . ARG A 1 776 ? -15.473 -5.834 -26.238 1.00 94.44 776 ARG A N 1
ATOM 6105 C CA . ARG A 1 776 ? -15.650 -4.919 -27.360 1.00 94.44 776 ARG A CA 1
ATOM 6106 C C . ARG A 1 776 ? -15.096 -3.554 -26.991 1.00 94.44 776 ARG A C 1
ATOM 6108 O O . ARG A 1 776 ? -15.509 -2.966 -25.998 1.00 94.44 776 ARG A O 1
ATOM 6115 N N . LEU A 1 777 ? -14.216 -3.048 -27.845 1.00 94.56 777 LEU A N 1
ATOM 6116 C CA . LEU A 1 777 ? -13.587 -1.742 -27.733 1.00 94.56 777 LEU A CA 1
ATOM 6117 C C . LEU A 1 777 ? -14.187 -0.790 -28.762 1.00 94.56 777 LEU A C 1
ATOM 6119 O O . LEU A 1 777 ? -14.107 -1.056 -29.961 1.00 94.56 777 LEU A O 1
ATOM 6123 N N . ARG A 1 778 ? -14.765 0.324 -28.318 1.00 93.50 778 ARG A N 1
ATOM 6124 C CA . ARG A 1 778 ? -15.315 1.377 -29.180 1.00 93.50 778 ARG A CA 1
ATOM 6125 C C . ARG A 1 778 ? -14.497 2.648 -29.010 1.00 93.50 778 ARG A C 1
ATOM 6127 O O . ARG A 1 778 ? -14.368 3.147 -27.900 1.00 93.50 778 ARG A O 1
ATOM 6134 N N . ILE A 1 779 ? -13.976 3.171 -30.114 1.00 92.25 779 ILE A N 1
ATOM 6135 C CA . ILE A 1 779 ? -13.273 4.454 -30.145 1.00 92.25 779 ILE A CA 1
ATOM 6136 C C . ILE A 1 779 ? -14.233 5.491 -30.712 1.00 92.25 779 ILE A C 1
ATOM 6138 O O . ILE A 1 779 ? -14.734 5.334 -31.830 1.00 92.25 779 ILE A O 1
ATOM 6142 N N . LEU A 1 780 ? -14.501 6.523 -29.927 1.00 91.69 780 LEU A N 1
ATOM 6143 C CA . LEU A 1 780 ? -15.439 7.599 -30.200 1.00 91.69 780 LEU A CA 1
ATOM 6144 C C . LEU A 1 780 ? -14.673 8.922 -30.285 1.00 91.69 780 LEU A C 1
ATOM 6146 O O . LEU A 1 780 ? -13.706 9.147 -29.559 1.00 91.69 780 LEU A O 1
ATOM 6150 N N . ASN A 1 781 ? -15.128 9.828 -31.141 1.00 87.56 781 ASN A N 1
ATOM 6151 C CA . ASN A 1 781 ? -14.646 11.203 -31.111 1.00 87.56 781 ASN A CA 1
ATOM 6152 C C . ASN A 1 781 ? -15.147 11.885 -29.824 1.00 87.56 781 ASN A C 1
ATOM 6154 O O . ASN A 1 781 ? -16.351 11.883 -29.565 1.00 87.56 781 ASN A O 1
ATOM 6158 N N . GLY A 1 782 ? -14.236 12.470 -29.040 1.00 76.19 782 GLY A N 1
ATOM 6159 C CA . GLY A 1 782 ? -14.559 13.075 -27.743 1.00 76.19 782 GLY A CA 1
ATOM 6160 C C . GLY A 1 782 ? -15.533 14.259 -27.814 1.00 76.19 782 GLY A C 1
ATOM 6161 O O . GLY A 1 782 ? -16.248 14.506 -26.852 1.00 76.19 782 GLY A O 1
ATOM 6162 N N . THR A 1 783 ? -15.612 14.963 -28.950 1.00 77.44 783 THR A N 1
ATOM 6163 C CA . THR A 1 783 ? -16.499 16.130 -29.113 1.00 77.44 783 THR A CA 1
ATOM 6164 C C . THR A 1 783 ? -17.833 15.761 -29.756 1.00 77.44 783 THR A C 1
ATOM 6166 O O . THR A 1 783 ? -18.881 16.217 -29.312 1.00 77.44 783 THR A O 1
ATOM 6169 N N . SER A 1 784 ? -17.815 14.943 -30.813 1.00 79.69 784 SER A N 1
ATOM 6170 C CA . SER A 1 784 ? -19.025 14.628 -31.590 1.00 79.69 784 SER A CA 1
ATOM 6171 C C . SER A 1 784 ? -19.722 13.332 -31.170 1.00 79.69 784 SER A C 1
ATOM 6173 O O . SER A 1 784 ? -20.781 13.011 -31.709 1.00 79.69 784 SER A O 1
ATOM 6175 N N . GLY A 1 785 ? -19.109 12.527 -30.293 1.00 79.50 785 GLY A N 1
ATOM 6176 C CA . GLY A 1 785 ? -19.607 11.202 -29.904 1.00 79.50 785 GLY A CA 1
ATOM 6177 C C . GLY A 1 785 ? -19.685 10.196 -31.061 1.00 79.50 785 GLY A C 1
ATOM 6178 O O . GLY A 1 785 ? -20.259 9.118 -30.915 1.00 79.50 785 GLY A O 1
ATOM 6179 N N . THR A 1 786 ? -19.138 10.534 -32.233 1.00 88.25 786 THR A N 1
ATOM 6180 C CA . THR A 1 786 ? -19.214 9.695 -33.433 1.00 88.25 786 THR A CA 1
ATOM 6181 C C . THR A 1 786 ? -18.262 8.508 -33.315 1.00 88.25 786 THR A C 1
ATOM 6183 O O . THR A 1 786 ? -17.109 8.669 -32.915 1.00 88.25 786 THR A O 1
ATOM 6186 N N . LEU A 1 787 ? -18.725 7.317 -33.698 1.00 89.31 787 LEU A N 1
ATOM 6187 C CA . LEU A 1 787 ? -17.915 6.100 -33.704 1.00 89.31 787 LEU A CA 1
ATOM 6188 C C . LEU A 1 787 ? -16.854 6.146 -34.807 1.00 89.31 787 LEU A C 1
ATOM 6190 O O . LEU A 1 787 ? -17.180 6.188 -35.989 1.00 89.31 787 LEU A O 1
ATOM 6194 N N . ILE A 1 788 ? -15.585 6.088 -34.406 1.00 87.56 788 ILE A N 1
ATOM 6195 C CA . ILE A 1 788 ? -14.433 6.040 -35.311 1.00 87.56 788 ILE A CA 1
ATOM 6196 C C . ILE A 1 788 ? -14.135 4.586 -35.684 1.00 87.56 788 ILE A C 1
ATOM 6198 O O . ILE A 1 788 ? -14.019 4.235 -36.859 1.00 87.56 788 ILE A O 1
ATOM 6202 N N . LYS A 1 789 ? -14.000 3.716 -34.675 1.00 88.94 789 LYS A N 1
ATOM 6203 C CA . LYS A 1 789 ? -13.655 2.307 -34.882 1.00 88.94 789 LYS A CA 1
ATOM 6204 C C . LYS A 1 789 ? -14.195 1.416 -33.772 1.00 88.94 789 LYS A C 1
ATOM 6206 O O . LYS A 1 789 ? -14.397 1.853 -32.641 1.00 88.94 789 LYS A O 1
ATOM 6211 N N . THR A 1 790 ? -14.396 0.143 -34.095 1.00 92.19 790 THR A N 1
ATOM 6212 C CA . THR A 1 790 ? -14.692 -0.911 -33.123 1.00 92.19 790 THR A CA 1
ATOM 6213 C C . THR A 1 790 ? -13.733 -2.074 -33.318 1.00 92.19 790 THR A C 1
ATOM 6215 O O . THR A 1 790 ? -13.502 -2.484 -34.455 1.00 92.19 790 THR A O 1
ATOM 6218 N N . LEU A 1 791 ? -13.187 -2.585 -32.218 1.00 92.50 791 LEU A N 1
ATOM 6219 C CA . LEU A 1 791 ? -12.353 -3.782 -32.171 1.00 92.50 791 LEU A CA 1
ATOM 6220 C C . LEU A 1 791 ? -12.958 -4.794 -31.194 1.00 92.50 791 LEU A C 1
ATOM 6222 O O . LEU A 1 791 ? -13.707 -4.425 -30.286 1.00 92.50 791 LEU A O 1
ATOM 6226 N N . PHE A 1 792 ? -12.641 -6.067 -31.397 1.00 94.44 792 PHE A N 1
ATOM 6227 C CA . PHE A 1 792 ? -13.190 -7.178 -30.630 1.00 94.44 792 PHE A CA 1
ATOM 6228 C C . PHE A 1 792 ? -12.055 -8.049 -30.111 1.00 94.44 792 PHE A C 1
ATOM 6230 O O . PHE A 1 792 ? -11.061 -8.255 -30.802 1.00 94.44 792 PHE A O 1
ATOM 6237 N N . PHE A 1 793 ? -12.211 -8.569 -28.899 1.00 94.25 793 PHE A N 1
ATOM 6238 C CA . PHE A 1 793 ? -11.196 -9.380 -28.244 1.00 94.25 793 PHE A CA 1
ATOM 6239 C C . PHE A 1 793 ? -11.827 -10.545 -27.484 1.00 94.25 793 PHE A C 1
ATOM 6241 O O . PHE A 1 793 ? -12.956 -10.461 -26.996 1.00 94.25 793 PHE A O 1
ATOM 6248 N N . LYS A 1 794 ? -11.068 -11.630 -27.347 1.00 93.88 794 LYS A N 1
ATOM 6249 C CA . LYS A 1 794 ? -11.361 -12.762 -26.468 1.00 93.88 794 LYS A CA 1
ATOM 6250 C C . LYS A 1 794 ? -10.370 -12.757 -25.315 1.00 93.88 794 LYS A C 1
ATOM 6252 O O . LYS A 1 794 ? -9.169 -12.876 -25.540 1.00 93.88 794 LYS A O 1
ATOM 6257 N N . PHE A 1 795 ? -10.876 -12.676 -24.094 1.00 93.81 795 PHE A N 1
ATOM 6258 C CA . PHE A 1 795 ? -10.099 -12.849 -22.876 1.00 93.81 795 PHE A CA 1
ATOM 6259 C C . PHE A 1 795 ? -10.257 -14.276 -22.348 1.00 93.81 795 PHE A C 1
ATOM 6261 O O . PHE A 1 795 ? -11.369 -14.798 -22.272 1.00 93.81 795 PHE A O 1
ATOM 6268 N N . THR A 1 796 ? -9.147 -14.902 -21.964 1.00 92.56 796 THR A N 1
ATOM 6269 C CA . THR A 1 796 ? -9.118 -16.203 -21.283 1.00 92.56 796 THR A CA 1
ATOM 6270 C C . THR A 1 796 ? -8.306 -16.080 -19.997 1.00 92.56 796 THR A C 1
ATOM 6272 O O . THR A 1 796 ? -7.174 -15.596 -20.041 1.00 92.56 796 THR A O 1
ATOM 6275 N N . LYS A 1 797 ? -8.864 -16.520 -18.861 1.00 91.94 797 LYS A N 1
ATOM 6276 C CA . LYS A 1 797 ? -8.187 -16.468 -17.554 1.00 91.94 797 LYS A CA 1
ATOM 6277 C C . LYS A 1 797 ? -6.870 -17.253 -17.576 1.00 91.94 797 LYS A C 1
ATOM 6279 O O . LYS A 1 797 ? -6.798 -18.348 -18.135 1.00 91.94 797 LYS A O 1
ATOM 6284 N N . GLY A 1 798 ? -5.837 -16.679 -16.967 1.00 88.81 798 GLY A N 1
ATOM 6285 C CA . GLY A 1 798 ? -4.533 -17.302 -16.762 1.00 88.81 798 GLY A CA 1
ATOM 6286 C C . GLY A 1 798 ? -4.381 -17.841 -15.343 1.00 88.81 798 GLY A C 1
ATOM 6287 O O . GLY A 1 798 ? -5.106 -17.448 -14.429 1.00 88.81 798 GLY A O 1
ATOM 6288 N N . TYR A 1 799 ? -3.411 -18.733 -15.161 1.00 88.50 799 TYR A N 1
ATOM 6289 C CA . TYR A 1 799 ? -3.086 -19.322 -13.866 1.00 88.50 799 TYR A CA 1
ATOM 6290 C C . TYR A 1 799 ? -1.594 -19.185 -13.597 1.00 88.50 799 TYR A C 1
ATOM 6292 O O . TYR A 1 799 ? -0.779 -19.309 -14.515 1.00 88.50 799 TYR A O 1
ATOM 6300 N N . GLN A 1 800 ? -1.241 -18.955 -12.335 1.00 83.56 800 GLN A N 1
ATOM 6301 C CA . GLN A 1 800 ? 0.147 -18.851 -11.913 1.00 83.56 800 GLN A CA 1
ATOM 6302 C C . GLN A 1 800 ? 0.866 -20.188 -12.115 1.00 83.56 800 GLN A C 1
ATOM 6304 O O . GLN A 1 800 ? 0.365 -21.250 -11.741 1.00 83.56 800 GLN A O 1
ATOM 6309 N N . THR A 1 801 ? 2.057 -20.137 -12.705 1.00 81.00 801 THR A N 1
ATOM 6310 C CA . THR A 1 801 ? 2.917 -21.305 -12.917 1.00 81.00 801 THR A CA 1
ATOM 6311 C C . THR A 1 801 ? 4.148 -21.253 -12.024 1.00 81.00 801 THR A C 1
ATOM 6313 O O . THR A 1 801 ? 4.562 -20.185 -11.579 1.00 81.00 801 THR A O 1
ATOM 6316 N N . ASN A 1 802 ? 4.764 -22.411 -11.792 1.00 75.06 802 ASN A N 1
ATOM 6317 C CA . ASN A 1 802 ? 6.040 -22.514 -11.090 1.00 75.06 802 ASN A CA 1
ATOM 6318 C C . ASN A 1 802 ? 7.179 -21.782 -11.827 1.00 75.06 802 ASN A C 1
ATOM 6320 O O . ASN A 1 802 ? 7.038 -21.385 -12.986 1.00 75.06 802 ASN A O 1
ATOM 6324 N N . LEU A 1 803 ? 8.347 -21.670 -11.181 1.00 66.94 803 LEU A N 1
ATOM 6325 C CA . LEU A 1 803 ? 9.511 -20.959 -11.733 1.00 66.94 803 LEU A CA 1
ATOM 6326 C C . LEU A 1 803 ? 9.962 -21.463 -13.113 1.00 66.94 803 LEU A C 1
ATOM 6328 O O . LEU A 1 803 ? 10.529 -20.714 -13.900 1.00 66.94 803 LEU A O 1
ATOM 6332 N N . LYS A 1 804 ? 9.693 -22.739 -13.411 1.00 67.06 804 LYS A N 1
ATOM 6333 C CA . LYS A 1 804 ? 10.050 -23.397 -14.675 1.00 67.06 804 LYS A CA 1
ATOM 6334 C C . LYS A 1 804 ? 8.917 -23.376 -15.713 1.00 67.06 804 LYS A C 1
ATOM 6336 O O . LYS A 1 804 ? 9.092 -23.952 -16.782 1.00 67.06 804 LYS A O 1
ATOM 6341 N N . GLY A 1 805 ? 7.758 -22.792 -15.395 1.00 66.50 805 GLY A N 1
ATOM 6342 C CA . GLY A 1 805 ? 6.580 -22.725 -16.268 1.00 66.50 805 GLY A CA 1
ATOM 6343 C C . GLY A 1 805 ? 5.905 -24.071 -16.573 1.00 66.50 805 GLY A C 1
ATOM 6344 O O . GLY A 1 805 ? 5.114 -24.152 -17.507 1.00 66.50 805 GLY A O 1
ATOM 6345 N N . ARG A 1 806 ? 6.225 -25.147 -15.837 1.00 75.06 806 ARG A N 1
ATOM 6346 C CA . ARG A 1 806 ? 5.778 -26.523 -16.155 1.00 75.06 806 ARG A CA 1
ATOM 6347 C C . ARG A 1 806 ? 4.508 -26.957 -15.429 1.00 75.06 806 ARG A C 1
ATOM 6349 O O . ARG A 1 806 ? 3.774 -27.786 -15.953 1.00 75.06 806 ARG A O 1
ATOM 6356 N N . ALA A 1 807 ? 4.280 -26.443 -14.225 1.00 81.50 807 ALA A N 1
ATOM 6357 C CA . ALA A 1 807 ? 3.142 -26.813 -13.384 1.00 81.50 807 ALA A CA 1
ATOM 6358 C C . ALA A 1 807 ? 2.449 -25.560 -12.851 1.00 81.50 807 ALA A C 1
ATOM 6360 O O . ALA A 1 807 ? 3.105 -24.536 -12.646 1.00 81.50 807 ALA A O 1
ATOM 6361 N N . PHE A 1 808 ? 1.139 -25.654 -12.626 1.00 84.88 808 PHE A N 1
ATOM 6362 C CA . PHE A 1 808 ? 0.365 -24.603 -11.971 1.00 84.88 808 PHE A CA 1
ATOM 6363 C C . PHE A 1 808 ? 0.643 -24.599 -10.469 1.00 84.88 808 PHE A C 1
ATOM 6365 O O . PHE A 1 808 ? 0.832 -25.660 -9.878 1.00 84.88 808 PHE A O 1
ATOM 6372 N N . ILE A 1 809 ? 0.674 -23.410 -9.873 1.00 83.38 809 ILE A N 1
ATOM 6373 C CA . ILE A 1 809 ? 0.743 -23.252 -8.421 1.00 83.38 809 ILE A CA 1
ATOM 6374 C C . ILE A 1 809 ? -0.687 -23.300 -7.883 1.00 83.38 809 ILE A C 1
ATOM 6376 O O . ILE A 1 809 ? -1.548 -22.529 -8.324 1.00 83.38 809 ILE A O 1
ATOM 6380 N N . THR A 1 810 ? -0.931 -24.223 -6.958 1.00 85.38 810 THR A N 1
ATOM 6381 C CA . THR A 1 810 ? -2.158 -24.272 -6.165 1.00 85.38 810 THR A CA 1
ATOM 6382 C C . THR A 1 810 ? -1.914 -23.651 -4.796 1.00 85.38 810 THR A C 1
ATOM 6384 O O . THR A 1 810 ? -0.787 -23.625 -4.294 1.00 85.38 810 THR A O 1
ATOM 6387 N N . ASP A 1 811 ? -2.966 -23.083 -4.218 1.00 83.19 811 ASP A N 1
ATOM 6388 C CA . ASP A 1 811 ? -2.953 -22.649 -2.828 1.00 83.19 811 ASP A CA 1
ATOM 6389 C C . ASP A 1 811 ? -2.810 -23.892 -1.923 1.00 83.19 811 ASP A C 1
ATOM 6391 O O . ASP A 1 811 ? -3.600 -24.825 -2.053 1.00 83.19 811 ASP A O 1
ATOM 6395 N N . PRO A 1 812 ? -1.836 -23.940 -0.999 1.00 80.31 812 PRO A N 1
ATOM 6396 C CA . PRO A 1 812 ? -1.574 -25.133 -0.192 1.00 80.31 812 PRO A CA 1
ATOM 6397 C C . PRO A 1 812 ? -2.693 -25.485 0.805 1.00 80.31 812 PRO A C 1
ATOM 6399 O O . PRO A 1 812 ? -2.655 -26.565 1.388 1.00 80.31 812 PRO A O 1
ATOM 6402 N N . VAL A 1 813 ? -3.654 -24.587 1.049 1.00 83.81 813 VAL A N 1
ATOM 6403 C CA . VAL A 1 813 ? -4.759 -24.762 2.008 1.00 83.81 813 VAL A CA 1
ATOM 6404 C C . VAL A 1 813 ? -6.080 -25.095 1.311 1.00 83.81 813 VAL A C 1
ATOM 6406 O O . VAL A 1 813 ? -6.902 -25.832 1.863 1.00 83.81 813 VAL A O 1
ATOM 6409 N N . THR A 1 814 ? -6.325 -24.523 0.131 1.00 83.31 814 THR A N 1
ATOM 6410 C CA . THR A 1 814 ? -7.571 -24.743 -0.633 1.00 83.31 814 THR A CA 1
ATOM 6411 C C . THR A 1 814 ? -7.394 -25.670 -1.837 1.00 83.31 814 THR A C 1
ATOM 6413 O O . THR A 1 814 ? -8.390 -26.115 -2.392 1.00 83.31 814 THR A O 1
ATOM 6416 N N . ASP A 1 815 ? -6.153 -25.961 -2.236 1.00 82.81 815 ASP A N 1
ATOM 6417 C CA . ASP A 1 815 ? -5.758 -26.676 -3.463 1.00 82.81 815 ASP A CA 1
ATOM 6418 C C . ASP A 1 815 ? -6.309 -26.060 -4.768 1.00 82.81 815 ASP A C 1
ATOM 6420 O O . ASP A 1 815 ? -6.249 -26.628 -5.860 1.00 82.81 815 ASP A O 1
ATOM 6424 N N . GLU A 1 816 ? -6.812 -24.826 -4.689 1.00 85.69 816 GLU A N 1
ATOM 6425 C CA . GLU A 1 816 ? -7.293 -24.082 -5.842 1.00 85.69 816 GLU A CA 1
ATOM 6426 C C . GLU A 1 816 ? -6.124 -23.508 -6.645 1.00 85.69 816 GLU A C 1
ATOM 6428 O O . GLU A 1 816 ? -5.162 -22.960 -6.100 1.00 85.69 816 GLU A O 1
ATOM 6433 N N . LYS A 1 817 ? -6.226 -23.559 -7.977 1.00 88.12 817 LYS A N 1
ATOM 6434 C CA . LYS A 1 817 ? -5.253 -22.908 -8.864 1.00 88.12 817 LYS A CA 1
ATOM 6435 C C . LYS A 1 817 ? -5.334 -21.394 -8.707 1.00 88.12 817 LYS A C 1
ATOM 6437 O O . LYS A 1 817 ? -6.392 -20.800 -8.915 1.00 88.12 817 LYS A O 1
ATOM 6442 N N . ILE A 1 818 ? -4.196 -20.760 -8.441 1.00 86.62 818 ILE A N 1
ATOM 6443 C CA . ILE A 1 818 ? -4.129 -19.306 -8.287 1.00 86.62 818 ILE A CA 1
ATOM 6444 C C . ILE A 1 818 ? -4.319 -18.645 -9.657 1.00 86.62 818 ILE A C 1
ATOM 6446 O O . ILE A 1 818 ? -3.515 -18.833 -10.576 1.00 86.62 818 ILE A O 1
ATOM 6450 N N . ILE A 1 819 ? -5.394 -17.869 -9.803 1.00 88.31 819 ILE A N 1
ATOM 6451 C CA . ILE A 1 819 ? -5.681 -17.094 -11.015 1.00 88.31 819 ILE A CA 1
ATOM 6452 C C . ILE A 1 819 ? -4.705 -15.919 -11.078 1.00 88.31 819 ILE A C 1
ATOM 6454 O O . ILE A 1 819 ? -4.684 -15.077 -10.180 1.00 88.31 819 ILE A O 1
ATOM 6458 N N . LYS A 1 820 ? -3.910 -15.851 -12.148 1.00 86.50 820 LYS A N 1
ATOM 6459 C CA . LYS A 1 820 ? -2.949 -14.767 -12.381 1.00 86.50 820 LYS A CA 1
ATOM 6460 C C . LYS A 1 820 ? -2.853 -14.484 -13.874 1.00 86.50 820 LYS A C 1
ATOM 6462 O O . LYS A 1 820 ? -2.549 -15.380 -14.663 1.00 86.50 820 LYS A O 1
ATOM 6467 N N . ASN A 1 821 ? -3.055 -13.221 -14.243 1.00 88.38 821 ASN A N 1
ATOM 6468 C CA . ASN A 1 821 ? -3.041 -12.735 -15.624 1.00 88.38 821 ASN A CA 1
ATOM 6469 C C . ASN A 1 821 ? -4.081 -13.450 -16.509 1.00 88.38 821 ASN A C 1
ATOM 6471 O O . ASN A 1 821 ? -5.077 -14.007 -16.045 1.00 88.38 821 ASN A O 1
ATOM 6475 N N . GLY A 1 822 ? -3.872 -13.391 -17.817 1.00 87.19 822 GLY A N 1
ATOM 6476 C CA . GLY A 1 822 ? -4.671 -14.091 -18.804 1.00 87.19 822 GLY A CA 1
ATOM 6477 C C . GLY A 1 822 ? -4.153 -13.826 -20.202 1.00 87.19 822 GLY A C 1
ATOM 6478 O O . GLY A 1 822 ? -3.193 -13.081 -20.390 1.00 87.19 822 GLY A O 1
ATOM 6479 N N . LEU A 1 823 ? -4.802 -14.452 -21.173 1.00 88.00 823 LEU A N 1
ATOM 6480 C CA . LEU A 1 823 ? -4.496 -14.283 -22.582 1.00 88.00 823 LEU A CA 1
ATOM 6481 C C . LEU A 1 823 ? -5.604 -13.460 -23.231 1.00 88.00 823 LEU A C 1
ATOM 6483 O O . LEU A 1 823 ? -6.782 -13.818 -23.145 1.00 88.00 823 LEU A O 1
ATOM 6487 N N . LEU A 1 824 ? -5.216 -12.367 -23.878 1.00 89.69 824 LEU A N 1
ATOM 6488 C CA . LEU A 1 824 ? -6.103 -11.535 -24.676 1.00 89.69 824 LEU A CA 1
ATOM 6489 C C . LEU A 1 824 ? -5.753 -11.746 -26.147 1.00 89.69 824 LEU A C 1
ATOM 6491 O O . LEU A 1 824 ? -4.599 -11.602 -26.532 1.00 89.69 824 LEU A O 1
ATOM 6495 N N . ILE A 1 825 ? -6.743 -12.117 -26.953 1.00 90.06 825 ILE A N 1
ATOM 6496 C CA . ILE A 1 825 ? -6.579 -12.380 -28.386 1.00 90.06 825 ILE A CA 1
ATOM 6497 C C . ILE A 1 825 ? -7.511 -11.449 -29.149 1.00 90.06 825 ILE A C 1
ATOM 6499 O O . ILE A 1 825 ? -8.684 -11.320 -28.797 1.00 90.06 825 ILE A O 1
ATOM 6503 N N . GLU A 1 826 ? -6.997 -10.807 -30.190 1.00 91.31 826 GLU A N 1
ATOM 6504 C CA . GLU A 1 826 ? -7.791 -9.985 -31.099 1.00 91.31 826 GLU A CA 1
ATOM 6505 C C . GLU A 1 826 ? -8.681 -10.859 -31.998 1.00 91.31 826 GLU A C 1
ATOM 6507 O O . GLU A 1 826 ? -8.283 -11.932 -32.455 1.00 91.31 826 GLU A O 1
ATOM 6512 N N . LEU A 1 827 ? -9.919 -10.411 -32.210 1.00 91.19 827 LEU A N 1
ATOM 6513 C CA . LEU A 1 827 ? -10.915 -11.084 -33.034 1.00 91.19 827 LEU A CA 1
ATOM 6514 C C . LEU A 1 827 ? -11.312 -10.204 -34.220 1.00 91.19 827 LEU A C 1
ATOM 6516 O O . LEU A 1 827 ? -11.670 -9.034 -34.060 1.00 91.19 827 LEU A O 1
ATOM 6520 N N . VAL A 1 828 ? -11.353 -10.809 -35.404 1.00 90.06 828 VAL A N 1
ATOM 6521 C CA . VAL A 1 828 ? -11.815 -10.186 -36.647 1.00 90.06 828 VAL A CA 1
ATOM 6522 C C . VAL A 1 828 ? -13.022 -10.961 -37.172 1.00 90.06 828 VAL A C 1
ATOM 6524 O O . VAL A 1 828 ? -13.137 -12.171 -36.979 1.00 90.06 828 VAL A O 1
ATOM 6527 N N . LYS A 1 829 ? -13.960 -10.258 -37.811 1.00 88.56 829 LYS A N 1
ATOM 6528 C CA . LYS A 1 829 ? -15.095 -10.897 -38.483 1.00 88.56 829 LYS A CA 1
ATOM 6529 C C . LYS A 1 829 ? -14.634 -11.526 -39.794 1.00 88.56 829 LYS A C 1
ATOM 6531 O O . LYS A 1 829 ? -14.036 -10.830 -40.611 1.00 88.56 829 LYS A O 1
ATOM 6536 N N . ASN A 1 830 ? -14.932 -12.805 -39.991 1.00 87.75 830 ASN A N 1
ATOM 6537 C CA . ASN A 1 830 ? -14.761 -13.468 -41.281 1.00 87.75 830 ASN A CA 1
ATOM 6538 C C . ASN A 1 830 ? -15.915 -13.122 -42.246 1.00 87.75 830 ASN A C 1
ATOM 6540 O O . ASN A 1 830 ? -16.892 -12.473 -41.861 1.00 87.75 830 ASN A O 1
ATOM 6544 N N . ASP A 1 831 ? -15.827 -13.603 -43.488 1.00 84.12 831 ASP A N 1
ATOM 6545 C CA . ASP A 1 831 ? -16.854 -13.385 -44.520 1.00 84.12 831 ASP A CA 1
ATOM 6546 C C . ASP A 1 831 ? -18.226 -13.988 -44.152 1.00 84.12 831 ASP A C 1
ATOM 6548 O O . ASP A 1 831 ? -19.259 -13.519 -44.625 1.00 84.12 831 ASP A O 1
ATOM 6552 N N . ALA A 1 832 ? -18.253 -14.993 -43.268 1.00 78.81 832 ALA A N 1
ATOM 6553 C CA . ALA A 1 832 ? -19.475 -15.601 -42.733 1.00 78.81 832 ALA A CA 1
ATOM 6554 C C . ALA A 1 832 ? -20.102 -14.803 -41.567 1.00 78.81 832 ALA A C 1
ATOM 6556 O O . ALA A 1 832 ? -21.197 -15.130 -41.111 1.00 78.81 832 ALA A O 1
ATOM 6557 N N . GLY A 1 833 ? -19.436 -13.745 -41.089 1.00 79.88 833 GLY A N 1
ATOM 6558 C CA . GLY A 1 833 ? -19.877 -12.911 -39.970 1.00 79.88 833 GLY A CA 1
ATOM 6559 C C . GLY A 1 833 ? -19.497 -13.431 -38.578 1.00 79.88 833 GLY A C 1
ATOM 6560 O O . GLY A 1 833 ? -19.842 -12.785 -37.585 1.00 79.88 833 GLY A O 1
ATOM 6561 N N . ASP A 1 834 ? -18.768 -14.544 -38.493 1.00 86.06 834 ASP A N 1
ATOM 6562 C CA . ASP A 1 834 ? -18.253 -15.113 -37.248 1.00 86.06 834 ASP A CA 1
ATOM 6563 C C . ASP A 1 834 ? -16.951 -14.426 -36.813 1.00 86.06 834 ASP A C 1
ATOM 6565 O O . ASP A 1 834 ? -16.122 -14.016 -37.629 1.00 86.06 834 ASP A O 1
ATOM 6569 N N . PHE A 1 835 ? -16.753 -14.318 -35.498 1.00 88.50 835 PHE A N 1
ATOM 6570 C CA . PHE A 1 835 ? -15.543 -13.744 -34.914 1.00 88.50 835 PHE A CA 1
ATOM 6571 C C . PHE A 1 835 ? -14.459 -14.811 -34.750 1.00 88.50 835 PHE A C 1
ATOM 6573 O O . PHE A 1 835 ? -14.595 -15.724 -33.933 1.00 88.50 835 PHE A O 1
ATOM 6580 N N . VAL A 1 836 ? -13.365 -14.666 -35.495 1.00 88.50 836 VAL A N 1
ATOM 6581 C CA . VAL A 1 836 ? -12.211 -15.574 -35.475 1.00 88.50 836 VAL A CA 1
ATOM 6582 C C . VAL A 1 836 ? -10.942 -14.836 -35.033 1.00 88.50 836 VAL A C 1
ATOM 6584 O O . VAL A 1 836 ? -10.855 -13.623 -35.233 1.00 88.50 836 VAL A O 1
ATOM 6587 N N . PRO A 1 837 ? -9.956 -15.525 -34.424 1.00 87.25 837 PRO A N 1
ATOM 6588 C CA . PRO A 1 837 ? -8.661 -14.924 -34.109 1.00 87.25 837 PRO A CA 1
ATOM 6589 C C . PRO A 1 837 ? -8.006 -14.304 -35.349 1.00 87.25 837 PRO A C 1
ATOM 6591 O O . PRO A 1 837 ? -7.892 -14.964 -36.381 1.00 87.25 837 PRO A O 1
ATOM 6594 N N . GLY A 1 838 ? -7.587 -13.045 -35.251 1.00 85.31 838 GLY A N 1
ATOM 6595 C CA . GLY A 1 838 ? -6.950 -12.319 -36.349 1.00 85.31 838 GLY A CA 1
ATOM 6596 C C . GLY A 1 838 ? -6.581 -10.891 -35.957 1.00 85.31 838 GLY A C 1
ATOM 6597 O O . GLY A 1 838 ? -6.970 -10.424 -34.890 1.00 85.31 838 GLY A O 1
ATOM 6598 N N . HIS A 1 839 ? -5.859 -10.194 -36.835 1.00 85.81 839 HIS A N 1
ATOM 6599 C CA . HIS A 1 839 ? -5.369 -8.836 -36.585 1.00 85.81 839 HIS A CA 1
ATOM 6600 C C . HIS A 1 839 ? -5.988 -7.819 -37.542 1.00 85.81 839 HIS A C 1
ATOM 6602 O O . HIS A 1 839 ? -6.053 -8.042 -38.754 1.00 85.81 839 HIS A O 1
ATOM 6608 N N . VAL A 1 840 ? -6.425 -6.671 -37.019 1.00 86.88 840 VAL A N 1
ATOM 6609 C CA . VAL A 1 840 ? -6.850 -5.542 -37.849 1.00 86.88 840 VAL A CA 1
ATOM 6610 C C . VAL A 1 840 ? -5.612 -4.886 -38.459 1.00 86.88 840 VAL A C 1
ATOM 6612 O O . VAL A 1 840 ? -4.796 -4.308 -37.750 1.00 86.88 840 VAL A O 1
ATOM 6615 N N . GLN A 1 841 ? -5.494 -4.918 -39.787 1.00 87.31 841 GLN A N 1
ATOM 6616 C CA . GLN A 1 841 ? -4.355 -4.349 -40.516 1.00 87.31 841 GLN A CA 1
ATOM 6617 C C . GLN A 1 841 ? -4.695 -3.040 -41.232 1.00 87.31 841 GLN A C 1
ATOM 6619 O O . GLN A 1 841 ? -5.830 -2.805 -41.655 1.00 87.31 841 GLN A O 1
ATOM 6624 N N . PHE A 1 842 ? -3.688 -2.183 -41.408 1.00 85.38 842 PHE A N 1
ATOM 6625 C CA . PHE A 1 842 ? -3.792 -0.954 -42.191 1.00 85.38 842 PHE A CA 1
ATOM 6626 C C . PHE A 1 842 ? -2.553 -0.729 -43.064 1.00 85.38 842 PHE A C 1
ATOM 6628 O O . PHE A 1 842 ? -1.445 -1.150 -42.737 1.00 85.38 842 PHE A O 1
ATOM 6635 N N . LYS A 1 843 ? -2.743 -0.025 -44.186 1.00 84.50 843 LYS A N 1
ATOM 6636 C CA . LYS A 1 843 ? -1.648 0.349 -45.091 1.00 84.50 843 LYS A CA 1
ATOM 6637 C C . LYS A 1 843 ? -0.844 1.502 -44.497 1.00 84.50 843 LYS A C 1
ATOM 6639 O O . LYS A 1 843 ? -1.418 2.534 -44.153 1.00 84.50 843 LYS A O 1
ATOM 6644 N N . THR A 1 844 ? 0.472 1.373 -44.426 1.00 81.25 844 THR A N 1
ATOM 6645 C CA . THR A 1 844 ? 1.371 2.483 -44.094 1.00 81.25 844 THR A CA 1
ATOM 6646 C C . THR A 1 844 ? 2.602 2.446 -44.983 1.00 81.25 844 THR A C 1
ATOM 6648 O O . THR A 1 844 ? 3.063 1.374 -45.368 1.00 81.25 844 THR A O 1
ATOM 6651 N N . LYS A 1 845 ? 3.165 3.618 -45.277 1.00 80.50 845 LYS A N 1
ATOM 6652 C CA . LYS A 1 845 ? 4.453 3.709 -45.963 1.00 80.50 845 LYS A CA 1
ATOM 6653 C C . LYS A 1 845 ? 5.565 3.327 -44.985 1.00 80.50 845 LYS A C 1
ATOM 6655 O O . LYS A 1 845 ? 5.640 3.892 -43.893 1.00 80.50 845 LYS A O 1
ATOM 6660 N N . LYS A 1 846 ? 6.405 2.366 -45.358 1.00 74.06 846 LYS A N 1
ATOM 6661 C CA . LYS A 1 846 ? 7.628 1.962 -44.648 1.00 74.06 846 LYS A CA 1
ATOM 6662 C C . LYS A 1 846 ? 8.806 2.004 -45.609 1.00 74.06 846 LYS A C 1
ATOM 6664 O O . LYS A 1 846 ? 8.628 1.862 -46.809 1.00 74.06 846 LYS A O 1
ATOM 6669 N N . LEU A 1 847 ? 10.009 2.190 -45.082 1.00 76.75 847 LEU A N 1
ATOM 6670 C CA . LEU A 1 847 ? 11.221 2.041 -45.884 1.00 76.75 847 LEU A CA 1
ATOM 6671 C C . LEU A 1 847 ? 11.432 0.553 -46.212 1.00 76.75 847 LEU A C 1
ATOM 6673 O O . LEU A 1 847 ? 11.205 -0.301 -45.353 1.00 76.75 847 LEU A O 1
ATOM 6677 N N . ASN A 1 848 ? 11.885 0.239 -47.424 1.00 75.31 848 ASN A N 1
ATOM 6678 C CA . ASN A 1 848 ? 12.191 -1.118 -47.908 1.00 75.31 848 ASN A CA 1
ATOM 6679 C C . ASN A 1 848 ? 13.457 -1.748 -47.281 1.00 75.31 848 ASN A C 1
ATOM 6681 O O . ASN A 1 848 ? 14.047 -2.645 -47.873 1.00 75.31 848 ASN A O 1
ATOM 6685 N N . LEU A 1 849 ? 13.861 -1.323 -46.081 1.00 68.12 849 LEU A N 1
ATOM 6686 C CA . LEU A 1 849 ? 15.095 -1.756 -45.407 1.00 68.12 849 LEU A CA 1
ATOM 6687 C C . LEU A 1 849 ? 15.188 -3.281 -45.246 1.00 68.12 849 LEU A C 1
ATOM 6689 O O . LEU A 1 849 ? 16.256 -3.851 -45.401 1.00 68.12 849 LEU A O 1
ATOM 6693 N N . ASN A 1 850 ? 14.061 -3.954 -45.004 1.00 63.91 850 ASN A N 1
ATOM 6694 C CA . ASN A 1 850 ? 14.020 -5.409 -44.811 1.00 63.91 850 ASN A CA 1
ATOM 6695 C C . ASN A 1 850 ? 14.243 -6.216 -46.106 1.00 63.91 850 ASN A C 1
ATOM 6697 O O . ASN A 1 850 ? 14.308 -7.439 -46.054 1.00 63.91 850 ASN A O 1
ATOM 6701 N N . GLN A 1 851 ? 14.273 -5.552 -47.264 1.00 65.06 851 GLN A N 1
ATOM 6702 C CA . GLN A 1 851 ? 14.477 -6.167 -48.580 1.00 65.06 851 GLN A CA 1
ATOM 6703 C C . GLN A 1 851 ? 15.873 -5.868 -49.145 1.00 65.06 851 GLN A C 1
ATOM 6705 O O . GLN A 1 851 ? 16.189 -6.323 -50.242 1.00 65.06 851 GLN A O 1
ATOM 6710 N N . LEU A 1 852 ? 16.682 -5.090 -48.419 1.00 68.00 852 LEU A N 1
ATOM 6711 C CA . LEU A 1 852 ? 18.009 -4.644 -48.827 1.00 68.00 852 LEU A CA 1
ATOM 6712 C C . LEU A 1 852 ? 19.080 -5.350 -47.990 1.00 68.00 852 LEU A C 1
ATOM 6714 O O . LEU A 1 852 ? 18.895 -5.568 -46.793 1.00 68.00 852 LEU A O 1
ATOM 6718 N N . THR A 1 853 ? 20.207 -5.696 -48.608 1.00 69.50 853 THR A N 1
ATOM 6719 C CA . THR A 1 853 ? 21.383 -6.198 -47.883 1.00 69.50 853 THR A CA 1
ATOM 6720 C C . THR A 1 853 ? 22.114 -5.058 -47.169 1.00 69.50 853 THR A C 1
ATOM 6722 O O . THR A 1 853 ? 21.967 -3.888 -47.519 1.00 69.50 853 THR A O 1
ATOM 6725 N N . GLN A 1 854 ? 22.936 -5.383 -46.171 1.00 62.28 854 GLN A N 1
ATOM 6726 C CA . GLN A 1 854 ? 23.675 -4.387 -45.383 1.00 62.28 854 GLN A CA 1
ATOM 6727 C C . GLN A 1 854 ? 24.632 -3.545 -46.248 1.00 62.28 854 GLN A C 1
ATOM 6729 O O . GLN A 1 854 ? 24.741 -2.338 -46.058 1.00 62.28 854 GLN A O 1
ATOM 6734 N N . GLU A 1 855 ? 25.219 -4.150 -47.284 1.00 61.16 855 GLU A N 1
ATOM 6735 C CA . GLU A 1 855 ? 26.003 -3.457 -48.315 1.00 61.16 855 GLU A CA 1
ATOM 6736 C C . GLU A 1 855 ? 25.156 -2.475 -49.141 1.00 61.16 855 GLU A C 1
ATOM 6738 O O . GLU A 1 855 ? 25.596 -1.366 -49.426 1.00 61.16 855 GLU A O 1
ATOM 6743 N N . GLN A 1 856 ? 23.914 -2.837 -49.487 1.00 65.56 856 GLN A N 1
ATOM 6744 C CA . GLN A 1 856 ? 22.992 -1.964 -50.228 1.00 65.56 856 GLN A CA 1
ATOM 6745 C C . GLN A 1 856 ? 22.468 -0.796 -49.382 1.00 65.56 856 GLN A C 1
ATOM 6747 O O . GLN A 1 856 ? 22.120 0.249 -49.930 1.00 65.56 856 GLN A O 1
ATOM 6752 N N . ILE A 1 857 ? 22.396 -0.964 -48.059 1.00 67.06 857 ILE A N 1
ATOM 6753 C CA . ILE A 1 857 ? 22.015 0.097 -47.116 1.00 67.06 857 ILE A CA 1
ATOM 6754 C C . ILE A 1 857 ? 23.170 1.092 -46.934 1.00 67.06 857 ILE A C 1
ATOM 6756 O O . ILE A 1 857 ? 22.928 2.300 -46.905 1.00 67.06 857 ILE A O 1
ATOM 6760 N N . ASN A 1 858 ? 24.407 0.587 -46.867 1.00 65.62 858 ASN A N 1
ATOM 6761 C CA . ASN A 1 858 ? 25.623 1.368 -46.622 1.00 65.62 858 ASN A CA 1
ATOM 6762 C C . ASN A 1 858 ? 26.244 1.979 -47.893 1.00 65.62 858 ASN A C 1
ATOM 6764 O O . ASN A 1 858 ? 27.279 2.637 -47.808 1.00 65.62 858 ASN A O 1
ATOM 6768 N N . MET A 1 859 ? 25.635 1.788 -49.069 1.00 70.88 859 MET A N 1
ATOM 6769 C CA . MET A 1 859 ? 26.092 2.442 -50.297 1.00 70.88 859 MET A CA 1
ATOM 6770 C C . MET A 1 859 ? 26.012 3.976 -50.171 1.00 70.88 859 MET A C 1
ATOM 6772 O O . MET A 1 859 ? 24.972 4.504 -49.753 1.00 70.88 859 MET A O 1
ATOM 6776 N N . PRO A 1 860 ? 27.063 4.711 -50.583 1.00 50.03 860 PRO A N 1
ATOM 6777 C CA . PRO A 1 860 ? 27.066 6.167 -50.540 1.00 50.03 860 PRO A CA 1
ATOM 6778 C C . PRO A 1 860 ? 25.928 6.726 -51.408 1.00 50.03 860 PRO A C 1
ATOM 6780 O O . PRO A 1 860 ? 25.823 6.409 -52.590 1.00 50.03 860 PRO A O 1
ATOM 6783 N N . GLY A 1 861 ? 25.051 7.533 -50.797 1.00 64.06 861 GLY A N 1
ATOM 6784 C CA . GLY A 1 861 ? 23.885 8.155 -51.444 1.00 64.06 861 GLY A CA 1
ATOM 6785 C C . GLY A 1 861 ? 22.519 7.565 -51.063 1.00 64.06 861 GLY A C 1
ATOM 6786 O O . GLY A 1 861 ? 21.511 8.233 -51.262 1.00 64.06 861 GLY A O 1
ATOM 6787 N N . HIS A 1 862 ? 22.454 6.367 -50.465 1.00 64.44 862 HIS A N 1
ATOM 6788 C CA . HIS A 1 862 ? 21.207 5.725 -49.996 1.00 64.44 862 HIS A CA 1
ATOM 6789 C C . HIS A 1 862 ? 20.058 5.606 -51.036 1.00 64.44 862 HIS A C 1
ATOM 6791 O O . HIS A 1 862 ? 18.900 5.408 -50.661 1.00 64.44 862 HIS A O 1
ATOM 6797 N N . ASP A 1 863 ? 20.349 5.650 -52.342 1.00 65.31 863 ASP A N 1
ATOM 6798 C CA . ASP A 1 863 ? 19.356 5.690 -53.441 1.00 65.31 863 ASP A CA 1
ATOM 6799 C C . ASP A 1 863 ? 18.396 4.482 -53.503 1.00 65.31 863 ASP A C 1
ATOM 6801 O O . ASP A 1 863 ? 17.307 4.534 -54.090 1.00 65.31 863 ASP A O 1
ATOM 6805 N N . MET A 1 864 ? 18.792 3.363 -52.896 1.00 65.69 864 MET A N 1
ATOM 6806 C CA . MET A 1 864 ? 18.016 2.121 -52.850 1.00 65.69 864 MET A CA 1
ATOM 6807 C C . MET A 1 864 ? 16.930 2.137 -51.762 1.00 65.69 864 MET A C 1
ATOM 6809 O O . MET A 1 864 ? 15.996 1.329 -51.823 1.00 65.69 864 MET A O 1
ATOM 6813 N N . ILE A 1 865 ? 17.012 3.062 -50.796 1.00 74.75 865 ILE A N 1
ATOM 6814 C CA . ILE A 1 865 ? 16.060 3.191 -49.690 1.00 74.75 865 ILE A CA 1
ATOM 6815 C C . ILE A 1 865 ? 14.819 3.954 -50.180 1.00 74.75 865 ILE A C 1
ATOM 6817 O O . ILE A 1 865 ? 14.823 5.171 -50.346 1.00 74.75 865 ILE A O 1
ATOM 6821 N N . LYS A 1 866 ? 13.715 3.235 -50.395 1.00 77.06 866 LYS A N 1
ATOM 6822 C CA . LYS A 1 866 ? 12.441 3.772 -50.899 1.00 77.06 866 LYS A CA 1
ATOM 6823 C C . LYS A 1 866 ? 11.297 3.503 -49.931 1.00 77.06 866 LYS A C 1
ATOM 6825 O O . LYS A 1 866 ? 11.266 2.487 -49.238 1.00 77.06 866 LYS A O 1
ATOM 6830 N N . GLN A 1 867 ? 10.317 4.406 -49.914 1.00 76.50 867 GLN A N 1
ATOM 6831 C CA . GLN A 1 867 ? 9.055 4.184 -49.209 1.00 76.50 867 GLN A CA 1
ATOM 6832 C C . GLN A 1 867 ? 8.158 3.237 -50.018 1.00 76.50 867 GLN A C 1
ATOM 6834 O O . GLN A 1 867 ? 7.733 3.570 -51.121 1.00 76.50 867 GLN A O 1
ATOM 6839 N N . VAL A 1 868 ? 7.843 2.081 -49.445 1.00 79.44 868 VAL A N 1
ATOM 6840 C CA . VAL A 1 868 ? 6.912 1.070 -49.959 1.00 79.44 868 VAL A CA 1
ATOM 6841 C C . VAL A 1 868 ? 5.691 0.965 -49.054 1.00 79.44 868 VAL A C 1
ATOM 6843 O O . VAL A 1 868 ? 5.780 1.134 -47.835 1.00 79.44 868 VAL A O 1
ATOM 6846 N N . ASP A 1 869 ? 4.537 0.678 -49.650 1.00 79.88 869 ASP A N 1
ATOM 6847 C CA . ASP A 1 869 ? 3.320 0.393 -48.897 1.00 79.88 869 ASP A CA 1
ATOM 6848 C C . ASP A 1 869 ? 3.428 -0.991 -48.247 1.00 79.88 869 ASP A C 1
ATOM 6850 O O . ASP A 1 869 ? 3.571 -2.006 -48.927 1.00 79.88 869 ASP A O 1
ATOM 6854 N N . ALA A 1 870 ? 3.330 -1.030 -46.921 1.00 77.88 870 ALA A N 1
ATOM 6855 C CA . ALA A 1 870 ? 3.305 -2.252 -46.133 1.00 77.88 870 ALA A CA 1
ATOM 6856 C C . ALA A 1 870 ? 2.012 -2.318 -45.310 1.00 77.88 870 ALA A C 1
ATOM 6858 O O . ALA A 1 870 ? 1.556 -1.310 -44.759 1.00 77.88 870 ALA A O 1
ATOM 6859 N N . MET A 1 871 ? 1.425 -3.512 -45.214 1.00 80.19 871 MET A N 1
ATOM 6860 C CA . MET A 1 871 ? 0.361 -3.787 -44.248 1.00 80.19 871 MET A CA 1
ATOM 6861 C C . MET A 1 871 ? 0.999 -3.950 -42.869 1.00 80.19 871 MET A C 1
ATOM 6863 O O . MET A 1 871 ? 1.972 -4.685 -42.714 1.00 80.19 871 MET A O 1
ATOM 6867 N N . VAL A 1 872 ? 0.493 -3.216 -41.884 1.00 81.31 872 VAL A N 1
ATOM 6868 C CA . VAL A 1 872 ? 0.957 -3.272 -40.495 1.00 81.31 872 VAL A CA 1
ATOM 6869 C C . VAL A 1 872 ? -0.255 -3.438 -39.592 1.00 81.31 872 VAL A C 1
ATOM 6871 O O . VAL A 1 872 ? -1.320 -2.882 -39.873 1.00 81.31 872 VAL A O 1
ATOM 6874 N N . ASP A 1 873 ? -0.095 -4.196 -38.514 1.00 85.56 873 ASP A N 1
ATOM 6875 C CA . ASP A 1 873 ? -1.150 -4.403 -37.529 1.00 85.56 873 ASP A CA 1
ATOM 6876 C C . ASP A 1 873 ? -1.467 -3.092 -36.793 1.00 85.56 873 ASP A C 1
ATOM 6878 O O . ASP A 1 873 ? -0.581 -2.312 -36.426 1.00 85.56 873 ASP A O 1
ATOM 6882 N N . ALA A 1 874 ? -2.757 -2.818 -36.608 1.00 86.31 874 ALA A N 1
ATOM 6883 C CA . ALA A 1 874 ? -3.245 -1.633 -35.912 1.00 86.31 874 ALA A CA 1
ATOM 6884 C C . ALA A 1 874 ? -2.926 -1.696 -34.416 1.00 86.31 874 ALA A C 1
ATOM 6886 O O . ALA A 1 874 ? -2.606 -0.669 -33.814 1.00 86.31 874 ALA A O 1
ATOM 6887 N N . VAL A 1 875 ? -2.993 -2.891 -33.829 1.00 87.00 875 VAL A N 1
ATOM 6888 C CA . VAL A 1 875 ? -2.610 -3.168 -32.446 1.00 87.00 875 VAL A CA 1
ATOM 6889 C C . VAL A 1 875 ? -1.149 -3.602 -32.419 1.00 87.00 875 VAL A C 1
ATOM 6891 O O . VAL A 1 875 ? -0.772 -4.574 -33.061 1.00 87.00 875 VAL A O 1
ATOM 6894 N N . SER A 1 876 ? -0.317 -2.884 -31.667 1.00 84.38 876 SER A N 1
ATOM 6895 C CA . SER A 1 876 ? 1.108 -3.206 -31.525 1.00 84.38 876 SER A CA 1
ATOM 6896 C C . SER A 1 876 ? 1.416 -4.068 -30.303 1.00 84.38 876 SER A C 1
ATOM 6898 O O . SER A 1 876 ? 2.400 -4.803 -30.303 1.00 84.38 876 SER A O 1
ATOM 6900 N N . ALA A 1 877 ? 0.631 -3.929 -29.231 1.00 83.50 877 ALA A N 1
ATOM 6901 C CA . ALA A 1 877 ? 0.857 -4.649 -27.982 1.00 83.50 877 ALA A CA 1
ATOM 6902 C C . ALA A 1 877 ? -0.439 -4.803 -27.181 1.00 83.50 877 ALA A C 1
ATOM 6904 O O . ALA A 1 877 ? -1.334 -3.959 -27.250 1.00 83.50 877 ALA A O 1
ATOM 6905 N N . LEU A 1 878 ? -0.495 -5.870 -26.389 1.00 86.62 878 LEU A N 1
ATOM 6906 C CA . LEU A 1 878 ? -1.563 -6.164 -25.441 1.00 86.62 878 LEU A CA 1
ATOM 6907 C C . LEU A 1 878 ? -0.959 -6.222 -24.035 1.00 86.62 878 LEU A C 1
ATOM 6909 O O . LEU A 1 878 ? 0.167 -6.686 -23.863 1.00 86.62 878 LEU A O 1
ATOM 6913 N N . SER A 1 879 ? -1.699 -5.746 -23.038 1.00 86.81 879 SER A N 1
ATOM 6914 C CA . SER A 1 879 ? -1.326 -5.834 -21.625 1.00 86.81 879 SER A CA 1
ATOM 6915 C C . SER A 1 879 ? -2.481 -6.443 -20.843 1.00 86.81 879 SER A C 1
ATOM 6917 O O . SER A 1 879 ? -3.627 -6.020 -20.996 1.00 86.81 879 SER A O 1
ATOM 6919 N N . VAL A 1 880 ? -2.192 -7.466 -20.038 1.00 88.31 880 VAL A N 1
ATOM 6920 C CA . VAL A 1 880 ? -3.196 -8.192 -19.254 1.00 88.31 880 VAL A CA 1
ATOM 6921 C C . VAL A 1 880 ? -2.649 -8.475 -17.861 1.00 88.31 880 VAL A C 1
ATOM 6923 O O . VAL A 1 880 ? -1.665 -9.198 -17.689 1.00 88.31 880 VAL A O 1
ATOM 6926 N N . ARG A 1 881 ? -3.323 -7.917 -16.859 1.00 89.62 881 ARG A N 1
ATOM 6927 C CA . ARG A 1 881 ? -3.073 -8.114 -15.431 1.00 89.62 881 ARG A CA 1
ATOM 6928 C C . ARG A 1 881 ? -4.422 -8.389 -14.776 1.00 89.62 881 ARG A C 1
ATOM 6930 O O . ARG A 1 881 ? -5.318 -7.551 -14.798 1.00 89.62 881 ARG A O 1
ATOM 6937 N N . TYR A 1 882 ? -4.608 -9.615 -14.304 1.00 91.06 882 TYR A N 1
ATOM 6938 C CA . TYR A 1 882 ? -5.907 -10.081 -13.826 1.00 91.06 882 TYR A CA 1
ATOM 6939 C C . TYR A 1 882 ? -5.737 -10.941 -12.580 1.00 91.06 882 TYR A C 1
ATOM 6941 O O . TYR A 1 882 ? -4.992 -11.921 -12.590 1.00 91.06 882 TYR A O 1
ATOM 6949 N N . SER A 1 883 ? -6.447 -10.557 -11.526 1.00 90.56 883 SER A N 1
ATOM 6950 C CA . SER A 1 883 ? -6.517 -11.226 -10.233 1.00 90.56 883 SER A CA 1
ATOM 6951 C C . SER A 1 883 ? -7.946 -11.126 -9.707 1.00 90.56 883 SER A C 1
ATOM 6953 O O . SER A 1 883 ? -8.633 -10.133 -9.945 1.00 90.56 883 SER A O 1
ATOM 6955 N N . GLU A 1 884 ? -8.406 -12.144 -8.982 1.00 88.94 884 GLU A N 1
ATOM 6956 C CA . GLU A 1 884 ? -9.767 -12.156 -8.422 1.00 88.94 884 GLU A CA 1
ATOM 6957 C C . GLU A 1 884 ? -9.797 -11.990 -6.910 1.00 88.94 884 GLU A C 1
ATOM 6959 O O . GLU A 1 884 ? -10.673 -11.287 -6.411 1.00 88.94 884 GLU A O 1
ATOM 6964 N N . LYS A 1 885 ? -8.831 -12.594 -6.210 1.00 89.12 885 LYS A N 1
ATOM 6965 C CA . LYS A 1 885 ? -8.733 -12.549 -4.752 1.00 89.12 885 LYS A CA 1
ATOM 6966 C C . LYS A 1 885 ? -8.066 -11.237 -4.282 1.00 89.12 885 LYS A C 1
ATOM 6968 O O . LYS A 1 885 ? -7.105 -10.790 -4.929 1.00 89.12 885 LYS A O 1
ATOM 6973 N N . PRO A 1 886 ? -8.551 -10.620 -3.186 1.00 91.12 886 PRO A N 1
ATOM 6974 C CA . PRO A 1 886 ? -7.857 -9.531 -2.492 1.00 91.12 886 PRO A CA 1
ATOM 6975 C C . PRO A 1 886 ? -6.537 -10.039 -1.901 1.00 91.12 886 PRO A C 1
ATOM 6977 O O . PRO A 1 886 ? -6.375 -11.242 -1.674 1.00 91.12 886 PRO A O 1
ATOM 6980 N N . LYS A 1 887 ? -5.583 -9.137 -1.664 1.00 91.44 887 LYS A N 1
ATOM 6981 C CA . LYS A 1 887 ? -4.222 -9.504 -1.248 1.00 91.44 887 LYS A CA 1
ATOM 6982 C C . LYS A 1 887 ? -3.960 -9.144 0.208 1.00 91.44 887 LYS A C 1
ATOM 6984 O O . LYS A 1 887 ? -4.224 -8.021 0.632 1.00 91.44 887 LYS A O 1
ATOM 6989 N N . ALA A 1 888 ? -3.387 -10.093 0.940 1.00 93.25 888 ALA A N 1
ATOM 6990 C CA . ALA A 1 888 ? -2.805 -9.871 2.257 1.00 93.25 888 ALA A CA 1
ATOM 6991 C C . ALA A 1 888 ? -1.286 -10.025 2.144 1.00 93.25 888 ALA A C 1
ATOM 6993 O O . ALA A 1 888 ? -0.782 -11.135 1.975 1.00 93.25 888 ALA A O 1
ATOM 6994 N N . VAL A 1 889 ? -0.572 -8.903 2.170 1.00 92.56 889 VAL A N 1
ATOM 6995 C CA . VAL A 1 889 ? 0.879 -8.837 2.009 1.00 92.56 889 VAL A CA 1
ATOM 6996 C C . VAL A 1 889 ? 1.533 -8.804 3.384 1.00 92.56 889 VAL A C 1
ATOM 6998 O O . VAL A 1 889 ? 1.258 -7.902 4.169 1.00 92.56 889 VAL A O 1
ATOM 7001 N N . PHE A 1 890 ? 2.414 -9.759 3.670 1.00 92.06 890 PHE A N 1
ATOM 7002 C CA . PHE A 1 890 ? 3.188 -9.805 4.910 1.00 92.06 890 PHE A CA 1
ATOM 7003 C C . PHE A 1 890 ? 4.659 -9.509 4.647 1.00 92.06 890 PHE A C 1
ATOM 7005 O O . PHE A 1 890 ? 5.291 -10.171 3.822 1.00 92.06 890 PHE A O 1
ATOM 7012 N N . PHE A 1 891 ? 5.216 -8.562 5.394 1.00 88.69 891 PHE A N 1
ATOM 7013 C CA . PHE A 1 891 ? 6.638 -8.250 5.386 1.00 88.69 891 PHE A CA 1
ATOM 7014 C C . PHE A 1 891 ? 7.295 -8.857 6.622 1.00 88.69 891 PHE A C 1
ATOM 7016 O O . PHE A 1 891 ? 7.042 -8.413 7.737 1.00 88.69 891 PHE A O 1
ATOM 7023 N N . VAL A 1 892 ? 8.128 -9.883 6.435 1.00 86.00 892 VAL A N 1
ATOM 7024 C CA . VAL A 1 892 ? 8.821 -10.547 7.544 1.00 86.00 892 VAL A CA 1
ATOM 7025 C C . VAL A 1 892 ? 10.295 -10.167 7.522 1.00 86.00 892 VAL A C 1
ATOM 7027 O O . VAL A 1 892 ? 11.108 -10.808 6.849 1.00 86.00 892 VAL A O 1
ATOM 7030 N N . THR A 1 893 ? 10.630 -9.125 8.285 1.00 77.44 893 THR A N 1
ATOM 7031 C CA . THR A 1 893 ? 12.004 -8.665 8.540 1.00 77.44 893 THR A CA 1
ATOM 7032 C C . THR A 1 893 ? 12.417 -8.908 9.980 1.00 77.44 893 THR A C 1
ATOM 7034 O O . THR A 1 893 ? 12.042 -8.137 10.865 1.00 77.44 893 THR A O 1
ATOM 7037 N N . PRO A 1 894 ? 13.254 -9.920 10.236 1.00 71.06 894 PRO A N 1
ATOM 7038 C CA . PRO A 1 894 ? 13.809 -10.114 11.560 1.00 71.06 894 PRO A CA 1
ATOM 7039 C C . PRO A 1 894 ? 14.634 -8.900 12.007 1.00 71.06 894 PRO A C 1
ATOM 7041 O O . PRO A 1 894 ? 15.464 -8.428 11.227 1.00 71.06 894 PRO A O 1
ATOM 7044 N N . PRO A 1 895 ? 14.529 -8.462 13.276 1.00 67.19 895 PRO A N 1
ATOM 7045 C CA . PRO A 1 895 ? 15.273 -7.304 13.787 1.00 67.19 895 PRO A CA 1
ATOM 7046 C C . PRO A 1 895 ? 16.801 -7.442 13.709 1.00 67.19 895 PRO A C 1
ATOM 7048 O O . PRO A 1 895 ? 17.522 -6.458 13.756 1.00 67.19 895 PRO A O 1
ATOM 7051 N N . HIS A 1 896 ? 17.324 -8.668 13.599 1.00 70.44 896 HIS A N 1
ATOM 7052 C CA . HIS A 1 896 ? 18.763 -8.921 13.458 1.00 70.44 896 HIS A CA 1
ATOM 7053 C C . HIS A 1 896 ? 19.263 -8.791 12.007 1.00 70.44 896 HIS A C 1
ATOM 7055 O O . HIS A 1 896 ? 20.468 -8.829 11.769 1.00 70.44 896 HIS A O 1
ATOM 7061 N N . LEU A 1 897 ? 18.354 -8.627 11.039 1.00 70.56 897 LEU A N 1
ATOM 7062 C CA . LEU A 1 897 ? 18.638 -8.518 9.608 1.00 70.56 897 LEU A CA 1
ATOM 7063 C C . LEU A 1 897 ? 18.195 -7.158 9.050 1.00 70.56 897 LEU A C 1
ATOM 7065 O O . LEU A 1 897 ? 17.645 -7.068 7.952 1.00 70.56 897 LEU A O 1
ATOM 7069 N N . MET A 1 898 ? 18.477 -6.087 9.798 1.00 68.56 898 MET A N 1
ATOM 7070 C CA . MET A 1 898 ? 18.114 -4.706 9.445 1.00 68.56 898 MET A CA 1
ATOM 7071 C C . MET A 1 898 ? 18.572 -4.289 8.046 1.00 68.56 898 MET A C 1
ATOM 7073 O O . MET A 1 898 ? 17.887 -3.525 7.377 1.00 68.56 898 MET A O 1
ATOM 7077 N N . LYS A 1 899 ? 19.686 -4.850 7.551 1.00 71.19 899 LYS A N 1
ATOM 7078 C CA . LYS A 1 899 ? 20.171 -4.601 6.183 1.00 71.19 899 LYS A CA 1
ATOM 7079 C C . LYS A 1 899 ? 19.110 -4.897 5.121 1.00 71.19 899 LYS A C 1
ATOM 7081 O O . LYS A 1 899 ? 19.078 -4.230 4.094 1.00 71.19 899 LYS A O 1
ATOM 7086 N N . TYR A 1 900 ? 18.236 -5.875 5.355 1.00 77.44 900 TYR A N 1
ATOM 7087 C CA . TYR A 1 900 ? 17.199 -6.236 4.396 1.00 77.44 900 TYR A CA 1
ATOM 7088 C C . TYR A 1 900 ? 15.926 -5.383 4.496 1.00 77.44 900 TYR A C 1
ATOM 7090 O O . TYR A 1 900 ? 15.117 -5.412 3.567 1.00 77.44 900 TYR A O 1
ATOM 7098 N N . ALA A 1 901 ? 15.767 -4.577 5.555 1.00 80.31 901 ALA A N 1
ATOM 7099 C CA . ALA A 1 901 ? 14.652 -3.634 5.683 1.00 80.31 901 ALA A CA 1
ATOM 7100 C C . ALA A 1 901 ? 14.609 -2.643 4.511 1.00 80.31 901 ALA A C 1
ATOM 7102 O O . ALA A 1 901 ? 13.526 -2.263 4.071 1.00 80.31 901 ALA A O 1
ATOM 7103 N N . LYS A 1 902 ? 15.772 -2.330 3.922 1.00 83.00 902 LYS A N 1
ATOM 7104 C CA . LYS A 1 902 ? 15.913 -1.487 2.727 1.00 83.00 902 LYS A CA 1
ATOM 7105 C C . LYS A 1 902 ? 15.003 -1.927 1.570 1.00 83.00 902 LYS A C 1
ATOM 7107 O O . LYS A 1 902 ? 14.399 -1.083 0.919 1.00 83.00 902 LYS A O 1
ATOM 7112 N N . LEU A 1 903 ? 14.819 -3.236 1.352 1.00 84.50 903 LEU A N 1
ATOM 7113 C CA . LEU A 1 903 ? 13.903 -3.743 0.318 1.00 84.50 903 LEU A CA 1
ATOM 7114 C C . LEU A 1 903 ? 12.434 -3.452 0.623 1.00 84.50 903 LEU A C 1
ATOM 7116 O O . LEU A 1 903 ? 11.682 -3.118 -0.291 1.00 84.50 903 LEU A O 1
ATOM 7120 N N . ILE A 1 904 ? 12.027 -3.586 1.886 1.00 85.56 904 ILE A N 1
ATOM 7121 C CA . ILE A 1 904 ? 10.645 -3.330 2.307 1.00 85.56 904 ILE A CA 1
ATOM 7122 C C . ILE A 1 904 ? 10.341 -1.838 2.228 1.00 85.56 904 ILE A C 1
ATOM 7124 O O . ILE A 1 904 ? 9.267 -1.478 1.762 1.00 85.56 904 ILE A O 1
ATOM 7128 N N . LEU A 1 905 ? 11.283 -0.973 2.613 1.00 86.94 905 LEU A N 1
ATOM 7129 C CA . LEU A 1 905 ? 11.121 0.478 2.488 1.00 86.94 905 LEU A CA 1
ATOM 7130 C C . LEU A 1 905 ? 10.848 0.885 1.032 1.00 86.94 905 LEU A C 1
ATOM 7132 O O . LEU A 1 905 ? 9.889 1.608 0.765 1.00 86.94 905 LEU A O 1
ATOM 7136 N N . ILE A 1 906 ? 11.620 0.345 0.080 1.00 86.50 906 ILE A N 1
ATOM 7137 C CA . ILE A 1 906 ? 11.401 0.580 -1.359 1.00 86.50 906 ILE A CA 1
ATOM 7138 C C . ILE A 1 906 ? 10.040 0.037 -1.789 1.00 86.50 906 ILE A C 1
ATOM 7140 O O . ILE A 1 906 ? 9.308 0.704 -2.515 1.00 86.50 906 ILE A O 1
ATOM 7144 N N . LEU A 1 907 ? 9.699 -1.174 -1.351 1.00 87.81 907 LEU A N 1
ATOM 7145 C CA . LEU A 1 907 ? 8.442 -1.824 -1.699 1.00 87.81 907 LEU A CA 1
ATOM 7146 C C . LEU A 1 907 ? 7.226 -1.028 -1.208 1.00 87.81 907 LEU A C 1
ATOM 7148 O O . LEU A 1 907 ? 6.299 -0.817 -1.983 1.00 87.81 907 LEU A O 1
ATOM 7152 N N . ILE A 1 908 ? 7.236 -0.556 0.044 1.00 87.88 908 ILE A N 1
ATOM 7153 C CA . ILE A 1 908 ? 6.167 0.278 0.609 1.00 87.88 908 ILE A CA 1
ATOM 7154 C C . ILE A 1 908 ? 6.068 1.594 -0.165 1.00 87.88 908 ILE A C 1
ATOM 7156 O O . ILE A 1 908 ? 4.968 1.959 -0.573 1.00 87.88 908 ILE A O 1
ATOM 7160 N N . LYS A 1 909 ? 7.198 2.267 -0.435 1.00 86.56 909 LYS A N 1
ATOM 7161 C CA . LYS A 1 909 ? 7.214 3.518 -1.208 1.00 86.56 909 LYS A CA 1
ATOM 7162 C C . LYS A 1 909 ? 6.614 3.331 -2.600 1.00 86.56 909 LYS A C 1
ATOM 7164 O O . LYS A 1 909 ? 5.680 4.039 -2.962 1.00 86.56 909 LYS A O 1
ATOM 7169 N N . GLN A 1 910 ? 7.091 2.335 -3.349 1.00 87.56 910 GLN A N 1
ATOM 7170 C CA . GLN A 1 910 ? 6.573 2.029 -4.683 1.00 87.56 910 GLN A CA 1
ATOM 7171 C C . GLN A 1 910 ? 5.086 1.679 -4.656 1.00 87.56 910 GLN A C 1
ATOM 7173 O O . GLN A 1 910 ? 4.347 2.109 -5.534 1.00 87.56 910 GLN A O 1
ATOM 7178 N N . LEU A 1 911 ? 4.645 0.905 -3.664 1.00 88.44 911 LEU A N 1
ATOM 7179 C CA . LEU A 1 911 ? 3.253 0.494 -3.530 1.00 88.44 911 LEU A CA 1
ATOM 7180 C C . LEU A 1 911 ? 2.342 1.700 -3.267 1.00 88.44 911 LEU A C 1
ATOM 7182 O O . LEU A 1 911 ? 1.311 1.828 -3.924 1.00 88.44 911 LEU A O 1
ATOM 7186 N N . VAL A 1 912 ? 2.725 2.595 -2.354 1.00 86.31 912 VAL A N 1
ATOM 7187 C CA . VAL A 1 912 ? 1.932 3.789 -2.029 1.00 86.31 912 VAL A CA 1
ATOM 7188 C C . VAL A 1 912 ? 1.873 4.755 -3.216 1.00 86.31 912 VAL A C 1
ATOM 7190 O O . VAL A 1 912 ? 0.775 5.141 -3.619 1.00 86.31 912 VAL A O 1
ATOM 7193 N N . ASP A 1 913 ? 3.011 5.075 -3.838 1.00 83.69 913 ASP A N 1
ATOM 7194 C CA . ASP A 1 913 ? 3.059 5.994 -4.987 1.00 83.69 913 ASP A CA 1
ATOM 7195 C C . ASP A 1 913 ? 2.238 5.471 -6.173 1.00 83.69 913 ASP A C 1
ATOM 7197 O O . ASP A 1 913 ? 1.452 6.194 -6.783 1.00 83.69 913 ASP A O 1
ATOM 7201 N N . LEU A 1 914 ? 2.380 4.179 -6.482 1.00 85.06 914 LEU A N 1
ATOM 7202 C CA . LEU A 1 914 ? 1.651 3.519 -7.562 1.00 85.06 914 LEU A CA 1
ATOM 7203 C C . LEU A 1 914 ? 0.137 3.554 -7.332 1.00 85.06 914 LEU A C 1
ATOM 7205 O O . LEU A 1 914 ? -0.628 3.729 -8.289 1.00 85.06 914 LEU A O 1
ATOM 7209 N N . ASN A 1 915 ? -0.295 3.377 -6.081 1.00 83.56 915 ASN A N 1
ATOM 7210 C CA . ASN A 1 915 ? -1.703 3.432 -5.706 1.00 83.56 915 ASN A CA 1
ATOM 7211 C C . ASN A 1 915 ? -2.253 4.857 -5.826 1.00 83.56 915 ASN A C 1
ATOM 7213 O O . ASN A 1 915 ? -3.357 5.023 -6.350 1.00 83.56 915 ASN A O 1
ATOM 7217 N N . PHE A 1 916 ? -1.491 5.875 -5.409 1.00 82.38 916 PHE A N 1
ATOM 7218 C CA . PHE A 1 916 ? -1.863 7.282 -5.586 1.00 82.38 916 PHE A CA 1
ATOM 7219 C C . PHE A 1 916 ? -2.015 7.633 -7.066 1.00 82.38 916 PHE A C 1
ATOM 7221 O O . PHE A 1 916 ? -3.105 8.016 -7.493 1.00 82.38 916 PHE A O 1
ATOM 7228 N N . ASP A 1 917 ? -0.978 7.394 -7.869 1.00 79.81 917 ASP A N 1
ATOM 7229 C CA . ASP A 1 917 ? -0.981 7.678 -9.307 1.00 79.81 917 ASP A CA 1
ATOM 7230 C C . ASP A 1 917 ? -2.156 7.015 -10.031 1.00 79.81 917 ASP A C 1
ATOM 7232 O O . ASP A 1 917 ? -2.831 7.624 -10.864 1.00 79.81 917 ASP A O 1
ATOM 7236 N N . SER A 1 918 ? -2.405 5.739 -9.728 1.00 78.56 918 SER A N 1
ATOM 7237 C CA . SER A 1 918 ? -3.461 4.978 -10.395 1.00 78.56 918 SER A CA 1
ATOM 7238 C C . SER A 1 918 ? -4.849 5.487 -10.011 1.00 78.56 918 SER A C 1
ATOM 7240 O O . SER A 1 918 ? -5.742 5.524 -10.858 1.00 78.56 918 SER A O 1
ATOM 7242 N N . SER A 1 919 ? -5.042 5.896 -8.759 1.00 81.19 919 SER A N 1
ATOM 7243 C CA . SER A 1 919 ? -6.346 6.334 -8.262 1.00 81.19 919 SER A CA 1
ATOM 7244 C C . SER A 1 919 ? -6.759 7.683 -8.855 1.00 81.19 919 SER A C 1
ATOM 7246 O O . SER A 1 919 ? -7.896 7.803 -9.309 1.00 81.19 919 SER A O 1
ATOM 7248 N N . TYR A 1 920 ? -5.829 8.637 -9.003 1.00 78.00 920 TYR A N 1
ATOM 7249 C CA . TYR A 1 920 ? -6.106 9.941 -9.627 1.00 78.00 920 TYR A CA 1
ATOM 7250 C C . TYR A 1 920 ? -6.513 9.859 -11.105 1.00 78.00 920 TYR A C 1
ATOM 7252 O O . TYR A 1 920 ? -7.266 10.707 -11.582 1.00 78.00 920 TYR A O 1
ATOM 7260 N N . MET A 1 921 ? -6.014 8.862 -11.842 1.00 73.00 921 MET A N 1
ATOM 7261 C CA . MET A 1 921 ? -6.189 8.790 -13.298 1.00 73.00 921 MET A CA 1
ATOM 7262 C C . MET A 1 921 ? -7.328 7.868 -13.756 1.00 73.00 921 MET A C 1
ATOM 7264 O O . MET A 1 921 ? -7.817 8.025 -14.871 1.00 73.00 921 MET A O 1
ATOM 7268 N N . THR A 1 922 ? -7.728 6.881 -12.946 1.00 73.69 922 THR A N 1
ATOM 7269 C CA . THR A 1 922 ? -8.530 5.740 -13.440 1.00 73.69 922 THR A CA 1
ATOM 7270 C C . THR A 1 922 ? -10.045 5.921 -13.304 1.00 73.69 922 THR A C 1
ATOM 7272 O O . THR A 1 922 ? -10.812 5.371 -14.099 1.00 73.69 922 THR A O 1
ATOM 7275 N N . ARG A 1 923 ? -10.514 6.635 -12.275 1.00 76.50 923 ARG A N 1
ATOM 7276 C CA . ARG A 1 923 ? -11.947 6.790 -11.970 1.00 76.50 923 ARG A CA 1
ATOM 7277 C C . ARG A 1 923 ? -12.295 8.262 -11.774 1.00 76.50 923 ARG A C 1
ATOM 7279 O O . ARG A 1 923 ? -11.503 9.017 -11.226 1.00 76.50 923 ARG A O 1
ATOM 7286 N N . GLU A 1 924 ? -13.520 8.647 -12.134 1.00 74.44 924 GLU A N 1
ATOM 7287 C CA . GLU A 1 924 ? -14.022 10.020 -11.940 1.00 74.44 924 GLU A CA 1
ATOM 7288 C C . GLU A 1 924 ? -14.030 10.449 -10.466 1.00 74.44 924 GLU A C 1
ATOM 7290 O O . GLU A 1 924 ? -13.808 11.614 -10.157 1.00 74.44 924 GLU A O 1
ATOM 7295 N N . ASN A 1 925 ? -14.254 9.503 -9.549 1.00 76.62 925 ASN A N 1
ATOM 7296 C CA . ASN A 1 925 ? -14.223 9.750 -8.108 1.00 76.62 925 ASN A CA 1
ATOM 7297 C C . ASN A 1 925 ? -12.804 9.758 -7.512 1.00 76.62 925 ASN A C 1
ATOM 7299 O O . ASN A 1 925 ? -12.691 9.916 -6.301 1.00 76.62 925 ASN A O 1
ATOM 7303 N N . GLN A 1 926 ? -11.765 9.549 -8.331 1.00 80.62 926 GLN A N 1
ATOM 7304 C CA . GLN A 1 926 ? -10.355 9.503 -7.934 1.00 80.62 926 GLN A CA 1
ATOM 7305 C C . GLN A 1 926 ? -10.063 8.552 -6.764 1.00 80.62 926 GLN A C 1
ATOM 7307 O O . GLN A 1 926 ? -9.253 8.862 -5.901 1.00 80.62 926 GLN A O 1
ATOM 7312 N N . LYS A 1 927 ? -10.755 7.408 -6.701 1.00 83.88 927 LYS A N 1
ATOM 7313 C CA . LYS A 1 927 ? -10.577 6.399 -5.646 1.00 83.88 927 LYS A CA 1
ATOM 7314 C C . LYS A 1 927 ? -10.242 5.027 -6.232 1.00 83.88 927 LYS A C 1
ATOM 7316 O O . LYS A 1 927 ? -10.693 4.719 -7.343 1.00 83.88 927 LYS A O 1
ATOM 7321 N N . PRO A 1 928 ? -9.498 4.182 -5.497 1.00 85.81 928 PRO A N 1
ATOM 7322 C CA . PRO A 1 928 ? -9.222 2.816 -5.925 1.00 85.81 928 PRO A CA 1
ATOM 7323 C C . PRO A 1 928 ? -10.476 1.925 -5.865 1.00 85.81 928 PRO A C 1
ATOM 7325 O O . PRO A 1 928 ? -11.450 2.226 -5.175 1.00 85.81 928 PRO A O 1
ATOM 7328 N N . ASP A 1 929 ? -10.463 0.791 -6.580 1.00 83.62 929 ASP A N 1
ATOM 7329 C CA . ASP A 1 929 ? -11.574 -0.177 -6.526 1.00 83.62 929 ASP A CA 1
ATOM 7330 C C . ASP A 1 929 ? -11.583 -0.959 -5.188 1.00 83.62 929 ASP A C 1
ATOM 7332 O O . ASP A 1 929 ? -12.651 -1.374 -4.708 1.00 83.62 929 ASP A O 1
ATOM 7336 N N . TYR A 1 930 ? -10.398 -1.122 -4.583 1.00 86.19 930 TYR A N 1
ATOM 7337 C CA . TYR A 1 930 ? -10.159 -1.747 -3.280 1.00 86.19 930 TYR A CA 1
ATOM 7338 C C . TYR A 1 930 ? -9.291 -0.852 -2.391 1.00 86.19 930 TYR A C 1
ATOM 7340 O O . TYR A 1 930 ? -8.282 -0.310 -2.847 1.00 86.19 930 TYR A O 1
ATOM 7348 N N . LYS A 1 931 ? -9.646 -0.765 -1.105 1.00 88.81 931 LYS A N 1
ATOM 7349 C CA . LYS A 1 931 ? -8.847 -0.065 -0.092 1.00 88.81 931 LYS A CA 1
ATOM 7350 C C . LYS A 1 931 ? -7.562 -0.837 0.196 1.00 88.81 931 LYS A C 1
ATOM 7352 O O . LYS A 1 931 ? -7.529 -2.065 0.045 1.00 88.81 931 LYS A O 1
ATOM 7357 N N . THR A 1 932 ? -6.539 -0.133 0.669 1.00 91.06 932 THR A N 1
ATOM 7358 C CA . THR A 1 932 ? -5.308 -0.758 1.168 1.00 91.06 932 THR A CA 1
ATOM 7359 C C . THR A 1 932 ? -5.044 -0.282 2.588 1.00 91.06 932 THR A C 1
ATOM 7361 O O . THR A 1 932 ? -4.929 0.917 2.839 1.00 91.06 932 THR A O 1
ATOM 7364 N N . ARG A 1 933 ? -4.943 -1.228 3.523 1.00 92.44 933 ARG A N 1
ATOM 7365 C CA . ARG A 1 933 ? -4.672 -0.947 4.936 1.00 92.44 933 ARG A CA 1
ATOM 7366 C C . ARG A 1 933 ? -3.266 -1.372 5.320 1.00 92.44 933 ARG A C 1
ATOM 7368 O O . ARG A 1 933 ? -2.877 -2.511 5.075 1.00 92.44 933 ARG A O 1
ATOM 7375 N N . PHE A 1 934 ? -2.518 -0.481 5.950 1.00 93.00 934 PHE A N 1
ATOM 7376 C CA . PHE A 1 934 ? -1.161 -0.732 6.411 1.00 93.00 934 PHE A CA 1
ATOM 7377 C C . PHE A 1 934 ? -1.158 -0.950 7.920 1.00 93.00 934 PHE A C 1
ATOM 7379 O O . PHE A 1 934 ? -1.528 -0.058 8.675 1.00 93.00 934 PHE A O 1
ATOM 7386 N N . MET A 1 935 ? -0.708 -2.123 8.356 1.00 92.62 935 MET A N 1
ATOM 7387 C CA . MET A 1 935 ? -0.429 -2.434 9.755 1.00 92.62 935 MET A CA 1
ATOM 7388 C C . MET A 1 935 ? 1.083 -2.406 9.955 1.00 92.62 935 MET A C 1
ATOM 7390 O O . MET A 1 935 ? 1.780 -3.363 9.613 1.00 92.62 935 MET A O 1
ATOM 7394 N N . LEU A 1 936 ? 1.602 -1.295 10.469 1.00 90.50 936 LEU A N 1
ATOM 7395 C CA . LEU A 1 936 ? 3.034 -1.093 10.665 1.00 90.50 936 LEU A CA 1
ATOM 7396 C C . LEU A 1 936 ? 3.398 -1.397 12.124 1.00 90.50 936 LEU A C 1
ATOM 7398 O O . LEU A 1 936 ? 3.504 -0.485 12.948 1.00 90.50 936 LEU A O 1
ATOM 7402 N N . ASP A 1 937 ? 3.558 -2.690 12.443 1.00 87.44 937 ASP A N 1
ATOM 7403 C CA . ASP A 1 937 ? 4.057 -3.115 13.758 1.00 87.44 937 ASP A CA 1
ATOM 7404 C C . ASP A 1 937 ? 5.526 -2.729 13.937 1.00 87.44 937 ASP A C 1
ATOM 7406 O O . ASP A 1 937 ? 6.335 -2.897 13.028 1.00 87.44 937 ASP A O 1
ATOM 7410 N N . GLU A 1 938 ? 5.862 -2.208 15.114 1.00 81.38 938 GLU A N 1
ATOM 7411 C CA . GLU A 1 938 ? 7.199 -1.726 15.473 1.00 81.38 938 GLU A CA 1
ATOM 7412 C C . GLU A 1 938 ? 7.824 -0.813 14.409 1.00 81.38 938 GLU A C 1
ATOM 7414 O O . GLU A 1 938 ? 8.969 -1.012 14.007 1.00 81.38 938 GLU A O 1
ATOM 7419 N N . LEU A 1 939 ? 7.081 0.208 13.965 1.00 82.12 939 LEU A N 1
ATOM 7420 C CA . LEU A 1 939 ? 7.523 1.122 12.903 1.00 82.12 939 LEU A CA 1
ATOM 7421 C C . LEU A 1 939 ? 8.901 1.754 13.179 1.00 82.12 939 LEU A C 1
ATOM 7423 O O . LEU A 1 939 ? 9.681 1.924 12.248 1.00 82.12 939 LEU A O 1
ATOM 7427 N N . GLY A 1 940 ? 9.244 2.037 14.440 1.00 75.44 940 GLY A N 1
ATOM 7428 C CA . GLY A 1 940 ? 10.573 2.547 14.815 1.00 75.44 940 GLY A CA 1
ATOM 7429 C C . GLY A 1 940 ? 11.736 1.587 14.509 1.00 75.44 940 GLY A C 1
ATOM 7430 O O . GLY A 1 940 ? 12.874 2.015 14.328 1.00 75.44 940 GLY A O 1
ATOM 7431 N N . ASN A 1 941 ? 11.459 0.284 14.407 1.00 78.00 941 ASN A N 1
ATOM 7432 C CA . ASN A 1 941 ? 12.428 -0.726 13.979 1.00 78.00 941 ASN A CA 1
ATOM 7433 C C . ASN A 1 941 ? 12.442 -0.909 12.453 1.00 78.00 941 ASN A C 1
ATOM 7435 O O . ASN A 1 941 ? 13.309 -1.608 11.941 1.00 78.00 941 ASN A O 1
ATOM 7439 N N . LEU A 1 942 ? 11.509 -0.313 11.706 1.00 81.81 942 LEU A N 1
ATOM 7440 C CA . LEU A 1 942 ? 11.478 -0.383 10.247 1.00 81.81 942 LEU A CA 1
ATOM 7441 C C . LEU A 1 942 ? 12.314 0.761 9.654 1.00 81.81 942 LEU A C 1
ATOM 7443 O O . LEU A 1 942 ? 11.784 1.746 9.145 1.00 81.81 942 LEU A O 1
ATOM 7447 N N . GLN A 1 943 ? 13.635 0.619 9.744 1.00 81.44 943 GLN A N 1
ATOM 7448 C CA . GLN A 1 943 ? 14.602 1.606 9.261 1.00 81.44 943 GLN A CA 1
ATOM 7449 C C . GLN A 1 943 ? 15.841 0.943 8.650 1.00 81.44 943 GLN A C 1
ATOM 7451 O O . GLN A 1 943 ? 16.197 -0.189 8.987 1.00 81.44 943 GLN A O 1
ATOM 7456 N N . SER A 1 944 ? 16.521 1.666 7.767 1.00 75.94 944 SER A N 1
ATOM 7457 C CA . SER A 1 944 ? 17.811 1.287 7.195 1.00 75.94 944 SER A CA 1
ATOM 7458 C C . SER A 1 944 ? 18.755 2.477 7.287 1.00 75.94 944 SER A C 1
ATOM 7460 O O . SER A 1 944 ? 18.424 3.550 6.801 1.00 75.94 944 SER A O 1
ATOM 7462 N N . GLU A 1 945 ? 19.934 2.283 7.885 1.00 71.75 945 GLU A N 1
ATOM 7463 C CA . GLU A 1 945 ? 20.969 3.332 7.992 1.00 71.75 945 GLU A CA 1
ATOM 7464 C C . GLU A 1 945 ? 20.468 4.616 8.693 1.00 71.75 945 GLU A C 1
ATOM 7466 O O . GLU A 1 945 ? 20.945 5.701 8.403 1.00 71.75 945 GLU A O 1
ATOM 7471 N N . GLY A 1 946 ? 19.512 4.492 9.626 1.00 72.00 946 GLY A N 1
ATOM 7472 C CA . GLY A 1 946 ? 18.914 5.628 10.345 1.00 72.00 946 GLY A CA 1
ATOM 7473 C C . GLY A 1 946 ? 17.707 6.263 9.648 1.00 72.00 946 GLY A C 1
ATOM 7474 O O . GLY A 1 946 ? 17.055 7.118 10.235 1.00 72.00 946 GLY A O 1
ATOM 7475 N N . HIS A 1 947 ? 17.369 5.821 8.433 1.00 75.69 947 HIS A N 1
ATOM 7476 C CA . HIS A 1 947 ? 16.263 6.367 7.647 1.00 75.69 947 HIS A CA 1
ATOM 7477 C C . HIS A 1 947 ? 15.064 5.410 7.607 1.00 75.69 947 HIS A C 1
ATOM 7479 O O . HIS A 1 947 ? 15.216 4.203 7.381 1.00 75.69 947 HIS A O 1
ATOM 7485 N N . GLY A 1 948 ? 13.865 5.955 7.824 1.00 81.75 948 GLY A N 1
ATOM 7486 C CA . GLY A 1 948 ? 12.592 5.237 7.723 1.00 81.75 948 GLY A CA 1
ATOM 7487 C C . GLY A 1 948 ? 11.993 5.233 6.313 1.00 81.75 948 GLY A C 1
ATOM 7488 O O . GLY A 1 948 ? 12.693 5.245 5.301 1.00 81.75 948 GLY A O 1
ATOM 7489 N N . ILE A 1 949 ? 10.662 5.205 6.240 1.00 83.12 949 ILE A N 1
ATOM 7490 C CA . ILE A 1 949 ? 9.917 5.306 4.978 1.00 83.12 949 ILE A CA 1
ATOM 7491 C C . ILE A 1 949 ? 10.056 6.729 4.406 1.00 83.12 949 ILE A C 1
ATOM 7493 O O . ILE A 1 949 ? 9.663 7.706 5.039 1.00 83.12 949 ILE A O 1
ATOM 7497 N N . ALA A 1 950 ? 10.577 6.851 3.185 1.00 77.94 950 ALA A N 1
ATOM 7498 C CA . ALA A 1 950 ? 10.723 8.143 2.513 1.00 77.94 950 ALA A CA 1
ATOM 7499 C C . ALA A 1 950 ? 9.357 8.793 2.216 1.00 77.94 950 ALA A C 1
ATOM 7501 O O . ALA A 1 950 ? 8.460 8.138 1.682 1.00 77.94 950 ALA A O 1
ATOM 7502 N N . GLY A 1 951 ? 9.202 10.086 2.524 1.00 76.44 951 GLY A N 1
ATOM 7503 C CA . GLY A 1 951 ? 7.968 10.843 2.262 1.00 76.44 951 GLY A CA 1
ATOM 7504 C C . GLY A 1 951 ? 6.759 10.408 3.102 1.00 76.44 951 GLY A C 1
ATOM 7505 O O . GLY A 1 951 ? 5.618 10.614 2.690 1.00 76.44 951 GLY A O 1
ATOM 7506 N N . PHE A 1 952 ? 6.989 9.781 4.259 1.00 81.81 952 PHE A N 1
ATOM 7507 C CA . PHE A 1 952 ? 5.938 9.207 5.104 1.00 81.81 952 PHE A CA 1
ATOM 7508 C C . PHE A 1 952 ? 4.871 10.221 5.555 1.00 81.81 952 PHE A C 1
ATOM 7510 O O . PHE A 1 952 ? 3.687 9.896 5.578 1.00 81.81 952 PHE A O 1
ATOM 7517 N N . GLU A 1 953 ? 5.256 11.470 5.826 1.00 76.25 953 GLU A N 1
ATOM 7518 C CA . GLU A 1 953 ? 4.334 12.564 6.176 1.00 76.25 953 GLU A CA 1
ATOM 7519 C C . GLU A 1 953 ? 3.277 12.800 5.089 1.00 76.25 953 GLU A C 1
ATOM 7521 O O . GLU A 1 953 ? 2.074 12.857 5.354 1.00 76.25 953 GLU A O 1
ATOM 7526 N N . THR A 1 954 ? 3.724 12.872 3.833 1.00 75.88 954 THR A N 1
ATOM 7527 C CA . THR A 1 954 ? 2.850 13.036 2.671 1.00 75.88 954 THR A CA 1
ATOM 7528 C C . THR A 1 954 ? 1.909 11.842 2.521 1.00 75.88 954 THR A C 1
ATOM 7530 O O . THR A 1 954 ? 0.743 12.021 2.167 1.00 75.88 954 THR A O 1
ATOM 7533 N N . MET A 1 955 ? 2.376 10.630 2.844 1.00 84.56 955 MET A N 1
ATOM 7534 C CA . MET A 1 955 ? 1.535 9.430 2.829 1.00 84.56 955 MET A CA 1
ATOM 7535 C C . MET A 1 955 ? 0.418 9.501 3.872 1.00 84.56 955 MET A C 1
ATOM 7537 O O . MET A 1 955 ? -0.715 9.148 3.555 1.00 84.56 955 MET A O 1
ATOM 7541 N N . LEU A 1 956 ? 0.708 9.974 5.088 1.00 81.06 956 LEU A N 1
ATOM 7542 C CA . LEU A 1 956 ? -0.290 10.094 6.155 1.00 81.06 956 LEU A CA 1
ATOM 7543 C C . LEU A 1 956 ? -1.336 11.174 5.854 1.00 81.06 956 LEU A C 1
ATOM 7545 O O . LEU A 1 956 ? -2.521 10.944 6.092 1.00 81.06 956 LEU A O 1
ATOM 7549 N N . SER A 1 957 ? -0.905 12.316 5.310 1.00 74.62 957 SER A N 1
ATOM 7550 C CA . SER A 1 957 ? -1.779 13.457 5.007 1.00 74.62 957 SER A CA 1
ATOM 7551 C C . SER A 1 957 ? -2.676 13.208 3.786 1.00 74.62 957 SER A C 1
ATOM 7553 O O . SER A 1 957 ? -3.893 13.374 3.852 1.00 74.62 957 SER A O 1
ATOM 7555 N N . ILE A 1 958 ? -2.102 12.739 2.672 1.00 75.69 958 ILE A N 1
ATOM 7556 C CA . ILE A 1 958 ? -2.830 12.567 1.401 1.00 75.69 958 ILE A CA 1
ATOM 7557 C C . ILE A 1 958 ? -3.491 11.180 1.306 1.00 75.69 958 ILE A C 1
ATOM 7559 O O . ILE A 1 958 ? -4.492 11.004 0.605 1.00 75.69 958 ILE A O 1
ATOM 7563 N N . GLY A 1 959 ? -2.967 10.182 2.027 1.00 78.56 959 GLY A N 1
ATOM 7564 C CA . GLY A 1 959 ? -3.356 8.781 1.869 1.00 78.56 959 GLY A CA 1
ATOM 7565 C C . GLY A 1 959 ? -4.827 8.485 2.136 1.00 78.56 959 GLY A C 1
ATOM 7566 O O . GLY A 1 959 ? -5.431 7.699 1.401 1.00 78.56 959 GLY A O 1
ATOM 7567 N N . LEU A 1 960 ? -5.431 9.173 3.108 1.00 81.06 960 LEU A N 1
ATOM 7568 C CA . LEU A 1 960 ? -6.832 8.968 3.483 1.00 81.06 960 LEU A CA 1
ATOM 7569 C C . LEU A 1 960 ? -7.799 9.285 2.333 1.00 81.06 960 LEU A C 1
ATOM 7571 O O . LEU A 1 960 ? -8.762 8.545 2.121 1.00 81.06 960 LEU A O 1
ATOM 7575 N N . GLY A 1 961 ? -7.511 10.323 1.536 1.00 76.38 961 GLY A N 1
ATOM 7576 C CA . GLY A 1 961 ? -8.309 10.677 0.356 1.00 76.38 961 GLY A CA 1
ATOM 7577 C C . GLY A 1 961 ? -8.308 9.587 -0.723 1.00 76.38 961 GLY A C 1
ATOM 7578 O O . GLY A 1 961 ? -9.301 9.413 -1.428 1.00 76.38 961 GLY A O 1
ATOM 7579 N N . GLN A 1 962 ? -7.227 8.805 -0.786 1.00 81.44 962 GLN A N 1
ATOM 7580 C CA . GLN A 1 962 ? -7.001 7.708 -1.735 1.00 81.44 962 GLN A CA 1
ATOM 7581 C C . GLN A 1 962 ? -7.287 6.321 -1.130 1.00 81.44 962 GLN A C 1
ATOM 7583 O O . GLN A 1 962 ? -6.824 5.296 -1.636 1.00 81.44 962 GLN A O 1
ATOM 7588 N N . GLU A 1 963 ? -8.032 6.282 -0.021 1.00 85.81 963 GLU A N 1
ATOM 7589 C CA . GLU A 1 963 ? -8.381 5.069 0.729 1.00 85.81 963 GLU A CA 1
ATOM 7590 C C . GLU A 1 963 ? -7.163 4.194 1.108 1.00 85.81 963 GLU A C 1
ATOM 7592 O O . GLU A 1 963 ? -7.250 2.962 1.166 1.00 85.81 963 GLU A O 1
ATOM 7597 N N . GLN A 1 964 ? -6.020 4.842 1.369 1.00 87.62 964 GLN A N 1
ATOM 7598 C CA . GLN A 1 964 ? -4.850 4.246 2.012 1.00 87.62 964 GLN A CA 1
ATOM 7599 C C . GLN A 1 964 ? -4.898 4.585 3.507 1.00 87.62 964 GLN A C 1
ATOM 7601 O O . GLN A 1 964 ? -4.851 5.755 3.880 1.00 87.62 964 GLN A O 1
ATOM 7606 N N . GLN A 1 965 ? -5.019 3.570 4.361 1.00 89.94 965 GLN A N 1
ATOM 7607 C CA . GLN A 1 965 ? -5.156 3.754 5.811 1.00 89.94 965 GLN A CA 1
ATOM 7608 C C . GLN A 1 965 ? -3.921 3.231 6.532 1.00 89.94 965 GLN A C 1
ATOM 7610 O O . GLN A 1 965 ? -3.495 2.107 6.263 1.00 89.94 965 GLN A O 1
ATOM 7615 N N . PHE A 1 966 ? -3.380 4.007 7.469 1.00 91.31 966 PHE A N 1
ATOM 7616 C CA . PHE A 1 966 ? -2.184 3.629 8.217 1.00 91.31 966 PHE A CA 1
ATOM 7617 C C . PHE A 1 966 ? -2.496 3.404 9.700 1.00 91.31 966 PHE A C 1
ATOM 7619 O O . PHE A 1 966 ? -2.981 4.293 10.401 1.00 91.31 966 PHE A O 1
ATOM 7626 N N . THR A 1 967 ? -2.177 2.206 10.188 1.00 91.69 967 THR A N 1
ATOM 7627 C CA . THR A 1 967 ? -2.158 1.847 11.608 1.00 91.69 967 THR A CA 1
ATOM 7628 C C . THR A 1 967 ? -0.706 1.733 12.059 1.00 91.69 967 THR A C 1
ATOM 7630 O O . THR A 1 967 ? 0.013 0.812 11.666 1.00 91.69 967 THR A O 1
ATOM 7633 N N . LEU A 1 968 ? -0.268 2.695 12.865 1.00 90.12 968 LEU A N 1
ATOM 7634 C CA . LEU A 1 968 ? 1.103 2.833 13.338 1.00 90.12 968 LEU A CA 1
ATOM 7635 C C . LEU A 1 968 ? 1.206 2.273 14.746 1.00 90.12 968 LEU A C 1
ATOM 7637 O O . LEU A 1 968 ? 0.448 2.671 15.629 1.00 90.12 968 LEU A O 1
ATOM 7641 N N . ILE A 1 969 ? 2.153 1.369 14.973 1.00 88.38 969 ILE A N 1
ATOM 7642 C CA . ILE A 1 969 ? 2.348 0.767 16.290 1.00 88.38 969 ILE A CA 1
ATOM 7643 C C . ILE A 1 969 ? 3.768 1.043 16.743 1.00 88.38 969 ILE A C 1
ATOM 7645 O O . ILE A 1 969 ? 4.748 0.592 16.145 1.00 88.38 969 ILE A O 1
ATOM 7649 N N . LEU A 1 970 ? 3.862 1.788 17.836 1.00 83.25 970 LEU A N 1
ATOM 7650 C CA . LEU A 1 970 ? 5.114 2.281 18.382 1.00 83.25 970 LEU A CA 1
ATOM 7651 C C . LEU A 1 970 ? 5.264 1.854 19.837 1.00 83.25 970 LEU A C 1
ATOM 7653 O O . LEU A 1 970 ? 4.287 1.691 20.571 1.00 83.25 970 LEU A O 1
ATOM 7657 N N . GLN A 1 971 ? 6.514 1.678 20.261 1.00 79.94 971 GLN A N 1
ATOM 7658 C CA . GLN A 1 971 ? 6.816 1.442 21.672 1.00 79.94 971 GLN A CA 1
ATOM 7659 C C . GLN A 1 971 ? 6.870 2.761 22.441 1.00 79.94 971 GLN A C 1
ATOM 7661 O O . GLN A 1 971 ? 6.357 2.841 23.556 1.00 79.94 971 GLN A O 1
ATOM 7666 N N . THR A 1 972 ? 7.459 3.788 21.825 1.00 78.94 972 THR A N 1
ATOM 7667 C CA . THR A 1 972 ? 7.545 5.158 22.336 1.00 78.94 972 THR A CA 1
ATOM 7668 C C . THR A 1 972 ? 7.441 6.147 21.173 1.00 78.94 972 THR A C 1
ATOM 7670 O O . THR A 1 972 ? 7.792 5.811 20.042 1.00 78.94 972 THR A O 1
ATOM 7673 N N . LEU A 1 973 ? 6.981 7.372 21.445 1.00 73.19 973 LEU A N 1
ATOM 7674 C CA . LEU A 1 973 ? 6.938 8.443 20.438 1.00 73.19 973 LEU A CA 1
ATOM 7675 C C . LEU A 1 973 ? 8.343 8.873 19.992 1.00 73.19 973 LEU A C 1
ATOM 7677 O O . LEU A 1 973 ? 8.557 9.121 18.814 1.00 73.19 973 LEU A O 1
ATOM 7681 N N . GLN A 1 974 ? 9.326 8.837 20.897 1.00 71.94 974 GLN A N 1
ATOM 7682 C CA . GLN A 1 974 ? 10.722 9.203 20.610 1.00 71.94 974 GLN A CA 1
ATOM 7683 C C . GLN A 1 974 ? 11.344 8.397 19.456 1.00 71.94 974 GLN A C 1
ATOM 7685 O O . GLN A 1 974 ? 12.191 8.912 18.733 1.00 71.94 974 GLN A O 1
ATOM 7690 N N . GLN A 1 975 ? 10.928 7.139 19.260 1.00 70.75 975 GLN A N 1
ATOM 7691 C CA . GLN A 1 975 ? 11.392 6.326 18.128 1.00 70.75 975 GLN A CA 1
ATOM 7692 C C . GLN A 1 975 ? 10.983 6.924 16.779 1.00 70.75 975 GLN A C 1
ATOM 7694 O O . GLN A 1 975 ? 11.701 6.763 15.797 1.00 70.75 975 GLN A O 1
ATOM 7699 N N . LEU A 1 976 ? 9.837 7.603 16.724 1.00 72.25 976 LEU A N 1
ATOM 7700 C CA . LEU A 1 976 ? 9.358 8.258 15.516 1.00 72.25 976 LEU A CA 1
ATOM 7701 C C . LEU A 1 976 ? 10.222 9.481 15.204 1.00 72.25 976 LEU A C 1
ATOM 7703 O O . LEU A 1 976 ? 10.752 9.574 14.100 1.00 72.25 976 LEU A O 1
ATOM 7707 N N . THR A 1 977 ? 10.466 10.332 16.204 1.00 69.81 977 THR A N 1
ATOM 7708 C CA . THR A 1 977 ? 11.332 11.516 16.092 1.00 69.81 977 THR A CA 1
ATOM 7709 C C . THR A 1 977 ? 12.761 11.143 15.677 1.00 69.81 977 THR A C 1
ATOM 7711 O O . THR A 1 977 ? 13.367 11.834 14.866 1.00 69.81 977 THR A O 1
ATOM 7714 N N . GLN A 1 978 ? 13.301 10.022 16.173 1.00 71.50 978 GLN A N 1
ATOM 7715 C CA . GLN A 1 978 ? 14.645 9.549 15.808 1.00 71.50 978 GLN A CA 1
ATOM 7716 C C . GLN A 1 978 ? 14.766 9.092 14.347 1.00 71.50 978 GLN A C 1
ATOM 7718 O O . GLN A 1 978 ? 15.828 9.256 13.756 1.00 71.50 978 GLN A O 1
ATOM 7723 N N . VAL A 1 979 ? 13.713 8.494 13.783 1.00 73.62 979 VAL A N 1
ATOM 7724 C CA . VAL A 1 979 ? 13.751 7.869 12.447 1.00 73.62 979 VAL A CA 1
ATOM 7725 C C . VAL A 1 979 ? 13.243 8.808 11.349 1.00 73.62 979 VAL A C 1
ATOM 7727 O O . VAL A 1 979 ? 13.699 8.731 10.209 1.00 73.62 979 VAL A O 1
ATOM 7730 N N . TYR A 1 980 ? 12.291 9.681 11.681 1.00 72.31 980 TYR A N 1
ATOM 7731 C CA . TYR A 1 980 ? 11.616 10.574 10.734 1.00 72.31 980 TYR A CA 1
ATOM 7732 C C . TYR A 1 980 ? 11.896 12.066 11.007 1.00 72.31 980 TYR A C 1
ATOM 7734 O O . TYR A 1 980 ? 11.456 12.923 10.245 1.00 72.31 980 TYR A O 1
ATOM 7742 N N . GLY A 1 981 ? 12.664 12.395 12.052 1.00 66.88 981 GLY A N 1
ATOM 7743 C CA . GLY A 1 981 ? 13.059 13.764 12.401 1.00 66.88 981 GLY A CA 1
ATOM 7744 C C . GLY A 1 981 ? 11.978 14.569 13.136 1.00 66.88 981 GLY A C 1
ATOM 7745 O O . GLY A 1 981 ? 10.824 14.155 13.242 1.00 66.88 981 GLY A O 1
ATOM 7746 N N . GLU A 1 982 ? 12.347 15.753 13.634 1.00 55.12 982 GLU A N 1
ATOM 7747 C CA . GLU A 1 982 ? 11.458 16.631 14.420 1.00 55.12 982 GLU A CA 1
ATOM 7748 C C . GLU A 1 982 ? 10.294 17.228 13.610 1.00 55.12 982 GLU A C 1
ATOM 7750 O O . GLU A 1 982 ? 9.226 17.479 14.164 1.00 55.12 982 GLU A O 1
ATOM 7755 N N . ALA A 1 983 ? 10.468 17.451 12.301 1.00 48.97 983 ALA A N 1
ATOM 7756 C CA . ALA A 1 983 ? 9.420 18.010 11.439 1.00 48.97 983 ALA A CA 1
ATOM 7757 C C . ALA A 1 983 ? 8.222 17.053 11.284 1.00 48.97 983 ALA A C 1
ATOM 7759 O O . ALA A 1 983 ? 7.072 17.484 11.373 1.00 48.97 983 ALA A O 1
ATOM 7760 N N . SER A 1 984 ? 8.495 15.751 11.162 1.00 47.00 984 SER A N 1
ATOM 7761 C CA . SER A 1 984 ? 7.464 14.713 11.070 1.00 47.00 984 SER A CA 1
ATOM 7762 C C . SER A 1 984 ? 6.645 14.589 12.353 1.00 47.00 984 SER A C 1
ATOM 7764 O O . SER A 1 984 ? 5.422 14.462 12.309 1.00 47.00 984 SER A O 1
ATOM 7766 N N . ASP A 1 985 ? 7.306 14.717 13.505 1.00 45.97 985 ASP A N 1
ATOM 7767 C CA . ASP A 1 985 ? 6.677 14.658 14.820 1.00 45.97 985 ASP A CA 1
ATOM 7768 C C . ASP A 1 985 ? 5.724 15.844 15.038 1.00 45.97 985 ASP A C 1
ATOM 7770 O O . ASP A 1 985 ? 4.619 15.676 15.553 1.00 45.97 985 ASP A O 1
ATOM 7774 N N . LYS A 1 986 ? 6.086 17.035 14.536 1.00 47.84 986 LYS A N 1
ATOM 7775 C CA . LYS A 1 986 ? 5.214 18.222 14.562 1.00 47.84 986 LYS A CA 1
ATOM 7776 C C . LYS A 1 986 ? 3.925 18.036 13.755 1.00 47.84 986 LYS A C 1
ATOM 7778 O O . LYS A 1 986 ? 2.886 18.514 14.192 1.00 47.84 986 LYS A O 1
ATOM 7783 N N . ILE A 1 987 ? 3.953 17.310 12.634 1.00 45.06 987 ILE A N 1
ATOM 7784 C CA . ILE A 1 987 ? 2.744 17.001 11.841 1.00 45.06 987 ILE A CA 1
ATOM 7785 C C . ILE A 1 987 ? 1.855 15.972 12.557 1.00 45.06 987 ILE A C 1
ATOM 7787 O O . ILE A 1 987 ? 0.633 16.011 12.434 1.00 45.06 987 ILE A O 1
ATOM 7791 N N . LEU A 1 988 ? 2.452 15.070 13.340 1.00 48.12 988 LEU A N 1
ATOM 7792 C CA . LEU A 1 988 ? 1.732 14.079 14.144 1.00 48.12 988 LEU A CA 1
ATOM 7793 C C . LEU A 1 988 ? 1.168 14.642 15.460 1.00 48.12 988 LEU A C 1
ATOM 7795 O O . LEU A 1 988 ? 0.219 14.069 15.995 1.00 48.12 988 LEU A O 1
ATOM 7799 N N . GLN A 1 989 ? 1.731 15.738 15.981 1.00 54.69 989 GLN A N 1
ATOM 7800 C CA . GLN A 1 989 ? 1.402 16.279 17.308 1.00 54.69 989 GLN A CA 1
ATOM 7801 C C . GLN A 1 989 ? 0.879 17.730 17.314 1.00 54.69 989 GLN A C 1
ATOM 7803 O O . GLN A 1 989 ? 0.576 18.253 18.387 1.00 54.69 989 GLN A O 1
ATOM 7808 N N . GLY A 1 990 ? 0.778 18.391 16.158 1.00 40.53 990 GLY A N 1
ATOM 7809 C CA . GLY A 1 990 ? 0.637 19.846 16.045 1.00 40.53 990 GLY A CA 1
ATOM 7810 C C . GLY A 1 990 ? -0.514 20.468 16.842 1.00 40.53 990 GLY A C 1
ATOM 7811 O O . GLY A 1 990 ? -1.659 20.448 16.411 1.00 40.53 990 GLY A O 1
ATOM 7812 N N . ASN A 1 991 ? -0.185 21.081 17.982 1.00 53.56 991 ASN A N 1
ATOM 7813 C CA . ASN A 1 991 ? -0.963 22.142 18.620 1.00 53.56 991 ASN A CA 1
ATOM 7814 C C . ASN A 1 991 ? 0.029 23.197 19.133 1.00 53.56 991 ASN A C 1
ATOM 7816 O O . ASN A 1 991 ? 0.853 22.895 19.997 1.00 53.56 991 ASN A O 1
ATOM 7820 N N . ALA A 1 992 ? -0.041 24.426 18.622 1.00 59.78 992 ALA A N 1
ATOM 7821 C CA . ALA A 1 992 ? 0.734 25.556 19.133 1.00 59.78 992 ALA A CA 1
ATOM 7822 C C . ALA A 1 992 ? -0.175 26.519 19.918 1.00 59.78 992 ALA A C 1
ATOM 7824 O O . ALA A 1 992 ? -1.336 26.721 19.563 1.00 59.78 992 ALA A O 1
ATOM 7825 N N . GLN A 1 993 ? 0.355 27.103 20.995 1.00 67.88 993 GLN A N 1
ATOM 7826 C CA . GLN A 1 993 ? -0.316 28.102 21.836 1.00 67.88 993 GLN A CA 1
ATOM 7827 C C . GLN A 1 993 ? 0.531 29.386 21.904 1.00 67.88 993 GLN A C 1
ATOM 7829 O O . GLN A 1 993 ? 1.762 29.285 21.856 1.00 67.88 993 GLN A O 1
ATOM 7834 N N . PRO A 1 994 ? -0.080 30.584 22.012 1.00 78.75 994 PRO A N 1
ATOM 7835 C CA . PRO A 1 994 ? 0.658 31.841 22.140 1.00 78.75 994 PRO A CA 1
ATOM 7836 C C . PRO A 1 994 ? 1.584 31.849 23.362 1.00 78.75 994 PRO A C 1
ATOM 7838 O O . PRO A 1 994 ? 1.247 31.295 24.406 1.00 78.75 994 PRO A O 1
ATOM 7841 N N . LEU A 1 995 ? 2.719 32.553 23.284 1.00 82.00 995 LEU A N 1
ATOM 7842 C CA . LEU A 1 995 ? 3.643 32.692 24.425 1.00 82.00 995 LEU A CA 1
ATOM 7843 C C . LEU A 1 995 ? 3.007 33.416 25.629 1.00 82.00 995 LEU A C 1
ATOM 7845 O O . LEU A 1 995 ? 3.452 33.260 26.762 1.00 82.00 995 LEU A O 1
ATOM 7849 N N . THR A 1 996 ? 1.941 34.179 25.396 1.00 79.81 996 THR A N 1
ATOM 7850 C CA . THR A 1 996 ? 1.125 34.840 26.424 1.00 79.81 996 THR A CA 1
ATOM 7851 C C . THR A 1 996 ? 0.136 33.901 27.121 1.00 79.81 996 THR A C 1
ATOM 7853 O O . THR A 1 996 ? -0.441 34.286 28.141 1.00 79.81 996 THR A O 1
ATOM 7856 N N . ALA A 1 997 ? -0.077 32.684 26.608 1.00 77.06 997 ALA A N 1
ATOM 7857 C CA . ALA A 1 997 ? -0.979 31.709 27.213 1.00 77.06 997 ALA A CA 1
ATOM 7858 C C . ALA A 1 997 ? -0.481 31.305 28.608 1.00 77.06 997 ALA A C 1
ATOM 7860 O O . ALA A 1 997 ? 0.720 31.206 28.843 1.00 77.06 997 ALA A O 1
ATOM 7861 N N . LYS A 1 998 ? -1.392 31.080 29.557 1.00 78.06 998 LYS A N 1
ATOM 7862 C CA . LYS A 1 998 ? -1.026 30.748 30.942 1.00 78.06 998 LYS A CA 1
ATOM 7863 C C . LYS A 1 998 ? -0.900 29.237 31.149 1.00 78.06 998 LYS A C 1
ATOM 7865 O O . LYS A 1 998 ? -1.778 28.482 30.742 1.00 78.06 998 LYS A O 1
ATOM 7870 N N . ILE A 1 999 ? 0.148 28.823 31.857 1.00 75.81 999 ILE A N 1
ATOM 7871 C CA . ILE A 1 999 ? 0.403 27.463 32.336 1.00 75.81 999 ILE A CA 1
ATOM 7872 C C . ILE A 1 999 ? 0.250 27.435 33.862 1.00 75.81 999 ILE A C 1
ATOM 7874 O O . ILE A 1 999 ? 0.737 28.319 34.569 1.00 75.81 999 ILE A O 1
ATOM 7878 N N . ALA A 1 1000 ? -0.415 26.410 34.390 1.00 72.25 1000 ALA A N 1
ATOM 7879 C CA . ALA A 1 1000 ? -0.531 26.197 35.829 1.00 72.25 1000 ALA A CA 1
ATOM 7880 C C . ALA A 1 1000 ? 0.708 25.469 36.380 1.00 72.25 1000 ALA A C 1
ATOM 7882 O O . ALA A 1 1000 ? 1.074 24.401 35.886 1.00 72.25 1000 ALA A O 1
ATOM 7883 N N . THR A 1 1001 ? 1.313 25.996 37.445 1.00 78.31 1001 THR A N 1
ATOM 7884 C CA . THR A 1 1001 ? 2.401 25.355 38.204 1.00 78.31 1001 THR A CA 1
ATOM 7885 C C . THR A 1 1001 ? 1.969 25.147 39.661 1.00 78.31 1001 THR A C 1
ATOM 7887 O O . THR A 1 1001 ? 1.004 25.778 40.103 1.00 78.31 1001 THR A O 1
ATOM 7890 N N . PRO A 1 1002 ? 2.648 24.285 40.443 1.00 71.94 1002 PRO A N 1
ATOM 7891 C CA . PRO A 1 1002 ? 2.367 24.123 41.873 1.00 71.94 1002 PRO A CA 1
ATOM 7892 C C . PRO A 1 1002 ? 2.480 25.419 42.688 1.00 71.94 1002 PRO A C 1
ATOM 7894 O O . PRO A 1 1002 ? 1.861 25.521 43.743 1.00 71.94 1002 PRO A O 1
ATOM 7897 N N . ASP A 1 1003 ? 3.246 26.394 42.191 1.00 71.44 1003 ASP A N 1
ATOM 7898 C CA . ASP A 1 1003 ? 3.549 27.654 42.873 1.00 71.44 1003 ASP A CA 1
ATOM 7899 C C . ASP A 1 1003 ? 2.717 28.842 42.344 1.00 71.44 1003 ASP A C 1
ATOM 7901 O O . ASP A 1 1003 ? 2.853 29.963 42.835 1.00 71.44 1003 ASP A O 1
ATOM 7905 N N . GLY A 1 1004 ? 1.837 28.613 41.359 1.00 71.12 1004 GLY A N 1
ATOM 7906 C CA . GLY A 1 1004 ? 0.987 29.640 40.749 1.00 71.12 1004 GLY A CA 1
ATOM 7907 C C . GLY A 1 1004 ? 0.945 29.589 39.220 1.00 71.12 1004 GLY A C 1
ATOM 7908 O O . GLY A 1 1004 ? 1.442 28.660 38.586 1.00 71.12 1004 GLY A O 1
ATOM 7909 N N . TRP 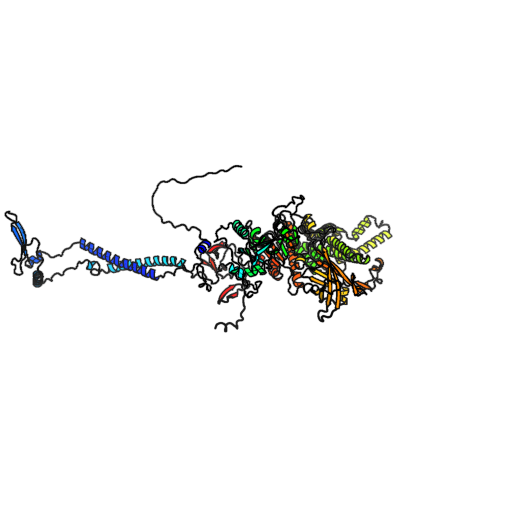A 1 1005 ? 0.312 30.583 38.601 1.00 73.44 1005 TRP A N 1
ATOM 7910 C CA . TRP A 1 1005 ? 0.235 30.674 37.141 1.00 73.44 1005 TRP A CA 1
ATOM 7911 C C . TRP A 1 1005 ? 1.491 31.338 36.573 1.00 73.44 1005 TRP A C 1
ATOM 7913 O O . TRP A 1 1005 ? 1.894 32.391 37.061 1.00 73.44 1005 TRP A O 1
ATOM 7923 N N . VAL A 1 1006 ? 2.047 30.763 35.508 1.00 82.38 1006 VAL A N 1
ATOM 7924 C CA . VAL A 1 1006 ? 3.144 31.343 34.712 1.00 82.38 1006 VAL A CA 1
ATOM 7925 C C . VAL A 1 1006 ? 2.711 31.462 33.255 1.00 82.38 1006 VAL A C 1
ATOM 7927 O O . VAL A 1 1006 ? 1.731 30.835 32.854 1.00 82.38 1006 VAL A O 1
ATOM 7930 N N . THR A 1 1007 ? 3.385 32.274 32.446 1.00 85.38 1007 THR A N 1
ATOM 7931 C CA . THR A 1 1007 ? 3.102 32.326 31.001 1.00 85.38 1007 THR A CA 1
ATOM 7932 C C . THR A 1 1007 ? 3.894 31.271 30.228 1.00 85.38 1007 THR A C 1
ATOM 7934 O O . THR A 1 1007 ? 4.932 30.794 30.679 1.00 85.38 1007 THR A O 1
ATOM 7937 N N . MET A 1 1008 ? 3.417 30.901 29.040 1.00 80.75 1008 MET A N 1
ATOM 7938 C CA . MET A 1 1008 ? 4.063 29.920 28.168 1.00 80.75 1008 MET A CA 1
ATOM 7939 C C . MET A 1 1008 ? 5.451 30.391 27.710 1.00 80.75 1008 MET A C 1
ATOM 7941 O O . MET A 1 1008 ? 6.332 29.568 27.488 1.00 80.75 1008 MET A O 1
ATOM 7945 N N . GLY A 1 1009 ? 5.670 31.707 27.623 1.00 82.00 1009 GLY A N 1
ATOM 7946 C CA . GLY A 1 1009 ? 6.976 32.314 27.357 1.00 82.00 1009 GLY A CA 1
ATOM 7947 C C . GLY A 1 1009 ? 7.962 32.270 28.528 1.00 82.00 1009 GLY A C 1
ATOM 7948 O O . GLY A 1 1009 ? 9.155 32.437 28.303 1.00 82.00 1009 GLY A O 1
ATOM 7949 N N . GLU A 1 1010 ? 7.489 32.033 29.753 1.00 82.69 1010 GLU A N 1
ATOM 7950 C CA . GLU A 1 1010 ? 8.320 31.890 30.961 1.00 82.69 1010 GLU A CA 1
ATOM 7951 C C . GLU A 1 1010 ? 8.599 30.416 31.302 1.00 82.69 1010 GLU A C 1
ATOM 7953 O O . GLU A 1 1010 ? 9.252 30.124 32.301 1.00 82.69 1010 GLU A O 1
ATOM 7958 N N . ALA A 1 1011 ? 8.094 29.479 30.495 1.00 82.69 1011 ALA A N 1
ATOM 7959 C CA . ALA A 1 1011 ? 8.331 28.057 30.677 1.00 82.69 1011 ALA A CA 1
ATOM 7960 C C . ALA A 1 1011 ? 9.781 27.698 30.319 1.00 82.69 1011 ALA A C 1
ATOM 7962 O O . ALA A 1 1011 ? 10.255 28.010 29.227 1.00 82.69 1011 ALA A O 1
ATOM 7963 N N . GLU A 1 1012 ? 10.461 26.986 31.217 1.00 82.88 1012 GLU A N 1
ATOM 7964 C CA . GLU A 1 1012 ? 11.831 26.498 31.030 1.00 82.88 1012 GLU A CA 1
ATOM 7965 C C . GLU A 1 1012 ? 11.906 24.989 31.307 1.00 82.88 1012 GLU A C 1
ATOM 7967 O O . GLU A 1 1012 ? 11.097 24.434 32.059 1.00 82.88 1012 GLU A O 1
ATOM 7972 N N . GLU A 1 1013 ? 12.883 24.314 30.699 1.00 83.75 1013 GLU A N 1
ATOM 7973 C CA . GLU A 1 1013 ? 13.165 22.899 30.958 1.00 83.75 1013 GLU A CA 1
ATOM 7974 C C . GLU A 1 1013 ? 13.452 22.670 32.456 1.00 83.75 1013 GLU A C 1
ATOM 7976 O O . GLU A 1 1013 ? 14.188 23.423 33.094 1.00 83.75 1013 GLU A O 1
ATOM 7981 N N . GLY A 1 1014 ? 12.828 21.648 33.041 1.00 77.56 1014 GLY A N 1
ATOM 7982 C CA . GLY A 1 1014 ? 12.871 21.339 34.472 1.00 77.56 1014 GLY A CA 1
ATOM 7983 C C . GLY A 1 1014 ? 11.824 22.063 35.330 1.00 77.56 1014 GLY A C 1
ATOM 7984 O O . GLY A 1 1014 ? 11.689 21.747 36.516 1.00 77.56 1014 GLY A O 1
ATOM 7985 N N . MET A 1 1015 ? 11.042 23.000 34.777 1.00 82.81 1015 MET A N 1
ATOM 7986 C CA . MET A 1 1015 ? 9.954 23.652 35.516 1.00 82.81 1015 MET A CA 1
ATOM 7987 C C . MET A 1 1015 ? 8.816 22.664 35.814 1.00 82.81 1015 MET A C 1
ATOM 7989 O O . MET A 1 1015 ? 8.435 21.852 34.974 1.00 82.81 1015 MET A O 1
ATOM 7993 N N . LYS A 1 1016 ? 8.246 22.738 37.022 1.00 81.88 1016 LYS A N 1
ATOM 7994 C CA . LYS A 1 1016 ? 7.137 21.877 37.455 1.00 81.88 1016 LYS A CA 1
ATOM 7995 C C . LYS A 1 1016 ? 5.796 22.468 37.048 1.00 81.88 1016 LYS A C 1
ATOM 7997 O O . LYS A 1 1016 ? 5.454 23.566 37.467 1.00 81.88 1016 LYS A O 1
ATOM 8002 N N . VAL A 1 1017 ? 5.000 21.708 36.311 1.00 81.88 1017 VAL A N 1
ATOM 8003 C CA . VAL A 1 1017 ? 3.664 22.089 35.844 1.00 81.88 1017 VAL A CA 1
ATOM 8004 C C . VAL A 1 1017 ? 2.600 21.139 36.376 1.00 81.88 1017 VAL A C 1
ATOM 8006 O O . VAL A 1 1017 ? 2.850 19.961 36.645 1.00 81.88 1017 VAL A O 1
ATOM 8009 N N . LEU A 1 1018 ? 1.390 21.658 36.545 1.00 66.88 1018 LEU A N 1
ATOM 8010 C CA . LEU A 1 1018 ? 0.227 20.868 36.917 1.00 66.88 1018 LEU A CA 1
ATOM 8011 C C . LEU A 1 1018 ? -0.381 20.239 35.664 1.00 66.88 1018 LEU A C 1
ATOM 8013 O O . LEU A 1 1018 ? -0.743 20.910 34.703 1.00 66.88 1018 LEU A O 1
ATOM 8017 N N . THR A 1 1019 ? -0.508 18.921 35.684 1.00 58.88 1019 THR A N 1
ATOM 8018 C CA . THR A 1 1019 ? -1.195 18.164 34.634 1.00 58.88 1019 THR A CA 1
ATOM 8019 C C . THR A 1 1019 ? -2.719 18.269 34.799 1.00 58.88 1019 THR A C 1
ATOM 8021 O O . THR A 1 1019 ? -3.198 18.470 35.919 1.00 58.88 1019 THR A O 1
ATOM 8024 N N . PRO A 1 1020 ? -3.517 17.996 33.748 1.00 43.78 1020 PRO A N 1
ATOM 8025 C CA . PRO A 1 1020 ? -4.986 17.959 33.832 1.00 43.78 1020 PRO A CA 1
ATOM 8026 C C . PRO A 1 1020 ? -5.556 16.963 34.859 1.00 43.78 1020 PRO A C 1
ATOM 8028 O O . PRO A 1 1020 ? -6.743 16.985 35.162 1.00 43.78 1020 PRO A O 1
ATOM 8031 N N . LYS A 1 1021 ? -4.718 16.067 35.395 1.00 37.84 1021 LYS A N 1
ATOM 8032 C CA . LYS A 1 1021 ? -5.072 15.100 36.445 1.00 37.84 1021 LYS A CA 1
ATOM 8033 C C . LYS A 1 1021 ? -4.746 15.601 37.860 1.00 37.84 1021 LYS A C 1
ATOM 8035 O O . LYS A 1 1021 ? -4.852 14.827 38.807 1.00 37.84 1021 LYS A O 1
ATOM 8040 N N . GLY A 1 1022 ? -4.301 16.853 38.004 1.00 48.41 1022 GLY A N 1
ATOM 8041 C CA . GLY A 1 1022 ? -3.889 17.454 39.276 1.00 48.41 1022 GLY A CA 1
ATOM 8042 C C . GLY A 1 1022 ? -2.537 16.959 39.805 1.00 48.41 1022 GLY A C 1
ATOM 8043 O O . GLY A 1 1022 ? -2.162 17.288 40.926 1.00 48.41 1022 GLY A O 1
ATOM 8044 N N . THR A 1 1023 ? -1.797 16.159 39.029 1.00 58.41 1023 THR A N 1
ATOM 8045 C CA . THR A 1 1023 ? -0.437 15.715 39.376 1.00 58.41 1023 THR A CA 1
ATOM 8046 C C . THR A 1 1023 ? 0.613 16.686 38.849 1.00 58.41 1023 THR A C 1
ATOM 8048 O O . THR A 1 1023 ? 0.387 17.328 37.825 1.00 58.41 1023 THR A O 1
ATOM 8051 N N . VAL A 1 1024 ? 1.763 16.767 39.519 1.00 74.75 1024 VAL A N 1
ATOM 8052 C CA . VAL A 1 1024 ? 2.900 17.605 39.108 1.00 74.75 1024 VAL A CA 1
ATOM 8053 C C . VAL A 1 1024 ? 3.801 16.825 38.148 1.00 74.75 1024 VAL A C 1
ATOM 8055 O O . VAL A 1 1024 ? 4.162 15.690 38.455 1.00 74.75 1024 VAL A O 1
ATOM 8058 N N . SER A 1 1025 ? 4.165 17.425 37.017 1.00 66.56 1025 SER A N 1
ATOM 8059 C CA . SER A 1 1025 ? 5.136 16.895 36.048 1.00 66.56 1025 SER A CA 1
ATOM 8060 C C . SER A 1 1025 ? 6.201 17.948 35.751 1.00 66.56 1025 SER A C 1
ATOM 8062 O O . SER A 1 1025 ? 5.918 19.135 35.867 1.00 66.56 1025 SER A O 1
ATOM 8064 N N . GLU A 1 1026 ? 7.409 17.536 35.382 1.00 85.12 1026 GLU A N 1
ATOM 8065 C CA . GLU A 1 1026 ? 8.470 18.455 34.946 1.00 85.12 1026 GLU A CA 1
ATOM 8066 C C . GLU A 1 1026 ? 8.410 18.653 33.422 1.00 85.12 1026 GLU A C 1
ATOM 8068 O O . GLU A 1 1026 ? 7.954 17.767 32.696 1.00 85.12 1026 GLU A O 1
ATOM 8073 N N . ILE A 1 1027 ? 8.789 19.843 32.951 1.00 78.69 1027 ILE A N 1
ATOM 8074 C CA . ILE A 1 1027 ? 8.923 20.157 31.524 1.00 78.69 1027 ILE A CA 1
ATOM 8075 C C . ILE A 1 1027 ? 10.232 19.544 31.016 1.00 78.69 1027 ILE A C 1
ATOM 8077 O O . ILE A 1 1027 ? 11.304 19.985 31.415 1.00 78.69 1027 ILE A O 1
ATOM 8081 N N . ASP A 1 1028 ? 10.150 18.572 30.108 1.00 60.38 1028 ASP A N 1
ATOM 8082 C CA . ASP A 1 1028 ? 11.327 17.884 29.545 1.00 60.38 1028 ASP A CA 1
ATOM 8083 C C . ASP A 1 1028 ? 12.042 18.682 28.432 1.00 60.38 1028 ASP A C 1
ATOM 8085 O O . ASP A 1 1028 ? 13.138 18.318 28.021 1.00 60.38 1028 ASP A O 1
ATOM 8089 N N . GLY A 1 1029 ? 11.432 19.751 27.909 1.00 64.31 1029 GLY A N 1
ATOM 8090 C CA . GLY A 1 1029 ? 12.029 20.611 26.882 1.00 64.31 1029 GLY A CA 1
ATOM 8091 C C . GLY A 1 1029 ? 11.063 21.680 26.365 1.00 64.31 1029 GLY A C 1
ATOM 8092 O O . GLY A 1 1029 ? 9.844 21.514 26.437 1.00 64.31 1029 GLY A O 1
ATOM 8093 N N . VAL A 1 1030 ? 11.604 22.787 25.843 1.00 76.00 1030 VAL A N 1
ATOM 8094 C CA . VAL A 1 1030 ? 10.832 23.924 25.304 1.00 76.00 1030 VAL A CA 1
ATOM 8095 C C . VAL A 1 1030 ? 11.240 24.186 23.855 1.00 76.00 1030 VAL A C 1
ATOM 8097 O O . VAL A 1 1030 ? 12.405 24.455 23.568 1.00 76.00 1030 VAL A O 1
ATOM 8100 N N . PHE A 1 1031 ? 10.272 24.130 22.934 1.00 67.88 1031 PHE A N 1
ATOM 8101 C CA . PHE A 1 1031 ? 10.509 24.209 21.487 1.00 67.88 1031 PHE A CA 1
ATOM 8102 C C . PHE A 1 1031 ? 9.781 25.421 20.871 1.00 67.88 1031 PHE A C 1
ATOM 8104 O O . PHE A 1 1031 ? 8.570 25.348 20.636 1.00 67.88 1031 PHE A O 1
ATOM 8111 N N . PRO A 1 1032 ? 10.469 26.544 20.592 1.00 67.94 1032 PRO A N 1
ATOM 8112 C CA . PRO A 1 1032 ? 9.840 27.725 19.997 1.00 67.94 1032 PRO A CA 1
ATOM 8113 C C . PRO A 1 1032 ? 9.399 27.468 18.542 1.00 67.94 1032 PRO A C 1
ATOM 8115 O O . PRO A 1 1032 ? 10.133 26.874 17.755 1.00 67.94 1032 PRO A O 1
ATOM 8118 N N . GLN A 1 1033 ? 8.199 27.937 18.169 1.00 64.19 1033 GLN A N 1
ATOM 8119 C CA . GLN A 1 1033 ? 7.575 27.683 16.852 1.00 64.19 1033 GLN A CA 1
ATOM 8120 C C . GLN A 1 1033 ? 7.696 28.851 15.848 1.00 64.19 1033 GLN A C 1
ATOM 8122 O O . GLN A 1 1033 ? 7.086 28.806 14.778 1.00 64.19 1033 GLN A O 1
ATOM 8127 N N . GLY A 1 1034 ? 8.503 29.872 16.166 1.00 72.06 1034 GLY A N 1
ATOM 8128 C CA . GLY A 1 1034 ? 8.663 31.089 15.357 1.00 72.06 1034 GLY A CA 1
ATOM 8129 C C . GLY A 1 1034 ? 7.510 32.090 15.513 1.00 72.06 1034 GLY A C 1
ATOM 8130 O O . GLY A 1 1034 ? 6.597 31.877 16.310 1.00 72.06 1034 GLY A O 1
ATOM 8131 N N . GLU A 1 1035 ? 7.563 33.198 14.769 1.00 76.81 1035 GLU A N 1
ATOM 8132 C CA . GLU A 1 1035 ? 6.445 34.148 14.677 1.00 76.81 1035 GLU A CA 1
ATOM 8133 C C . GLU A 1 1035 ? 5.339 33.561 13.793 1.00 76.81 1035 GLU A C 1
ATOM 8135 O O . GLU A 1 1035 ? 5.603 33.099 12.681 1.00 76.81 1035 GLU A O 1
ATOM 8140 N N . ARG A 1 1036 ? 4.105 33.551 14.303 1.00 72.38 1036 ARG A N 1
ATOM 8141 C CA . ARG A 1 1036 ? 2.920 33.012 13.628 1.00 72.38 1036 ARG A CA 1
ATOM 8142 C C . ARG A 1 1036 ? 1.716 33.901 13.904 1.00 72.38 1036 ARG A C 1
ATOM 8144 O O . ARG A 1 1036 ? 1.638 34.516 14.969 1.00 72.38 1036 ARG A O 1
ATOM 8151 N N . ASP A 1 1037 ? 0.770 33.916 12.973 1.00 74.88 1037 ASP A N 1
ATOM 8152 C CA . ASP A 1 1037 ? -0.489 34.629 13.156 1.00 74.88 1037 ASP A CA 1
ATOM 8153 C C . ASP A 1 1037 ? -1.357 33.915 14.203 1.00 74.88 1037 ASP A C 1
ATOM 8155 O O . ASP A 1 1037 ? -1.536 32.694 14.176 1.00 74.88 1037 ASP A O 1
ATOM 8159 N N . VAL A 1 1038 ? -1.880 34.690 15.154 1.00 75.94 1038 VAL A N 1
ATOM 8160 C CA . VAL A 1 1038 ? -2.767 34.216 16.221 1.00 75.94 1038 VAL A CA 1
ATOM 8161 C C . VAL A 1 1038 ? -4.154 34.791 15.984 1.00 75.94 1038 VAL A C 1
ATOM 8163 O O . VAL A 1 1038 ? -4.334 36.002 15.858 1.00 75.94 1038 VAL A O 1
ATOM 8166 N N . PHE A 1 1039 ? -5.143 33.910 15.954 1.00 76.06 1039 PHE A N 1
ATOM 8167 C CA . PHE A 1 1039 ? -6.541 34.231 15.739 1.00 76.06 1039 PHE A CA 1
ATOM 8168 C C . PHE A 1 1039 ? -7.309 34.068 17.045 1.00 76.06 1039 PHE A C 1
ATOM 8170 O O . PHE A 1 1039 ? -7.151 33.082 17.768 1.00 76.06 1039 PHE A O 1
ATOM 8177 N N . THR A 1 1040 ? -8.187 35.023 17.341 1.00 78.50 1040 THR A N 1
ATOM 8178 C CA . THR A 1 1040 ? -9.195 34.850 18.385 1.00 78.50 1040 THR A CA 1
ATOM 8179 C C . THR A 1 1040 ? -10.366 34.071 17.797 1.00 78.50 1040 THR A C 1
ATOM 8181 O O . THR A 1 1040 ? -11.111 34.579 16.961 1.00 78.50 1040 THR A O 1
ATOM 8184 N N . VAL A 1 1041 ? -10.527 32.825 18.228 1.00 70.31 1041 VAL A N 1
ATOM 8185 C CA . VAL A 1 1041 ? -11.637 31.963 17.832 1.00 70.31 1041 VAL A CA 1
ATOM 8186 C C . VAL A 1 1041 ? -12.771 32.137 18.830 1.00 70.31 1041 VAL A C 1
ATOM 8188 O O . VAL A 1 1041 ? -12.652 31.760 19.998 1.00 70.31 1041 VAL A O 1
ATOM 8191 N N . THR A 1 1042 ? -13.883 32.689 18.352 1.00 65.44 1042 THR A N 1
ATOM 8192 C CA . THR A 1 1042 ? -15.133 32.791 19.109 1.00 65.44 1042 THR A CA 1
ATOM 8193 C C . THR A 1 1042 ? -15.985 31.559 18.836 1.00 65.44 1042 THR A C 1
ATOM 8195 O O . THR A 1 1042 ? -16.375 31.286 17.700 1.00 65.44 1042 THR A O 1
ATOM 8198 N N . ARG A 1 1043 ? -16.266 30.782 19.878 1.00 58.81 1043 ARG A N 1
ATOM 8199 C CA . ARG A 1 1043 ? -17.124 29.599 19.808 1.00 58.81 1043 ARG A CA 1
ATOM 8200 C C . ARG A 1 1043 ? -18.594 30.016 19.805 1.00 58.81 1043 ARG A C 1
ATOM 8202 O O . ARG A 1 1043 ? -18.953 31.133 20.167 1.00 58.81 1043 ARG A O 1
ATOM 8209 N N . LYS A 1 1044 ? -19.473 29.088 19.419 1.00 49.22 1044 LYS A N 1
ATOM 8210 C CA . LYS A 1 1044 ? -20.928 29.312 19.298 1.00 49.22 1044 LYS A CA 1
ATOM 8211 C C . LYS A 1 1044 ? -21.607 29.757 20.606 1.00 49.22 1044 LYS A C 1
ATOM 8213 O O . LYS A 1 1044 ? -22.712 30.284 20.566 1.00 49.22 1044 LYS A O 1
ATOM 8218 N N . ASP A 1 1045 ? -20.963 29.536 21.749 1.00 48.41 1045 ASP A N 1
ATOM 8219 C CA . ASP A 1 1045 ? -21.415 29.957 23.079 1.00 48.41 1045 ASP A CA 1
ATOM 8220 C C . ASP A 1 1045 ? -20.908 31.354 23.493 1.00 48.41 1045 ASP A C 1
ATOM 8222 O O . ASP A 1 1045 ? -21.161 31.789 24.614 1.00 48.41 1045 ASP A O 1
ATOM 8226 N N . GLY A 1 1046 ? -20.203 32.060 22.602 1.00 52.81 1046 GLY A N 1
ATOM 8227 C CA . GLY A 1 1046 ? -19.627 33.381 22.853 1.00 52.81 1046 GLY A CA 1
ATOM 8228 C C . GLY A 1 1046 ? -18.280 33.353 23.579 1.00 52.81 1046 GLY A C 1
ATOM 8229 O O . GLY A 1 1046 ? -17.690 34.413 23.781 1.00 52.81 1046 GLY A O 1
ATOM 8230 N N . SER A 1 1047 ? -17.767 32.176 23.957 1.00 57.03 1047 SER A N 1
ATOM 8231 C CA . SER A 1 1047 ? -16.431 32.065 24.544 1.00 57.03 1047 SER A CA 1
ATOM 8232 C C . SER A 1 1047 ? -15.346 32.279 23.489 1.00 57.03 1047 SER A C 1
ATOM 8234 O O . SER A 1 1047 ? -15.472 31.841 22.345 1.00 57.03 1047 SER A O 1
ATOM 8236 N N . THR A 1 1048 ? -14.267 32.954 23.877 1.00 68.06 1048 THR A N 1
ATOM 8237 C CA . THR A 1 1048 ? -13.140 33.270 22.994 1.00 68.06 1048 THR A CA 1
ATOM 8238 C C . THR A 1 1048 ? -11.875 32.578 23.471 1.00 68.06 1048 THR A C 1
ATOM 8240 O O . THR A 1 1048 ? -11.603 32.530 24.669 1.00 68.06 1048 THR A O 1
ATOM 8243 N N . THR A 1 1049 ? -11.066 32.092 22.541 1.00 71.88 1049 THR A N 1
ATOM 8244 C CA . THR A 1 1049 ? -9.726 31.560 22.814 1.00 71.88 1049 THR A CA 1
ATOM 8245 C C . THR A 1 1049 ? -8.782 31.983 21.703 1.00 71.88 1049 THR A C 1
ATOM 8247 O O . THR A 1 1049 ? -9.209 32.195 20.574 1.00 71.88 1049 THR A O 1
ATOM 8250 N N . GLU A 1 1050 ? -7.502 32.105 22.015 1.00 77.06 1050 GLU A N 1
ATOM 8251 C CA . GLU A 1 1050 ? -6.468 32.409 21.029 1.00 77.06 1050 GLU A CA 1
ATOM 8252 C C . GLU A 1 1050 ? -5.864 31.100 20.511 1.00 77.06 1050 GLU A C 1
ATOM 8254 O O . GLU A 1 1050 ? -5.624 30.175 21.289 1.00 77.06 1050 GLU A O 1
ATOM 8259 N N . ALA A 1 1051 ? -5.675 30.990 19.199 1.00 73.19 1051 ALA A N 1
ATOM 8260 C CA . ALA A 1 1051 ? -5.045 29.841 18.554 1.00 73.19 1051 ALA A CA 1
ATOM 8261 C C . ALA A 1 1051 ? -4.411 30.266 17.221 1.00 73.19 1051 ALA A C 1
ATOM 8263 O O . ALA A 1 1051 ? -4.861 31.231 16.608 1.00 73.19 1051 ALA A O 1
ATOM 8264 N N . CYS A 1 1052 ? -3.374 29.568 16.758 1.00 74.25 1052 CYS A N 1
ATOM 8265 C CA . CYS A 1 1052 ? -2.860 29.771 15.399 1.00 74.25 1052 CYS A CA 1
ATOM 8266 C C . CYS A 1 1052 ? -3.766 29.101 14.354 1.00 74.25 1052 CYS A C 1
ATOM 8268 O O . CYS A 1 1052 ? -4.646 28.315 14.700 1.00 74.25 1052 CYS A O 1
ATOM 8270 N N . ASP A 1 1053 ? -3.530 29.382 13.076 1.00 66.38 1053 ASP A N 1
ATOM 8271 C CA . ASP A 1 1053 ? -4.238 28.807 11.919 1.00 66.38 1053 ASP A CA 1
ATOM 8272 C C . ASP A 1 1053 ? -4.138 27.274 11.781 1.00 66.38 1053 ASP A C 1
ATOM 8274 O O . ASP A 1 1053 ? -4.904 26.676 11.031 1.00 66.38 1053 ASP A O 1
ATOM 8278 N N . GLU A 1 1054 ? -3.252 26.619 12.533 1.00 62.03 1054 GLU A N 1
ATOM 8279 C CA . GLU A 1 1054 ? -3.119 25.152 12.591 1.00 62.03 1054 GLU A CA 1
ATOM 8280 C C . GLU A 1 1054 ? -4.069 24.478 13.610 1.00 62.03 1054 GLU A C 1
ATOM 8282 O O . GLU A 1 1054 ? -3.930 23.292 13.909 1.00 62.03 1054 GLU A O 1
ATOM 8287 N N . HIS A 1 1055 ? -5.033 25.204 14.186 1.00 60.72 1055 HIS A N 1
ATOM 8288 C CA . HIS A 1 1055 ? -5.945 24.643 15.185 1.00 60.72 1055 HIS A CA 1
ATOM 8289 C C . HIS A 1 1055 ? -6.951 23.629 14.589 1.00 60.72 1055 HIS A C 1
ATOM 8291 O O . HIS A 1 1055 ? -7.515 23.827 13.518 1.00 60.72 1055 HIS A O 1
ATOM 8297 N N . LEU A 1 1056 ? -7.256 22.551 15.325 1.00 48.38 1056 LEU A N 1
ATOM 8298 C CA . LEU A 1 1056 ? -8.126 21.447 14.867 1.00 48.38 1056 LEU A CA 1
ATOM 8299 C C . LEU A 1 1056 ? -9.644 21.738 14.926 1.00 48.38 1056 LEU A C 1
ATOM 8301 O O . LEU A 1 1056 ? -10.449 20.808 14.851 1.00 48.38 1056 LEU A O 1
ATOM 8305 N N . TRP A 1 1057 ? -10.069 22.992 15.123 1.00 56.62 1057 TRP A N 1
ATOM 8306 C CA . TRP A 1 1057 ? -11.504 23.314 15.222 1.00 56.62 1057 TRP A CA 1
ATOM 8307 C C . TRP A 1 1057 ? -12.069 23.726 13.866 1.00 56.62 1057 TRP A C 1
ATOM 8309 O O . TRP A 1 1057 ? -11.458 24.505 13.146 1.00 56.62 1057 TRP A O 1
ATOM 8319 N N . GLU A 1 1058 ? -13.273 23.258 13.549 1.00 49.34 1058 GLU A N 1
ATOM 8320 C CA . GLU A 1 1058 ? -14.009 23.697 12.365 1.00 49.34 1058 GLU A CA 1
ATOM 8321 C C . GLU A 1 1058 ? -14.536 25.129 12.593 1.00 49.34 1058 GLU A C 1
ATOM 8323 O O . GLU A 1 1058 ? -15.344 25.367 13.494 1.00 49.34 1058 GLU A O 1
ATOM 8328 N N . VAL A 1 1059 ? -14.039 26.102 11.819 1.00 56.59 1059 VAL A N 1
ATOM 8329 C CA . VAL A 1 1059 ? -14.368 27.534 11.972 1.00 56.59 1059 VAL A CA 1
ATOM 8330 C C . VAL A 1 1059 ? -15.323 27.992 10.878 1.00 56.59 1059 VAL A C 1
ATOM 8332 O O . VAL A 1 1059 ? -15.098 27.753 9.694 1.00 56.59 1059 VAL A O 1
ATOM 8335 N N . ILE A 1 1060 ? -16.372 28.718 11.269 1.00 56.03 1060 ILE A N 1
ATOM 8336 C CA . ILE A 1 1060 ? -17.269 29.410 10.340 1.00 56.03 1060 ILE A CA 1
ATOM 8337 C C . ILE A 1 1060 ? -16.842 30.877 10.297 1.00 56.03 1060 ILE A C 1
ATOM 8339 O O . ILE A 1 1060 ? -16.976 31.591 11.288 1.00 56.03 1060 ILE A O 1
ATOM 8343 N N . VAL A 1 1061 ? -16.344 31.340 9.150 1.00 55.28 1061 VAL A N 1
ATOM 8344 C CA . VAL A 1 1061 ? -16.031 32.760 8.944 1.00 55.28 1061 VAL A CA 1
ATOM 8345 C C . VAL A 1 1061 ? -17.334 33.493 8.635 1.00 55.28 1061 VAL A C 1
ATOM 8347 O O . VAL A 1 1061 ? -17.861 33.393 7.528 1.00 55.28 1061 VAL A O 1
ATOM 8350 N N . VAL A 1 1062 ? -17.879 34.206 9.620 1.00 51.25 1062 VAL A N 1
ATOM 8351 C CA . VAL A 1 1062 ? -19.053 35.066 9.425 1.00 51.25 1062 VAL A CA 1
ATOM 8352 C C . VAL A 1 1062 ? -18.564 36.432 8.921 1.00 51.25 1062 VAL A C 1
ATOM 8354 O O . VAL A 1 1062 ? -17.778 37.080 9.611 1.00 51.25 1062 VAL A O 1
ATOM 8357 N N . PRO A 1 1063 ? -18.969 36.895 7.723 1.00 40.94 1063 PRO A N 1
ATOM 8358 C CA . PRO A 1 1063 ? -18.631 38.236 7.255 1.00 40.94 1063 PRO A CA 1
ATOM 8359 C C . PRO A 1 1063 ? -19.247 39.293 8.181 1.00 40.94 1063 PRO A C 1
ATOM 8361 O O . PRO A 1 1063 ? -20.412 39.174 8.560 1.00 40.94 1063 PRO A O 1
ATOM 8364 N N . ALA A 1 1064 ? -18.491 40.350 8.487 1.00 45.16 1064 ALA A N 1
ATOM 8365 C CA . ALA A 1 1064 ? -18.805 41.382 9.487 1.00 45.16 1064 ALA A CA 1
ATOM 8366 C C . ALA A 1 1064 ? -20.145 42.142 9.307 1.00 45.16 1064 ALA A C 1
ATOM 8368 O O . ALA A 1 1064 ? -20.491 42.980 10.134 1.00 45.16 1064 ALA A O 1
ATOM 8369 N N . GLU A 1 1065 ? -20.920 41.874 8.253 1.00 44.66 1065 GLU A N 1
ATOM 8370 C CA . GLU A 1 1065 ? -22.210 42.523 7.990 1.00 44.66 1065 GLU A CA 1
ATOM 8371 C C . GLU A 1 1065 ? -23.423 41.820 8.641 1.00 44.66 1065 GLU A C 1
ATOM 8373 O O . GLU A 1 1065 ? -24.518 42.380 8.615 1.00 44.66 1065 GLU A O 1
ATOM 8378 N N . GLN A 1 1066 ? -23.274 40.633 9.253 1.00 41.09 1066 GLN A N 1
ATOM 8379 C CA . GLN A 1 1066 ? -24.410 39.872 9.817 1.00 41.09 1066 GLN A CA 1
ATOM 8380 C C . GLN A 1 1066 ? -24.624 39.972 11.342 1.00 41.09 1066 GLN A C 1
ATOM 8382 O O . GLN A 1 1066 ? -25.694 39.582 11.812 1.00 41.09 1066 GLN A O 1
ATOM 8387 N N . ASP A 1 1067 ? -23.703 40.565 12.109 1.00 40.09 1067 ASP A N 1
ATOM 8388 C CA . ASP A 1 1067 ? -23.779 40.605 13.587 1.00 40.09 1067 ASP A CA 1
ATOM 8389 C C . ASP A 1 1067 ? -24.933 41.452 14.159 1.00 40.09 1067 ASP A C 1
ATOM 8391 O O . ASP A 1 1067 ? -25.315 41.293 15.317 1.00 40.09 1067 ASP A O 1
ATOM 8395 N N . ALA A 1 1068 ? -25.549 42.332 13.366 1.00 37.38 1068 ALA A N 1
ATOM 8396 C CA . ALA A 1 1068 ? -26.631 43.184 13.864 1.00 37.38 1068 ALA A CA 1
ATOM 8397 C C . ALA A 1 1068 ? -28.005 42.485 13.929 1.00 37.38 1068 ALA A C 1
ATOM 8399 O O . ALA A 1 1068 ? -28.913 43.006 14.575 1.00 37.38 1068 ALA A O 1
ATOM 8400 N N . ALA A 1 1069 ? -28.193 41.335 13.265 1.00 36.47 1069 ALA A N 1
ATOM 8401 C CA . ALA A 1 1069 ? -29.522 40.730 13.100 1.00 36.47 1069 ALA A CA 1
ATOM 8402 C C . ALA A 1 1069 ? -29.779 39.486 13.973 1.00 36.47 1069 ALA A C 1
ATOM 8404 O O . ALA A 1 1069 ? -30.931 39.084 14.115 1.00 36.47 1069 ALA A O 1
ATOM 8405 N N . SER A 1 1070 ? -28.745 38.881 14.567 1.00 38.38 1070 SER A N 1
ATOM 8406 C CA . SER A 1 1070 ? -28.856 37.652 15.375 1.00 38.38 1070 SER A CA 1
ATOM 8407 C C . SER A 1 1070 ? -28.830 37.875 16.892 1.00 38.38 1070 SER A C 1
ATOM 8409 O O . SER A 1 1070 ? -28.827 36.905 17.643 1.00 38.38 1070 SER A O 1
ATOM 8411 N N . ALA A 1 1071 ? -28.826 39.130 17.350 1.00 32.38 1071 ALA A N 1
ATOM 8412 C CA . ALA A 1 1071 ? -28.861 39.497 18.770 1.00 32.38 1071 ALA A CA 1
ATOM 8413 C C . ALA A 1 1071 ? -30.276 39.870 19.281 1.00 32.38 1071 ALA A C 1
ATOM 8415 O O . ALA A 1 1071 ? -30.395 40.653 20.226 1.00 32.38 1071 ALA A O 1
ATOM 8416 N N . ALA A 1 1072 ? -31.337 39.335 18.659 1.00 30.62 1072 ALA A N 1
ATOM 8417 C CA . ALA A 1 1072 ? -32.736 39.502 19.077 1.00 30.62 1072 ALA A CA 1
ATOM 8418 C C . ALA A 1 1072 ? -33.398 38.164 19.421 1.00 30.62 1072 ALA A C 1
ATOM 8420 O O . ALA A 1 1072 ? -33.248 37.213 18.618 1.00 30.62 1072 ALA A O 1
#

Organism: NCBI:txid2506452

pLDDT: mean 76.49, std 16.38, range [22.56, 94.56]

Secondary structure (DSSP, 8-state):
---------------------------------HHHHHTT--TT--GGG----S---TTGGG-PPPPPTHHHHHHHHHHHHHHHHHHHHHHHHHHHHHHHHH-------HHHHHHTT---SEEEEEEE-TTSS-EEEEEEEB-TTS-B-SPPBSSPPPPPHHHHHHHHHHHHHTTPPPPPPP---HHHHHTTTT--HHHHHHHHHHHHHHHHHHHHHHHHHHHHHHHTT--TTS---TTS-----HHHHHHHSEEEESSS-BBS---SEEEEEEEB-STTPPEEEEE-B-SS-EE-TTT--EEE-TTPBPB-TTSPBPEEEEESS-HHHHHHHHHHTT--S-TTTS--B-GGGSB--GGG--SSSS---SBHHHHHHHH-B--TT-----SEEEEEE-S---EEEE--TTS-HIIIIIHHHHHHHHTBSS--EEEEE-TTSHHHHHHHHHHHHTT-EEEEEESS-TTTPPP--TTHHHHHHHHHT-HHHHHHHHHHHHHHHS--TT-S-THHHHHHHHHHHHHHHHHHHHHHHHHHHHHHHHHHTT--HHHHHHHHHHHHTT-SHHHHHHHHHHHHS-EEE-HHHHHHHHHHTTTT--TTT-HHHHHHHHHHHHHHHHHTGGGGTT-SEEEHHHHHHHHHHTSPP-HHHHHHHHHHHHHHHH-SSHHHHHHHHHHHHHHHGGGGSHHHHHHH---TTTS--STTTT-SEEEEEEEPHHHHHHTT-TT-EEEEEEESSTTS-SB--GGGEEEEE--TT-EEEEE-SS--SSSEEEEEEEEE-TTT--EEEEEEEEEEEEE-B-TTSSSBPBPTTT-PBPEEEEEEEEEEE-TTS-EEE---EEEEEEEGGGGS-HHHHSSTT-TT--EEEEEEESEEEEEEEE--S-EEEEEE--GGGGGGHHHHHHHHHHHHHHHHHHHHHH-TT---SS-EEEEETTGGG--BTTB-STTHHHHHHHHGGGTEEEEEEES-THHHHHHHHHHHHHHHH-----TTSEEEETTEEEEGGG--TT-EEE-TTS-EEE--------S--EEEEE-TTS-EEEEETT--S------TTSTTTS--

Foldseek 3Di:
DDDDDDDDDDDDDDDDDDDDDDDDDDDDDDDDDPLVVVVPDDPPDDPPPPDDPQDDDPPPVPLDDQDDLVCLLVVLLVQLVVLLLVLLQVQLVVVLVVVVVVPDDDDDDPVVCVVLVQDDQWDWDWDDDPPDPDTDTFIFGADPVRHGDDDTHNDDDDDDPVSLVSVCVSCVVVPHHDDDDDPSDSCLSSDPVDDDPCSNVVSNVVSVVSSVVSSVVVVVVSVVVCVVNDCPPPPRGSPPPDDDDVLRLLQVFPWFFQAQWFFQQAFQFFDFWAFADLALAAWDWAFDFACAFDADPVPRHTPDHGGHFDADPVRHGDTDTGRQADQVVLVVVCVVVVNDPDCSGSDHDYQAPRAHADCNPDVLGDDRDGTSSVCCNVGIDGDRSRRDHGRGITGGHRALAFAEAAAAPPNCCCVPGVLSNVNNQLSNPDHFFEEEEDQACPSVVVCVLVSVVSFFDEAECALPDLVPHFAAALLLQLLVCVLLQNLPSNLVSLLLLLCLLQPQPPDPDSPLSVLLSLVLLLLLLLLSVVLSVVLVVLVVVCVVVVPDPVVNVVVNLVSQLCSHLVNSLVLLVVQQVDKDFQPLVVLVVCVVVQVLHDLVPDVVSVVVSVVSNVCSVVPPRVLVVPDGMDGRSSSSLSVLQVDDDGSSNVSSVVSSVVNVVVPPDVVSVVSSSVSNSVSSVLCVPPSNVSNNRHGSQSHDDLLCNLFQWKKKFAFDPVLCVVLVQAFWKKKKWKAPDQLRPHTPDDQQIFIAGQHPRRMDMGTGLADDPDQKMKMKMWTAGPPPRHTPDIWIKMKGWDFDAPRVNPGFDADPNPRHTFTWWTDIFTWDQDPVRGTDGDFDKDKDWDWPVVVDDPCQCPPPPRPNTDTDIDIDGRTDDIDITHGHHNYHYYYHNHLVPLVCLSVVLSVVQCSLVSLQVCLCRGDPLSEGSRAYEYHCAAQLSSDDPQEGRPPVLVCNVCVSSHNYYHHHYHNDLVSCCRHVNPVSSCSVPPFDDDQQPWFAFPVGIDGNVPQAFQGWGQDPVRDIDTHNGRDDPPDFDWDWAQDPVRDTDIGGPPDPDDGDDDPPPPPVPPPD